Protein AF-0000000077515823 (afdb_homodimer)

Structure (mmCIF, N/CA/C/O backbone):
data_AF-0000000077515823-model_v1
#
loop_
_entity.id
_entity.type
_entity.pdbx_description
1 polymer 'Glycerol kinase'
#
loop_
_atom_site.group_PDB
_atom_site.id
_atom_site.type_symbol
_atom_site.label_atom_id
_atom_site.label_alt_id
_atom_site.label_comp_id
_atom_site.label_asym_id
_atom_site.label_entity_id
_atom_site.label_seq_id
_atom_site.pdbx_PDB_ins_code
_atom_site.Cartn_x
_atom_site.Cartn_y
_atom_site.Cartn_z
_atom_site.occupancy
_atom_site.B_iso_or_equiv
_atom_site.auth_seq_id
_atom_site.auth_comp_id
_atom_site.auth_asym_id
_atom_site.auth_atom_id
_atom_site.pdbx_PDB_model_num
ATOM 1 N N . MET A 1 1 ? 14.148 52.5 37.344 1 28.58 1 MET A N 1
ATOM 2 C CA . MET A 1 1 ? 13.133 51.812 38.125 1 28.58 1 MET A CA 1
ATOM 3 C C . MET A 1 1 ? 13 50.344 37.688 1 28.58 1 MET A C 1
ATOM 5 O O . MET A 1 1 ? 12.734 50.094 36.5 1 28.58 1 MET A O 1
ATOM 9 N N . ASP A 1 2 ? 13.828 49.5 38.094 1 40.75 2 ASP A N 1
ATOM 10 C CA . ASP A 1 2 ? 14.062 48.094 37.812 1 40.75 2 ASP A CA 1
ATOM 11 C C . ASP A 1 2 ? 12.75 47.312 37.75 1 40.75 2 ASP A C 1
ATOM 13 O O . ASP A 1 2 ? 12.219 46.906 38.781 1 40.75 2 ASP A O 1
ATOM 17 N N . SER A 1 3 ? 11.688 47.781 37.094 1 48.72 3 SER A N 1
ATOM 18 C CA . SER A 1 3 ? 10.305 47.312 37 1 48.72 3 SER A CA 1
ATOM 19 C C . SER A 1 3 ? 10.242 45.781 36.969 1 48.72 3 SER A C 1
ATOM 21 O O . SER A 1 3 ? 10.984 45.156 36.219 1 48.72 3 SER A O 1
ATOM 23 N N . LYS A 1 4 ? 9.945 45.156 38.062 1 66.69 4 LYS A N 1
ATOM 24 C CA . LYS A 1 4 ? 9.93 43.719 38.375 1 66.69 4 LYS A CA 1
ATOM 25 C C . LYS A 1 4 ? 9.18 42.938 37.281 1 66.69 4 LYS A C 1
ATOM 27 O O . LYS A 1 4 ? 7.973 43.125 37.125 1 66.69 4 LYS A O 1
ATOM 32 N N . LYS A 1 5 ? 9.938 42.438 36.281 1 82.62 5 LYS A N 1
ATOM 33 C CA . LYS A 1 5 ? 9.391 41.594 35.219 1 82.62 5 LYS A CA 1
ATOM 34 C C . LYS A 1 5 ? 8.562 40.438 35.812 1 82.62 5 LYS A C 1
ATOM 36 O O . LYS A 1 5 ? 8.945 39.844 36.844 1 82.62 5 LYS A O 1
ATOM 41 N N . GLY A 1 6 ? 7.332 40.406 35.344 1 94.38 6 GLY A N 1
ATOM 42 C CA . GLY A 1 6 ? 6.445 39.344 35.781 1 94.38 6 GLY A CA 1
ATOM 43 C C . GLY A 1 6 ? 6.621 38.062 34.969 1 94.38 6 GLY A C 1
ATOM 44 O O . GLY A 1 6 ? 7.715 37.781 34.5 1 94.38 6 GLY A O 1
ATOM 45 N N . TYR A 1 7 ? 5.637 37.25 35 1 97.06 7 TYR A N 1
ATOM 46 C CA . TYR A 1 7 ? 5.621 35.969 34.312 1 97.06 7 TYR A CA 1
ATOM 47 C C . TYR A 1 7 ? 4.715 36 33.094 1 97.06 7 TYR A C 1
ATOM 49 O O . TYR A 1 7 ? 3.809 36.844 33.031 1 97.06 7 TYR A O 1
ATOM 57 N N . ILE A 1 8 ? 5.039 35.188 32.125 1 97.56 8 ILE A N 1
ATOM 58 C CA . ILE A 1 8 ? 4.211 35.062 30.938 1 97.56 8 ILE A CA 1
ATOM 59 C C . ILE A 1 8 ? 3.822 33.594 30.734 1 97.56 8 ILE A C 1
ATOM 61 O O . ILE A 1 8 ? 4.684 32.719 30.703 1 97.56 8 ILE A O 1
ATOM 65 N N . ILE A 1 9 ? 2.586 33.312 30.609 1 98.12 9 ILE A N 1
ATOM 66 C CA . ILE A 1 9 ? 2.086 32 30.266 1 98.12 9 ILE A CA 1
ATOM 67 C C . ILE A 1 9 ? 1.78 31.938 28.766 1 98.12 9 ILE A C 1
ATOM 69 O O . ILE A 1 9 ? 0.859 32.625 28.281 1 98.12 9 ILE A O 1
ATOM 73 N N . GLY A 1 10 ? 2.621 31.25 28 1 97.81 10 GLY A N 1
ATOM 74 C CA . GLY A 1 10 ? 2.316 30.953 26.609 1 97.81 10 GLY A CA 1
ATOM 75 C C . GLY A 1 10 ? 1.524 29.688 26.438 1 97.81 10 GLY A C 1
ATOM 76 O O . GLY A 1 10 ? 1.952 28.609 26.875 1 97.81 10 GLY A O 1
ATOM 77 N N . VAL A 1 11 ? 0.326 29.766 25.781 1 97.38 11 VAL A N 1
ATOM 78 C CA . VAL A 1 11 ? -0.521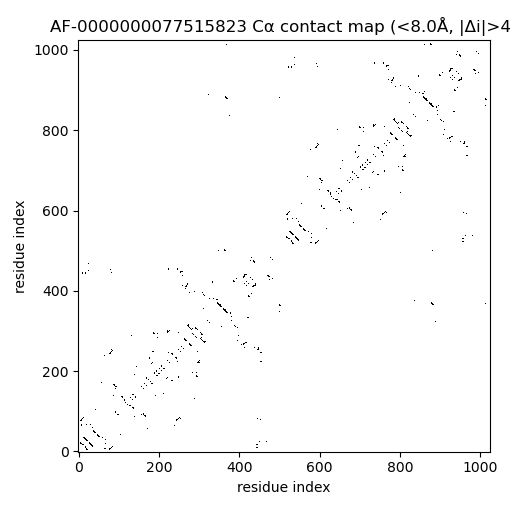 28.594 25.578 1 97.38 11 VAL A CA 1
ATOM 79 C C . VAL A 1 11 ? -0.64 28.281 24.078 1 97.38 11 VAL A C 1
ATOM 81 O O . VAL A 1 11 ? -0.972 29.172 23.297 1 97.38 11 VAL A O 1
ATOM 84 N N . ASP A 1 12 ? -0.319 27.109 23.734 1 95.06 12 ASP A N 1
ATOM 85 C CA . ASP A 1 12 ? -0.528 26.609 22.375 1 95.06 12 ASP A CA 1
ATOM 86 C C . ASP A 1 12 ? -1.771 25.719 22.312 1 95.06 12 ASP A C 1
ATOM 88 O O . ASP A 1 12 ? -1.769 24.594 22.828 1 95.06 12 ASP A O 1
ATOM 92 N N . VAL A 1 13 ? -2.791 26.203 21.656 1 91.88 13 VAL A N 1
ATOM 93 C CA . VAL A 1 13 ? -4.043 25.469 21.516 1 91.88 13 VAL A CA 1
ATOM 94 C C . VAL A 1 13 ? -4.066 24.734 20.188 1 91.88 13 VAL A C 1
ATOM 96 O O . VAL A 1 13 ? -4.605 25.234 19.203 1 91.88 13 VAL A O 1
ATOM 99 N N . GLY A 1 14 ? -3.596 23.516 20.219 1 80.38 14 GLY A N 1
ATOM 100 C CA . GLY A 1 14 ? -3.514 22.719 19.016 1 80.38 14 GLY A CA 1
ATOM 101 C C . GLY A 1 14 ? -4.738 21.844 18.797 1 80.38 14 GLY A C 1
ATOM 102 O O . GLY A 1 14 ? -5.723 21.953 19.531 1 80.38 14 GLY A O 1
ATOM 103 N N . THR A 1 15 ? -4.637 21 17.75 1 72.38 15 THR A N 1
ATOM 104 C CA . THR A 1 15 ? -5.75 20.141 17.375 1 72.38 15 THR A CA 1
ATOM 105 C C . THR A 1 15 ? -5.789 18.891 18.25 1 72.38 15 THR A C 1
ATOM 107 O O . THR A 1 15 ? -6.867 18.359 18.547 1 72.38 15 THR A O 1
ATOM 110 N N . THR A 1 16 ? -4.605 18.438 18.641 1 70.88 16 THR A N 1
ATOM 111 C CA . THR A 1 16 ? -4.57 17.188 19.391 1 70.88 16 THR A CA 1
ATOM 112 C C . THR A 1 16 ? -4.004 17.422 20.797 1 70.88 16 THR A C 1
ATOM 114 O O . THR A 1 16 ? -4.207 16.609 21.703 1 70.88 16 THR A O 1
ATOM 117 N N . ILE A 1 17 ? -3.258 18.5 20.938 1 81.12 17 ILE A N 1
ATOM 118 C CA . ILE A 1 17 ? -2.619 18.781 22.219 1 81.12 17 ILE A CA 1
ATOM 119 C C . ILE A 1 17 ? -2.768 20.266 22.547 1 81.12 17 ILE A C 1
ATOM 121 O O . ILE A 1 17 ? -2.699 21.109 21.656 1 81.12 17 ILE A O 1
ATOM 125 N N . ILE A 1 18 ? -3.033 20.562 23.781 1 89.81 18 ILE A N 1
ATOM 126 C CA . ILE A 1 18 ? -2.945 21.922 24.312 1 89.81 18 ILE A CA 1
ATOM 127 C C . ILE A 1 18 ? -1.796 22 25.312 1 89.81 18 ILE A C 1
ATOM 129 O O . ILE A 1 18 ? -1.64 21.125 26.172 1 89.81 18 ILE A O 1
ATOM 133 N N . ARG A 1 19 ? -0.945 23 25.156 1 94.62 19 ARG A N 1
ATOM 134 C CA . ARG A 1 19 ? 0.26 23.094 25.969 1 94.62 19 ARG A CA 1
ATOM 135 C C . ARG A 1 19 ? 0.435 24.516 26.516 1 94.62 19 ARG A C 1
ATOM 137 O O . ARG A 1 19 ? 0.292 25.484 25.781 1 94.62 19 ARG A O 1
ATOM 144 N N . ALA A 1 20 ? 0.707 24.594 27.828 1 96.94 20 ALA A N 1
ATOM 145 C CA . ALA A 1 20 ? 1.014 25.875 28.469 1 96.94 20 ALA A CA 1
ATOM 146 C C . ALA A 1 20 ? 2.443 25.891 29 1 96.94 20 ALA A C 1
ATOM 148 O O . ALA A 1 20 ? 2.871 24.953 29.672 1 96.94 20 ALA A O 1
ATOM 149 N N . ALA A 1 21 ? 3.162 26.906 28.609 1 96.81 21 ALA A N 1
ATOM 150 C CA . ALA A 1 21 ? 4.527 27.109 29.094 1 96.81 21 ALA A CA 1
ATOM 151 C C . ALA A 1 21 ? 4.648 28.406 29.875 1 96.81 21 ALA A C 1
ATOM 153 O O . ALA A 1 21 ? 4.215 29.469 29.422 1 96.81 21 ALA A O 1
ATOM 154 N N . LEU A 1 22 ? 5.234 28.266 31.047 1 97.62 22 LEU A N 1
ATOM 155 C CA . LEU A 1 22 ? 5.449 29.422 31.906 1 97.62 22 LEU A CA 1
ATOM 156 C C . LEU A 1 22 ? 6.875 29.953 31.766 1 97.62 22 LEU A C 1
ATOM 158 O O . LEU A 1 22 ? 7.836 29.203 31.938 1 97.62 22 LEU A O 1
ATOM 162 N N . PHE A 1 23 ? 6.941 31.219 31.406 1 95.38 23 PHE A N 1
ATOM 163 C CA . PHE A 1 23 ? 8.242 31.875 31.297 1 95.38 23 PHE A CA 1
ATOM 164 C C . PHE A 1 23 ? 8.398 32.969 32.344 1 95.38 23 PHE A C 1
ATOM 166 O O . PHE A 1 23 ? 7.43 33.656 32.656 1 95.38 23 PHE A O 1
ATOM 173 N N . ASP A 1 24 ? 9.656 33.156 32.781 1 94.25 24 ASP A N 1
ATOM 174 C CA . ASP A 1 24 ? 9.906 34.25 33.75 1 94.25 24 ASP A CA 1
ATOM 175 C C . ASP A 1 24 ? 10.266 35.531 33 1 94.25 24 ASP A C 1
ATOM 177 O O . ASP A 1 24 ? 10.211 35.594 31.781 1 94.25 24 ASP A O 1
ATOM 181 N N . GLY A 1 25 ? 10.531 36.531 33.781 1 91.38 25 GLY A N 1
ATOM 182 C CA . GLY A 1 25 ? 10.797 37.844 33.219 1 91.38 25 GLY A CA 1
ATOM 183 C C . GLY A 1 25 ? 12.039 37.906 32.375 1 91.38 25 GLY A C 1
ATOM 184 O O . GLY A 1 25 ? 12.227 38.844 31.594 1 91.38 25 GLY A O 1
ATOM 185 N N . ASN A 1 26 ? 12.867 36.844 32.438 1 89.31 26 ASN A N 1
ATOM 186 C CA . ASN A 1 26 ? 14.078 36.781 31.641 1 89.31 26 ASN A CA 1
ATOM 187 C C . ASN A 1 26 ? 13.875 35.938 30.391 1 89.31 26 ASN A C 1
ATOM 189 O O . ASN A 1 26 ? 14.781 35.812 29.562 1 89.31 26 ASN A O 1
ATOM 193 N N . GLY A 1 27 ? 12.75 35.438 30.266 1 89.88 27 GLY A N 1
ATOM 194 C CA . GLY A 1 27 ? 12.469 34.625 29.094 1 89.88 27 GLY A CA 1
ATOM 195 C C . GLY A 1 27 ? 12.844 33.156 29.281 1 89.88 27 GLY A C 1
ATOM 196 O O . GLY A 1 27 ? 12.883 32.406 28.312 1 89.88 27 GLY A O 1
ATOM 197 N N . ASP A 1 28 ? 13.117 32.719 30.5 1 91.12 28 ASP A N 1
ATOM 198 C CA . ASP A 1 28 ? 13.477 31.328 30.781 1 91.12 28 ASP A CA 1
ATOM 199 C C . ASP A 1 28 ? 12.234 30.5 31.078 1 91.12 28 ASP A C 1
ATOM 201 O O . ASP A 1 28 ? 11.312 30.969 31.75 1 91.12 28 ASP A O 1
ATOM 205 N N . LEU A 1 29 ? 12.281 29.312 30.562 1 92.44 29 LEU A N 1
ATOM 206 C CA . LEU A 1 29 ? 11.18 28.391 30.812 1 92.44 29 LEU A CA 1
ATOM 207 C C . LEU A 1 29 ? 11.18 27.906 32.25 1 92.44 29 LEU A C 1
ATOM 209 O O . LEU A 1 29 ? 12.211 27.453 32.781 1 92.44 29 LEU A O 1
ATOM 213 N N . VAL A 1 30 ? 10.086 28.016 32.906 1 95.12 30 VAL A N 1
ATOM 214 C CA . VAL A 1 30 ? 9.945 27.594 34.312 1 95.12 30 VAL A CA 1
ATOM 215 C C . VAL A 1 30 ? 9.344 26.188 34.344 1 95.12 30 VAL A C 1
ATOM 217 O O . VAL A 1 30 ? 9.891 25.297 35 1 95.12 30 VAL A O 1
ATOM 220 N N . VAL A 1 31 ? 8.188 26.062 33.656 1 95.38 31 VAL A N 1
ATOM 221 C CA . VAL A 1 31 ? 7.492 24.781 33.656 1 95.38 31 VAL A CA 1
ATOM 222 C C . VAL A 1 31 ? 6.602 24.688 32.438 1 95.38 31 VAL A C 1
ATOM 224 O O . VAL A 1 31 ? 6.309 25.703 31.781 1 95.38 31 VAL A O 1
ATOM 227 N N . CYS A 1 32 ? 6.289 23.531 32.062 1 94.88 32 CYS A N 1
ATOM 228 C CA . CYS A 1 32 ? 5.367 23.25 30.984 1 94.88 32 CYS A CA 1
ATOM 229 C C . CYS A 1 32 ? 4.328 22.219 31.391 1 94.88 32 CYS A C 1
ATOM 231 O O . CYS A 1 32 ? 4.648 21.25 32.062 1 94.88 32 CYS A O 1
ATOM 233 N N . HIS A 1 33 ? 3.072 22.469 31.016 1 94.69 33 HIS A N 1
ATOM 234 C CA . HIS A 1 33 ? 1.962 21.547 31.234 1 94.69 33 HIS A CA 1
ATOM 235 C C . HIS A 1 33 ? 1.22 21.266 29.922 1 94.69 33 HIS A C 1
ATOM 237 O O . HIS A 1 33 ? 1.042 22.156 29.094 1 94.69 33 HIS A O 1
ATOM 243 N N . ASP A 1 34 ? 0.888 20.062 29.688 1 92.5 34 ASP A N 1
ATOM 244 C CA . ASP A 1 34 ? 0.137 19.734 28.484 1 92.5 34 ASP A CA 1
ATOM 245 C C . ASP A 1 34 ? -1.074 18.859 28.812 1 92.5 34 ASP A C 1
ATOM 247 O O . ASP A 1 34 ? -1.158 18.281 29.891 1 92.5 34 ASP A O 1
ATOM 251 N N . ASP A 1 35 ? -2.027 18.875 27.984 1 90.62 35 ASP A N 1
ATOM 252 C CA . ASP A 1 35 ? -3.221 18.031 28.031 1 90.62 35 ASP A CA 1
ATOM 253 C C . ASP A 1 35 ? -3.637 17.609 26.625 1 90.62 35 ASP A C 1
ATOM 255 O O . ASP A 1 35 ? -3.232 18.234 25.625 1 90.62 35 ASP A O 1
ATOM 259 N N . THR A 1 36 ? -4.406 16.531 26.516 1 84.81 36 THR A N 1
ATOM 260 C CA . THR A 1 36 ? -4.812 15.992 25.219 1 84.81 36 THR A CA 1
ATOM 261 C C . THR A 1 36 ? -6.203 16.484 24.844 1 84.81 36 THR A C 1
ATOM 263 O O . THR A 1 36 ? -7.09 16.578 25.688 1 84.81 36 THR A O 1
ATOM 266 N N . VAL A 1 37 ? -6.285 16.906 23.547 1 77 37 VAL A N 1
ATOM 267 C CA . VAL A 1 37 ? -7.57 17.266 22.953 1 77 37 VAL A CA 1
ATOM 268 C C . VAL A 1 37 ? -8.086 16.125 22.094 1 77 37 VAL A C 1
ATOM 270 O O . VAL A 1 37 ? -7.324 15.539 21.312 1 77 37 VAL A O 1
ATOM 273 N N . GLU A 1 38 ? -9.281 15.648 22.25 1 69.31 38 GLU A N 1
ATOM 274 C CA . GLU A 1 38 ? -9.844 14.531 21.484 1 69.31 38 GLU A CA 1
ATOM 275 C C . GLU A 1 38 ? -10.789 15.031 20.391 1 69.31 38 GLU A C 1
ATOM 277 O O . GLU A 1 38 ? -11.945 15.352 20.672 1 69.31 38 GLU A O 1
ATOM 282 N N . PRO A 1 39 ? -10.188 15.125 19.156 1 64.5 39 PRO A N 1
ATOM 283 C CA . PRO A 1 39 ? -11.102 15.508 18.078 1 64.5 39 PRO A CA 1
ATOM 284 C C . PRO A 1 39 ? -12.086 14.398 17.719 1 64.5 39 PRO A C 1
ATOM 286 O O . PRO A 1 39 ? -11.766 13.211 17.859 1 64.5 39 PRO A O 1
ATOM 289 N N . VAL A 1 40 ? -13.289 14.742 17.516 1 62.31 40 VAL A N 1
ATOM 290 C CA . VAL A 1 40 ? -14.297 13.805 17.031 1 62.31 40 VAL A CA 1
ATOM 291 C C . VAL A 1 40 ? -14.258 13.742 15.5 1 62.31 40 VAL A C 1
ATOM 293 O O . VAL A 1 40 ? -14.43 14.758 14.828 1 62.31 40 VAL A O 1
ATOM 296 N N . VAL A 1 41 ? -13.75 12.562 15.023 1 52.62 41 VAL A N 1
ATOM 297 C CA . VAL A 1 41 ? -13.672 12.391 13.578 1 52.62 41 VAL A CA 1
ATOM 298 C C . VAL A 1 41 ? -14.922 11.68 13.078 1 52.62 41 VAL A C 1
ATOM 300 O O . VAL A 1 41 ? -15.359 10.688 13.664 1 52.62 41 VAL A O 1
ATOM 303 N N . LYS A 1 42 ? -15.625 12.242 12.133 1 55.25 42 LYS A N 1
ATOM 304 C CA . LYS A 1 42 ? -16.828 11.656 11.539 1 55.25 42 LYS A CA 1
ATOM 305 C C . LYS A 1 42 ? -16.688 11.562 10.016 1 55.25 42 LYS A C 1
ATOM 307 O O . LYS A 1 42 ? -15.938 12.32 9.406 1 55.25 42 LYS A O 1
ATOM 312 N N . SER A 1 43 ? -17.062 10.398 9.531 1 46.62 43 SER A N 1
ATOM 313 C CA . SER A 1 43 ? -17.172 10.312 8.078 1 46.62 43 SER A CA 1
ATOM 314 C C . SER A 1 43 ? -18.391 11.07 7.574 1 46.62 43 SER A C 1
ATOM 316 O O . SER A 1 43 ? -19.469 10.984 8.172 1 46.62 43 SER A O 1
ATOM 318 N N . GLY A 1 44 ? -18.094 11.969 6.688 1 48.75 44 GLY A N 1
ATOM 319 C CA . GLY A 1 44 ? -19.188 12.695 6.09 1 48.75 44 GLY A CA 1
ATOM 320 C C . GLY A 1 44 ? -20.031 11.852 5.145 1 48.75 44 GLY A C 1
ATOM 321 O O . GLY A 1 44 ? -19.719 10.68 4.914 1 48.75 44 GLY A O 1
ATOM 322 N N . GLU A 1 45 ? -21.188 12.344 4.742 1 45.97 45 GLU A N 1
ATOM 323 C CA . GLU A 1 45 ? -22.141 11.648 3.883 1 45.97 45 GLU A CA 1
ATOM 324 C C . GLU A 1 45 ? -21.484 11.156 2.602 1 45.97 45 GLU A C 1
ATOM 326 O O . GLU A 1 45 ? -21.906 10.156 2.016 1 45.97 45 GLU A O 1
ATOM 331 N N . ARG A 1 46 ? -20.641 11.859 2.322 1 43.94 46 ARG A N 1
ATOM 332 C CA . ARG A 1 46 ? -20.031 11.5 1.048 1 43.94 46 ARG A CA 1
ATOM 333 C C . ARG A 1 46 ? -18.656 10.867 1.26 1 43.94 46 ARG A C 1
ATOM 335 O O . ARG A 1 46 ? -17.812 10.898 0.365 1 43.94 46 ARG A O 1
ATOM 342 N N . GLY A 1 47 ? -18.422 10.547 2.402 1 42.25 47 GLY A N 1
ATOM 343 C CA . GLY A 1 47 ? -17.156 9.859 2.66 1 42.25 47 GLY A CA 1
ATOM 344 C C . GLY A 1 47 ? -16.047 10.789 3.105 1 42.25 47 GLY A C 1
ATOM 345 O O . GLY A 1 47 ? -14.922 10.352 3.35 1 42.25 47 GLY A O 1
ATOM 346 N N . GLU A 1 48 ? -16.5 12.055 3.25 1 47.47 48 GLU A N 1
ATOM 347 C CA . GLU A 1 48 ? -15.453 12.977 3.691 1 47.47 48 GLU A CA 1
ATOM 348 C C . GLU A 1 48 ? -15.203 12.844 5.191 1 47.47 48 GLU A C 1
ATOM 350 O O . GLU A 1 48 ? -16.047 12.336 5.926 1 47.47 48 GLU A O 1
ATOM 355 N N . VAL A 1 49 ? -13.938 13.109 5.512 1 48.34 49 VAL A N 1
ATOM 356 C CA . VAL A 1 49 ? -13.57 13.039 6.922 1 48.34 49 VAL A CA 1
ATOM 357 C C . VAL A 1 49 ? -13.805 14.398 7.582 1 48.34 49 VAL A C 1
ATOM 359 O O . VAL A 1 49 ? -13.312 15.422 7.102 1 48.34 49 VAL A O 1
ATOM 362 N N . LEU A 1 50 ? -14.789 14.391 8.57 1 54.03 50 LEU A N 1
ATOM 363 C CA . LEU A 1 50 ? -15.078 15.594 9.352 1 54.03 50 LEU A CA 1
ATOM 364 C C . LEU A 1 50 ? -14.414 15.523 10.719 1 54.03 50 LEU A C 1
ATOM 366 O O . LEU A 1 50 ? -14.445 14.477 11.375 1 54.03 50 LEU A O 1
ATOM 370 N N . VAL A 1 51 ? -13.703 16.656 11.023 1 59.81 51 VAL A N 1
ATOM 371 C CA . VAL A 1 51 ? -13.062 16.734 12.336 1 59.81 51 VAL A CA 1
ATOM 372 C C . VAL A 1 51 ? -13.703 17.844 13.164 1 59.81 51 VAL A C 1
ATOM 374 O O . VAL A 1 51 ? -13.805 18.984 12.703 1 59.81 51 VAL A O 1
ATOM 377 N N . GLU A 1 52 ? -14.289 17.469 14.359 1 68.25 52 GLU A N 1
ATOM 378 C CA . GLU A 1 52 ? -14.93 18.453 15.234 1 68.25 52 GLU A CA 1
ATOM 379 C C . GLU A 1 52 ? -14.344 18.406 16.641 1 68.25 52 GLU A C 1
ATOM 381 O O . GLU A 1 52 ? -13.945 17.328 17.125 1 68.25 52 GLU A O 1
ATOM 386 N N . ILE A 1 53 ? -14.141 19.578 17.141 1 69.81 53 ILE A N 1
ATOM 387 C CA . ILE A 1 53 ? -13.742 19.734 18.547 1 69.81 53 ILE A CA 1
ATOM 388 C C . ILE A 1 53 ? -14.867 20.375 19.344 1 69.81 53 ILE A C 1
ATOM 390 O O . ILE A 1 53 ? -15.469 21.359 18.891 1 69.81 53 ILE A O 1
ATOM 394 N N . ILE A 1 54 ? -15.188 19.828 20.5 1 73.75 54 ILE A N 1
ATOM 395 C CA . ILE A 1 54 ? -16.203 20.391 21.391 1 73.75 54 ILE A CA 1
ATOM 396 C C . ILE A 1 54 ? -15.648 21.641 22.094 1 73.75 54 ILE A C 1
ATOM 398 O O . ILE A 1 54 ? -14.719 21.531 22.891 1 73.75 54 ILE A O 1
ATOM 402 N N . PRO A 1 55 ? -16.25 22.766 21.859 1 78.38 55 PRO A N 1
ATOM 403 C CA . PRO A 1 55 ? -15.68 24.031 22.344 1 78.38 55 PRO A CA 1
ATOM 404 C C . PRO A 1 55 ? -15.57 24.078 23.859 1 78.38 55 PRO A C 1
ATOM 406 O O . PRO A 1 55 ? -14.547 24.516 24.406 1 78.38 55 PRO A O 1
ATOM 409 N N . ASP A 1 56 ? -16.578 23.578 24.547 1 80.12 56 ASP A N 1
ATOM 410 C CA . ASP A 1 56 ? -16.562 23.641 26.016 1 80.12 56 ASP A CA 1
ATOM 411 C C . ASP A 1 56 ? -15.469 22.75 26.594 1 80.12 56 ASP A C 1
ATOM 413 O O . ASP A 1 56 ? -14.828 23.125 27.578 1 80.12 56 ASP A O 1
ATOM 417 N N . ASP A 1 57 ? -15.344 21.656 26 1 82.81 57 ASP A N 1
ATOM 418 C CA . ASP A 1 57 ? -14.281 20.766 26.438 1 82.81 57 ASP A CA 1
ATOM 419 C C . ASP A 1 57 ? -12.906 21.391 26.219 1 82.81 57 ASP A C 1
ATOM 421 O O . ASP A 1 57 ? -12.023 21.281 27.078 1 82.81 57 ASP A O 1
ATOM 425 N N . LEU A 1 58 ? -12.766 21.969 25.094 1 85.62 58 LEU A N 1
ATOM 426 C CA . LEU A 1 58 ? -11.5 22.625 24.781 1 85.62 58 LEU A CA 1
ATOM 427 C C . LEU A 1 58 ? -11.227 23.766 25.766 1 85.62 58 LEU A C 1
ATOM 429 O O . LEU A 1 58 ? -10.094 23.922 26.234 1 85.62 58 LEU A O 1
ATOM 433 N N . PHE A 1 59 ? -12.227 24.547 26.094 1 88.94 59 PHE A N 1
ATOM 434 C CA . PHE A 1 59 ? -12.055 25.672 27 1 88.94 59 PHE A CA 1
ATOM 435 C C . PHE A 1 59 ? -11.695 25.203 28.406 1 88.94 59 PHE A C 1
ATOM 437 O O . PHE A 1 59 ? -10.852 25.812 29.062 1 88.94 59 PHE A O 1
ATOM 444 N N . ASN A 1 60 ? -12.375 24.156 28.812 1 91 60 ASN A N 1
ATOM 445 C CA . ASN A 1 60 ? -12.047 23.594 30.125 1 91 60 ASN A CA 1
ATOM 446 C C . ASN A 1 60 ? -10.594 23.156 30.203 1 91 60 ASN A C 1
ATOM 448 O O . ASN A 1 60 ? -9.922 23.375 31.219 1 91 60 ASN A O 1
ATOM 452 N N . LYS A 1 61 ? -10.117 22.531 29.203 1 92 61 LYS A N 1
ATOM 453 C CA . LYS A 1 61 ? -8.727 22.109 29.141 1 92 61 LYS A CA 1
ATOM 454 C C . LYS A 1 61 ? -7.781 23.297 29.109 1 92 61 LYS A C 1
ATOM 456 O O . LYS A 1 61 ? -6.707 23.266 29.719 1 92 61 LYS A O 1
ATOM 461 N N . PHE A 1 62 ? -8.203 24.297 28.375 1 93.31 62 PHE A N 1
ATOM 462 C CA . PHE A 1 62 ? -7.445 25.531 28.328 1 93.31 62 PHE A CA 1
ATOM 463 C C . PHE A 1 62 ? -7.277 26.125 29.719 1 93.31 62 PHE A C 1
ATOM 465 O O . PHE A 1 62 ? -6.164 26.453 30.141 1 93.31 62 PHE A O 1
ATOM 472 N N . ILE A 1 63 ? -8.352 26.203 30.422 1 95.88 63 ILE A N 1
ATOM 473 C CA . ILE A 1 63 ? -8.336 26.766 31.781 1 95.88 63 ILE A CA 1
ATOM 474 C C . ILE A 1 63 ? -7.48 25.891 32.688 1 95.88 63 ILE A C 1
ATOM 476 O O . ILE A 1 63 ? -6.727 26.391 33.531 1 95.88 63 ILE A O 1
ATOM 480 N N . CYS A 1 64 ? -7.582 24.656 32.469 1 96.12 64 CYS A N 1
ATOM 481 C CA . CYS A 1 64 ? -6.848 23.719 33.312 1 96.12 64 CYS A CA 1
ATOM 482 C C . CYS A 1 64 ? -5.344 23.922 33.188 1 96.12 64 CYS A C 1
ATOM 484 O O . CYS A 1 64 ? -4.629 24.031 34.188 1 96.12 64 CYS A O 1
ATOM 486 N N . VAL A 1 65 ? -4.844 24.016 31.984 1 96.5 65 VAL A N 1
ATOM 487 C CA . VAL A 1 65 ? -3.404 24.141 31.766 1 96.5 65 VAL A CA 1
ATOM 488 C C . VAL A 1 65 ? -2.93 25.5 32.25 1 96.5 65 VAL A C 1
ATOM 490 O O . VAL A 1 65 ? -1.796 25.656 32.719 1 96.5 65 VAL A O 1
ATOM 493 N N . VAL A 1 66 ? -3.75 26.516 32.156 1 96.81 66 VAL A N 1
ATOM 494 C CA . VAL A 1 66 ? -3.404 27.844 32.625 1 96.81 66 VAL A CA 1
ATOM 495 C C . VAL A 1 66 ? -3.316 27.828 34.156 1 96.81 66 VAL A C 1
ATOM 497 O O . VAL A 1 66 ? -2.357 28.359 34.75 1 96.81 66 VAL A O 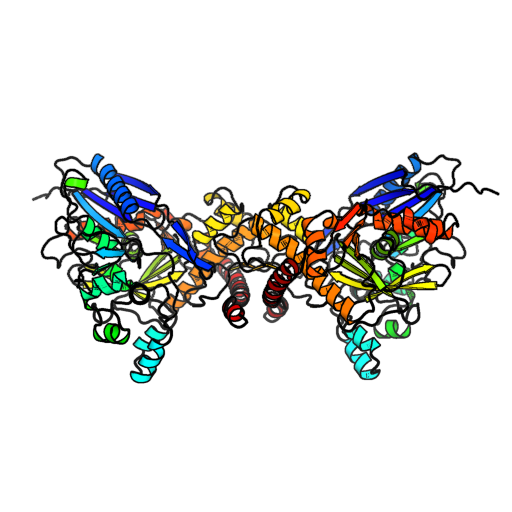1
ATOM 500 N N . LYS A 1 67 ? -4.281 27.188 34.781 1 96.44 67 LYS A N 1
ATOM 501 C CA . LYS A 1 67 ? -4.301 27.094 36.25 1 96.44 67 LYS A CA 1
ATOM 502 C C . LYS A 1 67 ? -3.074 26.359 36.75 1 96.44 67 LYS A C 1
ATOM 504 O O . LYS A 1 67 ? -2.467 26.766 37.75 1 96.44 67 LYS A O 1
ATOM 509 N N . ASN A 1 68 ? -2.787 25.297 36.125 1 97 68 ASN A N 1
ATOM 510 C CA . ASN A 1 68 ? -1.617 24.531 36.5 1 97 68 ASN A CA 1
ATOM 511 C C . ASN A 1 68 ? -0.34 25.359 36.438 1 97 68 ASN A C 1
ATOM 513 O O . ASN A 1 68 ? 0.55 25.219 37.281 1 97 68 ASN A O 1
ATOM 517 N N . SER A 1 69 ? -0.248 26.188 35.469 1 96.69 69 SER A N 1
ATOM 518 C CA . SER A 1 69 ? 0.91 27.062 35.312 1 96.69 69 SER A CA 1
ATOM 519 C C . SER A 1 69 ? 0.949 28.125 36.406 1 96.69 69 SER A C 1
ATOM 521 O O . SER A 1 69 ? 2.02 28.453 36.938 1 96.69 69 SER A O 1
ATOM 523 N N . LEU A 1 70 ? -0.182 28.625 36.812 1 95.94 70 LEU A N 1
ATOM 524 C CA . LEU A 1 70 ? -0.297 29.703 37.781 1 95.94 70 LEU A CA 1
ATOM 525 C C . LEU A 1 70 ? 0.14 29.219 39.156 1 95.94 70 LEU A C 1
ATOM 527 O O . LEU A 1 70 ? 0.525 30.031 40.031 1 95.94 70 LEU A O 1
ATOM 531 N N . GLU A 1 71 ? 0.055 27.891 39.375 1 95.5 71 GLU A N 1
ATOM 532 C CA . GLU A 1 71 ? 0.463 27.328 40.656 1 95.5 71 GLU A CA 1
ATOM 533 C C . GLU A 1 71 ? 1.938 27.609 40.938 1 95.5 71 GLU A C 1
ATOM 535 O O . GLU A 1 71 ? 2.375 27.578 42.094 1 95.5 71 GLU A O 1
ATOM 540 N N . HIS A 1 72 ? 2.648 27.906 39.906 1 96.12 72 HIS A N 1
ATOM 541 C CA . HIS A 1 72 ? 4.086 28.109 40.031 1 96.12 72 HIS A CA 1
ATOM 542 C C . HIS A 1 72 ? 4.438 29.594 40.062 1 96.12 72 HIS A C 1
ATOM 544 O O . HIS A 1 72 ? 5.613 29.953 40.031 1 96.12 72 HIS A O 1
ATOM 550 N N . VAL A 1 73 ? 3.494 30.469 40.062 1 95.25 73 VAL A N 1
ATOM 551 C CA . VAL A 1 73 ? 3.688 31.922 40.062 1 95.25 73 VAL A CA 1
ATOM 552 C C . VAL A 1 73 ? 3.268 32.5 41.406 1 95.25 73 VAL A C 1
ATOM 554 O O . VAL A 1 73 ? 2.15 32.25 41.875 1 95.25 73 VAL A O 1
ATOM 557 N N . PRO A 1 74 ? 4.09 33.25 42.031 1 92.56 74 PRO A N 1
ATOM 558 C CA . PRO A 1 74 ? 3.67 33.938 43.281 1 92.56 74 PRO A CA 1
ATOM 559 C C . PRO A 1 74 ? 2.443 34.812 43.062 1 92.56 74 PRO A C 1
ATOM 561 O O . PRO A 1 74 ? 2.316 35.5 42.031 1 92.56 74 PRO A O 1
ATOM 564 N N . LEU A 1 75 ? 1.591 34.938 44.094 1 88.44 75 LEU A N 1
ATOM 565 C CA . LEU A 1 75 ? 0.33 35.656 44 1 88.44 75 LEU A CA 1
ATOM 566 C C . LEU A 1 75 ? 0.574 37.156 43.75 1 88.44 75 LEU A C 1
ATOM 568 O O . LEU A 1 75 ? -0.242 37.812 43.125 1 88.44 75 LEU A O 1
ATOM 572 N N . SER A 1 76 ? 1.677 37.625 44.188 1 90.94 76 SER A N 1
ATOM 573 C CA . SER A 1 76 ? 1.973 39.062 44.094 1 90.94 76 SER A CA 1
ATOM 574 C C . SER A 1 76 ? 2.584 39.406 42.75 1 90.94 76 SER A C 1
ATOM 576 O O . SER A 1 76 ? 2.635 40.594 42.344 1 90.94 76 SER A O 1
ATOM 578 N N . ALA A 1 77 ? 2.99 38.406 42.031 1 93.75 77 ALA A N 1
ATOM 579 C CA . ALA A 1 77 ? 3.686 38.656 40.781 1 93.75 77 ALA A CA 1
ATOM 580 C C . ALA A 1 77 ? 2.693 38.938 39.656 1 93.75 77 ALA A C 1
ATOM 582 O O . ALA A 1 77 ? 1.604 38.344 39.625 1 93.75 77 ALA A O 1
ATOM 583 N N . GLU A 1 78 ? 3.037 39.75 38.781 1 94.19 78 GLU A N 1
ATOM 584 C CA . GLU A 1 78 ? 2.234 40 37.594 1 94.19 78 GLU A CA 1
ATOM 585 C C . GLU A 1 78 ? 2.344 38.844 36.594 1 94.19 78 GLU A C 1
ATOM 587 O O . GLU A 1 78 ? 3.41 38.25 36.438 1 94.19 78 GLU A O 1
ATOM 592 N N . VAL A 1 79 ? 1.215 38.594 36 1 96.25 79 VAL A N 1
ATOM 593 C CA . VAL A 1 79 ? 1.177 37.5 35.031 1 96.25 79 VAL A CA 1
ATOM 594 C C . VAL A 1 79 ? 0.469 37.969 33.75 1 96.25 79 VAL A C 1
ATOM 596 O O . VAL A 1 79 ? -0.519 38.719 33.844 1 96.25 79 VAL A O 1
ATOM 599 N N . SER A 1 80 ? 1.035 37.625 32.656 1 96.56 80 SER A N 1
ATOM 600 C CA . SER A 1 80 ? 0.438 37.875 31.344 1 96.56 80 SER A CA 1
ATOM 601 C C . SER A 1 80 ? 0.166 36.562 30.609 1 96.56 80 SER A C 1
ATOM 603 O O . SER A 1 80 ? 0.837 35.562 30.844 1 96.56 80 SER A O 1
ATOM 605 N N . LEU A 1 81 ? -0.82 36.625 29.781 1 97.06 81 LEU A N 1
ATOM 606 C CA . LEU A 1 81 ? -1.202 35.469 28.969 1 97.06 81 LEU A CA 1
ATOM 607 C C . LEU A 1 81 ? -0.928 35.719 27.484 1 97.06 81 LEU A C 1
ATOM 609 O O . LEU A 1 81 ? -1.133 36.844 27 1 97.06 81 LEU A O 1
ATOM 613 N N . ALA A 1 82 ? -0.38 34.812 26.812 1 98.06 82 ALA A N 1
ATOM 614 C CA . ALA A 1 82 ? -0.186 34.781 25.359 1 98.06 82 ALA A CA 1
ATOM 615 C C . ALA A 1 82 ? -0.706 33.469 24.766 1 98.06 82 ALA A C 1
ATOM 617 O O . ALA A 1 82 ? -0.473 32.375 25.328 1 98.06 82 ALA A O 1
ATOM 618 N N . ILE A 1 83 ? -1.406 33.531 23.641 1 97.56 83 ILE A N 1
ATOM 619 C CA . ILE A 1 83 ? -2.117 32.344 23.156 1 97.56 83 ILE A CA 1
ATOM 620 C C . ILE A 1 83 ? -1.817 32.156 21.672 1 97.56 83 ILE A C 1
ATOM 622 O O . ILE A 1 83 ? -1.926 33.062 20.875 1 97.56 83 ILE A O 1
ATOM 626 N N . ALA A 1 84 ? -1.354 31.031 21.344 1 96.75 84 ALA A N 1
ATOM 627 C CA . ALA A 1 84 ? -1.278 30.562 19.969 1 96.75 84 ALA A CA 1
ATOM 628 C C . ALA A 1 84 ? -2.404 29.578 19.656 1 96.75 84 ALA A C 1
ATOM 630 O O . ALA A 1 84 ? -2.693 28.688 20.453 1 96.75 84 ALA A O 1
ATOM 631 N N . THR A 1 85 ? -3.076 29.766 18.562 1 92.19 85 THR A N 1
ATOM 632 C CA . THR A 1 85 ? -4.199 28.906 18.234 1 92.19 85 THR A CA 1
ATOM 633 C C . THR A 1 85 ? -4.039 28.312 16.828 1 92.19 85 THR A C 1
ATOM 635 O O . THR A 1 85 ? -3.332 28.875 16 1 92.19 85 THR A O 1
ATOM 638 N N . GLN A 1 86 ? -4.734 27.188 16.688 1 85.38 86 GLN A N 1
ATOM 639 C CA . GLN A 1 86 ? -4.836 26.656 15.328 1 85.38 86 GLN A CA 1
ATOM 640 C C . GLN A 1 86 ? -5.566 27.625 14.406 1 85.38 86 GLN A C 1
ATOM 642 O O . GLN A 1 86 ? -6.332 28.484 14.875 1 85.38 86 GLN A O 1
ATOM 647 N N . ARG A 1 87 ? -5.328 27.406 13.102 1 81.44 87 ARG A N 1
ATOM 648 C CA . ARG A 1 87 ? -5.914 28.297 12.102 1 81.44 87 ARG A CA 1
ATOM 649 C C . ARG A 1 87 ? -7.102 27.625 11.414 1 81.44 87 ARG A C 1
ATOM 651 O O . ARG A 1 87 ? -7.27 26.406 11.484 1 81.44 87 ARG A O 1
ATOM 658 N N . ASN A 1 88 ? -7.984 28.484 10.898 1 77.69 88 ASN A N 1
ATOM 659 C CA . ASN A 1 88 ? -9.062 28.109 9.984 1 77.69 88 ASN A CA 1
ATOM 660 C C . ASN A 1 88 ? -10.102 27.234 10.672 1 77.69 88 ASN A C 1
ATOM 662 O O . ASN A 1 88 ? -10.742 26.391 10.031 1 77.69 88 ASN A O 1
ATOM 666 N N . SER A 1 89 ? -10.055 27.25 11.938 1 76.94 89 SER A N 1
ATOM 667 C CA . SER A 1 89 ? -11.195 26.703 12.672 1 76.94 89 SER A CA 1
ATOM 668 C C . SER A 1 89 ? -12.406 27.625 12.562 1 76.94 89 SER A C 1
ATOM 670 O O . SER A 1 89 ? -12.266 28.828 12.32 1 76.94 89 SER A O 1
ATOM 672 N N . ILE A 1 90 ? -13.57 27 12.695 1 78.81 90 ILE A N 1
ATOM 673 C CA . ILE A 1 90 ? -14.773 27.828 12.648 1 78.81 90 ILE A CA 1
ATOM 674 C C . ILE A 1 90 ? -15.625 27.562 13.891 1 78.81 90 ILE A C 1
ATOM 676 O O . ILE A 1 90 ? -15.953 26.422 14.195 1 78.81 90 ILE A O 1
ATOM 680 N N . VAL A 1 91 ? -15.875 28.625 14.531 1 80.31 91 VAL A N 1
ATOM 681 C CA . VAL A 1 91 ? -16.828 28.609 15.641 1 80.31 91 VAL A CA 1
ATOM 682 C C . VAL A 1 91 ? -17.922 29.641 15.406 1 80.31 91 VAL A C 1
ATOM 684 O O . VAL A 1 91 ? -17.641 30.781 15 1 80.31 91 VAL A O 1
ATOM 687 N N . VAL A 1 92 ? -19.109 29.156 15.539 1 83.44 92 VAL A N 1
ATOM 688 C CA . VAL A 1 92 ? -20.266 30.047 15.422 1 83.44 92 VAL A CA 1
ATOM 689 C C . VAL A 1 92 ? -21.016 30.109 16.75 1 83.44 92 VAL A C 1
ATOM 691 O O . VAL A 1 92 ? -21.172 29.094 17.422 1 83.44 92 VAL A O 1
ATOM 694 N N . TRP A 1 93 ? -21.375 31.344 17.125 1 83.44 93 TRP A N 1
ATOM 695 C CA . TRP A 1 93 ? -22.094 31.484 18.375 1 83.44 93 TRP A CA 1
ATOM 696 C C . TRP A 1 93 ? -23.125 32.594 18.297 1 83.44 93 TRP A C 1
ATOM 698 O O . TRP A 1 93 ? -23.062 33.438 17.391 1 83.44 93 TRP A O 1
ATOM 708 N N . GLU A 1 94 ? -24.078 32.531 19.203 1 84.88 94 GLU A N 1
ATOM 709 C CA . GLU A 1 94 ? -25.078 33.594 19.344 1 84.88 94 GLU A CA 1
ATOM 710 C C . GLU A 1 94 ? -24.562 34.75 20.172 1 84.88 94 GLU A C 1
ATOM 712 O O . GLU A 1 94 ? -24.062 34.562 21.281 1 84.88 94 GLU A O 1
ATOM 717 N N . LYS A 1 95 ? -24.703 35.938 19.641 1 85.12 95 LYS A N 1
ATOM 718 C CA . LYS A 1 95 ? -24.172 37.094 20.328 1 85.12 95 LYS A CA 1
ATOM 719 C C . LYS A 1 95 ? -24.875 37.344 21.656 1 85.12 95 LYS A C 1
ATOM 721 O O . LYS A 1 95 ? -24.25 37.75 22.641 1 85.12 95 LYS A O 1
ATOM 726 N N . ALA A 1 96 ? -26.125 37 21.719 1 79.38 96 ALA A N 1
ATOM 727 C CA . ALA A 1 96 ? -26.953 37.344 22.875 1 79.38 96 ALA A CA 1
ATOM 728 C C . ALA A 1 96 ? -26.562 36.469 24.078 1 79.38 96 ALA A C 1
ATOM 730 O O . ALA A 1 96 ? -26.578 36.938 25.219 1 79.38 96 ALA A O 1
ATOM 731 N N . ASN A 1 97 ? -26.203 35.25 23.891 1 75.69 97 ASN A N 1
ATOM 732 C CA . ASN A 1 97 ? -25.969 34.344 25.031 1 75.69 97 ASN A CA 1
ATOM 733 C C . ASN A 1 97 ? -24.641 33.594 24.891 1 75.69 97 ASN A C 1
ATOM 735 O O . ASN A 1 97 ? -24.281 32.812 25.766 1 75.69 97 ASN A O 1
ATOM 739 N N . ASN A 1 98 ? -23.969 33.844 23.875 1 72.5 98 ASN A N 1
ATOM 740 C CA . ASN A 1 98 ? -22.641 33.281 23.609 1 72.5 98 ASN A CA 1
ATOM 741 C C . ASN A 1 98 ? -22.703 31.75 23.484 1 72.5 98 ASN A C 1
ATOM 743 O O . ASN A 1 98 ? -21.703 31.062 23.672 1 72.5 98 ASN A O 1
ATOM 747 N N . HIS A 1 99 ? -23.906 31.266 23.219 1 70.62 99 HIS A N 1
ATOM 748 C CA . HIS A 1 99 ? -24.047 29.812 23.047 1 70.62 99 HIS A CA 1
ATOM 749 C C . HIS A 1 99 ? -23.516 29.359 21.688 1 70.62 99 HIS A C 1
ATOM 751 O O . HIS A 1 99 ? -23.906 29.906 20.656 1 70.62 99 HIS A O 1
ATOM 757 N N . CYS A 1 100 ? -22.5 28.469 21.891 1 72.56 100 CYS A N 1
ATOM 758 C CA . CYS A 1 100 ? -21.938 27.922 20.656 1 72.56 100 CYS A CA 1
ATOM 759 C C . CYS A 1 100 ? -22.922 26.938 20.016 1 72.56 100 CYS A C 1
ATOM 761 O O . CYS A 1 100 ? -23.578 26.172 20.719 1 72.56 100 CYS A O 1
ATOM 763 N N . ARG A 1 101 ? -23.219 27.188 18.875 1 60.16 101 ARG A N 1
ATOM 764 C CA . ARG A 1 101 ? -24.094 26.266 18.156 1 60.16 101 ARG A CA 1
ATOM 765 C C . ARG A 1 101 ? -23.297 25.109 17.562 1 60.16 101 ARG A C 1
ATOM 767 O O . ARG A 1 101 ? -22.156 25.281 17.156 1 60.16 101 ARG A O 1
ATOM 774 N N . GLN A 1 102 ? -23.688 23.797 18.078 1 53.12 102 GLN A N 1
ATOM 775 C CA . GLN A 1 102 ? -23.047 22.594 17.578 1 53.12 102 GLN A CA 1
ATOM 776 C C . GLN A 1 102 ? -23.234 22.469 16.062 1 53.12 102 GLN A C 1
ATOM 778 O O . GLN A 1 102 ? -24.328 22.688 15.547 1 53.12 102 GLN A O 1
ATOM 783 N N . PHE A 1 103 ? -22.406 22.891 15.32 1 48.12 103 PHE A N 1
ATOM 784 C CA . PHE A 1 103 ? -22.531 22.719 13.875 1 48.12 103 PHE A CA 1
ATOM 785 C C . PHE A 1 103 ? -22.547 21.25 13.5 1 48.12 103 PHE A C 1
ATOM 787 O O . PHE A 1 103 ? -21.766 20.453 14.023 1 48.12 103 PHE A O 1
ATOM 794 N N . ASN A 1 104 ? -23.672 20.766 13.109 1 37 104 ASN A N 1
ATOM 795 C CA . ASN A 1 104 ? -23.859 19.484 12.43 1 37 104 ASN A CA 1
ATOM 796 C C . ASN A 1 104 ? -22.703 19.188 11.477 1 37 104 ASN A C 1
ATOM 798 O O . ASN A 1 104 ? -21.969 20.094 11.086 1 37 104 ASN A O 1
ATOM 802 N N . SER A 1 105 ? -22.578 17.922 10.992 1 33.81 105 SER A N 1
ATOM 803 C CA . SER A 1 105 ? -21.766 16.969 10.266 1 33.81 105 SER A CA 1
ATOM 804 C C . SER A 1 105 ? -21.312 17.516 8.914 1 33.81 105 SER A C 1
ATOM 806 O O . SER A 1 105 ? -20.484 16.906 8.234 1 33.81 105 SER A O 1
ATOM 808 N N . SER A 1 106 ? -22.266 18.156 8.109 1 31.55 106 SER A N 1
ATOM 809 C CA . SER A 1 106 ? -22.141 17.938 6.668 1 31.55 106 SER A CA 1
ATOM 810 C C . SER A 1 106 ? -21.109 18.891 6.059 1 31.55 106 SER A C 1
ATOM 812 O O . SER A 1 106 ? -21.375 20.078 5.875 1 31.55 106 SER A O 1
ATOM 814 N N . PHE A 1 107 ? -20.109 19.078 6.625 1 32.19 107 PHE A N 1
ATOM 815 C CA . PHE A 1 107 ? -19.266 19.938 5.801 1 32.19 107 PHE A CA 1
ATOM 816 C C . PHE A 1 107 ? -19.172 19.391 4.379 1 32.19 107 PHE A C 1
ATOM 818 O O . PHE A 1 107 ? -18.641 18.297 4.168 1 32.19 107 PHE A O 1
ATOM 825 N N . THR A 1 108 ? -20.281 19.578 3.604 1 29.67 108 THR A N 1
ATOM 826 C CA . THR A 1 108 ? -20.172 19.312 2.172 1 29.67 108 THR A CA 1
ATOM 827 C C . THR A 1 108 ? -19.109 20.219 1.537 1 29.67 108 THR A C 1
ATOM 829 O O . THR A 1 108 ? -19.125 21.438 1.729 1 29.67 108 THR A O 1
ATOM 832 N N . PHE A 1 109 ? -18.109 19.828 1.302 1 30.34 109 PHE A N 1
ATOM 833 C CA . PHE A 1 109 ? -17 20.422 0.554 1 30.34 109 PHE A CA 1
ATOM 834 C C . PHE A 1 109 ? -17.484 21.016 -0.765 1 30.34 109 PHE A C 1
ATOM 836 O O . PHE A 1 109 ? -17.797 20.266 -1.705 1 30.34 109 PHE A O 1
ATOM 843 N N . LYS A 1 110 ? -18.469 21.969 -0.834 1 28.58 110 LYS A N 1
ATOM 844 C CA . LYS A 1 110 ? -18.734 22.578 -2.137 1 28.58 110 LYS A CA 1
ATOM 845 C C . LYS A 1 110 ? -17.5 23.297 -2.662 1 28.58 110 LYS A C 1
ATOM 847 O O . LYS A 1 110 ? -16.906 24.125 -1.957 1 28.58 110 LYS A O 1
ATOM 852 N N . VAL A 1 111 ? -16.781 22.812 -3.475 1 29.67 111 VAL A N 1
ATOM 853 C CA . VAL A 1 111 ? -15.68 23.375 -4.254 1 29.67 111 VAL A CA 1
ATOM 854 C C . VAL A 1 111 ? -16.172 24.594 -5.023 1 29.67 111 VAL A C 1
ATOM 856 O O . VAL A 1 111 ? -17.078 24.5 -5.855 1 29.67 111 VAL A O 1
ATOM 859 N N . ILE A 1 112 ? -16.312 25.781 -4.574 1 27.66 112 ILE A N 1
ATOM 860 C CA . ILE A 1 112 ? -16.594 26.969 -5.367 1 27.66 112 ILE A CA 1
ATOM 861 C C . ILE A 1 112 ? -15.406 27.297 -6.266 1 27.66 112 ILE A C 1
ATOM 863 O O . ILE A 1 112 ? -14.453 27.953 -5.832 1 27.66 112 ILE A O 1
ATOM 867 N N . ASN A 1 113 ? -14.922 26.578 -7.031 1 30.33 113 ASN A N 1
ATOM 868 C CA . ASN A 1 113 ? -13.922 26.766 -8.078 1 30.33 113 ASN A CA 1
ATOM 869 C C . ASN A 1 113 ? -14.258 27.953 -8.969 1 30.33 113 ASN A C 1
ATOM 871 O O . ASN A 1 113 ? -13.375 28.516 -9.609 1 30.33 113 ASN A O 1
ATOM 875 N N . ALA A 1 114 ? -15.461 28.391 -9.211 1 30.56 114 ALA A N 1
ATOM 876 C CA . ALA A 1 114 ? -15.867 29.156 -10.383 1 30.56 114 ALA A CA 1
ATOM 877 C C . ALA A 1 114 ? -15.438 30.609 -10.258 1 30.56 114 ALA A C 1
ATOM 879 O O . ALA A 1 114 ? -15.156 31.266 -11.266 1 30.56 114 ALA A O 1
ATOM 880 N N . CYS A 1 115 ? -15.305 31.156 -9.148 1 31.78 115 CYS A N 1
ATOM 881 C CA . CYS A 1 115 ? -15.281 32.625 -9.125 1 31.78 115 CYS A CA 1
ATOM 882 C C . CYS A 1 115 ? -13.898 33.156 -9.508 1 31.78 115 CYS A C 1
ATOM 884 O O . CYS A 1 115 ? -13.789 34.188 -10.148 1 31.78 115 CYS A O 1
ATOM 886 N N . GLY A 1 116 ? -12.875 32.594 -9.164 1 35.34 116 GLY A N 1
ATOM 887 C CA . GLY A 1 116 ? -11.594 33.125 -9.57 1 35.34 116 GLY A CA 1
ATOM 888 C C . GLY A 1 116 ? -11.453 33.281 -11.078 1 35.34 116 GLY A C 1
ATOM 889 O O . GLY A 1 116 ? -10.891 34.25 -11.562 1 35.34 116 GLY A O 1
ATOM 890 N N . PHE A 1 117 ? -11.953 32.312 -11.773 1 35.5 117 PHE A N 1
ATOM 891 C CA . PHE A 1 117 ? -11.977 32.438 -13.227 1 35.5 117 PHE A CA 1
ATOM 892 C C . PHE A 1 117 ? -12.727 33.688 -13.656 1 35.5 117 PHE A C 1
ATOM 894 O O . PHE A 1 117 ? -12.258 34.438 -14.523 1 35.5 117 PHE A O 1
ATOM 901 N N . VAL A 1 118 ? -13.805 33.844 -13.164 1 34.69 118 VAL A N 1
ATOM 902 C CA . VAL A 1 118 ? -14.633 34.969 -13.609 1 34.69 118 VAL A CA 1
ATOM 903 C C . VAL A 1 118 ? -13.938 36.281 -13.266 1 34.69 118 VAL A C 1
ATOM 905 O O . VAL A 1 118 ? -13.875 37.188 -14.109 1 34.69 118 VAL A O 1
ATOM 908 N N . LEU A 1 119 ? -13.359 36.312 -12.164 1 35.81 119 LEU A N 1
ATOM 909 C CA . LEU A 1 119 ? -12.789 37.594 -11.805 1 35.81 119 LEU A CA 1
ATOM 910 C C . LEU A 1 119 ? -11.492 37.844 -12.57 1 35.81 119 LEU A C 1
ATOM 912 O O . LEU A 1 119 ? -11.227 38.969 -13 1 35.81 119 LEU A O 1
ATOM 916 N N . HIS A 1 120 ? -10.664 36.812 -12.766 1 39.5 120 HIS A N 1
ATOM 917 C CA . HIS A 1 120 ? -9.508 37 -13.633 1 39.5 120 HIS A CA 1
ATOM 918 C C . HIS A 1 120 ? -9.93 37.344 -15.055 1 39.5 120 HIS A C 1
ATOM 920 O O . HIS A 1 120 ? -9.289 38.156 -15.711 1 39.5 120 HIS A O 1
ATOM 926 N N . ALA A 1 121 ? -10.883 36.688 -15.492 1 41.47 121 ALA A N 1
ATOM 927 C CA . ALA A 1 121 ? -11.391 36.969 -16.828 1 41.47 121 ALA A CA 1
ATOM 928 C C . ALA A 1 121 ? -11.875 38.406 -16.922 1 41.47 121 ALA A C 1
ATOM 930 O O . ALA A 1 121 ? -11.719 39.062 -17.953 1 41.47 121 ALA A O 1
ATOM 931 N N . ILE A 1 122 ? -12.352 38.969 -15.891 1 35.69 122 ILE A N 1
ATOM 932 C CA . ILE A 1 122 ? -12.875 40.312 -15.922 1 35.69 122 ILE A CA 1
ATOM 933 C C . ILE A 1 122 ? -11.773 41.312 -15.57 1 35.69 122 ILE A C 1
ATOM 935 O O . ILE A 1 122 ? -11.625 42.344 -16.219 1 35.69 122 ILE A O 1
ATOM 939 N N . THR A 1 123 ? -10.906 41 -14.609 1 38.31 123 THR A N 1
ATOM 940 C CA . THR A 1 123 ? -10.031 42.062 -14.133 1 38.31 123 THR A CA 1
ATOM 941 C C . THR A 1 123 ? -8.617 41.875 -14.672 1 38.31 123 THR A C 1
ATOM 943 O O . THR A 1 123 ? -7.809 42.812 -14.625 1 38.31 123 THR A O 1
ATOM 946 N N . ARG A 1 124 ? -8.234 40.875 -15.156 1 44.31 124 ARG A N 1
ATOM 947 C CA . ARG A 1 124 ? -6.957 40.5 -15.75 1 44.31 124 ARG A CA 1
ATOM 948 C C . ARG A 1 124 ? -5.812 40.688 -14.766 1 44.31 124 ARG A C 1
ATOM 950 O O . ARG A 1 124 ? -4.668 40.906 -15.172 1 44.31 124 ARG A O 1
ATOM 957 N N . LYS A 1 125 ? -6 41 -13.57 1 45.19 125 LYS A N 1
ATOM 958 C CA . LYS A 1 125 ? -4.945 41.25 -12.586 1 45.19 125 LYS A CA 1
ATOM 959 C C . LYS A 1 125 ? -4.391 39.938 -12.031 1 45.19 125 LYS A C 1
ATOM 961 O O . LYS A 1 125 ? -5.148 39.031 -11.727 1 45.19 125 LYS A O 1
ATOM 966 N N . ALA A 1 126 ? -3.043 39.812 -11.992 1 46.78 126 ALA A N 1
ATOM 967 C CA . ALA A 1 126 ? -2.264 38.625 -11.594 1 46.78 126 ALA A CA 1
ATOM 968 C C . ALA A 1 126 ? -2.686 38.125 -10.211 1 46.78 126 ALA A C 1
ATOM 970 O O . ALA A 1 126 ? -2.66 36.938 -9.938 1 46.78 126 ALA A O 1
ATOM 971 N N . ARG A 1 127 ? -3.031 39.062 -9.438 1 46.5 127 ARG A N 1
ATOM 972 C CA . ARG A 1 127 ? -3.443 38.688 -8.086 1 46.5 127 ARG A CA 1
ATOM 973 C C . ARG A 1 127 ? -4.625 37.719 -8.102 1 46.5 127 ARG A C 1
ATOM 975 O O . ARG A 1 127 ? -4.754 36.875 -7.215 1 46.5 127 ARG A O 1
ATOM 982 N N . PHE A 1 128 ? -5.406 37.906 -9.062 1 46 128 PHE A N 1
ATOM 983 C CA . PHE A 1 128 ? -6.598 37.062 -9.156 1 46 128 PHE A CA 1
ATOM 984 C C . PHE A 1 128 ? -6.254 35.719 -9.758 1 46 128 PHE A C 1
ATOM 986 O O . PHE A 1 128 ? -6.961 34.719 -9.523 1 46 128 PHE A O 1
ATOM 993 N N . LEU A 1 129 ? -5.27 35.781 -10.461 1 43.38 129 LEU A N 1
ATOM 994 C CA . LEU A 1 129 ? -4.762 34.5 -10.922 1 43.38 129 LEU A CA 1
ATOM 995 C C . LEU A 1 129 ? -4.262 33.656 -9.742 1 43.38 129 LEU A C 1
ATOM 997 O O . LEU A 1 129 ? -4.465 32.438 -9.711 1 43.38 129 LEU A O 1
ATOM 1001 N N . ALA A 1 130 ? -3.6 34.469 -9.008 1 44.38 130 ALA A N 1
ATOM 1002 C CA . ALA A 1 130 ? -3.172 33.781 -7.785 1 44.38 130 ALA A CA 1
ATOM 1003 C C . ALA A 1 130 ? -4.367 33.25 -7.008 1 44.38 130 ALA A C 1
ATOM 1005 O O . ALA A 1 130 ? -4.305 32.156 -6.441 1 44.38 130 ALA A O 1
ATOM 1006 N N . ALA A 1 131 ? -5.289 34.125 -7.039 1 42.72 131 ALA A N 1
ATOM 1007 C CA . ALA A 1 131 ? -6.523 33.719 -6.371 1 42.72 131 ALA A CA 1
ATOM 1008 C C . ALA A 1 131 ? -7.117 32.469 -7.027 1 42.72 131 ALA A C 1
ATOM 1010 O O . ALA A 1 131 ? -7.738 31.656 -6.359 1 42.72 131 ALA A O 1
ATOM 1011 N N . ARG A 1 132 ? -6.926 32.438 -8.352 1 41.09 132 ARG A N 1
ATOM 1012 C CA . ARG A 1 132 ? -7.359 31.25 -9.062 1 41.09 132 ARG A CA 1
ATOM 1013 C C . ARG A 1 132 ? -6.719 30 -8.477 1 41.09 132 ARG A C 1
ATOM 1015 O O . ARG A 1 132 ? -7.355 28.938 -8.406 1 41.09 132 ARG A O 1
ATOM 1022 N N . ARG A 1 133 ? -5.625 30.281 -8.406 1 41.66 133 ARG A N 1
ATOM 1023 C CA . ARG A 1 133 ? -4.824 29.141 -7.977 1 41.66 133 ARG A CA 1
ATOM 1024 C C . ARG A 1 133 ? -5.031 28.844 -6.492 1 41.66 133 ARG A C 1
ATOM 1026 O O . ARG A 1 133 ? -4.676 27.781 -6.008 1 41.66 133 ARG A O 1
ATOM 1033 N N . LEU A 1 134 ? -5.289 30.109 -5.91 1 39.72 134 LEU A N 1
ATOM 1034 C CA . LEU A 1 134 ? -5.742 29.828 -4.551 1 39.72 134 LEU A CA 1
ATOM 1035 C C . LEU A 1 134 ? -7.066 29.078 -4.562 1 39.72 134 LEU A C 1
ATOM 1037 O O . LEU A 1 134 ? -8.141 29.688 -4.586 1 39.72 134 LEU A O 1
ATOM 1041 N N . ARG A 1 135 ? -7.188 28.172 -5.426 1 40.75 135 ARG A N 1
ATOM 1042 C CA . ARG A 1 135 ? -8.312 27.266 -5.258 1 40.75 135 ARG A CA 1
ATOM 1043 C C . ARG A 1 135 ? -8.82 27.281 -3.818 1 40.75 135 ARG A C 1
ATOM 1045 O O . ARG A 1 135 ? -8.055 27.047 -2.881 1 40.75 135 ARG A O 1
ATOM 1052 N N . MET A 1 136 ? -9.742 28.266 -3.674 1 37.78 136 MET A N 1
ATOM 1053 C CA . MET A 1 136 ? -10.391 28.25 -2.365 1 37.78 136 MET A CA 1
ATOM 1054 C C . MET A 1 136 ? -10.359 26.844 -1.767 1 37.78 136 MET A C 1
ATOM 1056 O O . MET A 1 136 ? -10.945 25.906 -2.322 1 37.78 136 MET A O 1
ATOM 1060 N N . LEU A 1 137 ? -9.273 26.578 -1.31 1 43.84 137 LEU A N 1
ATOM 1061 C CA . LEU A 1 137 ? -9.18 25.281 -0.626 1 43.84 137 LEU A CA 1
ATOM 1062 C C . LEU A 1 137 ? -10.445 25.016 0.185 1 43.84 137 LEU A C 1
ATOM 1064 O O . LEU A 1 137 ? -10.945 25.906 0.882 1 43.84 137 LEU A O 1
ATOM 1068 N N . PRO A 1 138 ? -11.242 24.172 -0.335 1 42.06 138 PRO A N 1
ATOM 1069 C CA . PRO A 1 138 ? -12.359 23.766 0.516 1 42.06 138 PRO A CA 1
ATOM 1070 C C . PRO A 1 138 ? -12.086 23.984 2.002 1 42.06 138 PRO A C 1
ATOM 1072 O O . PRO A 1 138 ? -13.016 24.078 2.801 1 42.06 138 PRO A O 1
ATOM 1075 N N . SER A 1 139 ? -10.867 24.406 2.145 1 52.47 139 SER A N 1
ATOM 1076 C CA . SER A 1 139 ? -10.477 24.453 3.551 1 52.47 139 SER A CA 1
ATOM 1077 C C . SER A 1 139 ? -10.539 25.875 4.086 1 52.47 139 SER A C 1
ATOM 1079 O O . SER A 1 139 ? -10.391 26.109 5.293 1 52.47 139 SER A O 1
ATOM 1081 N N . MET A 1 140 ? -10.906 26.781 3.148 1 62.62 140 MET A N 1
ATOM 1082 C CA . MET A 1 140 ? -10.898 28.141 3.676 1 62.62 140 MET A CA 1
ATOM 1083 C C . MET A 1 140 ? -12.172 28.422 4.469 1 62.62 140 MET A C 1
ATOM 1085 O O . MET A 1 140 ? -13.25 27.953 4.102 1 62.62 140 MET A O 1
ATOM 1089 N N . LEU A 1 141 ? -12.008 29.203 5.441 1 69.38 141 LEU A N 1
ATOM 1090 C CA . LEU A 1 141 ? -13.07 29.531 6.387 1 69.38 141 LEU A CA 1
ATOM 1091 C C . LEU A 1 141 ? -14.219 30.234 5.684 1 69.38 141 LEU A C 1
ATOM 1093 O O . LEU A 1 141 ? -15.391 29.984 5.984 1 69.38 141 LEU A O 1
ATOM 1097 N N . SER A 1 142 ? -13.961 31.078 4.652 1 71.06 142 SER A N 1
ATOM 1098 C CA . SER A 1 142 ? -14.992 31.875 3.992 1 71.06 142 SER A CA 1
ATOM 1099 C C . SER A 1 142 ? -16.016 30.984 3.287 1 71.06 142 SER A C 1
ATOM 1101 O O . SER A 1 142 ? -17.219 31.125 3.504 1 71.06 142 SER A O 1
ATOM 1103 N N . HIS A 1 143 ? -15.477 30.078 2.607 1 68.38 143 HIS A N 1
ATOM 1104 C CA . HIS A 1 143 ? -16.375 29.219 1.849 1 68.38 143 HIS A CA 1
ATOM 1105 C C . HIS A 1 143 ? -17.156 28.281 2.771 1 68.38 143 HIS A C 1
ATOM 1107 O O . HIS A 1 143 ? -18.344 28.047 2.547 1 68.38 143 HIS A O 1
ATOM 1113 N N . ARG A 1 144 ? -16.469 27.891 3.738 1 73.56 144 ARG A N 1
ATOM 1114 C CA . ARG A 1 144 ? -17.141 27.016 4.695 1 73.56 144 ARG A CA 1
ATOM 1115 C C . ARG A 1 144 ? -18.25 27.75 5.434 1 73.56 144 ARG A C 1
ATOM 1117 O O . ARG A 1 144 ? -19.312 27.188 5.703 1 73.56 144 ARG A O 1
ATOM 1124 N N . MET A 1 145 ? -18.016 28.953 5.652 1 77.81 145 MET A N 1
ATOM 1125 C CA . MET A 1 145 ? -19.016 29.766 6.359 1 77.81 145 MET A CA 1
ATOM 1126 C C . MET A 1 145 ? -20.25 29.984 5.488 1 77.81 145 MET A C 1
ATOM 1128 O O . MET A 1 145 ? -21.375 29.891 5.973 1 77.81 145 MET A O 1
ATOM 1132 N N . ILE A 1 146 ? -19.984 30.312 4.293 1 77.19 146 ILE A N 1
ATOM 1133 C CA . ILE A 1 146 ? -21.094 30.531 3.365 1 77.19 146 ILE A CA 1
ATOM 1134 C C . ILE A 1 146 ? -21.938 29.25 3.252 1 77.19 146 ILE A C 1
ATOM 1136 O O . ILE A 1 146 ? -23.156 29.312 3.342 1 77.19 146 ILE A O 1
ATOM 1140 N N . ASP A 1 147 ? -21.25 28.203 3.125 1 72 147 ASP A N 1
ATOM 1141 C CA . ASP A 1 147 ? -21.922 26.922 2.99 1 72 147 ASP A CA 1
ATOM 1142 C C . ASP A 1 147 ? -22.719 26.578 4.246 1 72 147 ASP A C 1
ATOM 1144 O O . ASP A 1 147 ? -23.859 26.094 4.16 1 72 147 ASP A O 1
ATOM 1148 N N . MET A 1 148 ? -22.156 26.828 5.34 1 76.25 148 MET A N 1
ATOM 1149 C CA . MET A 1 148 ? -22.797 26.547 6.617 1 76.25 148 MET A CA 1
ATOM 1150 C C . MET A 1 148 ? -24.062 27.391 6.785 1 76.25 148 MET A C 1
ATOM 1152 O O . MET A 1 148 ? -25.094 26.875 7.219 1 76.25 148 MET A O 1
ATOM 1156 N N . ILE A 1 149 ? -24 28.562 6.457 1 81.69 149 ILE A N 1
ATOM 1157 C CA . ILE A 1 149 ? -25.125 29.469 6.617 1 81.69 149 ILE A CA 1
ATOM 1158 C C . ILE A 1 149 ? -26.234 29.109 5.617 1 81.69 149 ILE A C 1
ATOM 1160 O O . ILE A 1 149 ? -27.406 29.062 5.973 1 81.69 149 ILE A O 1
ATOM 1164 N N . ASP A 1 150 ? -25.766 28.828 4.438 1 79.06 150 ASP A N 1
ATOM 1165 C CA . ASP A 1 150 ? -26.703 28.531 3.373 1 79.06 150 ASP A CA 1
ATOM 1166 C C . ASP A 1 150 ? -27.5 27.266 3.676 1 79.06 150 ASP A C 1
ATOM 1168 O O . ASP A 1 150 ? -28.656 27.125 3.273 1 79.06 150 ASP A O 1
ATOM 1172 N N . ASN A 1 151 ? -26.953 26.422 4.41 1 75.75 151 ASN A N 1
ATOM 1173 C CA . ASN A 1 151 ? -27.562 25.109 4.609 1 75.75 151 ASN A CA 1
ATOM 1174 C C . ASN A 1 151 ? -28.188 25 5.996 1 75.75 151 ASN A C 1
ATOM 1176 O O . ASN A 1 151 ? -28.594 23.906 6.406 1 75.75 151 ASN A O 1
ATOM 1180 N N . SER A 1 152 ? -28.297 26.094 6.715 1 81.81 152 SER A N 1
ATOM 1181 C CA . SER A 1 152 ? -28.875 26.062 8.055 1 81.81 152 SER A CA 1
ATOM 1182 C C . SER A 1 152 ? -29.906 27.188 8.227 1 81.81 152 SER A C 1
ATOM 1184 O O . SER A 1 152 ? -29.547 28.359 8.289 1 81.81 152 SER A O 1
ATOM 1186 N N . GLU A 1 153 ? -31.109 26.719 8.406 1 86 153 GLU A N 1
ATOM 1187 C CA . GLU A 1 153 ? -32.188 27.688 8.641 1 86 153 GLU A CA 1
ATOM 1188 C C . GLU A 1 153 ? -31.938 28.469 9.93 1 86 153 GLU A C 1
ATOM 1190 O O . GLU A 1 153 ? -32.25 29.672 10.008 1 86 153 GLU A O 1
ATOM 1195 N N . GLU A 1 154 ? -31.453 27.828 10.812 1 84.25 154 GLU A N 1
ATOM 1196 C CA . GLU A 1 154 ? -31.172 28.453 12.109 1 84.25 154 GLU A CA 1
ATOM 1197 C C . GLU A 1 154 ? -30.125 29.562 11.969 1 84.25 154 GLU A C 1
ATOM 1199 O O . GLU A 1 154 ? -30.297 30.656 12.508 1 84.25 154 GLU A O 1
ATOM 1204 N N . LEU A 1 155 ? -29.109 29.312 11.234 1 86.25 155 LEU A N 1
ATOM 1205 C CA . LEU A 1 155 ? -28.047 30.281 11.07 1 86.25 155 LEU A CA 1
ATOM 1206 C C . LEU A 1 155 ? -28.516 31.469 10.219 1 86.25 155 LEU A C 1
ATOM 1208 O O . LEU A 1 155 ? -28.125 32.594 10.461 1 86.25 155 LEU A O 1
ATOM 1212 N N . GLN A 1 156 ? -29.344 31.141 9.344 1 88.25 156 GLN A N 1
ATOM 1213 C CA . GLN A 1 156 ? -29.906 32.219 8.523 1 88.25 156 GLN A CA 1
ATOM 1214 C C . GLN A 1 156 ? -30.766 33.156 9.375 1 88.25 156 GLN A C 1
ATOM 1216 O O . GLN A 1 156 ? -30.688 34.375 9.211 1 88.25 156 GLN A O 1
ATOM 1221 N N . SER A 1 157 ? -31.5 32.531 10.164 1 90.5 157 SER A N 1
ATOM 1222 C CA . SER A 1 157 ? -32.344 33.312 11.047 1 90.5 157 SER A CA 1
ATOM 1223 C C . SER A 1 157 ? -31.516 34.219 11.977 1 90.5 157 SER A C 1
ATOM 1225 O O . SER A 1 157 ? -31.828 35.375 12.164 1 90.5 157 SER A O 1
ATOM 1227 N N . LEU A 1 158 ? -30.531 33.688 12.539 1 88.44 158 LEU A N 1
ATOM 1228 C CA . LEU A 1 158 ? -29.656 34.438 13.43 1 88.44 158 LEU A CA 1
ATOM 1229 C C . LEU A 1 158 ? -28.953 35.531 12.688 1 88.44 158 LEU A C 1
ATOM 1231 O O . LEU A 1 158 ? -28.719 36.625 13.242 1 88.44 158 LEU A O 1
ATOM 1235 N N . LEU A 1 159 ? -28.609 35.312 11.492 1 90.12 159 LEU A N 1
ATOM 1236 C CA . LEU A 1 159 ? -27.953 36.312 10.656 1 90.12 159 LEU A CA 1
ATOM 1237 C C . LEU A 1 159 ? -28.906 37.5 10.391 1 90.12 159 LEU A C 1
ATOM 1239 O O . LEU A 1 159 ? -28.484 38.656 10.453 1 90.12 159 LEU A O 1
ATOM 1243 N N . GLN A 1 160 ? -30.062 37.188 10.141 1 91.69 160 GLN A N 1
ATOM 1244 C CA . GLN A 1 160 ? -31.062 38.188 9.859 1 91.69 160 GLN A CA 1
ATOM 1245 C C . GLN A 1 160 ? -31.312 39.094 11.086 1 91.69 160 GLN A C 1
ATOM 1247 O O . GLN A 1 160 ? -31.516 40.281 10.961 1 91.69 160 GLN A O 1
ATOM 1252 N N . LYS A 1 161 ? -31.281 38.438 12.188 1 92.5 161 LYS A N 1
ATOM 1253 C CA . LYS A 1 161 ? -31.5 39.156 13.438 1 92.5 161 LYS A CA 1
ATOM 1254 C C . LYS A 1 161 ? -30.219 39.844 13.914 1 92.5 161 LYS A C 1
ATOM 1256 O O . LYS A 1 161 ? -30.203 40.469 14.977 1 92.5 161 LYS A O 1
ATOM 1261 N N . GLU A 1 162 ? -29.125 39.562 13.203 1 91.25 162 GLU A N 1
ATOM 1262 C CA . GLU A 1 162 ? -27.828 40.125 13.555 1 91.25 162 GLU A CA 1
ATOM 1263 C C . GLU A 1 162 ? -27.359 39.594 14.914 1 91.25 162 GLU A C 1
ATOM 1265 O O . GLU A 1 162 ? -26.797 40.375 15.703 1 91.25 162 GLU A O 1
ATOM 1270 N N . ASP A 1 163 ? -27.688 38.406 15.18 1 90.62 163 ASP A N 1
ATOM 1271 C CA . ASP A 1 163 ? -27.328 37.781 16.453 1 90.62 163 ASP A CA 1
ATOM 1272 C C . ASP A 1 163 ? -26.344 36.625 16.219 1 90.62 163 ASP A C 1
ATOM 1274 O O . ASP A 1 163 ? -26.109 35.812 17.125 1 90.62 163 ASP A O 1
ATOM 1278 N N . LEU A 1 164 ? -25.812 36.594 15.047 1 90 164 LEU A N 1
ATOM 1279 C CA . LEU A 1 164 ? -24.844 35.562 14.711 1 90 164 LEU A CA 1
ATOM 1280 C C . LEU A 1 164 ? -23.422 36.125 14.758 1 90 164 LEU A C 1
ATOM 1282 O O . LEU A 1 164 ? -23.156 37.188 14.203 1 90 164 LEU A O 1
ATOM 1286 N N . ALA A 1 165 ? -22.578 35.438 15.5 1 88.44 165 ALA A N 1
ATOM 1287 C CA . ALA A 1 165 ? -21.141 35.75 15.5 1 88.44 165 ALA A CA 1
ATOM 1288 C C . ALA A 1 165 ? -20.344 34.531 15.031 1 88.44 165 ALA A C 1
ATOM 1290 O O . ALA A 1 165 ? -20.812 33.406 15.109 1 88.44 165 ALA A O 1
ATOM 1291 N N . PHE A 1 166 ? -19.266 34.875 14.492 1 86.44 166 PHE A N 1
ATOM 1292 C CA . PHE A 1 166 ? -18.406 33.781 14.055 1 86.44 166 PHE A CA 1
ATOM 1293 C C . PHE A 1 166 ? -16.938 34.156 14.242 1 86.44 166 PHE A C 1
ATOM 1295 O O . PHE A 1 166 ? -16.594 35.312 14.445 1 86.44 166 PHE A O 1
ATOM 1302 N N . GLY A 1 167 ? -16.047 33.219 14.219 1 85 167 GLY A N 1
ATOM 1303 C CA . GLY A 1 167 ? -14.609 33.406 14.266 1 85 167 GLY A CA 1
ATOM 1304 C C . GLY A 1 167 ? -13.844 32.094 14.422 1 85 167 GLY A C 1
ATOM 1305 O O . GLY A 1 167 ? -14.445 31.031 14.547 1 85 167 GLY A O 1
ATOM 1306 N N . GLY A 1 168 ? -12.562 32.25 14.258 1 83.88 168 GLY A N 1
ATOM 1307 C CA . GLY A 1 168 ? -11.719 31.125 14.617 1 83.88 168 GLY A CA 1
ATOM 1308 C C . GLY A 1 168 ? -11.633 30.906 16.109 1 83.88 168 GLY A C 1
ATOM 1309 O O . GLY A 1 168 ? -12.32 31.562 16.891 1 83.88 168 GLY A O 1
ATOM 1310 N N . LEU A 1 169 ? -10.859 30 16.469 1 86.75 169 LEU A N 1
ATOM 1311 C CA . LEU A 1 169 ? -10.672 29.688 17.875 1 86.75 169 LEU A CA 1
ATOM 1312 C C . LEU A 1 169 ? -10.156 30.906 18.641 1 86.75 169 LEU A C 1
ATOM 1314 O O . LEU A 1 169 ? -10.5 31.094 19.812 1 86.75 169 LEU A O 1
ATOM 1318 N N . GLU A 1 170 ? -9.305 31.625 18 1 89.69 170 GLU A N 1
ATOM 1319 C CA . GLU A 1 170 ? -8.734 32.812 18.656 1 89.69 170 GLU A CA 1
ATOM 1320 C C . GLU A 1 170 ? -9.828 33.812 19.047 1 89.69 170 GLU A C 1
ATOM 1322 O O . GLU A 1 170 ? -9.828 34.344 20.156 1 89.69 170 GLU A O 1
ATOM 1327 N N . SER A 1 171 ? -10.703 34.031 18.141 1 90 171 SER A N 1
ATOM 1328 C CA . SER A 1 171 ? -11.805 34.969 18.375 1 90 171 SER A CA 1
ATOM 1329 C C . SER A 1 171 ? -12.75 34.438 19.453 1 90 171 SER A C 1
ATOM 1331 O O . SER A 1 171 ? -13.203 35.188 20.312 1 90 171 SER A O 1
ATOM 1333 N N . TRP A 1 172 ? -13.016 33.219 19.328 1 88.44 172 TRP A N 1
ATOM 1334 C CA . TRP A 1 172 ? -13.93 32.594 20.266 1 88.44 172 TRP A CA 1
ATOM 1335 C C . TRP A 1 172 ? -13.344 32.594 21.688 1 88.44 172 TRP A C 1
ATOM 1337 O O . TRP A 1 172 ? -14.055 32.844 22.656 1 88.44 172 TRP A O 1
ATOM 1347 N N . LEU A 1 173 ? -12.117 32.312 21.797 1 90.75 173 LEU A N 1
ATOM 1348 C CA . LEU A 1 173 ? -11.469 32.281 23.109 1 90.75 173 LEU A CA 1
ATOM 1349 C C . LEU A 1 173 ? -11.5 33.656 23.75 1 90.75 173 LEU A C 1
ATOM 1351 O O . LEU A 1 173 ? -11.719 33.781 24.953 1 90.75 173 LEU A O 1
ATOM 1355 N N . ILE A 1 174 ? -11.219 34.656 22.953 1 91.5 174 ILE A N 1
ATOM 1356 C CA . ILE A 1 174 ? -11.258 36.031 23.469 1 91.5 174 ILE A CA 1
ATOM 1357 C C . ILE A 1 174 ? -12.656 36.344 24 1 91.5 174 ILE A C 1
ATOM 1359 O O . ILE A 1 174 ? -12.805 36.906 25.078 1 91.5 174 ILE A O 1
ATOM 1363 N N . MET A 1 175 ? -13.625 36 23.234 1 89.12 175 MET A N 1
ATOM 1364 C CA . MET A 1 175 ? -15.008 36.219 23.625 1 89.12 175 MET A CA 1
ATOM 1365 C C . MET A 1 175 ? -15.352 35.469 24.906 1 89.12 175 MET A C 1
ATOM 1367 O O . MET A 1 175 ? -15.945 36.031 25.828 1 89.12 175 MET A O 1
ATOM 1371 N N . ARG A 1 176 ? -14.953 34.25 24.969 1 88.06 176 ARG A N 1
ATOM 1372 C CA . ARG A 1 176 ? -15.281 33.375 26.094 1 88.06 176 ARG A CA 1
ATOM 1373 C C . ARG A 1 176 ? -14.57 33.812 27.359 1 88.06 176 ARG A C 1
ATOM 1375 O O . ARG A 1 176 ? -15.109 33.688 28.469 1 88.06 176 ARG A O 1
ATOM 1382 N N . MET A 1 177 ? -13.391 34.312 27.234 1 90.69 177 MET A N 1
ATOM 1383 C CA . MET A 1 177 ? -12.562 34.656 28.375 1 90.69 177 MET A CA 1
ATOM 1384 C C . MET A 1 177 ? -12.938 36.031 28.906 1 90.69 177 MET A C 1
ATOM 1386 O O . MET A 1 177 ? -12.75 36.344 30.094 1 90.69 177 MET A O 1
ATOM 1390 N N . SER A 1 178 ? -13.414 36.812 28.031 1 83.06 178 SER A N 1
ATOM 1391 C CA . SER A 1 178 ? -13.617 38.219 28.391 1 83.06 178 SER A CA 1
ATOM 1392 C C . SER A 1 178 ? -14.938 38.406 29.125 1 83.06 178 SER A C 1
ATOM 1394 O O . SER A 1 178 ? -15.883 37.656 28.938 1 83.06 178 SER A O 1
ATOM 1396 N N . HIS A 1 179 ? -14.93 39.375 29.984 1 75.12 179 HIS A N 1
ATOM 1397 C CA . HIS A 1 179 ? -16.141 39.75 30.688 1 75.12 179 HIS A CA 1
ATOM 1398 C C . HIS A 1 179 ? -17.156 40.375 29.75 1 75.12 179 HIS A C 1
ATOM 1400 O O . HIS A 1 179 ? -18.359 40.281 29.969 1 75.12 179 HIS A O 1
ATOM 1406 N N . LYS A 1 180 ? -16.672 41.031 28.781 1 69.38 180 LYS A N 1
ATOM 1407 C CA . LYS A 1 180 ? -17.531 41.844 27.938 1 69.38 180 LYS A CA 1
ATOM 1408 C C . LYS A 1 180 ? -17.875 41.125 26.641 1 69.38 180 LYS A C 1
ATOM 1410 O O . LYS A 1 180 ? -18.328 41.75 25.688 1 69.38 180 LYS A O 1
ATOM 1415 N N . ASN A 1 181 ? -17.656 39.969 26.547 1 77.12 181 ASN A N 1
ATOM 1416 C CA . ASN A 1 181 ? -17.953 39.219 25.344 1 77.12 181 ASN A CA 1
ATOM 1417 C C . ASN A 1 181 ? -17.359 39.875 24.109 1 77.12 181 ASN A C 1
ATOM 1419 O O . ASN A 1 181 ? -18.062 40.094 23.125 1 77.12 181 ASN A O 1
ATOM 1423 N N . GLU A 1 182 ? -16.188 40.219 24.141 1 85.69 182 GLU A N 1
ATOM 1424 C CA . GLU A 1 182 ? -15.516 40.906 23.047 1 85.69 182 GLU A CA 1
ATOM 1425 C C . GLU A 1 182 ? -15.391 40 21.828 1 85.69 182 GLU A C 1
ATOM 1427 O O . GLU A 1 182 ? -14.961 38.844 21.938 1 85.69 182 GLU A O 1
ATOM 1432 N N . HIS A 1 183 ? -15.812 40.5 20.719 1 90.25 183 HIS A N 1
ATOM 1433 C CA . HIS A 1 183 ? -15.711 39.812 19.438 1 90.25 183 HIS A CA 1
ATOM 1434 C C . HIS A 1 183 ? -14.711 40.531 18.516 1 90.25 183 HIS A C 1
ATOM 1436 O O . HIS A 1 183 ? -15 41.594 17.984 1 90.25 183 HIS A O 1
ATOM 1442 N N . VAL A 1 184 ? -13.516 39.938 18.391 1 93.38 184 VAL A N 1
ATOM 1443 C CA . VAL A 1 184 ? -12.453 40.531 17.578 1 93.38 184 VAL A CA 1
ATOM 1444 C C . VAL A 1 184 ? -11.711 39.406 16.828 1 93.38 184 VAL A C 1
ATOM 1446 O O . VAL A 1 184 ? -11.797 38.25 17.219 1 93.38 184 VAL A O 1
ATOM 1449 N N . PHE A 1 185 ? -11.086 39.844 15.773 1 94.44 185 PHE A N 1
ATOM 1450 C CA . PHE A 1 185 ? -10.172 38.938 15.055 1 94.44 185 PHE A CA 1
ATOM 1451 C C . PHE A 1 185 ? -8.719 39.375 15.281 1 94.44 185 PHE A C 1
ATOM 1453 O O . PHE A 1 185 ? -8.43 40.562 15.398 1 94.44 185 PHE A O 1
ATOM 1460 N N . GLU A 1 186 ? -7.906 38.438 15.414 1 94.69 186 GLU A N 1
ATOM 1461 C CA . GLU A 1 186 ? -6.473 38.719 15.414 1 94.69 186 GLU A CA 1
ATOM 1462 C C . GLU A 1 186 ? -5.883 38.562 14.016 1 94.69 186 GLU A C 1
ATOM 1464 O O . GLU A 1 186 ? -6.25 37.656 13.273 1 94.69 186 GLU A O 1
ATOM 1469 N N . THR A 1 187 ? -4.977 39.344 13.664 1 95.88 187 THR A N 1
ATOM 1470 C CA . THR A 1 187 ? -4.52 39.562 12.297 1 95.88 187 THR A CA 1
ATOM 1471 C C . THR A 1 187 ? -3.891 38.281 11.734 1 95.88 187 THR A C 1
ATOM 1473 O O . THR A 1 187 ? -4.172 37.906 10.594 1 95.88 187 THR A O 1
ATOM 1476 N N . SER A 1 188 ? -2.986 37.688 12.406 1 96 188 SER A N 1
ATOM 1477 C CA . SER A 1 188 ? -2.311 36.5 11.906 1 96 188 SER A CA 1
ATOM 1478 C C . SER A 1 188 ? -3.301 35.375 11.664 1 96 188 SER A C 1
ATOM 1480 O O . SER A 1 188 ? -3.184 34.625 10.68 1 96 188 SER A O 1
ATOM 1482 N N . SER A 1 189 ? -4.234 35.188 12.453 1 92.31 189 SER A N 1
ATOM 1483 C CA . SER A 1 189 ? -5.23 34.125 12.352 1 92.31 189 SER A CA 1
ATOM 1484 C C . SER A 1 189 ? -6.199 34.406 11.203 1 92.31 189 SER A C 1
ATOM 1486 O O . SER A 1 189 ? -6.48 33.5 10.406 1 92.31 189 SER A O 1
ATOM 1488 N N . ILE A 1 190 ? -6.668 35.562 11.125 1 91.75 190 ILE A N 1
ATOM 1489 C CA . ILE A 1 190 ? -7.688 35.875 10.133 1 91.75 190 ILE A CA 1
ATOM 1490 C C . ILE A 1 190 ? -7.055 35.938 8.742 1 91.75 190 ILE A C 1
ATOM 1492 O O . ILE A 1 190 ? -7.75 35.812 7.73 1 91.75 190 ILE A O 1
ATOM 1496 N N . SER A 1 191 ? -5.773 36.156 8.703 1 91.56 191 SER A N 1
ATOM 1497 C CA . SER A 1 191 ? -5.086 36.281 7.418 1 91.56 191 SER A CA 1
ATOM 1498 C C . SER A 1 191 ? -5.188 35 6.609 1 91.56 191 SER A C 1
ATOM 1500 O O . SER A 1 191 ? -5.055 35.031 5.383 1 91.56 191 SER A O 1
ATOM 1502 N N . SER A 1 192 ? -5.422 33.906 7.262 1 85.31 192 SER A N 1
ATOM 1503 C CA . SER A 1 192 ? -5.512 32.625 6.574 1 85.31 192 SER A CA 1
ATOM 1504 C C . SER A 1 192 ? -6.961 32.25 6.281 1 85.31 192 SER A C 1
ATOM 1506 O O . SER A 1 192 ? -7.234 31.188 5.707 1 85.31 192 SER A O 1
ATOM 1508 N N . SER A 1 193 ? -7.871 33.031 6.562 1 80.44 193 SER A N 1
ATOM 1509 C CA . SER A 1 193 ? -9.289 32.688 6.566 1 80.44 193 SER A CA 1
ATOM 1510 C C . SER A 1 193 ? -9.898 32.844 5.18 1 80.44 193 SER A C 1
ATOM 1512 O O . SER A 1 193 ? -10.992 32.344 4.914 1 80.44 193 SER A O 1
ATOM 1514 N N . GLY A 1 194 ? -9.258 33.469 4.309 1 79.75 194 GLY A N 1
ATOM 1515 C CA . GLY A 1 194 ? -9.82 33.781 3.008 1 79.75 194 GLY A CA 1
ATOM 1516 C C . GLY A 1 194 ? -10.609 35.094 2.996 1 79.75 194 GLY A C 1
ATOM 1517 O O . GLY A 1 194 ? -11.016 35.562 1.934 1 79.75 194 GLY A O 1
ATOM 1518 N N . THR A 1 195 ? -10.789 35.719 4.137 1 84.25 195 THR A N 1
ATOM 1519 C CA . THR A 1 195 ? -11.562 36.938 4.223 1 84.25 195 THR A CA 1
ATOM 1520 C C . THR A 1 195 ? -10.641 38.156 4.285 1 84.25 195 THR A C 1
ATOM 1522 O O . THR A 1 195 ? -11.086 39.281 4.086 1 84.25 195 THR A O 1
ATOM 1525 N N . PHE A 1 196 ? -9.438 37.906 4.574 1 88.19 196 PHE A N 1
ATOM 1526 C CA . PHE A 1 196 ? -8.43 38.938 4.758 1 88.19 196 PHE A CA 1
ATOM 1527 C C . PHE A 1 196 ? -7.637 39.156 3.477 1 88.19 196 PHE A C 1
ATOM 1529 O O . PHE A 1 196 ? -7.293 38.188 2.787 1 88.19 196 PHE A O 1
ATOM 1536 N N . ASP A 1 197 ? -7.449 40.375 3.127 1 87 197 ASP A N 1
ATOM 1537 C CA . ASP A 1 197 ? -6.609 40.75 1.992 1 87 197 ASP A CA 1
ATOM 1538 C C . ASP A 1 197 ? -5.246 41.25 2.459 1 87 197 ASP A C 1
ATOM 1540 O O . ASP A 1 197 ? -5.137 42.375 2.967 1 87 197 ASP A O 1
ATOM 1544 N N . PRO A 1 198 ? -4.25 40.5 2.223 1 86.25 198 PRO A N 1
ATOM 1545 C CA . PRO A 1 198 ? -2.926 40.844 2.734 1 86.25 198 PRO A CA 1
ATOM 1546 C C . PRO A 1 198 ? -2.363 42.094 2.064 1 86.25 198 PRO A C 1
ATOM 1548 O O . PRO A 1 198 ? -1.481 42.781 2.621 1 86.25 198 PRO A O 1
ATOM 1551 N N . TRP A 1 199 ? -2.801 42.5 0.937 1 84.94 199 TRP A N 1
ATOM 1552 C CA . TRP A 1 199 ? -2.289 43.656 0.216 1 84.94 199 TRP A CA 1
ATOM 1553 C C . TRP A 1 199 ? -2.873 44.969 0.777 1 84.94 199 TRP A C 1
ATOM 1555 O O . TRP A 1 199 ? -2.229 46 0.734 1 84.94 199 TRP A O 1
ATOM 1565 N N . ILE A 1 200 ? -4.031 44.875 1.353 1 86.31 200 ILE A N 1
ATOM 1566 C CA . ILE A 1 200 ? -4.629 46.062 1.936 1 86.31 200 ILE A CA 1
ATOM 1567 C C . ILE A 1 200 ? -4.555 45.969 3.459 1 86.31 200 ILE A C 1
ATOM 1569 O O . ILE A 1 200 ? -4.754 46.969 4.148 1 86.31 200 ILE A O 1
ATOM 1573 N N . GLY A 1 201 ? -4.281 44.781 3.965 1 89.06 201 GLY A N 1
ATOM 1574 C CA . GLY A 1 201 ? -4.133 44.594 5.398 1 89.06 201 GLY A CA 1
ATOM 1575 C C . GLY A 1 201 ? -5.453 44.625 6.145 1 89.06 201 GLY A C 1
ATOM 1576 O O . GLY A 1 201 ? -5.5 44.969 7.332 1 89.06 201 GLY A O 1
ATOM 1577 N N . ASP A 1 202 ? -6.5 44.344 5.395 1 91.69 202 ASP A N 1
ATOM 1578 C CA . ASP A 1 202 ? -7.852 44.375 5.938 1 91.69 202 ASP A CA 1
ATOM 1579 C C . ASP A 1 202 ? -8.797 43.5 5.121 1 91.69 202 ASP A C 1
ATOM 1581 O O . ASP A 1 202 ? -8.367 42.812 4.203 1 91.69 202 ASP A O 1
ATOM 1585 N N . PHE A 1 203 ? -10.07 43.594 5.582 1 92.19 203 PHE A N 1
ATOM 1586 C CA . PHE A 1 203 ? -11.086 42.906 4.805 1 92.19 203 PHE A CA 1
ATOM 1587 C C . PHE A 1 203 ? -11.32 43.594 3.469 1 92.19 203 PHE A C 1
ATOM 1589 O O . PHE A 1 203 ? -11.352 44.812 3.398 1 92.19 203 PHE A O 1
ATOM 1596 N N . ASN A 1 204 ? -11.398 42.75 2.449 1 84.56 204 ASN A N 1
ATOM 1597 C CA . ASN A 1 204 ? -11.812 43.281 1.154 1 84.56 204 ASN A CA 1
ATOM 1598 C C . ASN A 1 204 ? -13.32 43.188 0.958 1 84.56 204 ASN A C 1
ATOM 1600 O O . ASN A 1 204 ? -13.805 42.188 0.39 1 84.56 204 ASN A O 1
ATOM 1604 N N . HIS A 1 205 ? -13.969 44.219 1.281 1 86.94 205 HIS A N 1
ATOM 1605 C CA . HIS A 1 205 ? -15.43 44.188 1.298 1 86.94 205 HIS A CA 1
ATOM 1606 C C . HIS A 1 205 ? -15.992 43.969 -0.104 1 86.94 205 HIS A C 1
ATOM 1608 O O . HIS A 1 205 ? -17.047 43.344 -0.269 1 86.94 205 HIS A O 1
ATOM 1614 N N . PHE A 1 206 ? -15.289 44.469 -0.977 1 81.25 206 PHE A N 1
ATOM 1615 C CA . PHE A 1 206 ? -15.734 44.344 -2.359 1 81.25 206 PHE A CA 1
ATOM 1616 C C . PHE A 1 206 ? -15.711 42.875 -2.787 1 81.25 206 PHE A C 1
ATOM 1618 O O . PHE A 1 206 ? -16.719 42.344 -3.283 1 81.25 206 PHE A O 1
ATOM 1625 N N . LEU A 1 207 ? -14.594 42.25 -2.555 1 78.94 207 LEU A N 1
ATOM 1626 C CA . LEU A 1 207 ? -14.445 40.844 -2.936 1 78.94 207 LEU A CA 1
ATOM 1627 C C . LEU A 1 207 ? -15.391 39.969 -2.125 1 78.94 207 LEU A C 1
ATOM 1629 O O . LEU A 1 207 ? -15.93 39 -2.646 1 78.94 207 LEU A O 1
ATOM 1633 N N . LEU A 1 208 ? -15.508 40.219 -0.896 1 84.5 208 LEU A N 1
ATOM 1634 C CA . LEU A 1 208 ? -16.391 39.438 -0.027 1 84.5 208 LEU A CA 1
ATOM 1635 C C . LEU A 1 208 ? -17.844 39.562 -0.476 1 84.5 208 LEU A C 1
ATOM 1637 O O . LEU A 1 208 ? -18.609 38.625 -0.396 1 84.5 208 LEU A O 1
ATOM 1641 N N . GLY A 1 209 ? -18.156 40.719 -0.971 1 80.31 209 GLY A N 1
ATOM 1642 C CA . GLY A 1 209 ? -19.484 40.938 -1.529 1 80.31 209 GLY A CA 1
ATOM 1643 C C . GLY A 1 209 ? -19.75 40.094 -2.77 1 80.31 209 GLY A C 1
ATOM 1644 O O . GLY A 1 209 ? -20.844 39.562 -2.943 1 80.31 209 GLY A O 1
ATOM 1645 N N . ILE A 1 210 ? -18.781 39.969 -3.482 1 74.94 210 ILE A N 1
ATOM 1646 C CA . ILE A 1 210 ? -18.891 39.25 -4.734 1 74.94 210 ILE A CA 1
ATOM 1647 C C . ILE A 1 210 ? -19.156 37.781 -4.438 1 74.94 210 ILE A C 1
ATOM 1649 O O . ILE A 1 210 ? -19.922 37.125 -5.141 1 74.94 210 ILE A O 1
ATOM 1653 N N . ILE A 1 211 ? -18.531 37.281 -3.379 1 76.94 211 ILE A N 1
ATOM 1654 C CA . ILE A 1 211 ? -18.672 35.844 -3.115 1 76.94 211 ILE A CA 1
ATOM 1655 C C . ILE A 1 211 ? -19.875 35.594 -2.211 1 76.94 211 ILE A C 1
ATOM 1657 O O . ILE A 1 211 ? -20.141 34.469 -1.825 1 76.94 211 ILE A O 1
ATOM 1661 N N . GLY A 1 212 ? -20.531 36.625 -1.861 1 79.5 212 GLY A N 1
ATOM 1662 C CA . GLY A 1 212 ? -21.75 36.5 -1.079 1 79.5 212 GLY A CA 1
ATOM 1663 C C . GLY A 1 212 ? -21.5 36.312 0.402 1 79.5 212 GLY A C 1
ATOM 1664 O O . GLY A 1 212 ? -22.328 35.75 1.113 1 79.5 212 GLY A O 1
ATOM 1665 N N . PHE A 1 213 ? -20.328 36.656 0.803 1 85.75 213 PHE A N 1
ATOM 1666 C CA . PHE A 1 213 ? -20.031 36.562 2.225 1 85.75 213 PHE A CA 1
ATOM 1667 C C . PHE A 1 213 ? -20.781 37.625 3.016 1 85.75 213 PHE A C 1
ATOM 1669 O O . PHE A 1 213 ? -20.781 38.781 2.635 1 85.75 213 PHE A O 1
ATOM 1676 N N . PRO A 1 214 ? -21.453 37.25 4.066 1 89.12 214 PRO A N 1
ATOM 1677 C CA . PRO A 1 214 ? -22.141 38.25 4.883 1 89.12 214 PRO A CA 1
ATOM 1678 C C . PRO A 1 214 ? -21.172 39.125 5.672 1 89.12 214 PRO A C 1
ATOM 1680 O O . PRO A 1 214 ? -20.781 38.781 6.785 1 89.12 214 PRO A O 1
ATOM 1683 N N . THR A 1 215 ? -20.922 40.312 5.258 1 90.12 215 THR A N 1
ATOM 1684 C CA . THR A 1 215 ? -19.891 41.188 5.801 1 90.12 215 THR A CA 1
ATOM 1685 C C . THR A 1 215 ? -20.297 41.719 7.172 1 90.12 215 THR A C 1
ATOM 1687 O O . THR A 1 215 ? -19.453 42.188 7.93 1 90.12 215 THR A O 1
ATOM 1690 N N . LYS A 1 216 ? -21.562 41.594 7.492 1 88.19 216 LYS A N 1
ATOM 1691 C CA . LYS A 1 216 ? -22.047 42 8.805 1 88.1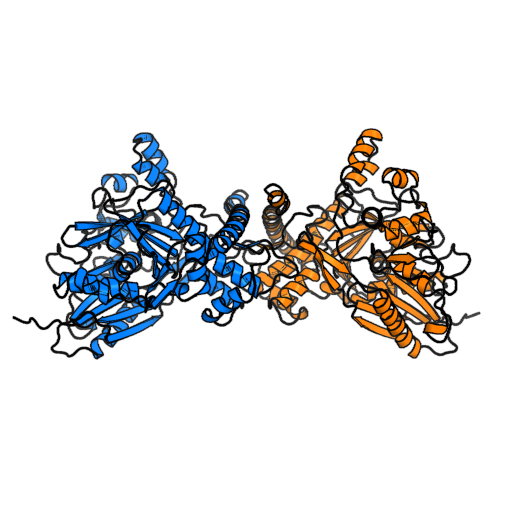9 216 LYS A CA 1
ATOM 1692 C C . LYS A 1 216 ? -21.453 41.125 9.914 1 88.19 216 LYS A C 1
ATOM 1694 O O . LYS A 1 216 ? -21.469 41.5 11.086 1 88.19 216 LYS A O 1
ATOM 1699 N N . LEU A 1 217 ? -20.938 40.062 9.531 1 89.94 217 LEU A N 1
ATOM 1700 C CA . LEU A 1 217 ? -20.375 39.125 10.5 1 89.94 217 LEU A CA 1
ATOM 1701 C C . LEU A 1 217 ? -18.953 39.531 10.867 1 89.94 217 LEU A C 1
ATOM 1703 O O . LEU A 1 217 ? -18.391 39 11.844 1 89.94 217 LEU A O 1
ATOM 1707 N N . LEU A 1 218 ? -18.391 40.406 10.141 1 93.38 218 LEU A N 1
ATOM 1708 C CA . LEU A 1 218 ? -16.984 40.75 10.336 1 93.38 218 LEU A CA 1
ATOM 1709 C C . LEU A 1 218 ? -16.797 41.594 11.602 1 93.38 218 LEU A C 1
ATOM 1711 O O . LEU A 1 218 ? -17.562 42.5 11.867 1 93.38 218 LEU A O 1
ATOM 1715 N N . ALA A 1 219 ? -15.875 41.219 12.406 1 93.38 219 ALA A N 1
ATOM 1716 C CA . ALA A 1 219 ? -15.484 41.938 13.609 1 93.38 219 ALA A CA 1
ATOM 1717 C C . ALA A 1 219 ? -14.195 42.719 13.383 1 93.38 219 ALA A C 1
ATOM 1719 O O . ALA A 1 219 ? -13.516 42.531 12.375 1 93.38 219 ALA A O 1
ATOM 1720 N N . PRO A 1 220 ? -13.891 43.656 14.281 1 94.25 220 PRO A N 1
ATOM 1721 C CA . PRO A 1 220 ? -12.648 44.406 14.117 1 94.25 220 PRO A CA 1
ATOM 1722 C C . PRO A 1 220 ? -11.406 43.5 14.172 1 94.25 220 PRO A C 1
ATOM 1724 O O . PRO A 1 220 ? -11.359 42.562 14.953 1 94.25 220 PRO A O 1
ATOM 1727 N N . ILE A 1 221 ? -10.461 43.875 13.328 1 95.5 221 ILE A N 1
ATOM 1728 C CA . ILE A 1 221 ? -9.18 43.188 13.328 1 95.5 221 ILE A CA 1
ATOM 1729 C C . ILE A 1 221 ? -8.211 43.906 14.281 1 95.5 221 ILE A C 1
ATOM 1731 O O . ILE A 1 221 ? -8.125 45.125 14.289 1 95.5 221 ILE A O 1
ATOM 1735 N N . ARG A 1 222 ? -7.551 43.125 15.078 1 96.06 222 ARG A N 1
ATOM 1736 C CA . ARG A 1 222 ? -6.613 43.656 16.062 1 96.06 222 ARG A CA 1
ATOM 1737 C C . ARG A 1 222 ? -5.191 43.188 15.773 1 96.06 222 ARG A C 1
ATOM 1739 O O . ARG A 1 222 ? -4.992 42.156 15.125 1 96.06 222 ARG A O 1
ATOM 1746 N N . ASP A 1 223 ? -4.238 44.031 16.266 1 96.94 223 ASP A N 1
ATOM 1747 C CA . ASP A 1 223 ? -2.832 43.625 16.219 1 96.94 223 ASP A CA 1
ATOM 1748 C C . ASP A 1 223 ? -2.58 42.375 17.062 1 96.94 223 ASP A C 1
ATOM 1750 O O . ASP A 1 223 ? -3.326 42.094 18 1 96.94 223 ASP A O 1
ATOM 1754 N N . THR A 1 224 ? -1.542 41.719 16.672 1 97.25 224 THR A N 1
ATOM 1755 C CA . THR A 1 224 ? -1.151 40.469 17.375 1 97.25 224 THR A CA 1
ATOM 1756 C C . THR A 1 224 ? -0.915 40.75 18.844 1 97.25 224 THR A C 1
ATOM 1758 O O . THR A 1 224 ? -1.199 39.906 19.688 1 97.25 224 THR A O 1
ATOM 1761 N N . ASN A 1 225 ? -0.431 41.906 19.172 1 95.56 225 ASN A N 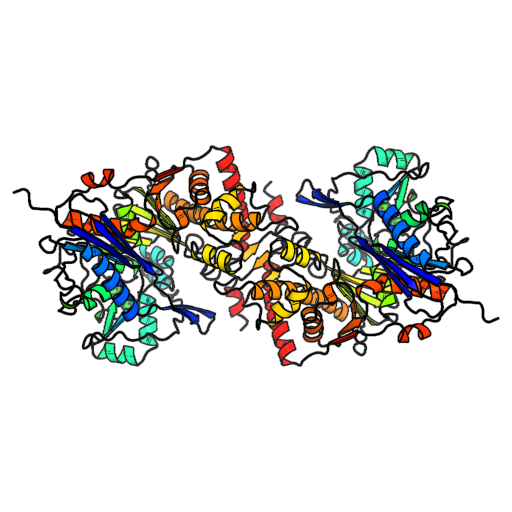1
ATOM 1762 C CA . ASN A 1 225 ? -0.154 42.281 20.547 1 95.56 225 ASN A CA 1
ATOM 1763 C C . ASN A 1 225 ? -1.212 43.219 21.094 1 95.56 225 ASN A C 1
ATOM 1765 O O . ASN A 1 225 ? -1.008 43.844 22.141 1 95.56 225 ASN A O 1
ATOM 1769 N N . PHE A 1 226 ? -2.27 43.469 20.391 1 94 226 PHE A N 1
ATOM 1770 C CA . PHE A 1 226 ? -3.406 44.281 20.781 1 94 226 PHE A CA 1
ATOM 1771 C C . PHE A 1 226 ? -2.967 45.719 21.062 1 94 226 PHE A C 1
ATOM 1773 O O . PHE A 1 226 ? -3.498 46.375 21.953 1 94 226 PHE A O 1
ATOM 1780 N N . SER A 1 227 ? -2.031 46.156 20.406 1 89.12 227 SER A N 1
ATOM 1781 C CA . SER A 1 227 ? -1.544 47.5 20.594 1 89.12 227 SER A CA 1
ATOM 1782 C C . SER A 1 227 ? -2.594 48.531 20.156 1 89.12 227 SER A C 1
ATOM 1784 O O . SER A 1 227 ? -2.613 49.656 20.672 1 89.12 227 SER A O 1
ATOM 1786 N N . ASP A 1 228 ? -3.359 48.125 19.297 1 87.06 228 ASP A N 1
ATOM 1787 C CA . ASP A 1 228 ? -4.355 49.031 18.734 1 87.06 228 ASP A CA 1
ATOM 1788 C C . ASP A 1 228 ? -5.68 48.906 19.484 1 87.06 228 ASP A C 1
ATOM 1790 O O . ASP A 1 228 ? -6.668 49.562 19.125 1 87.06 228 ASP A O 1
ATOM 1794 N N . SER A 1 229 ? -5.707 48.062 20.406 1 88.06 229 SER A N 1
ATOM 1795 C CA . SER A 1 229 ? -6.941 47.875 21.172 1 88.06 229 SER A CA 1
ATOM 1796 C C . SER A 1 229 ? -7.066 48.906 22.281 1 88.06 229 SER A C 1
ATOM 1798 O O . SER A 1 229 ? -6.082 49.25 22.938 1 88.06 229 SER A O 1
ATOM 1800 N N . PRO A 1 230 ? -8.297 49.375 22.453 1 81.25 230 PRO A N 1
ATOM 1801 C CA . PRO A 1 230 ? -8.492 50.312 23.562 1 81.25 230 PRO A CA 1
ATOM 1802 C C . PRO A 1 230 ? -8.172 49.688 24.922 1 81.25 230 PRO A C 1
ATOM 1804 O O . PRO A 1 230 ? -7.625 50.375 25.797 1 81.25 230 PRO A O 1
ATOM 1807 N N . ALA A 1 231 ? -8.516 48.438 25.094 1 82.44 231 ALA A N 1
ATOM 1808 C CA . ALA A 1 231 ? -8.172 47.656 26.281 1 82.44 231 ALA A CA 1
ATOM 1809 C C . ALA A 1 231 ? -7.758 46.25 25.922 1 82.44 231 ALA A C 1
ATOM 1811 O O . ALA A 1 231 ? -8.328 45.656 25 1 82.44 231 ALA A O 1
ATOM 1812 N N . LYS A 1 232 ? -6.719 45.906 26.672 1 88.06 232 LYS A N 1
ATOM 1813 C CA . LYS A 1 232 ? -6.297 44.531 26.422 1 88.06 232 LYS A CA 1
ATOM 1814 C C . LYS A 1 232 ? -7.367 43.531 26.875 1 88.06 232 LYS A C 1
ATOM 1816 O O . LYS A 1 232 ? -8 43.719 27.922 1 88.06 232 LYS A O 1
ATOM 1821 N N . PRO A 1 233 ? -7.527 42.531 26.016 1 92.19 233 PRO A N 1
ATOM 1822 C CA . PRO A 1 233 ? -8.391 41.469 26.516 1 92.19 233 PRO A CA 1
ATOM 1823 C C . PRO A 1 233 ? -7.82 40.781 27.766 1 92.19 233 PRO A C 1
ATOM 1825 O O . PRO A 1 233 ? -6.602 40.781 27.969 1 92.19 233 PRO A O 1
ATOM 1828 N N . LYS A 1 234 ? -8.75 40.219 28.594 1 94.12 234 LYS A N 1
ATOM 1829 C CA . LYS A 1 234 ? -8.32 39.625 29.859 1 94.12 234 LYS A CA 1
ATOM 1830 C C . LYS A 1 234 ? -9.062 38.312 30.109 1 94.12 234 LYS A C 1
ATOM 1832 O O . LYS A 1 234 ? -10.227 38.156 29.719 1 94.12 234 LYS A O 1
ATOM 1837 N N . LEU A 1 235 ? -8.312 37.469 30.672 1 94.75 235 LEU A N 1
ATOM 1838 C CA . LEU A 1 235 ? -8.977 36.312 31.281 1 94.75 235 LEU A CA 1
ATOM 1839 C C . LEU A 1 235 ? -9.664 36.688 32.594 1 94.75 235 LEU A C 1
ATOM 1841 O O . LEU A 1 235 ? -9.008 37.188 33.5 1 94.75 235 LEU A O 1
ATOM 1845 N N . ASP A 1 236 ? -10.891 36.438 32.625 1 94 236 ASP A N 1
ATOM 1846 C CA . ASP A 1 236 ? -11.703 36.844 33.781 1 94 236 ASP A CA 1
ATOM 1847 C C . ASP A 1 236 ? -11.258 36.125 35.031 1 94 236 ASP A C 1
ATOM 1849 O O . ASP A 1 236 ? -10.93 34.938 35 1 94 236 ASP A O 1
ATOM 1853 N N . ALA A 1 237 ? -11.398 36.781 36.156 1 93.75 237 ALA A N 1
ATOM 1854 C CA . ALA A 1 237 ? -10.945 36.25 37.438 1 93.75 237 ALA A CA 1
ATOM 1855 C C . ALA A 1 237 ? -11.766 35.031 37.844 1 93.75 237 ALA A C 1
ATOM 1857 O O . ALA A 1 237 ? -11.305 34.188 38.625 1 93.75 237 ALA A O 1
ATOM 1858 N N . LYS A 1 238 ? -12.883 34.875 37.344 1 93.06 238 LYS A N 1
ATOM 1859 C CA . LYS A 1 238 ? -13.766 33.781 37.719 1 93.06 238 LYS A CA 1
ATOM 1860 C C . LYS A 1 238 ? -13.172 32.438 37.281 1 93.06 238 LYS A C 1
ATOM 1862 O O . LYS A 1 238 ? -13.508 31.391 37.875 1 93.06 238 LYS A O 1
ATOM 1867 N N . PHE A 1 239 ? -12.32 32.469 36.344 1 93.5 239 PHE A N 1
ATOM 1868 C CA . PHE A 1 239 ? -11.82 31.203 35.812 1 93.5 239 PHE A CA 1
ATOM 1869 C C . PHE A 1 239 ? -10.586 30.734 36.594 1 93.5 239 PHE A C 1
ATOM 1871 O O . PHE A 1 239 ? -10.391 29.547 36.812 1 93.5 239 PHE A O 1
ATOM 1878 N N . CYS A 1 240 ? -9.711 31.703 37 1 92.88 240 CYS A N 1
ATOM 1879 C CA . CYS A 1 240 ? -8.445 31.297 37.594 1 92.88 240 CYS A CA 1
ATOM 1880 C C . CYS A 1 240 ? -8.188 32.062 38.875 1 92.88 240 CYS A C 1
ATOM 1882 O O . CYS A 1 240 ? -7.09 31.984 39.438 1 92.88 240 CYS A O 1
ATOM 1884 N N . GLY A 1 241 ? -9.039 32.844 39.438 1 91.44 241 GLY A N 1
ATOM 1885 C CA . GLY A 1 241 ? -8.914 33.531 40.688 1 91.44 241 GLY A CA 1
ATOM 1886 C C . GLY A 1 241 ? -8.305 34.906 40.594 1 91.44 241 GLY A C 1
ATOM 1887 O O . GLY A 1 241 ? -8.203 35.656 41.562 1 91.44 241 GLY A O 1
ATOM 1888 N N . ARG A 1 242 ? -7.836 35.281 39.469 1 91.81 242 ARG A N 1
ATOM 1889 C CA . ARG A 1 242 ? -7.312 36.594 39.188 1 91.81 242 ARG A CA 1
ATOM 1890 C C . ARG A 1 242 ? -7.477 36.969 37.688 1 91.81 242 ARG A C 1
ATOM 1892 O O . ARG A 1 242 ? -7.559 36.062 36.844 1 91.81 242 ARG A O 1
ATOM 1899 N N . GLU A 1 243 ? -7.566 38.219 37.5 1 93.31 243 GLU A N 1
ATOM 1900 C CA . GLU A 1 243 ? -7.617 38.688 36.125 1 93.31 243 GLU A CA 1
ATOM 1901 C C . GLU A 1 243 ? -6.234 38.656 35.469 1 93.31 243 GLU A C 1
ATOM 1903 O O . GLU A 1 243 ? -5.246 39.062 36.094 1 93.31 243 GLU A O 1
ATOM 1908 N N . ILE A 1 244 ? -6.145 38.125 34.344 1 95.44 244 ILE A N 1
ATOM 1909 C CA . ILE A 1 244 ? -4.875 38.031 33.625 1 95.44 244 ILE A CA 1
ATOM 1910 C C . ILE A 1 244 ? -5.008 38.688 32.25 1 95.44 244 ILE A C 1
ATOM 1912 O O . ILE A 1 244 ? -5.781 38.219 31.406 1 95.44 244 ILE A O 1
ATOM 1916 N N . PRO A 1 245 ? -4.316 39.719 31.953 1 95.19 245 PRO A N 1
ATOM 1917 C CA . PRO A 1 245 ? -4.375 40.344 30.625 1 95.19 245 PRO A CA 1
ATOM 1918 C C . PRO A 1 245 ? -3.742 39.469 29.547 1 95.19 245 PRO A C 1
ATOM 1920 O O . PRO A 1 245 ? -2.77 38.75 29.797 1 95.19 245 PRO A O 1
ATOM 1923 N N . ILE A 1 246 ? -4.246 39.562 28.359 1 95.5 246 ILE A N 1
ATOM 1924 C CA . ILE A 1 246 ? -3.697 38.906 27.188 1 95.5 246 ILE A CA 1
ATOM 1925 C C . ILE A 1 246 ? -2.857 39.875 26.375 1 95.5 246 ILE A C 1
ATOM 1927 O O . ILE A 1 246 ? -3.383 40.875 25.828 1 95.5 246 ILE A O 1
ATOM 1931 N N . HIS A 1 247 ? -1.616 39.594 26.219 1 96.44 247 HIS A N 1
ATOM 1932 C CA . HIS A 1 247 ? -0.73 40.531 25.578 1 96.44 247 HIS A CA 1
ATOM 1933 C C . HIS A 1 247 ? -0.333 40.094 24.188 1 96.44 247 HIS A C 1
ATOM 1935 O O . HIS A 1 247 ? 0.308 40.812 23.438 1 96.44 247 HIS A O 1
ATOM 1941 N N . ALA A 1 248 ? -0.745 38.844 23.891 1 97.19 248 ALA A N 1
ATOM 1942 C CA . ALA A 1 248 ? -0.51 38.375 22.516 1 97.19 248 ALA A CA 1
ATOM 1943 C C . ALA A 1 248 ? -1.493 37.281 22.141 1 97.19 248 ALA A C 1
ATOM 1945 O O . ALA A 1 248 ? -1.83 36.438 22.969 1 97.19 248 ALA A O 1
ATOM 1946 N N . MET A 1 249 ? -1.952 37.281 21 1 96.75 249 MET A N 1
ATOM 1947 C CA . MET A 1 249 ? -2.695 36.25 20.312 1 96.75 249 MET A CA 1
ATOM 1948 C C . MET A 1 249 ? -2.186 36.062 18.891 1 96.75 249 MET A C 1
ATOM 1950 O O . MET A 1 249 ? -1.971 37.031 18.172 1 96.75 249 MET A O 1
ATOM 1954 N N . ILE A 1 250 ? -1.883 34.844 18.531 1 97.56 250 ILE A N 1
ATOM 1955 C CA . ILE A 1 250 ? -1.229 34.594 17.25 1 97.56 250 ILE A CA 1
ATOM 1956 C C . ILE A 1 250 ? -1.564 33.188 16.75 1 97.56 250 ILE A C 1
ATOM 1958 O O . ILE A 1 250 ? -1.836 32.312 17.547 1 97.56 250 ILE A O 1
ATOM 1962 N N . ALA A 1 251 ? -1.583 33.062 15.469 1 95.12 251 ALA A N 1
ATOM 1963 C CA . ALA A 1 251 ? -1.784 31.734 14.875 1 95.12 251 ALA A CA 1
ATOM 1964 C C . ALA A 1 251 ? -0.619 30.812 15.203 1 95.12 251 ALA A C 1
ATOM 1966 O O . ALA A 1 251 ? 0.53 31.25 15.281 1 95.12 251 ALA A O 1
ATOM 1967 N N . ASP A 1 252 ? -0.901 29.547 15.273 1 91.5 252 ASP A N 1
ATOM 1968 C CA . ASP A 1 252 ? 0.048 28.578 15.82 1 91.5 252 ASP A CA 1
ATOM 1969 C C . ASP A 1 252 ? 1.3 28.484 14.953 1 91.5 252 ASP A C 1
ATOM 1971 O O . ASP A 1 252 ? 2.42 28.562 15.453 1 91.5 252 ASP A O 1
ATOM 1975 N N . GLN A 1 253 ? 1.161 28.359 13.672 1 92.75 253 GLN A N 1
ATOM 1976 C CA . GLN A 1 253 ? 2.33 28.234 12.812 1 92.75 253 GLN A CA 1
ATOM 1977 C C . GLN A 1 253 ? 3.137 29.531 12.773 1 92.75 253 GLN A C 1
ATOM 1979 O O . GLN A 1 253 ? 4.363 29.5 12.672 1 92.75 253 GLN A O 1
ATOM 1984 N N . GLN A 1 254 ? 2.451 30.625 12.766 1 96.69 254 GLN A N 1
ATOM 1985 C CA . GLN A 1 254 ? 3.107 31.922 12.852 1 96.69 254 GLN A CA 1
ATOM 1986 C C . GLN A 1 254 ? 3.83 32.094 14.188 1 96.69 254 GLN A C 1
ATOM 1988 O O . GLN A 1 254 ? 4.949 32.594 14.234 1 96.69 254 GLN A O 1
ATOM 1993 N N . ALA A 1 255 ? 3.176 31.609 15.227 1 96.69 255 ALA A N 1
ATOM 1994 C CA . ALA A 1 255 ? 3.814 31.609 16.531 1 96.69 255 ALA A CA 1
ATOM 1995 C C . ALA A 1 255 ? 5.074 30.75 16.531 1 96.69 255 ALA A C 1
ATOM 1997 O O . ALA A 1 255 ? 6.102 31.125 17.094 1 96.69 255 ALA A O 1
ATOM 1998 N N . ALA A 1 256 ? 4.973 29.609 15.914 1 95 256 ALA A N 1
ATOM 1999 C CA . ALA A 1 256 ? 6.117 28.703 15.82 1 95 256 ALA A CA 1
ATOM 2000 C C . ALA A 1 256 ? 7.254 29.344 15.023 1 95 256 ALA A C 1
ATOM 2002 O O . ALA A 1 256 ? 8.43 29.141 15.344 1 95 256 ALA A O 1
ATOM 2003 N N . THR A 1 257 ? 6.898 30.031 14.008 1 96.25 257 THR A N 1
ATOM 2004 C CA . THR A 1 257 ? 7.902 30.734 13.219 1 96.25 257 THR A CA 1
ATOM 2005 C C . THR A 1 257 ? 8.641 31.75 14.07 1 96.25 257 THR A C 1
ATOM 2007 O O . THR A 1 257 ? 9.875 31.812 14.062 1 96.25 257 THR A O 1
ATOM 2010 N N . PHE A 1 258 ? 7.902 32.5 14.805 1 96 258 PHE A N 1
ATOM 2011 C CA . PHE A 1 258 ? 8.5 33.5 15.695 1 96 258 PHE A CA 1
ATOM 2012 C C . PHE A 1 258 ? 9.336 32.812 16.781 1 96 258 PHE A C 1
ATOM 2014 O O . PHE A 1 258 ? 10.461 33.25 17.062 1 96 258 PHE A O 1
ATOM 2021 N N . GLY A 1 259 ? 8.797 31.766 17.344 1 94.62 259 GLY A N 1
ATOM 2022 C CA . GLY A 1 259 ? 9.453 31.047 18.422 1 94.62 259 GLY A CA 1
ATOM 2023 C C . GLY A 1 259 ? 10.688 30.297 17.969 1 94.62 259 GLY A C 1
ATOM 2024 O O . GLY A 1 259 ? 11.477 29.828 18.797 1 94.62 259 GLY A O 1
ATOM 2025 N N . SER A 1 260 ? 10.867 30.156 16.703 1 94 260 SER A N 1
ATOM 2026 C CA . SER A 1 260 ? 12.023 29.469 16.156 1 94 260 SER A CA 1
ATOM 2027 C C . SER A 1 260 ? 13.148 30.438 15.82 1 94 260 SER A C 1
ATOM 2029 O O . SER A 1 260 ? 14.219 30.031 15.367 1 94 260 SER A O 1
ATOM 2031 N N . GLY A 1 261 ? 12.891 31.672 15.992 1 92.44 261 GLY A N 1
ATOM 2032 C CA . GLY A 1 261 ? 13.898 32.688 15.711 1 92.44 261 GLY A CA 1
ATOM 2033 C C . GLY A 1 261 ? 13.938 33.094 14.258 1 92.44 261 GLY A C 1
ATOM 2034 O O . GLY A 1 261 ? 14.953 33.625 13.773 1 92.44 261 GLY A O 1
ATOM 2035 N N . VAL A 1 262 ? 12.977 32.812 13.555 1 94.38 262 VAL A N 1
ATOM 2036 C CA . VAL A 1 262 ? 12.852 33.188 12.148 1 94.38 262 VAL A CA 1
ATOM 2037 C C . VAL A 1 262 ? 12.102 34.5 12.008 1 94.38 262 VAL A C 1
ATOM 2039 O O . VAL A 1 262 ? 10.867 34.531 11.969 1 94.38 262 VAL A O 1
ATOM 2042 N N . TRP A 1 263 ? 12.883 35.656 11.875 1 94.19 263 TRP A N 1
ATOM 2043 C CA . TRP A 1 263 ? 12.273 36.969 12.016 1 94.19 263 TRP A CA 1
ATOM 2044 C C . TRP A 1 263 ? 12.539 37.812 10.781 1 94.19 263 TRP A C 1
ATOM 2046 O O . TRP A 1 263 ? 11.805 38.781 10.508 1 94.19 263 TRP A O 1
ATOM 2056 N N . LYS A 1 264 ? 13.547 37.438 10.023 1 93.5 264 LYS A N 1
ATOM 2057 C CA . LYS A 1 264 ? 14 38.312 8.945 1 93.5 264 LYS A CA 1
ATOM 2058 C C . LYS A 1 264 ? 13.562 37.781 7.586 1 93.5 264 LYS A C 1
ATOM 2060 O O . LYS A 1 264 ? 13.508 36.562 7.379 1 93.5 264 LYS A O 1
ATOM 2065 N N . PRO A 1 265 ? 13.32 38.781 6.707 1 95.5 265 PRO A N 1
ATOM 2066 C CA . PRO A 1 265 ? 13 38.312 5.355 1 95.5 265 PRO A CA 1
ATOM 2067 C C . PRO A 1 265 ? 14.047 37.344 4.797 1 95.5 265 PRO A C 1
ATOM 2069 O O . PRO A 1 265 ? 15.25 37.594 4.926 1 95.5 265 PRO A O 1
ATOM 2072 N N . GLY A 1 266 ? 13.547 36.281 4.25 1 95.69 266 GLY A N 1
ATOM 2073 C CA . GLY A 1 266 ? 14.453 35.281 3.688 1 95.69 266 GLY A CA 1
ATOM 2074 C C . GLY A 1 266 ? 14.68 34.094 4.605 1 95.69 266 GLY A C 1
ATOM 2075 O O . GLY A 1 266 ? 15.117 33.031 4.16 1 95.69 266 GLY A O 1
ATOM 2076 N N . ASP A 1 267 ? 14.406 34.25 5.91 1 95 267 ASP A N 1
ATOM 2077 C CA . ASP A 1 267 ? 14.484 33.125 6.852 1 95 267 ASP A CA 1
ATOM 2078 C C . ASP A 1 267 ? 13.406 32.094 6.566 1 95 267 ASP A C 1
ATOM 2080 O O . ASP A 1 267 ? 12.32 32.438 6.098 1 95 267 ASP A O 1
ATOM 2084 N N . VAL A 1 268 ? 13.758 30.812 6.863 1 97 268 VAL A N 1
ATOM 2085 C CA . VAL A 1 268 ? 12.82 29.734 6.566 1 97 268 VAL A CA 1
ATOM 2086 C C . VAL A 1 268 ? 12.617 28.891 7.816 1 97 268 VAL A C 1
ATOM 2088 O O . VAL A 1 268 ? 13.57 28.562 8.523 1 97 268 VAL A O 1
ATOM 2091 N N . LYS A 1 269 ? 11.375 28.594 8.086 1 96.75 269 LYS A N 1
ATOM 2092 C CA . LYS A 1 269 ? 11 27.625 9.117 1 96.75 269 LYS A CA 1
ATOM 2093 C C . LYS A 1 269 ? 10.211 26.469 8.516 1 96.75 269 LYS A C 1
ATOM 2095 O O . LYS A 1 269 ? 9.344 26.688 7.66 1 96.75 269 LYS A O 1
ATOM 2100 N N . VAL A 1 270 ? 10.539 25.234 8.922 1 97.44 270 VAL A N 1
ATOM 2101 C CA . VAL A 1 270 ? 9.758 24.047 8.602 1 97.44 270 VAL A CA 1
ATOM 2102 C C . VAL A 1 270 ? 9.156 23.453 9.875 1 97.44 270 VAL A C 1
ATOM 2104 O O . VAL A 1 270 ? 9.875 23.172 10.836 1 97.44 270 VAL A O 1
ATOM 2107 N N . SER A 1 271 ? 7.922 23.375 9.891 1 95.25 271 SER A N 1
ATOM 2108 C CA . SER A 1 271 ? 7.23 22.75 11.008 1 95.25 271 SER A CA 1
ATOM 2109 C C . SER A 1 271 ? 6.645 21.406 10.602 1 95.25 271 SER A C 1
ATOM 2111 O O . SER A 1 271 ? 5.891 21.312 9.633 1 95.25 271 SER A O 1
ATOM 2113 N N . LEU A 1 272 ? 7.043 20.391 11.336 1 94.44 272 LEU A N 1
ATOM 2114 C CA . LEU A 1 272 ? 6.508 19.047 11.109 1 94.44 272 LEU A CA 1
ATOM 2115 C C . LEU A 1 272 ? 5.66 18.594 12.297 1 94.44 272 LEU A C 1
ATOM 2117 O O . LEU A 1 272 ? 6.164 17.953 13.219 1 94.44 272 LEU A O 1
ATOM 2121 N N . GLY A 1 273 ? 4.406 18.859 12.258 1 88.38 273 GLY A N 1
ATOM 2122 C CA . GLY A 1 273 ? 3.426 18.422 13.234 1 88.38 273 GLY A CA 1
ATOM 2123 C C . GLY A 1 273 ? 2.342 17.547 12.648 1 88.38 273 GLY A C 1
ATOM 2124 O O . GLY A 1 273 ? 2.637 16.531 11.992 1 88.38 273 GLY A O 1
ATOM 2125 N N . THR A 1 274 ? 1.114 18.078 12.836 1 77.25 274 THR A N 1
ATOM 2126 C CA . THR A 1 274 ? 0.036 17.391 12.141 1 77.25 274 THR A CA 1
ATOM 2127 C C . THR A 1 274 ? 0.237 17.453 10.633 1 77.25 274 THR A C 1
ATOM 2129 O O . THR A 1 274 ? 0.11 16.438 9.938 1 77.25 274 THR A O 1
ATOM 2132 N N . GLY A 1 275 ? 0.546 18.625 10.219 1 86.44 275 GLY A N 1
ATOM 2133 C CA . GLY A 1 275 ? 0.928 18.812 8.828 1 86.44 275 GLY A CA 1
ATOM 2134 C C . GLY A 1 275 ? 2.34 19.344 8.664 1 86.44 275 GLY A C 1
ATOM 2135 O O . GLY A 1 275 ? 3.076 19.484 9.648 1 86.44 275 GLY A O 1
ATOM 2136 N N . THR A 1 276 ? 2.715 19.453 7.457 1 93.62 276 THR A N 1
ATOM 2137 C CA . THR A 1 276 ? 3.975 20.094 7.082 1 93.62 276 THR A CA 1
ATOM 2138 C C . THR A 1 276 ? 3.748 21.531 6.652 1 93.62 276 THR A C 1
ATOM 2140 O O . THR A 1 276 ? 2.875 21.812 5.828 1 93.62 276 THR A O 1
ATOM 2143 N N . PHE A 1 277 ? 4.523 22.453 7.285 1 94.06 277 PHE A N 1
ATOM 2144 C CA . PHE A 1 277 ? 4.434 23.859 6.93 1 94.06 277 PHE A CA 1
ATOM 2145 C C . PHE A 1 277 ? 5.816 24.438 6.648 1 94.06 277 PHE A C 1
ATOM 2147 O O . PHE A 1 277 ? 6.707 24.375 7.5 1 94.06 277 PHE A O 1
ATOM 2154 N N . VAL A 1 278 ? 5.949 24.922 5.496 1 96.88 278 VAL A N 1
ATOM 2155 C CA . VAL A 1 278 ? 7.145 25.672 5.125 1 96.88 278 VAL A CA 1
ATOM 2156 C C . VAL A 1 278 ? 6.828 27.156 5.066 1 96.88 278 VAL A C 1
ATOM 2158 O O . VAL A 1 278 ? 6.047 27.594 4.219 1 96.88 278 VAL A O 1
ATOM 2161 N N . ASP A 1 279 ? 7.445 27.875 5.961 1 96.88 279 ASP A N 1
ATOM 2162 C CA . ASP A 1 279 ? 7.184 29.312 6.074 1 96.88 279 ASP A CA 1
ATOM 2163 C C . ASP A 1 279 ? 8.438 30.125 5.75 1 96.88 279 ASP A C 1
ATOM 2165 O O . ASP A 1 279 ? 9.516 29.844 6.277 1 96.88 279 ASP A O 1
ATOM 2169 N N . VAL A 1 280 ? 8.258 31.109 4.902 1 97.19 280 VAL A N 1
ATOM 2170 C CA . VAL A 1 280 ? 9.32 32.062 4.562 1 97.19 280 VAL A CA 1
ATOM 2171 C C . VAL A 1 280 ? 8.898 33.469 4.961 1 97.19 280 VAL A C 1
ATOM 2173 O O . VAL A 1 280 ? 7.828 33.938 4.555 1 97.19 280 VAL A O 1
ATOM 2176 N N . VAL A 1 281 ? 9.773 34.094 5.746 1 97.19 281 VAL A N 1
ATOM 2177 C CA . VAL A 1 281 ? 9.469 35.469 6.109 1 97.19 281 VAL A CA 1
ATOM 2178 C C . VAL A 1 281 ? 9.703 36.375 4.91 1 97.19 281 VAL A C 1
ATOM 2180 O O . VAL A 1 281 ? 10.742 36.281 4.246 1 97.19 281 VAL A O 1
ATOM 2183 N N . THR A 1 282 ? 8.734 37.219 4.648 1 95.88 282 THR A N 1
ATOM 2184 C CA . THR A 1 282 ? 8.82 38.156 3.535 1 95.88 282 THR A CA 1
ATOM 2185 C C . THR A 1 282 ? 8.547 39.594 4.008 1 95.88 282 THR A C 1
ATOM 2187 O O . THR A 1 282 ? 7.91 39.781 5.043 1 95.88 282 THR A O 1
ATOM 2190 N N . GLU A 1 283 ? 9.039 40.5 3.311 1 91.19 283 GLU A N 1
ATOM 2191 C CA . GLU A 1 283 ? 8.812 41.906 3.645 1 91.19 283 GLU A CA 1
ATOM 2192 C C . GLU A 1 283 ? 7.398 42.344 3.277 1 91.19 283 GLU A C 1
ATOM 2194 O O . GLU A 1 283 ? 6.785 43.156 3.982 1 91.19 283 GLU A O 1
ATOM 2199 N N . GLU A 1 284 ? 6.938 41.875 2.172 1 91.94 284 GLU A N 1
ATOM 2200 C CA . GLU A 1 284 ? 5.594 42.156 1.67 1 91.94 284 GLU A CA 1
ATOM 2201 C C . GLU A 1 284 ? 4.844 40.844 1.366 1 91.94 284 GLU A C 1
ATOM 2203 O O . GLU A 1 284 ? 5.438 39.781 1.359 1 91.94 284 GLU A O 1
ATOM 2208 N N . ALA A 1 285 ? 3.574 41.062 1.224 1 91.31 285 ALA A N 1
ATOM 2209 C CA . ALA A 1 285 ? 2.773 39.906 0.844 1 91.31 285 ALA A CA 1
ATOM 2210 C C . ALA A 1 285 ? 3.254 39.312 -0.479 1 91.31 285 ALA A C 1
ATOM 2212 O O . ALA A 1 285 ? 3.586 40.062 -1.41 1 91.31 285 ALA A O 1
ATOM 2213 N N . HIS A 1 286 ? 3.369 38.031 -0.51 1 89.38 286 HIS A N 1
ATOM 2214 C CA . HIS A 1 286 ? 3.873 37.344 -1.692 1 89.38 286 HIS A CA 1
ATOM 2215 C C . HIS A 1 286 ? 2.736 36.719 -2.494 1 89.38 286 HIS A C 1
ATOM 2217 O O . HIS A 1 286 ? 1.909 36 -1.939 1 89.38 286 HIS A O 1
ATOM 2223 N N . ALA A 1 287 ? 2.701 37 -3.764 1 81.88 287 ALA A N 1
ATOM 2224 C CA . ALA A 1 287 ? 1.743 36.344 -4.668 1 81.88 287 ALA A CA 1
ATOM 2225 C C . ALA A 1 287 ? 2.346 35.125 -5.336 1 81.88 287 ALA A C 1
ATOM 2227 O O . ALA A 1 287 ? 3.281 35.219 -6.129 1 81.88 287 ALA A O 1
ATOM 2228 N N . SER A 1 288 ? 1.843 33.969 -4.992 1 83.81 288 SER A N 1
ATOM 2229 C CA . SER A 1 288 ? 2.383 32.75 -5.527 1 83.81 288 SER A CA 1
ATOM 2230 C C . SER A 1 288 ? 1.559 32.25 -6.707 1 83.81 288 SER A C 1
ATOM 2232 O O . SER A 1 288 ? 0.33 32.344 -6.699 1 83.81 288 SER A O 1
ATOM 2234 N N . VAL A 1 289 ? 2.166 31.594 -7.695 1 75.44 289 VAL A N 1
ATOM 2235 C CA . VAL A 1 289 ? 1.495 30.984 -8.844 1 75.44 289 VAL A CA 1
ATOM 2236 C C . VAL A 1 289 ? 1.289 29.5 -8.609 1 75.44 289 VAL A C 1
ATOM 2238 O O . VAL A 1 289 ? 0.466 28.859 -9.273 1 75.44 289 VAL A O 1
ATOM 2241 N N . THR A 1 290 ? 1.952 29 -7.652 1 79.25 290 THR A N 1
ATOM 2242 C CA . THR A 1 290 ? 1.942 27.547 -7.484 1 79.25 290 THR A CA 1
ATOM 2243 C C . THR A 1 290 ? 1.135 27.156 -6.254 1 79.25 290 THR A C 1
ATOM 2245 O O . THR A 1 290 ? 0.744 26 -6.109 1 79.25 290 THR A O 1
ATOM 2248 N N . GLY A 1 291 ? 1.002 28.125 -5.305 1 80.06 291 GLY A N 1
ATOM 2249 C CA . GLY A 1 291 ? 0.097 27.734 -4.234 1 80.06 291 GLY A CA 1
ATOM 2250 C C . GLY A 1 291 ? 0.597 28.125 -2.857 1 80.06 291 GLY A C 1
ATOM 2251 O O . GLY A 1 291 ? 0.073 27.656 -1.846 1 80.06 291 GLY A O 1
ATOM 2252 N N . PHE A 1 292 ? 1.653 28.969 -2.748 1 88.06 292 PHE A N 1
ATOM 2253 C CA . PHE A 1 292 ? 2.02 29.531 -1.451 1 88.06 292 PHE A CA 1
ATOM 2254 C C . PHE A 1 292 ? 1.012 30.578 -1.01 1 88.06 292 PHE A C 1
ATOM 2256 O O . PHE A 1 292 ? 0.557 31.391 -1.82 1 88.06 292 PHE A O 1
ATOM 2263 N N . TYR A 1 293 ? 0.73 30.578 0.246 1 85.5 293 TYR A N 1
ATOM 2264 C CA . TYR A 1 293 ? -0.238 31.516 0.8 1 85.5 293 TYR A CA 1
ATOM 2265 C C . TYR A 1 293 ? 0.463 32.719 1.405 1 85.5 293 TYR A C 1
ATOM 2267 O O . TYR A 1 293 ? 1.429 32.594 2.158 1 85.5 293 TYR A O 1
ATOM 2275 N N . PRO A 1 294 ? -0.037 33.875 0.995 1 91.44 294 PRO A N 1
ATOM 2276 C CA . PRO A 1 294 ? 0.435 35.062 1.7 1 91.44 294 PRO A CA 1
ATOM 2277 C C . PRO A 1 294 ? -0.229 35.25 3.062 1 91.44 294 PRO A C 1
ATOM 2279 O O . PRO A 1 294 ? -1.457 35.312 3.15 1 91.44 294 PRO A O 1
ATOM 2282 N N . LEU A 1 295 ? 0.537 35.281 4.07 1 93.25 295 LEU A N 1
ATOM 2283 C CA . LEU A 1 295 ? 0.024 35.406 5.43 1 93.25 295 LEU A CA 1
ATOM 2284 C C . LEU A 1 295 ? 0.651 36.594 6.141 1 93.25 295 LEU A C 1
ATOM 2286 O O . LEU A 1 295 ? 1.722 37.062 5.746 1 93.25 295 LEU A O 1
ATOM 2290 N N . VAL A 1 296 ? -0.129 37.094 7.027 1 96.19 296 VAL A N 1
ATOM 2291 C CA . VAL A 1 296 ? 0.503 37.969 8.016 1 96.19 296 VAL A CA 1
ATOM 2292 C C . VAL A 1 296 ? 1.115 37.125 9.133 1 96.19 296 VAL A C 1
ATOM 2294 O O . VAL A 1 296 ? 0.411 36.344 9.797 1 96.19 296 VAL A O 1
ATOM 2297 N N . GLY A 1 297 ? 2.416 37.219 9.219 1 96.75 297 GLY A N 1
ATOM 2298 C CA . GLY A 1 297 ? 3.049 36.531 10.328 1 96.75 297 GLY A CA 1
ATOM 2299 C C . GLY A 1 297 ? 2.617 37.062 11.68 1 96.75 297 GLY A C 1
ATOM 2300 O O . GLY A 1 297 ? 2.051 36.312 12.492 1 96.75 297 GLY A O 1
ATOM 2301 N N . TRP A 1 298 ? 2.898 38.281 11.906 1 97.06 298 TRP A N 1
ATOM 2302 C CA . TRP A 1 298 ? 2.465 39.062 13.078 1 97.06 298 TRP A CA 1
ATOM 2303 C C . TRP A 1 298 ? 2.381 40.531 12.75 1 97.06 298 TRP A C 1
ATOM 2305 O O . TRP A 1 298 ? 3.021 41.031 11.812 1 97.06 298 TRP A O 1
ATOM 2315 N N . ARG A 1 299 ? 1.484 41.156 13.398 1 96.19 299 ARG A N 1
ATOM 2316 C CA . ARG A 1 299 ? 1.354 42.594 13.344 1 96.19 299 ARG A CA 1
ATOM 2317 C C . ARG A 1 299 ? 1.59 43.219 14.711 1 96.19 299 ARG A C 1
ATOM 2319 O O . ARG A 1 299 ? 0.831 42.969 15.656 1 96.19 299 ARG A O 1
ATOM 2326 N N . LEU A 1 300 ? 2.672 43.969 14.82 1 94.31 300 LEU A N 1
ATOM 2327 C CA . LEU A 1 300 ? 3.049 44.625 16.062 1 94.31 300 LEU A CA 1
ATOM 2328 C C . LEU A 1 300 ? 3.055 46.125 15.906 1 94.31 300 LEU A C 1
ATOM 2330 O O . LEU A 1 300 ? 3.797 46.656 15.086 1 94.31 300 LEU A O 1
ATOM 2334 N N . ASN A 1 301 ? 2.176 46.75 16.656 1 93.31 301 ASN A N 1
ATOM 2335 C CA . ASN A 1 301 ? 2.09 48.219 16.641 1 93.31 301 ASN A CA 1
ATOM 2336 C C . ASN A 1 301 ? 1.829 48.75 15.234 1 93.31 301 ASN A C 1
ATOM 2338 O O . ASN A 1 301 ? 2.521 49.656 14.773 1 93.31 301 ASN A O 1
ATOM 2342 N N . GLY A 1 302 ? 1.011 48.062 14.602 1 92.69 302 GLY A N 1
ATOM 2343 C CA . GLY A 1 302 ? 0.56 48.5 13.297 1 92.69 302 GLY A CA 1
ATOM 2344 C C . GLY A 1 302 ? 1.467 48.031 12.164 1 92.69 302 GLY A C 1
ATOM 2345 O O . GLY A 1 302 ? 1.16 48.25 10.992 1 92.69 302 GLY A O 1
ATOM 2346 N N . LYS A 1 303 ? 2.549 47.469 12.492 1 93.12 303 LYS A N 1
ATOM 2347 C CA . LYS A 1 303 ? 3.486 47 11.469 1 93.12 303 LYS A CA 1
ATOM 2348 C C . LYS A 1 303 ? 3.371 45.5 11.25 1 93.12 303 LYS A C 1
ATOM 2350 O O . LYS A 1 303 ? 3.578 44.719 12.172 1 93.12 303 LYS A O 1
ATOM 2355 N N . SER A 1 304 ? 3.16 45.188 9.992 1 95.38 304 SER A N 1
ATOM 2356 C CA . SER A 1 304 ? 2.967 43.781 9.664 1 95.38 304 SER A CA 1
ATOM 2357 C C . SER A 1 304 ? 4.254 43.125 9.141 1 95.38 304 SER A C 1
ATOM 2359 O O . SER A 1 304 ? 4.992 43.781 8.375 1 95.38 304 SER A O 1
ATOM 2361 N N . THR A 1 305 ? 4.578 42 9.617 1 95.81 305 THR A N 1
ATOM 2362 C CA . THR A 1 305 ? 5.512 41.094 8.992 1 95.81 305 THR A CA 1
ATOM 2363 C C . THR A 1 305 ? 4.766 39.969 8.258 1 95.81 305 THR A C 1
ATOM 2365 O O . THR A 1 305 ? 3.771 39.438 8.766 1 95.81 305 THR A O 1
ATOM 2368 N N . PHE A 1 306 ? 5.273 39.688 7.062 1 96.56 306 PHE A N 1
ATOM 2369 C CA . PHE A 1 306 ? 4.523 38.719 6.246 1 96.56 306 PHE A CA 1
ATOM 2370 C C . PHE A 1 306 ? 5.258 37.406 6.164 1 96.56 306 PHE A C 1
ATOM 2372 O O . PHE A 1 306 ? 6.461 37.312 6.418 1 96.56 306 PHE A O 1
ATOM 2379 N N . LEU A 1 307 ? 4.469 36.375 5.875 1 96.44 307 LEU A N 1
ATOM 2380 C CA . LEU A 1 307 ? 4.969 35.031 5.602 1 96.44 307 LEU A CA 1
ATOM 2381 C C . LEU A 1 307 ? 4.391 34.5 4.301 1 96.44 307 LEU A C 1
ATOM 2383 O O . LEU A 1 307 ? 3.225 34.75 3.982 1 96.44 307 LEU A O 1
ATOM 2387 N N . ALA A 1 308 ? 5.215 33.844 3.574 1 95.56 308 ALA A N 1
ATOM 2388 C CA . ALA A 1 308 ? 4.738 32.938 2.539 1 95.56 308 ALA A CA 1
ATOM 2389 C C . ALA A 1 308 ? 4.762 31.5 3.029 1 95.56 308 ALA A C 1
ATOM 2391 O O . ALA A 1 308 ? 5.793 31.016 3.498 1 95.56 308 ALA A O 1
ATOM 2392 N N . GLU A 1 309 ? 3.609 30.828 2.916 1 94.88 309 GLU A N 1
ATOM 2393 C CA . GLU A 1 309 ? 3.527 29.5 3.498 1 94.88 309 GLU A CA 1
ATOM 2394 C C . GLU A 1 309 ? 3.09 28.469 2.457 1 94.88 309 GLU A C 1
ATOM 2396 O O . GLU A 1 309 ? 2.131 28.688 1.718 1 94.88 309 GLU A O 1
ATOM 2401 N N . GLY A 1 310 ? 3.846 27.422 2.311 1 94 310 GLY A N 1
ATOM 2402 C CA . GLY A 1 310 ? 3.408 26.188 1.685 1 94 310 GLY A CA 1
ATOM 2403 C C . GLY A 1 310 ? 3.164 25.062 2.682 1 94 310 GLY A C 1
ATOM 2404 O O . GLY A 1 310 ? 3.908 24.922 3.652 1 94 310 GLY A O 1
ATOM 2405 N N . ASN A 1 311 ? 2.082 24.297 2.438 1 90.69 311 ASN A N 1
ATOM 2406 C CA . ASN A 1 311 ? 1.784 23.297 3.451 1 90.69 311 ASN A CA 1
ATOM 2407 C C . ASN A 1 311 ? 1.355 21.969 2.822 1 90.69 311 ASN A C 1
ATOM 2409 O O . ASN A 1 311 ? 1.083 21.922 1.623 1 90.69 311 ASN A O 1
ATOM 2413 N N . ALA A 1 312 ? 1.478 20.938 3.578 1 90.06 312 ALA A N 1
ATOM 2414 C CA . ALA A 1 312 ? 0.944 19.594 3.346 1 90.06 312 ALA A CA 1
ATOM 2415 C C . ALA A 1 312 ? 0.251 19.047 4.594 1 90.06 312 ALA A C 1
ATOM 2417 O O . ALA A 1 312 ? 0.758 19.203 5.707 1 90.06 312 ALA A O 1
ATOM 2418 N N . TYR A 1 313 ? -0.84 18.406 4.406 1 80.81 313 TYR A N 1
ATOM 2419 C CA . TYR A 1 313 ? -1.696 18.109 5.551 1 80.81 313 TYR A CA 1
ATOM 2420 C C . TYR A 1 313 ? -1.31 16.781 6.195 1 80.81 313 TYR A C 1
ATOM 2422 O O . TYR A 1 313 ? -1.611 16.531 7.363 1 80.81 313 TYR A O 1
ATOM 2430 N N . ASP A 1 314 ? -0.691 15.906 5.445 1 84.62 314 ASP A N 1
ATOM 2431 C CA . ASP A 1 314 ? -0.542 14.539 5.93 1 84.62 314 ASP A CA 1
ATOM 2432 C C . ASP A 1 314 ? 0.87 14.297 6.457 1 84.62 314 ASP A C 1
ATOM 2434 O O . ASP A 1 314 ? 1.783 14 5.684 1 84.62 314 ASP A O 1
ATOM 2438 N N . THR A 1 315 ? 1.221 14.609 7.719 1 91.62 315 THR A N 1
ATOM 2439 C CA . THR A 1 315 ? 2.533 14.32 8.281 1 91.62 315 THR A CA 1
ATOM 2440 C C . THR A 1 315 ? 2.408 13.398 9.492 1 91.62 315 THR A C 1
ATOM 2442 O O . THR A 1 315 ? 2.551 12.18 9.367 1 91.62 315 THR A O 1
ATOM 2445 N N . SER A 1 316 ? 1.901 13.961 10.586 1 86.5 316 SER A N 1
ATOM 2446 C CA . SER A 1 316 ? 1.736 13.07 11.727 1 86.5 316 SER A CA 1
ATOM 2447 C C . SER A 1 316 ? 0.595 12.086 11.5 1 86.5 316 SER A C 1
ATOM 2449 O O . SER A 1 316 ? 0.604 10.984 12.047 1 86.5 316 SER A O 1
ATOM 2451 N N . THR A 1 317 ? -0.355 12.508 10.695 1 83.25 317 THR A N 1
ATOM 2452 C CA . THR A 1 317 ? -1.495 11.648 10.398 1 83.25 317 THR A CA 1
ATOM 2453 C C . THR A 1 317 ? -1.033 10.336 9.773 1 83.25 317 THR A C 1
ATOM 2455 O O . THR A 1 317 ? -1.552 9.266 10.109 1 83.25 317 THR A O 1
ATOM 2458 N N . ILE A 1 318 ? -0.113 10.391 8.945 1 89.94 318 ILE A N 1
ATOM 2459 C CA . ILE A 1 318 ? 0.397 9.203 8.266 1 89.94 318 ILE A CA 1
ATOM 2460 C C . ILE A 1 318 ? 1.108 8.297 9.273 1 89.94 318 ILE A C 1
ATOM 2462 O O . ILE A 1 318 ? 1.007 7.074 9.195 1 89.94 318 ILE A O 1
ATOM 2466 N N . LEU A 1 319 ? 1.867 8.93 10.211 1 93.69 319 LEU A N 1
ATOM 2467 C CA . LEU A 1 319 ? 2.586 8.156 11.219 1 93.69 319 LEU A CA 1
ATOM 2468 C C . LEU A 1 319 ? 1.617 7.527 12.219 1 93.69 319 LEU A C 1
ATOM 2470 O O . LEU A 1 319 ? 1.796 6.379 12.625 1 93.69 319 LEU A O 1
ATOM 2474 N N . ASN A 1 320 ? 0.642 8.336 12.57 1 87.88 320 ASN A N 1
ATOM 2475 C CA . ASN A 1 320 ? -0.386 7.805 13.453 1 87.88 320 ASN A CA 1
ATOM 2476 C C . ASN A 1 320 ? -1.113 6.621 12.82 1 87.88 320 ASN A C 1
ATOM 2478 O O . ASN A 1 320 ? -1.373 5.621 13.492 1 87.88 320 ASN A O 1
ATOM 2482 N N . TRP A 1 321 ? -1.454 6.727 11.609 1 89.56 321 TRP A N 1
ATOM 2483 C CA . TRP A 1 321 ? -2.105 5.637 10.883 1 89.56 321 TRP A CA 1
ATOM 2484 C C . TRP A 1 321 ? -1.212 4.402 10.844 1 89.56 321 TRP A C 1
ATOM 2486 O O . TRP A 1 321 ? -1.658 3.295 11.148 1 89.56 321 TRP A O 1
ATOM 2496 N N . ALA A 1 322 ? 0.029 4.598 10.438 1 95.5 322 ALA A N 1
ATOM 2497 C CA . ALA A 1 322 ? 0.97 3.484 10.344 1 95.5 322 ALA A CA 1
ATOM 2498 C C . ALA A 1 322 ? 1.104 2.754 11.672 1 95.5 322 ALA A C 1
ATOM 2500 O O . ALA A 1 322 ? 1.211 1.526 11.711 1 95.5 322 ALA A O 1
ATOM 2501 N N . GLN A 1 323 ? 1.1 3.547 12.734 1 94.19 323 GLN A N 1
ATOM 2502 C CA . GLN A 1 323 ? 1.141 2.945 14.062 1 94.19 323 GLN A CA 1
ATOM 2503 C C . GLN A 1 323 ? -0.13 2.146 14.344 1 94.19 323 GLN A C 1
ATOM 2505 O O . GLN A 1 323 ? -0.068 1.044 14.891 1 94.19 323 GLN A O 1
ATOM 2510 N N . SER A 1 324 ? -1.235 2.705 13.961 1 89.75 324 SER A N 1
ATOM 2511 C CA . SER A 1 324 ? -2.529 2.088 14.234 1 89.75 324 SER A CA 1
ATOM 2512 C C . SER A 1 324 ? -2.666 0.749 13.516 1 89.75 324 SER A C 1
ATOM 2514 O O . SER A 1 324 ? -3.371 -0.146 13.992 1 89.75 324 SER A O 1
ATOM 2516 N N . VAL A 1 325 ? -2.033 0.582 12.398 1 92.69 325 VAL A N 1
ATOM 2517 C CA . VAL A 1 325 ? -2.168 -0.658 11.641 1 92.69 325 VAL A CA 1
ATOM 2518 C C . VAL A 1 325 ? -1.037 -1.615 12.016 1 92.69 325 VAL A C 1
ATOM 2520 O O . VAL A 1 325 ? -0.922 -2.701 11.445 1 92.69 325 VAL A O 1
ATOM 2523 N N . GLY A 1 326 ? -0.121 -1.192 12.852 1 92.88 326 GLY A N 1
ATOM 2524 C CA . GLY A 1 326 ? 0.827 -2.113 13.461 1 92.88 326 GLY A CA 1
ATOM 2525 C C . GLY A 1 326 ? 2.193 -2.084 12.797 1 92.88 326 GLY A C 1
ATOM 2526 O O . GLY A 1 326 ? 2.979 -3.023 12.945 1 92.88 326 GLY A O 1
ATOM 2527 N N . PHE A 1 327 ? 2.549 -1.079 12.047 1 94.94 327 PHE A N 1
ATOM 2528 C CA . PHE A 1 327 ? 3.857 -1.007 11.406 1 94.94 327 PHE A CA 1
ATOM 2529 C C . PHE A 1 327 ? 4.961 -0.844 12.445 1 94.94 327 PHE A C 1
ATOM 2531 O O . PHE A 1 327 ? 6.082 -1.318 12.25 1 94.94 327 PHE A O 1
ATOM 2538 N N . PHE A 1 328 ? 4.672 -0.174 13.531 1 95.69 328 PHE A N 1
ATOM 2539 C CA . PHE A 1 328 ? 5.594 0.007 14.648 1 95.69 328 PHE A CA 1
ATOM 2540 C C . PHE A 1 328 ? 4.828 0.246 15.945 1 95.69 328 PHE A C 1
ATOM 2542 O O . PHE A 1 328 ? 3.646 0.589 15.922 1 95.69 328 PHE A O 1
ATOM 2549 N N . ASP A 1 329 ? 5.504 0.094 17.047 1 94.81 329 ASP A N 1
ATOM 2550 C CA . ASP A 1 329 ? 4.879 0.257 18.359 1 94.81 329 ASP A CA 1
ATOM 2551 C C . ASP A 1 329 ? 5.039 1.688 18.875 1 94.81 329 ASP A C 1
ATOM 2553 O O . ASP A 1 329 ? 4.113 2.246 19.469 1 94.81 329 ASP A O 1
ATOM 2557 N N . ASN A 1 330 ? 6.223 2.227 18.625 1 95.75 330 ASN A N 1
ATOM 2558 C CA . ASN A 1 330 ? 6.562 3.574 19.078 1 95.75 330 ASN A CA 1
ATOM 2559 C C . ASN A 1 330 ? 7.168 4.402 17.938 1 95.75 330 ASN A C 1
ATOM 2561 O O . ASN A 1 330 ? 8.133 3.98 17.312 1 95.75 330 ASN A O 1
ATOM 2565 N N . VAL A 1 331 ? 6.574 5.57 17.734 1 94.88 331 VAL A N 1
ATOM 2566 C CA . VAL A 1 331 ? 6.984 6.43 16.625 1 94.88 331 VAL A CA 1
ATOM 2567 C C . VAL A 1 331 ? 8.469 6.773 16.766 1 94.88 331 VAL A C 1
ATOM 2569 O O . VAL A 1 331 ? 9.156 6.988 15.758 1 94.88 331 VAL A O 1
ATOM 2572 N N . LYS A 1 332 ? 9.039 6.715 17.953 1 94.69 332 LYS A N 1
ATOM 2573 C CA . LYS A 1 332 ? 10.43 7.07 18.219 1 94.69 332 LYS A CA 1
ATOM 2574 C C . LYS A 1 332 ? 11.383 6.047 17.609 1 94.69 332 LYS A C 1
ATOM 2576 O O . LYS A 1 332 ? 12.555 6.352 17.359 1 94.69 332 LYS A O 1
ATOM 2581 N N . GLU A 1 333 ? 10.883 4.871 17.359 1 97.44 333 GLU A N 1
ATOM 2582 C CA . GLU A 1 333 ? 11.742 3.818 16.828 1 97.44 333 GLU A CA 1
ATOM 2583 C C . GLU A 1 333 ? 11.852 3.906 15.305 1 97.44 333 GLU A C 1
ATOM 2585 O O . GLU A 1 333 ? 12.703 3.256 14.695 1 97.44 333 GLU A O 1
ATOM 2590 N N . THR A 1 334 ? 11.016 4.699 14.688 1 97.94 334 THR A N 1
ATOM 2591 C CA . THR A 1 334 ? 10.922 4.711 13.234 1 97.94 334 THR A CA 1
ATOM 2592 C C . THR A 1 334 ? 12.219 5.219 12.609 1 97.94 334 THR A C 1
ATOM 2594 O O . THR A 1 334 ? 12.602 4.777 11.531 1 97.94 334 THR A O 1
ATOM 2597 N N . SER A 1 335 ? 12.891 6.16 13.281 1 98.19 335 SER A N 1
ATOM 2598 C CA . SER A 1 335 ? 14.172 6.656 12.781 1 98.19 335 SER A CA 1
ATOM 2599 C C . SER A 1 335 ? 15.188 5.531 12.641 1 98.19 335 SER A C 1
ATOM 2601 O O . SER A 1 335 ? 15.805 5.371 11.586 1 98.19 335 SER A O 1
ATOM 2603 N N . SER A 1 336 ? 15.344 4.77 13.688 1 98.06 336 SER A N 1
ATOM 2604 C CA . SER A 1 336 ? 16.297 3.668 13.68 1 98.06 336 SER A CA 1
ATOM 2605 C C . SER A 1 336 ? 15.891 2.586 12.68 1 98.06 336 SER A C 1
ATOM 2607 O O . SER A 1 336 ? 16.75 1.99 12.023 1 98.06 336 SER A O 1
ATOM 2609 N N . ILE A 1 337 ? 14.648 2.279 12.555 1 98 337 ILE A N 1
ATOM 2610 C CA . ILE A 1 337 ? 14.141 1.274 11.625 1 98 337 ILE A CA 1
ATOM 2611 C C . ILE A 1 337 ? 14.461 1.685 10.188 1 98 337 ILE A C 1
ATOM 2613 O O . ILE A 1 337 ? 14.969 0.878 9.406 1 98 337 ILE A O 1
ATOM 2617 N N . ALA A 1 338 ? 14.195 2.949 9.844 1 97.94 338 ALA A N 1
ATOM 2618 C CA . ALA A 1 338 ? 14.461 3.451 8.492 1 97.94 338 ALA A CA 1
ATOM 2619 C C . ALA A 1 338 ? 15.945 3.365 8.164 1 97.94 338 ALA A C 1
ATOM 2621 O O . ALA A 1 338 ? 16.312 3.09 7.016 1 97.94 338 ALA A O 1
ATOM 2622 N N . GLN A 1 339 ? 16.75 3.594 9.148 1 97.38 339 GLN A N 1
ATOM 2623 C CA . GLN A 1 339 ? 18.203 3.592 8.945 1 97.38 339 GLN A CA 1
ATOM 2624 C C . GLN A 1 339 ? 18.734 2.168 8.844 1 97.38 339 GLN A C 1
ATOM 2626 O O . GLN A 1 339 ? 19.859 1.958 8.391 1 97.38 339 GLN A O 1
ATOM 2631 N N . SER A 1 340 ? 17.984 1.174 9.266 1 97.25 340 SER A N 1
ATOM 2632 C CA . SER A 1 340 ? 18.422 -0.217 9.281 1 97.25 340 SER A CA 1
ATOM 2633 C C . SER A 1 340 ? 18.469 -0.793 7.871 1 97.25 340 SER A C 1
ATOM 2635 O O . SER A 1 340 ? 19.078 -1.846 7.645 1 97.25 340 SER A O 1
ATOM 2637 N N . VAL A 1 341 ? 17.859 -0.157 6.875 1 96.75 341 VAL A N 1
ATOM 2638 C CA . VAL A 1 341 ? 17.906 -0.577 5.477 1 96.75 341 VAL A CA 1
ATOM 2639 C C . VAL A 1 341 ? 18.547 0.515 4.625 1 96.75 341 VAL A C 1
ATOM 2641 O O . VAL A 1 341 ? 18.469 1.699 4.957 1 96.75 341 VAL A O 1
ATOM 2644 N N . ALA A 1 342 ? 19.125 0.218 3.506 1 93.81 342 ALA A N 1
ATOM 2645 C CA . ALA A 1 342 ? 19.859 1.159 2.67 1 93.81 342 ALA A CA 1
ATOM 2646 C C . ALA A 1 342 ? 18.922 2.064 1.89 1 93.81 342 ALA A C 1
ATOM 2648 O O . ALA A 1 342 ? 19.25 3.213 1.59 1 93.81 342 ALA A O 1
ATOM 2649 N N . ASN A 1 343 ? 17.828 1.552 1.517 1 95.38 343 ASN A N 1
ATOM 2650 C CA . ASN A 1 343 ? 16.797 2.254 0.759 1 95.38 343 ASN A CA 1
ATOM 2651 C C . ASN A 1 343 ? 15.422 1.62 0.96 1 95.38 343 ASN A C 1
ATOM 2653 O O . ASN A 1 343 ? 15.266 0.708 1.774 1 95.38 343 ASN A O 1
ATOM 2657 N N . SER A 1 344 ? 14.477 2.107 0.281 1 96.19 344 SER A N 1
ATOM 2658 C CA . SER A 1 344 ? 13.117 1.594 0.426 1 96.19 344 SER A CA 1
ATOM 2659 C C . SER A 1 344 ? 12.859 0.451 -0.549 1 96.19 344 SER A C 1
ATOM 2661 O O . SER A 1 344 ? 11.711 0.031 -0.724 1 96.19 344 SER A O 1
ATOM 2663 N N . ASN A 1 345 ? 13.805 -0.07 -1.251 1 92 345 ASN A N 1
ATOM 2664 C CA . ASN A 1 345 ? 13.711 -1.208 -2.16 1 92 345 ASN A CA 1
ATOM 2665 C C . ASN A 1 345 ? 12.648 -0.991 -3.227 1 92 345 ASN A C 1
ATOM 2667 O O . ASN A 1 345 ? 11.891 -1.908 -3.549 1 92 345 ASN A O 1
ATOM 2671 N N . GLY A 1 346 ? 12.523 0.199 -3.695 1 92.56 346 GLY A N 1
ATOM 2672 C CA . GLY A 1 346 ? 11.602 0.511 -4.777 1 92.56 346 GLY A CA 1
ATOM 2673 C C . GLY A 1 346 ? 10.18 0.765 -4.305 1 92.56 346 GLY A C 1
ATOM 2674 O O . GLY A 1 346 ? 9.297 1.043 -5.113 1 92.56 346 GLY A O 1
ATOM 2675 N N . THR A 1 347 ? 9.992 0.727 -3.014 1 96.62 347 THR A N 1
ATOM 2676 C CA . THR A 1 347 ? 8.68 0.973 -2.436 1 96.62 347 THR A CA 1
ATOM 2677 C C . THR A 1 347 ? 8.461 2.465 -2.195 1 96.62 347 THR A C 1
ATOM 2679 O O . THR A 1 347 ? 9.328 3.141 -1.637 1 96.62 347 THR A O 1
ATOM 2682 N N . PHE A 1 348 ? 7.332 3.002 -2.65 1 98.25 348 PHE A N 1
ATOM 2683 C CA . PHE A 1 348 ? 6.988 4.406 -2.461 1 98.25 348 PHE A CA 1
ATOM 2684 C C . PHE A 1 348 ? 5.672 4.543 -1.704 1 98.25 348 PHE A C 1
ATOM 2686 O O . PHE A 1 348 ? 4.734 3.771 -1.931 1 98.25 348 PHE A O 1
ATOM 2693 N N . PHE A 1 349 ? 5.668 5.43 -0.787 1 98.5 349 PHE A N 1
ATOM 2694 C CA . PHE A 1 349 ? 4.422 5.797 -0.121 1 98.5 349 PHE A CA 1
ATOM 2695 C C . PHE A 1 349 ? 3.926 7.152 -0.613 1 98.5 349 PHE A C 1
ATOM 2697 O O . PHE A 1 349 ? 4.711 8.094 -0.747 1 98.5 349 PHE A O 1
ATOM 2704 N N . ILE A 1 350 ? 2.688 7.25 -0.979 1 98.06 350 ILE A N 1
ATOM 2705 C CA . ILE A 1 350 ? 2.059 8.5 -1.4 1 98.06 350 ILE A CA 1
ATOM 2706 C C . ILE A 1 350 ? 1.188 9.039 -0.271 1 98.06 350 ILE A C 1
ATOM 2708 O O . ILE A 1 350 ? 0.144 8.469 0.049 1 98.06 350 ILE A O 1
ATOM 2712 N N . PRO A 1 351 ? 1.628 10.125 0.353 1 96.06 351 PRO A N 1
ATOM 2713 C CA . PRO A 1 351 ? 0.918 10.68 1.509 1 96.06 351 PRO A CA 1
ATOM 2714 C C . PRO A 1 351 ? -0.264 11.562 1.108 1 96.06 351 PRO A C 1
ATOM 2716 O O . PRO A 1 351 ? -0.174 12.789 1.177 1 96.06 351 PRO A O 1
ATOM 2719 N N . ALA A 1 352 ? -1.425 10.992 0.812 1 93.56 352 ALA A N 1
ATOM 2720 C CA . ALA A 1 352 ? -2.535 11.766 0.258 1 93.56 352 ALA A CA 1
ATOM 2721 C C . ALA A 1 352 ? -3.852 11.391 0.934 1 93.56 352 ALA A C 1
ATOM 2723 O O . ALA A 1 352 ? -4.863 11.18 0.262 1 93.56 352 ALA A O 1
ATOM 2724 N N . PHE A 1 353 ? -3.799 11.234 2.275 1 85.06 353 PHE A N 1
ATOM 2725 C CA . PHE A 1 353 ? -5.055 11.008 2.982 1 85.06 353 PHE A CA 1
ATOM 2726 C C . PHE A 1 353 ? -6.051 12.125 2.691 1 85.06 353 PHE A C 1
ATOM 2728 O O . PHE A 1 353 ? -7.25 11.875 2.557 1 85.06 353 PHE A O 1
ATOM 2735 N N . CYS A 1 354 ? -5.508 13.312 2.6 1 77.94 354 CYS A N 1
ATOM 2736 C CA . CYS A 1 354 ? -6.336 14.492 2.352 1 77.94 354 CYS A CA 1
ATOM 2737 C C . CYS A 1 354 ? -5.945 15.164 1.04 1 77.94 354 CYS A C 1
ATOM 2739 O O . CYS A 1 354 ? -5.941 16.391 0.945 1 77.94 354 CYS A O 1
ATOM 2741 N N . GLY A 1 355 ? -5.598 14.336 0.109 1 86.44 355 GLY A N 1
ATOM 2742 C CA . GLY A 1 355 ? -5.117 14.883 -1.146 1 86.44 355 GLY A CA 1
ATOM 2743 C C . GLY A 1 355 ? -3.688 15.383 -1.07 1 86.44 355 GLY A C 1
ATOM 2744 O O . GLY A 1 355 ? -2.996 15.156 -0.076 1 86.44 355 GLY A O 1
ATOM 2745 N N . LEU A 1 356 ? -3.283 15.953 -2.156 1 91.56 356 LEU A N 1
ATOM 2746 C CA . LEU A 1 356 ? -1.937 16.5 -2.238 1 91.56 356 LEU A CA 1
ATOM 2747 C C . LEU A 1 356 ? -1.984 18.016 -2.447 1 91.56 356 LEU A C 1
ATOM 2749 O O . LEU A 1 356 ? -2.547 18.5 -3.436 1 91.56 356 LEU A O 1
ATOM 2753 N N . GLN A 1 357 ? -1.408 18.719 -1.535 1 89.38 357 GLN A N 1
ATOM 2754 C CA . GLN A 1 357 ? -1.401 20.172 -1.587 1 89.38 357 GLN A CA 1
ATOM 2755 C C . GLN A 1 357 ? -0.283 20.688 -2.49 1 89.38 357 GLN A C 1
ATOM 2757 O O . GLN A 1 357 ? 0.044 20.062 -3.5 1 89.38 357 GLN A O 1
ATOM 2762 N N . VAL A 1 358 ? 0.174 21.938 -2.211 1 89.31 358 VAL A N 1
ATOM 2763 C CA . VAL A 1 358 ? 1.194 22.562 -3.041 1 89.31 358 VAL A CA 1
ATOM 2764 C C . VAL A 1 358 ? 2.426 21.672 -3.121 1 89.31 358 VAL A C 1
ATOM 2766 O O . VAL A 1 358 ? 2.812 21.047 -2.131 1 89.31 358 VAL A O 1
ATOM 2769 N N . PRO A 1 359 ? 2.918 21.547 -4.285 1 93 359 PRO A N 1
ATOM 2770 C CA . PRO A 1 359 ? 2.65 22.203 -5.566 1 93 359 PRO A CA 1
ATOM 2771 C C . PRO A 1 359 ? 1.736 21.391 -6.473 1 93 359 PRO A C 1
ATOM 2773 O O . PRO A 1 359 ? 1.419 21.812 -7.586 1 93 359 PRO A O 1
ATOM 2776 N N . ILE A 1 360 ? 1.335 20.219 -6.008 1 90.94 360 ILE A N 1
ATOM 2777 C CA . ILE A 1 360 ? 0.554 19.312 -6.844 1 90.94 360 ILE A CA 1
ATOM 2778 C C . ILE A 1 360 ? -0.896 19.797 -6.906 1 90.94 360 ILE A C 1
ATOM 2780 O O . ILE A 1 360 ? -1.512 19.797 -7.977 1 90.94 360 ILE A O 1
ATOM 2784 N N . ASN A 1 361 ? -1.384 20.25 -5.805 1 88.12 361 ASN A N 1
ATOM 2785 C CA . ASN A 1 361 ? -2.729 20.797 -5.68 1 88.12 361 ASN A CA 1
ATOM 2786 C C . ASN A 1 361 ? -3.777 19.859 -6.254 1 88.12 361 ASN A C 1
ATOM 2788 O O . ASN A 1 361 ? -4.574 20.25 -7.109 1 88.12 361 ASN A O 1
ATOM 2792 N N . ASP A 1 362 ? -3.854 18.656 -5.781 1 89.94 362 ASP A N 1
ATOM 2793 C CA . ASP A 1 362 ? -4.816 17.641 -6.188 1 89.94 362 ASP A CA 1
ATOM 2794 C C . ASP A 1 362 ? -5.574 17.094 -4.98 1 89.94 362 ASP A C 1
ATOM 2796 O O . ASP A 1 362 ? -5.094 16.188 -4.301 1 89.94 362 ASP A O 1
ATOM 2800 N N . GLU A 1 363 ? -6.734 17.5 -4.859 1 82.12 363 GLU A N 1
ATOM 2801 C CA . GLU A 1 363 ? -7.555 17.078 -3.729 1 82.12 363 GLU A CA 1
ATOM 2802 C C . GLU A 1 363 ? -8.117 15.672 -3.939 1 82.12 363 GLU A C 1
ATOM 2804 O O . GLU A 1 363 ? -8.602 15.047 -2.998 1 82.12 363 GLU A O 1
ATOM 2809 N N . ASN A 1 364 ? -7.988 15.195 -5.152 1 86.94 364 ASN A N 1
ATOM 2810 C CA . ASN A 1 364 ? -8.562 13.898 -5.496 1 86.94 364 ASN A CA 1
ATOM 2811 C C . ASN A 1 364 ? -7.488 12.812 -5.551 1 86.94 364 ASN A C 1
ATOM 2813 O O . ASN A 1 364 ? -7.738 11.711 -6.039 1 86.94 364 ASN A O 1
ATOM 2817 N N . ALA A 1 365 ? -6.312 13.156 -5.129 1 92.25 365 ALA A N 1
ATOM 2818 C CA . ALA A 1 365 ? -5.258 12.141 -5.078 1 92.25 365 ALA A CA 1
ATOM 2819 C C . ALA A 1 365 ? -5.547 11.102 -4.004 1 92.25 365 ALA A C 1
ATOM 2821 O O . ALA A 1 365 ? -6.219 11.391 -3.01 1 92.25 365 ALA A O 1
ATOM 2822 N N . CYS A 1 366 ? -5.129 9.906 -4.203 1 91.94 366 CYS A N 1
ATOM 2823 C CA . CYS A 1 366 ? -5.348 8.852 -3.221 1 91.94 366 CYS A CA 1
ATOM 2824 C C . CYS A 1 366 ? -4.047 8.484 -2.521 1 91.94 366 CYS A C 1
ATOM 2826 O O . CYS A 1 366 ? -2.961 8.719 -3.055 1 91.94 366 CYS A O 1
ATOM 2828 N N . CYS A 1 367 ? -4.18 7.988 -1.318 1 94.5 367 CYS A N 1
ATOM 2829 C CA . CYS A 1 367 ? -3.055 7.535 -0.509 1 94.5 367 CYS A CA 1
ATOM 2830 C C . CYS A 1 367 ? -2.771 6.055 -0.75 1 94.5 367 CYS A C 1
ATOM 2832 O O . CYS A 1 367 ? -3.691 5.281 -1.017 1 94.5 367 CYS A O 1
ATOM 2834 N N . GLY A 1 368 ? -1.462 5.699 -0.733 1 96.75 368 GLY A N 1
ATOM 2835 C CA . GLY A 1 368 ? -1.17 4.289 -0.919 1 96.75 368 GLY A CA 1
ATOM 2836 C C . GLY A 1 368 ? 0.317 3.988 -0.963 1 96.75 368 GLY A C 1
ATOM 2837 O O . GLY A 1 368 ? 1.143 4.891 -0.812 1 96.75 368 GLY A O 1
ATOM 2838 N N . PHE A 1 369 ? 0.681 2.652 -1.015 1 97.94 369 PHE A N 1
ATOM 2839 C CA . PHE A 1 369 ? 2.012 2.123 -1.289 1 97.94 369 PHE A CA 1
ATOM 2840 C C . PHE A 1 369 ? 2.104 1.602 -2.719 1 97.94 369 PHE A C 1
ATOM 2842 O O . PHE A 1 369 ? 1.229 0.861 -3.172 1 97.94 369 PHE A O 1
ATOM 2849 N N . ILE A 1 370 ? 3.111 1.926 -3.41 1 96.75 370 ILE A N 1
ATOM 2850 C CA . ILE A 1 370 ? 3.334 1.449 -4.773 1 96.75 370 ILE A CA 1
ATOM 2851 C C . ILE A 1 370 ? 4.754 0.906 -4.902 1 96.75 370 ILE A C 1
ATOM 2853 O O . ILE A 1 370 ? 5.695 1.469 -4.336 1 96.75 370 ILE A O 1
ATOM 2857 N N . GLY A 1 371 ? 4.832 -0.233 -5.539 1 94.56 371 GLY A N 1
ATOM 2858 C CA . GLY A 1 371 ? 6.156 -0.708 -5.91 1 94.56 371 GLY A CA 1
ATOM 2859 C C . GLY A 1 371 ? 6.668 -1.812 -5.004 1 94.56 371 GLY A C 1
ATOM 2860 O O . GLY A 1 371 ? 7.879 -1.997 -4.867 1 94.56 371 GLY A O 1
ATOM 2861 N N . PHE A 1 372 ? 5.793 -2.555 -4.359 1 92.31 372 PHE A N 1
ATOM 2862 C CA . PHE A 1 372 ? 6.219 -3.67 -3.52 1 92.31 372 PHE A CA 1
ATOM 2863 C C . PHE A 1 372 ? 6.945 -4.723 -4.348 1 92.31 372 PHE A C 1
ATOM 2865 O O . PHE A 1 372 ? 6.594 -4.961 -5.504 1 92.31 372 PHE A O 1
ATOM 2872 N N . LYS A 1 373 ? 7.887 -5.301 -3.76 1 84.94 373 LYS A N 1
ATOM 2873 C CA . LYS A 1 373 ? 8.562 -6.508 -4.227 1 84.94 373 LYS A CA 1
ATOM 2874 C C . LYS A 1 373 ? 8.398 -7.652 -3.232 1 84.94 373 LYS A C 1
ATOM 2876 O O . LYS A 1 373 ? 8 -7.434 -2.084 1 84.94 373 LYS A O 1
ATOM 2881 N N . PRO A 1 374 ? 8.586 -8.859 -3.648 1 82.06 374 PRO A N 1
ATOM 2882 C CA . PRO A 1 374 ? 8.422 -9.992 -2.727 1 82.06 374 PRO A CA 1
ATOM 2883 C C . PRO A 1 374 ? 9.328 -9.883 -1.504 1 82.06 374 PRO A C 1
ATOM 2885 O O . PRO A 1 374 ? 9 -10.414 -0.438 1 82.06 374 PRO A O 1
ATOM 2888 N N . ASP A 1 375 ? 10.469 -9.148 -1.65 1 84.69 375 ASP A N 1
ATOM 2889 C CA . ASP A 1 375 ? 11.414 -9.031 -0.544 1 84.69 375 ASP A CA 1
ATOM 2890 C C . ASP A 1 375 ? 11.258 -7.695 0.177 1 84.69 375 ASP A C 1
ATOM 2892 O O . ASP A 1 375 ? 12.102 -7.32 0.994 1 84.69 375 ASP A O 1
ATOM 2896 N N . THR A 1 376 ? 10.227 -6.949 -0.182 1 92 376 THR A N 1
ATOM 2897 C CA . THR A 1 376 ? 9.93 -5.742 0.58 1 92 376 THR A CA 1
ATOM 2898 C C . THR A 1 376 ? 9.633 -6.082 2.037 1 92 376 THR A C 1
ATOM 2900 O O . THR A 1 376 ? 8.797 -6.949 2.318 1 92 376 THR A O 1
ATOM 2903 N N . THR A 1 377 ? 10.289 -5.461 2.957 1 94.25 377 THR A N 1
ATOM 2904 C CA . THR A 1 377 ? 10.109 -5.711 4.383 1 94.25 377 THR A CA 1
ATOM 2905 C C . THR A 1 377 ? 9.359 -4.559 5.043 1 94.25 377 THR A C 1
ATOM 2907 O O . THR A 1 377 ? 9.125 -3.523 4.418 1 94.25 377 THR A O 1
ATOM 2910 N N . ARG A 1 378 ? 9.016 -4.809 6.285 1 96.31 378 ARG A N 1
ATOM 2911 C CA . ARG A 1 378 ? 8.375 -3.762 7.082 1 96.31 378 ARG A CA 1
ATOM 2912 C C . ARG A 1 378 ? 9.281 -2.541 7.203 1 96.31 378 ARG A C 1
ATOM 2914 O O . ARG A 1 378 ? 8.805 -1.404 7.176 1 96.31 378 ARG A O 1
ATOM 2921 N N . SER A 1 379 ? 10.578 -2.748 7.355 1 97.69 379 SER A N 1
ATOM 2922 C CA . SER A 1 379 ? 11.547 -1.66 7.453 1 97.69 379 SER A CA 1
ATOM 2923 C C . SER A 1 379 ? 11.562 -0.816 6.184 1 97.69 379 SER A C 1
ATOM 2925 O O . SER A 1 379 ? 11.664 0.41 6.246 1 97.69 379 SER A O 1
ATOM 2927 N N . HIS A 1 380 ? 11.445 -1.481 5.004 1 97.38 380 HIS A N 1
ATOM 2928 C CA . HIS A 1 380 ? 11.367 -0.763 3.736 1 97.38 380 HIS A CA 1
ATOM 2929 C C . HIS A 1 380 ? 10.125 0.128 3.686 1 97.38 380 HIS A C 1
ATOM 2931 O O . HIS A 1 380 ? 10.195 1.261 3.203 1 97.38 380 HIS A O 1
ATOM 2937 N N . MET A 1 381 ? 9.055 -0.417 4.199 1 98 381 MET A N 1
ATOM 2938 C CA . MET A 1 381 ? 7.785 0.309 4.188 1 98 381 MET A CA 1
ATOM 2939 C C . MET A 1 381 ? 7.852 1.532 5.094 1 98 381 MET A C 1
ATOM 2941 O O . MET A 1 381 ? 7.406 2.617 4.715 1 98 381 MET A O 1
ATOM 2945 N N . ILE A 1 382 ? 8.414 1.375 6.277 1 98.25 382 ILE A N 1
ATOM 2946 C CA . ILE A 1 382 ? 8.547 2.475 7.223 1 98.25 382 ILE A CA 1
ATOM 2947 C C . ILE A 1 382 ? 9.469 3.545 6.645 1 98.25 382 ILE A C 1
ATOM 2949 O O . ILE A 1 382 ? 9.18 4.742 6.738 1 98.25 382 ILE A O 1
ATOM 2953 N N . ARG A 1 383 ? 10.547 3.172 6.035 1 98.38 383 ARG A N 1
ATOM 2954 C CA . ARG A 1 383 ? 11.445 4.133 5.406 1 98.38 383 ARG A CA 1
ATOM 2955 C C . ARG A 1 383 ? 10.734 4.914 4.309 1 98.38 383 ARG A C 1
ATOM 2957 O O . ARG A 1 383 ? 10.906 6.129 4.195 1 98.38 383 ARG A O 1
ATOM 2964 N N . ALA A 1 384 ? 9.977 4.137 3.494 1 98.56 384 ALA A N 1
ATOM 2965 C CA . ALA A 1 384 ? 9.234 4.793 2.422 1 98.56 384 ALA A CA 1
ATOM 2966 C C . ALA A 1 384 ? 8.281 5.844 2.98 1 98.56 384 ALA A C 1
ATOM 2968 O O . ALA A 1 384 ? 8.109 6.914 2.387 1 98.56 384 ALA A O 1
ATOM 2969 N N . LEU A 1 385 ? 7.629 5.559 4.105 1 98.12 385 LEU A N 1
ATOM 2970 C CA . LEU A 1 385 ? 6.734 6.496 4.777 1 98.12 385 LEU A CA 1
ATOM 2971 C C . LEU A 1 385 ? 7.477 7.766 5.18 1 98.12 385 LEU A C 1
ATOM 2973 O O . LEU A 1 385 ? 7.02 8.875 4.898 1 98.12 385 LEU A O 1
ATOM 2977 N N . LEU A 1 386 ? 8.586 7.605 5.82 1 98.5 386 LEU A N 1
ATOM 2978 C CA . LEU A 1 386 ? 9.367 8.75 6.297 1 98.5 386 LEU A CA 1
ATOM 2979 C C . LEU A 1 386 ? 9.922 9.547 5.125 1 98.5 386 LEU A C 1
ATOM 2981 O O . LEU A 1 386 ? 9.914 10.781 5.156 1 98.5 386 LEU A O 1
ATOM 2985 N N . GLU A 1 387 ? 10.367 8.852 4.086 1 98.56 387 GLU A N 1
ATOM 2986 C CA . GLU A 1 387 ? 10.883 9.523 2.898 1 98.56 387 GLU A CA 1
ATOM 2987 C C . GLU A 1 387 ? 9.805 10.367 2.229 1 98.56 387 GLU A C 1
ATOM 2989 O O . GLU A 1 387 ? 10.094 11.43 1.677 1 98.56 387 GLU A O 1
ATOM 2994 N N . SER A 1 388 ? 8.578 9.844 2.27 1 98.31 388 SER A N 1
ATOM 2995 C CA . SER A 1 388 ? 7.496 10.586 1.638 1 98.31 388 SER A CA 1
ATOM 2996 C C . SER A 1 388 ? 7.301 11.953 2.297 1 98.31 388 SER A C 1
ATOM 2998 O O . SER A 1 388 ? 6.957 12.93 1.627 1 98.31 388 SER A O 1
ATOM 3000 N N . ILE A 1 389 ? 7.492 12.047 3.594 1 97.81 389 ILE A N 1
ATOM 3001 C CA . ILE A 1 389 ? 7.414 13.312 4.316 1 97.81 389 ILE A CA 1
ATOM 3002 C C . ILE A 1 389 ? 8.531 14.242 3.857 1 97.81 389 ILE A C 1
ATOM 3004 O O . ILE A 1 389 ? 8.297 15.422 3.586 1 97.81 389 ILE A O 1
ATOM 3008 N N . VAL A 1 390 ? 9.734 13.719 3.732 1 98.5 390 VAL A N 1
ATOM 3009 C CA . VAL A 1 390 ? 10.906 14.469 3.275 1 98.5 390 VAL A CA 1
ATOM 3010 C C . VAL A 1 390 ? 10.656 15.008 1.869 1 98.5 390 VAL A C 1
ATOM 3012 O O . VAL A 1 390 ? 10.945 16.172 1.584 1 98.5 390 VAL A O 1
ATOM 3015 N N . PHE A 1 391 ? 10.109 14.172 1.009 1 98.56 391 PHE A N 1
ATOM 3016 C CA . PHE A 1 391 ? 9.898 14.531 -0.387 1 98.56 391 PHE A CA 1
ATOM 3017 C C . PHE A 1 391 ? 8.828 15.617 -0.506 1 98.56 391 PHE A C 1
ATOM 3019 O O . PHE A 1 391 ? 8.914 16.484 -1.375 1 98.56 391 PHE A O 1
ATOM 3026 N N . ARG A 1 392 ? 7.82 15.555 0.339 1 97.56 392 ARG A N 1
ATOM 3027 C CA . ARG A 1 392 ? 6.828 16.625 0.363 1 97.56 392 ARG A CA 1
ATOM 3028 C C . ARG A 1 392 ? 7.461 17.953 0.773 1 97.56 392 ARG A C 1
ATOM 3030 O O . ARG A 1 392 ? 7.16 18.984 0.188 1 97.56 392 ARG A O 1
ATOM 3037 N N . VAL A 1 393 ? 8.297 17.906 1.799 1 98.06 393 VAL A N 1
ATOM 3038 C CA . VAL A 1 393 ? 9.016 19.109 2.217 1 98.06 393 VAL A CA 1
ATOM 3039 C C . VAL A 1 393 ? 9.836 19.656 1.052 1 98.06 393 VAL A C 1
ATOM 3041 O O . VAL A 1 393 ? 9.836 20.859 0.785 1 98.06 393 VAL A O 1
ATOM 3044 N N . PHE A 1 394 ? 10.5 18.797 0.389 1 98.19 394 PHE A N 1
ATOM 3045 C CA . PHE A 1 394 ? 11.344 19.188 -0.736 1 98.19 394 PHE A CA 1
ATOM 3046 C C . PHE A 1 394 ? 10.516 19.828 -1.84 1 98.19 394 PHE A C 1
ATOM 3048 O O . PHE A 1 394 ? 10.914 20.844 -2.408 1 98.19 394 PHE A O 1
ATOM 3055 N N . GLN A 1 395 ? 9.406 19.234 -2.16 1 97 395 GLN A N 1
ATOM 3056 C CA . GLN A 1 395 ? 8.516 19.797 -3.172 1 97 395 GLN A CA 1
ATOM 3057 C C . GLN A 1 395 ? 8.125 21.219 -2.824 1 97 395 GLN A C 1
ATOM 3059 O O . GLN A 1 395 ? 8.172 22.109 -3.678 1 97 395 GLN A O 1
ATOM 3064 N N . ILE A 1 396 ? 7.746 21.438 -1.633 1 96.44 396 ILE A N 1
ATOM 3065 C CA . ILE A 1 396 ? 7.273 22.734 -1.183 1 96.44 396 ILE A CA 1
ATOM 3066 C C . ILE A 1 396 ? 8.438 23.734 -1.151 1 96.44 396 ILE A C 1
ATOM 3068 O O . ILE A 1 396 ? 8.305 24.875 -1.604 1 96.44 396 ILE A O 1
ATOM 3072 N N . PHE A 1 397 ? 9.523 23.281 -0.638 1 96.62 397 PHE A N 1
ATOM 3073 C CA . PHE A 1 397 ? 10.695 24.156 -0.543 1 96.62 397 PHE A CA 1
ATOM 3074 C C . PHE A 1 397 ? 11.156 24.594 -1.927 1 96.62 397 PHE A C 1
ATOM 3076 O O . PHE A 1 397 ? 11.602 25.734 -2.105 1 96.62 397 PHE A O 1
ATOM 3083 N N . ASN A 1 398 ? 11.102 23.719 -2.867 1 95 398 ASN A N 1
ATOM 3084 C CA . ASN A 1 398 ? 11.484 24.062 -4.23 1 95 398 ASN A CA 1
ATOM 3085 C C . ASN A 1 398 ? 10.625 25.203 -4.785 1 95 398 ASN A C 1
ATOM 3087 O O . ASN A 1 398 ? 11.125 26.047 -5.523 1 95 398 ASN A O 1
ATOM 3091 N N . VAL A 1 399 ? 9.391 25.172 -4.457 1 93.69 399 VAL A N 1
ATOM 3092 C CA . VAL A 1 399 ? 8.516 26.266 -4.855 1 93.69 399 VAL A CA 1
ATOM 3093 C C . VAL A 1 399 ? 8.984 27.562 -4.215 1 93.69 399 VAL A C 1
ATOM 3095 O O . VAL A 1 399 ? 9.07 28.594 -4.879 1 93.69 399 VAL A O 1
ATOM 3098 N N . ALA A 1 400 ? 9.281 27.516 -2.947 1 94.62 400 ALA A N 1
ATOM 3099 C CA . ALA A 1 400 ? 9.766 28.688 -2.225 1 94.62 400 ALA A CA 1
ATOM 3100 C C . ALA A 1 400 ? 11.047 29.234 -2.859 1 94.62 400 ALA A C 1
ATOM 3102 O O . ALA A 1 400 ? 11.172 30.438 -3.082 1 94.62 400 ALA A O 1
ATOM 3103 N N . GLN A 1 401 ? 11.898 28.344 -3.145 1 93.62 401 GLN A N 1
ATOM 3104 C CA . GLN A 1 401 ? 13.18 28.734 -3.725 1 93.62 401 GLN A CA 1
ATOM 3105 C C . GLN A 1 401 ? 12.992 29.391 -5.09 1 93.62 401 GLN A C 1
ATOM 3107 O O . GLN A 1 401 ? 13.734 30.297 -5.457 1 93.62 401 GLN A O 1
ATOM 3112 N N . ASN A 1 402 ? 12.086 28.984 -5.809 1 93.25 402 ASN A N 1
ATOM 3113 C CA . ASN A 1 402 ? 11.844 29.5 -7.156 1 93.25 402 ASN A CA 1
ATOM 3114 C C . ASN A 1 402 ? 11.117 30.828 -7.133 1 93.25 402 ASN A C 1
ATOM 3116 O O . ASN A 1 402 ? 11.305 31.656 -8.023 1 93.25 402 ASN A O 1
ATOM 3120 N N . GLU A 1 403 ? 10.297 31.047 -6.121 1 92.81 403 GLU A N 1
ATOM 3121 C CA . GLU A 1 403 ? 9.406 32.219 -6.141 1 92.81 403 GLU A CA 1
ATOM 3122 C C . GLU A 1 403 ? 9.906 33.281 -5.191 1 92.81 403 GLU A C 1
ATOM 3124 O O . GLU A 1 403 ? 9.539 34.469 -5.34 1 92.81 403 GLU A O 1
ATOM 3129 N N . LEU A 1 404 ? 10.727 32.875 -4.191 1 93.94 404 LEU A N 1
ATOM 3130 C CA . LEU A 1 404 ? 11.094 33.812 -3.129 1 93.94 404 LEU A CA 1
ATOM 3131 C C . LEU A 1 404 ? 12.609 33.938 -3.01 1 93.94 404 LEU A C 1
ATOM 3133 O O . LEU A 1 404 ? 13.344 33.062 -3.496 1 93.94 404 LEU A O 1
ATOM 3137 N N . THR A 1 405 ? 13 35.031 -2.455 1 92.31 405 THR A N 1
ATOM 3138 C CA . THR A 1 405 ? 14.398 35.188 -2.074 1 92.31 405 THR A CA 1
ATOM 3139 C C . THR A 1 405 ? 14.648 34.562 -0.705 1 92.31 405 THR A C 1
ATOM 3141 O O . THR A 1 405 ? 14.125 35.031 0.305 1 92.31 405 THR A O 1
ATOM 3144 N N . ILE A 1 406 ? 15.352 33.5 -0.709 1 94 406 ILE A N 1
ATOM 3145 C CA . ILE A 1 406 ? 15.672 32.781 0.52 1 94 406 ILE A CA 1
ATOM 3146 C C . ILE A 1 406 ? 17.125 33.062 0.909 1 94 406 ILE A C 1
ATOM 3148 O O . ILE A 1 406 ? 18 33.125 0.044 1 94 406 ILE A O 1
ATOM 3152 N N . ASP A 1 407 ? 17.375 33.281 2.176 1 90.94 407 ASP A N 1
ATOM 3153 C CA . ASP A 1 407 ? 18.734 33.406 2.68 1 90.94 407 ASP A CA 1
ATOM 3154 C C . ASP A 1 407 ? 19.422 32.062 2.812 1 90.94 407 ASP A C 1
ATOM 3156 O O . ASP A 1 407 ? 19.188 31.328 3.775 1 90.94 407 ASP A O 1
ATOM 3160 N N . ASN A 1 408 ? 20.344 31.781 1.947 1 88.19 408 ASN A N 1
ATOM 3161 C CA . ASN A 1 408 ? 20.984 30.469 1.893 1 88.19 408 ASN A CA 1
ATOM 3162 C C . ASN A 1 408 ? 22.094 30.359 2.928 1 88.19 408 ASN A C 1
ATOM 3164 O O . ASN A 1 408 ? 22.625 29.266 3.152 1 88.19 408 ASN A O 1
ATOM 3168 N N . ASP A 1 409 ? 22.344 31.438 3.611 1 88 409 ASP A N 1
ATOM 3169 C CA . ASP A 1 409 ? 23.422 31.438 4.59 1 88 409 ASP A CA 1
ATOM 3170 C C . ASP A 1 409 ? 22.906 31.062 5.977 1 88 409 ASP A C 1
ATOM 3172 O O . ASP A 1 409 ? 23.688 30.719 6.863 1 88 409 ASP A O 1
ATOM 3176 N N . THR A 1 410 ? 21.672 31.109 6.121 1 90.06 410 THR A N 1
ATOM 3177 C CA . THR A 1 410 ? 21.094 30.766 7.41 1 90.06 410 THR A CA 1
ATOM 3178 C C . THR A 1 410 ? 20.5 29.359 7.371 1 90.06 410 THR A C 1
ATOM 3180 O O . THR A 1 410 ? 19.938 28.938 6.352 1 90.06 410 THR A O 1
ATOM 3183 N N . ALA A 1 411 ? 20.625 28.672 8.508 1 94 411 ALA A N 1
ATOM 3184 C CA . ALA A 1 411 ? 20.062 27.312 8.609 1 94 411 ALA A CA 1
ATOM 3185 C C . ALA A 1 411 ? 18.531 27.359 8.594 1 94 411 ALA A C 1
ATOM 3187 O O . ALA A 1 411 ? 17.922 28.297 9.109 1 94 411 ALA A O 1
ATOM 3188 N N . ILE A 1 412 ? 17.984 26.391 7.996 1 96.88 412 ILE A N 1
ATOM 3189 C CA . ILE A 1 412 ? 16.547 26.188 8.078 1 96.88 412 ILE A CA 1
ATOM 3190 C C . ILE A 1 412 ? 16.172 25.734 9.484 1 96.88 412 ILE A C 1
ATOM 3192 O O . ILE A 1 412 ? 16.719 24.766 10 1 96.88 412 ILE A O 1
ATOM 3196 N N . ARG A 1 413 ? 15.352 26.516 10.117 1 96.62 413 ARG A N 1
ATOM 3197 C CA . ARG A 1 413 ? 14.875 26.125 11.445 1 96.62 413 ARG A CA 1
ATOM 3198 C C . ARG A 1 413 ? 13.742 25.109 11.336 1 96.62 413 ARG A C 1
ATOM 3200 O O . ARG A 1 413 ? 12.805 25.297 10.555 1 96.62 413 ARG A O 1
ATOM 3207 N N . ILE A 1 414 ? 13.828 24.016 12.094 1 97.19 414 ILE A N 1
ATOM 3208 C CA . ILE A 1 414 ? 12.805 22.984 12.008 1 97.19 414 ILE A CA 1
ATOM 3209 C C . ILE A 1 414 ? 12.242 22.703 13.406 1 97.19 414 ILE A C 1
ATOM 3211 O O . ILE A 1 414 ? 12.984 22.703 14.391 1 97.19 414 ILE A O 1
ATOM 3215 N N . CYS A 1 415 ? 10.93 22.531 13.484 1 94.56 415 CYS A N 1
ATOM 3216 C CA . CYS A 1 415 ? 10.258 22.266 14.758 1 94.56 415 CYS A CA 1
ATOM 3217 C C . CYS A 1 415 ? 9.047 21.359 14.547 1 94.56 415 CYS A C 1
ATOM 3219 O O . CYS A 1 415 ? 8.805 20.875 13.445 1 94.56 415 CYS A O 1
ATOM 3221 N N . GLY A 1 416 ? 8.32 21.031 15.656 1 91.5 416 GLY A N 1
ATOM 3222 C CA . GLY A 1 416 ? 7.191 20.125 15.617 1 91.5 416 GLY A CA 1
ATOM 3223 C C . GLY A 1 416 ? 7.527 18.734 16.141 1 91.5 416 GLY A C 1
ATOM 3224 O O . GLY A 1 416 ? 8.695 18.359 16.188 1 91.5 416 GLY A O 1
ATOM 3225 N N . GLY A 1 417 ? 6.559 18.047 16.406 1 89.31 417 GLY A N 1
ATOM 3226 C CA . GLY A 1 417 ? 6.742 16.719 17 1 89.31 417 GLY A CA 1
ATOM 3227 C C . GLY A 1 417 ? 7.453 15.75 16.078 1 89.31 417 GLY A C 1
ATOM 3228 O O . GLY A 1 417 ? 8.32 14.992 16.516 1 89.31 417 GLY A O 1
ATOM 3229 N N . VAL A 1 418 ? 7.172 15.742 14.82 1 93.94 418 VAL A N 1
ATOM 3230 C CA . VAL A 1 418 ? 7.719 14.797 13.852 1 93.94 418 VAL A CA 1
ATOM 3231 C C . VAL A 1 418 ? 9.18 15.133 13.562 1 93.94 418 VAL A C 1
ATOM 3233 O O . VAL A 1 418 ? 9.953 14.281 13.125 1 93.94 418 VAL A O 1
ATOM 3236 N N . SER A 1 419 ? 9.57 16.375 13.852 1 95.75 419 SER A N 1
ATOM 3237 C CA . SER A 1 419 ? 10.945 16.797 13.633 1 95.75 419 SER A CA 1
ATOM 3238 C C . SER A 1 419 ? 11.898 16.109 14.602 1 95.75 419 SER A C 1
ATOM 3240 O O . SER A 1 419 ? 13.117 16.156 14.422 1 95.75 419 SER A O 1
ATOM 3242 N N . GLN A 1 420 ? 11.352 15.469 15.602 1 95.12 420 GLN A N 1
ATOM 3243 C CA . GLN A 1 420 ? 12.188 14.719 16.531 1 95.12 420 GLN A CA 1
ATOM 3244 C C . GLN A 1 420 ? 12.844 13.523 15.852 1 95.12 420 GLN A C 1
ATOM 3246 O O . GLN A 1 420 ? 13.766 12.922 16.406 1 95.12 420 GLN A O 1
ATOM 3251 N N . ASN A 1 421 ? 12.375 13.141 14.734 1 97.25 421 ASN A N 1
ATOM 3252 C CA . ASN A 1 421 ? 12.914 12.031 13.961 1 97.25 421 ASN A CA 1
ATOM 3253 C C . ASN A 1 421 ? 14.203 12.422 13.242 1 97.25 421 ASN A C 1
ATOM 3255 O O . ASN A 1 421 ? 14.172 13.172 12.266 1 97.25 421 ASN A O 1
ATOM 3259 N N . ASP A 1 422 ? 15.289 11.883 13.648 1 98 422 ASP A N 1
ATOM 3260 C CA . ASP A 1 422 ? 16.594 12.25 13.109 1 98 422 ASP A CA 1
ATOM 3261 C C . ASP A 1 422 ? 16.719 11.883 11.641 1 98 422 ASP A C 1
ATOM 3263 O O . ASP A 1 422 ? 17.375 12.578 10.867 1 98 422 ASP A O 1
ATOM 3267 N N . PHE A 1 423 ? 16.188 10.773 11.297 1 98.38 423 PHE A N 1
ATOM 3268 C CA . PHE A 1 423 ? 16.25 10.352 9.906 1 98.38 423 PHE A CA 1
ATOM 3269 C C . PHE A 1 423 ? 15.633 11.398 8.992 1 98.38 423 PHE A C 1
ATOM 3271 O O . PHE A 1 423 ? 16.219 11.766 7.973 1 98.38 423 PHE A O 1
ATOM 3278 N N . ILE A 1 424 ? 14.438 11.875 9.336 1 98.44 424 ILE A N 1
ATOM 3279 C CA . ILE A 1 424 ? 13.711 12.859 8.531 1 98.44 424 ILE A CA 1
ATOM 3280 C C . ILE A 1 424 ? 14.531 14.148 8.43 1 98.44 424 ILE A C 1
ATOM 3282 O O . ILE A 1 424 ? 14.734 14.672 7.336 1 98.44 424 ILE A O 1
ATOM 3286 N N . CYS A 1 425 ? 15.016 14.664 9.547 1 98.5 425 CYS A N 1
ATOM 3287 C CA . CYS A 1 425 ? 15.758 15.922 9.57 1 98.5 425 CYS A CA 1
ATOM 3288 C C . CYS A 1 425 ? 17.016 15.82 8.719 1 98.5 425 CYS A C 1
ATOM 3290 O O . CYS A 1 425 ? 17.328 16.719 7.941 1 98.5 425 CYS A O 1
ATOM 3292 N N . GLN A 1 426 ? 17.734 14.727 8.898 1 98.56 426 GLN A N 1
ATOM 3293 C CA . GLN A 1 426 ? 18.953 14.523 8.125 1 98.56 426 GLN A CA 1
ATOM 3294 C C . GLN A 1 426 ? 18.641 14.445 6.629 1 98.56 426 GLN A C 1
ATOM 3296 O O . GLN A 1 426 ? 19.344 15.047 5.812 1 98.56 426 GLN A O 1
ATOM 3301 N N . ALA A 1 427 ? 17.656 13.656 6.301 1 98.62 427 ALA A N 1
ATOM 3302 C CA . ALA A 1 427 ? 17.281 13.5 4.895 1 98.62 427 ALA A CA 1
ATOM 3303 C C . ALA A 1 427 ? 16.891 14.836 4.277 1 98.62 427 ALA A C 1
ATOM 3305 O O . ALA A 1 427 ? 17.172 15.094 3.107 1 98.62 427 ALA A O 1
ATOM 3306 N N . ILE A 1 428 ? 16.141 15.688 5.051 1 98.56 428 ILE A N 1
ATOM 3307 C CA . ILE A 1 428 ? 15.781 17.016 4.574 1 98.56 428 ILE A CA 1
ATOM 3308 C C . ILE A 1 428 ? 17.047 17.828 4.309 1 98.56 428 ILE A C 1
ATOM 3310 O O . ILE A 1 428 ? 17.172 18.469 3.264 1 98.56 428 ILE A O 1
ATOM 3314 N N . ALA A 1 429 ? 17.984 17.828 5.215 1 98.5 429 ALA A N 1
ATOM 3315 C CA . ALA A 1 429 ? 19.234 18.531 5.031 1 98.5 429 ALA A CA 1
ATOM 3316 C C . ALA A 1 429 ? 19.969 18.062 3.777 1 98.5 429 ALA A C 1
ATOM 3318 O O . ALA A 1 429 ? 20.5 18.859 3.012 1 98.5 429 ALA A O 1
ATOM 3319 N N . ASP A 1 430 ? 19.969 16.766 3.613 1 98.44 430 ASP A N 1
ATOM 3320 C CA . ASP A 1 430 ? 20.688 16.156 2.5 1 98.44 430 ASP A CA 1
ATOM 3321 C C . ASP A 1 430 ? 20.062 16.547 1.162 1 98.44 430 ASP A C 1
ATOM 3323 O O . ASP A 1 430 ? 20.781 16.922 0.224 1 98.44 430 ASP A O 1
ATOM 3327 N N . ILE A 1 431 ? 18.781 16.422 1.072 1 98.12 431 ILE A N 1
ATOM 3328 C CA . ILE A 1 431 ? 18.156 16.641 -0.225 1 98.12 431 ILE A CA 1
ATOM 3329 C C . ILE A 1 431 ? 18.141 18.125 -0.561 1 98.12 431 ILE A C 1
ATOM 3331 O O . ILE A 1 431 ? 18.25 18.516 -1.729 1 98.12 431 ILE A O 1
ATOM 3335 N N . LEU A 1 432 ? 18 19 0.442 1 97.12 432 LEU A N 1
ATOM 3336 C CA . LEU A 1 432 ? 17.984 20.453 0.226 1 97.12 432 LEU A CA 1
ATOM 3337 C C . LEU A 1 432 ? 19.406 21 0.108 1 97.12 432 LEU A C 1
ATOM 3339 O O . LEU A 1 432 ? 19.594 22.125 -0.348 1 97.12 432 LEU A O 1
ATOM 3343 N N . GLU A 1 433 ? 20.375 20.266 0.525 1 96.25 433 GLU A N 1
ATOM 3344 C CA . GLU A 1 433 ? 21.766 20.703 0.614 1 96.25 433 GLU A CA 1
ATOM 3345 C C . GLU A 1 433 ? 21.875 21.984 1.451 1 96.25 433 GLU A C 1
ATOM 3347 O O . GLU A 1 433 ? 22.547 22.938 1.046 1 96.25 433 GLU A O 1
ATOM 3352 N N . ARG A 1 434 ? 21.203 22.016 2.6 1 96.38 434 ARG A N 1
ATOM 3353 C CA . ARG A 1 434 ? 21.188 23.109 3.566 1 96.38 434 ARG A CA 1
ATOM 3354 C C . ARG A 1 434 ? 21.266 22.578 4.996 1 96.38 434 ARG A C 1
ATOM 3356 O O . ARG A 1 434 ? 20.781 21.469 5.277 1 96.38 434 ARG A O 1
ATOM 3363 N N . ASP A 1 435 ? 21.828 23.391 5.836 1 97.5 435 ASP A N 1
ATOM 3364 C CA . ASP A 1 435 ? 21.781 23.047 7.254 1 97.5 435 ASP A CA 1
ATOM 3365 C C . ASP A 1 435 ? 20.359 23.141 7.797 1 97.5 435 ASP A C 1
ATOM 3367 O O . ASP A 1 435 ? 19.625 24.047 7.445 1 97.5 435 ASP A O 1
ATOM 3371 N N . VAL A 1 436 ? 20 22.125 8.57 1 97.94 436 VAL A N 1
ATOM 3372 C CA . VAL A 1 436 ? 18.703 22.094 9.266 1 97.94 436 VAL A CA 1
ATOM 3373 C C . VAL A 1 436 ? 18.938 22.094 10.773 1 97.94 436 VAL A C 1
ATOM 3375 O O . VAL A 1 436 ? 19.594 21.203 11.305 1 97.94 436 VAL A O 1
ATOM 3378 N N . ALA A 1 437 ? 18.438 23.125 11.422 1 97.06 437 ALA A N 1
ATOM 3379 C CA . ALA A 1 437 ? 18.625 23.297 12.859 1 97.06 437 ALA A CA 1
ATOM 3380 C C . ALA A 1 437 ? 17.344 23.016 13.625 1 97.06 437 ALA A C 1
ATOM 3382 O O . ALA A 1 437 ? 16.359 23.75 13.484 1 97.06 437 ALA A O 1
ATOM 3383 N N . ARG A 1 438 ? 17.359 21.938 14.367 1 96.44 438 ARG A N 1
ATOM 3384 C CA . ARG A 1 438 ? 16.203 21.578 15.164 1 96.44 438 ARG A CA 1
ATOM 3385 C C . ARG A 1 438 ? 16.188 22.312 16.5 1 96.44 438 ARG A C 1
ATOM 3387 O O . ARG A 1 438 ? 17.188 22.328 17.219 1 96.44 438 ARG A O 1
ATOM 3394 N N . SER A 1 439 ? 15.094 22.844 16.75 1 90.5 439 SER A N 1
ATOM 3395 C CA . SER A 1 439 ? 14.922 23.547 18.016 1 90.5 439 SER A CA 1
ATOM 3396 C C . SER A 1 439 ? 15 22.594 19.203 1 90.5 439 SER A C 1
ATOM 3398 O O . SER A 1 439 ? 14.656 21.422 19.078 1 90.5 439 SER A O 1
ATOM 3400 N N . ASP A 1 440 ? 15.523 22.906 20.375 1 86.19 440 ASP A N 1
ATOM 3401 C CA . ASP A 1 440 ? 15.656 22.094 21.578 1 86.19 440 ASP A CA 1
ATOM 3402 C C . ASP A 1 440 ? 14.297 21.594 22.062 1 86.19 440 ASP A C 1
ATOM 3404 O O . ASP A 1 440 ? 14.156 20.438 22.453 1 86.19 440 ASP A O 1
ATOM 3408 N N . GLU A 1 441 ? 13.32 22.312 22.219 1 85 441 GLU A N 1
ATOM 3409 C CA . GLU A 1 441 ? 11.953 21.922 22.562 1 85 441 GLU A CA 1
ATOM 3410 C C . GLU A 1 441 ? 10.992 22.234 21.406 1 85 441 GLU A C 1
ATOM 3412 O O . GLU A 1 441 ? 10.133 23.109 21.531 1 85 441 GLU A O 1
ATOM 3417 N N . PRO A 1 442 ? 11.133 21.312 20.516 1 80.56 442 PRO A N 1
ATOM 3418 C CA . PRO A 1 442 ? 10.422 21.641 19.281 1 80.56 442 PRO A CA 1
ATOM 3419 C C . PRO A 1 442 ? 8.906 21.609 19.438 1 80.56 442 PRO A C 1
ATOM 3421 O O . PRO A 1 442 ? 8.18 22.234 18.672 1 80.56 442 PRO A O 1
ATOM 3424 N N . ARG A 1 443 ? 8.406 21.031 20.547 1 80.75 443 ARG A N 1
ATOM 3425 C CA . ARG A 1 443 ? 6.973 20.953 20.812 1 80.75 443 ARG A CA 1
ATOM 3426 C C . ARG A 1 443 ? 6.461 22.234 21.469 1 80.75 443 ARG A C 1
ATOM 3428 O O . ARG A 1 443 ? 5.254 22.469 21.5 1 80.75 443 ARG A O 1
ATOM 3435 N N . LEU A 1 444 ? 7.348 23.047 21.859 1 88 444 LEU A N 1
ATOM 3436 C CA . LEU A 1 444 ? 6.98 24.234 22.625 1 88 444 LEU A CA 1
ATOM 3437 C C . LEU A 1 444 ? 7.16 25.5 21.797 1 88 444 LEU A C 1
ATOM 3439 O O . LEU A 1 444 ? 6.922 26.609 22.297 1 88 444 LEU A O 1
ATOM 3443 N N . THR A 1 445 ? 7.457 25.312 20.594 1 91.94 445 THR A N 1
ATOM 3444 C CA . THR A 1 445 ? 7.883 26.453 19.781 1 91.94 445 THR A CA 1
ATOM 3445 C C . THR A 1 445 ? 6.742 27.453 19.609 1 91.94 445 THR A C 1
ATOM 3447 O O . THR A 1 445 ? 6.957 28.656 19.656 1 91.94 445 THR A O 1
ATOM 3450 N N . ALA A 1 446 ? 5.574 26.953 19.438 1 92.75 446 ALA A N 1
ATOM 3451 C CA . ALA A 1 446 ? 4.434 27.844 19.25 1 92.75 446 ALA A CA 1
ATOM 3452 C C . ALA A 1 446 ? 4.125 28.609 20.531 1 92.75 446 ALA A C 1
ATOM 3454 O O . ALA A 1 446 ? 3.941 29.828 20.5 1 92.75 446 ALA A O 1
ATOM 3455 N N . ALA A 1 447 ? 4.094 27.938 21.672 1 94.81 447 ALA A N 1
ATOM 3456 C CA . ALA A 1 447 ? 3.867 28.594 22.953 1 94.81 447 ALA A CA 1
ATOM 3457 C C . ALA A 1 447 ? 4.961 29.625 23.25 1 94.81 447 ALA A C 1
ATOM 3459 O O . ALA A 1 447 ? 4.676 30.719 23.75 1 94.81 447 ALA A O 1
ATOM 3460 N N . LYS A 1 448 ? 6.109 29.219 22.922 1 94.56 448 LYS A N 1
ATOM 3461 C CA . LYS A 1 448 ? 7.254 30.109 23.109 1 94.56 448 LYS A CA 1
ATOM 3462 C C . LYS A 1 448 ? 7.133 31.359 22.25 1 94.56 448 LYS A C 1
ATOM 3464 O O . LYS A 1 448 ? 7.379 32.469 22.734 1 94.56 448 LYS A O 1
ATOM 3469 N N . GLY A 1 449 ? 6.797 31.156 21 1 95.69 449 GLY A N 1
ATOM 3470 C CA . GLY A 1 449 ? 6.617 32.281 20.094 1 95.69 449 GLY A CA 1
ATOM 3471 C C . GLY A 1 449 ? 5.598 33.281 20.609 1 95.69 449 GLY A C 1
ATOM 3472 O O . GLY A 1 449 ? 5.848 34.5 20.594 1 95.69 449 GLY A O 1
ATOM 3473 N N . ALA A 1 450 ? 4.473 32.812 21.031 1 97.06 450 ALA A N 1
ATOM 3474 C CA . ALA A 1 450 ? 3.436 33.688 21.578 1 97.06 450 ALA A CA 1
ATOM 3475 C C . ALA A 1 450 ? 3.939 34.438 22.812 1 97.06 450 ALA A C 1
ATOM 3477 O O . ALA A 1 450 ? 3.746 35.625 22.938 1 97.06 450 ALA A O 1
ATOM 3478 N N . ALA A 1 451 ? 4.582 33.719 23.703 1 96.81 451 ALA A N 1
ATOM 3479 C CA . ALA A 1 451 ? 5.094 34.312 24.938 1 96.81 451 ALA A CA 1
ATOM 3480 C C . ALA A 1 451 ? 6.125 35.406 24.641 1 96.81 451 ALA A C 1
ATOM 3482 O O . ALA A 1 451 ? 6.141 36.438 25.297 1 96.81 451 ALA A O 1
ATOM 3483 N N . PHE A 1 452 ? 6.938 35.156 23.734 1 95.88 452 PHE A N 1
ATOM 3484 C CA . PHE A 1 452 ? 7.988 36.094 23.406 1 95.88 452 PHE A CA 1
ATOM 3485 C C . PHE A 1 452 ? 7.398 37.375 22.812 1 95.88 452 PHE A C 1
ATOM 3487 O O . PHE A 1 452 ? 7.863 38.5 23.109 1 95.88 452 PHE A O 1
ATOM 3494 N N . ILE A 1 453 ? 6.426 37.219 21.984 1 96.31 453 ILE A N 1
ATOM 3495 C CA . ILE A 1 453 ? 5.754 38.406 21.438 1 96.31 453 ILE A CA 1
ATOM 3496 C C . ILE A 1 453 ? 5.137 39.219 22.594 1 96.31 453 ILE A C 1
ATOM 3498 O O . ILE A 1 453 ? 5.23 40.438 22.609 1 96.31 453 ILE A O 1
ATOM 3502 N N . ALA A 1 454 ? 4.488 38.531 23.547 1 96.56 454 ALA A N 1
ATOM 3503 C CA . ALA A 1 454 ? 3.904 39.188 24.703 1 96.56 454 ALA A CA 1
ATOM 3504 C C . ALA A 1 454 ? 4.969 39.938 25.5 1 96.56 454 ALA A C 1
ATOM 3506 O O . ALA A 1 454 ? 4.75 41.062 25.938 1 96.56 454 ALA A O 1
ATOM 3507 N N . GLY A 1 455 ? 6.09 39.312 25.703 1 95.38 455 GLY A N 1
ATOM 3508 C CA . GLY A 1 455 ? 7.18 39.938 26.438 1 95.38 455 GLY A CA 1
ATOM 3509 C C . GLY A 1 455 ? 7.703 41.188 25.75 1 95.38 455 GLY A C 1
ATOM 3510 O O . GLY A 1 455 ? 8.031 42.156 26.422 1 95.38 455 GLY A O 1
ATOM 3511 N N . ILE A 1 456 ? 7.785 41.094 24.469 1 93.62 456 ILE A N 1
ATOM 3512 C CA . ILE A 1 456 ? 8.203 42.281 23.703 1 93.62 456 ILE A CA 1
ATOM 3513 C C . ILE A 1 456 ? 7.164 43.375 23.875 1 93.62 456 ILE A C 1
ATOM 3515 O O . ILE A 1 456 ? 7.523 44.562 24.062 1 93.62 456 ILE A O 1
ATOM 3519 N N . SER A 1 457 ? 5.953 43.031 23.781 1 92.44 457 SER A N 1
ATOM 3520 C CA . SER A 1 457 ? 4.863 43.969 23.922 1 92.44 457 SER A CA 1
ATOM 3521 C C . SER A 1 457 ? 4.887 44.625 25.297 1 92.44 457 SER A C 1
ATOM 3523 O O . SER A 1 457 ? 4.488 45.781 25.438 1 92.44 457 SER A O 1
ATOM 3525 N N . LEU A 1 458 ? 5.309 43.906 26.297 1 93.56 458 LEU A N 1
ATOM 3526 C CA . LEU A 1 458 ? 5.367 44.375 27.688 1 93.56 458 LEU A CA 1
ATOM 3527 C C . LEU A 1 458 ? 6.648 45.156 27.938 1 93.56 458 LEU A C 1
ATOM 3529 O O . LEU A 1 458 ? 6.785 45.844 28.969 1 93.56 458 LEU A O 1
ATOM 3533 N N . GLY A 1 459 ? 7.539 45.062 27 1 92.19 459 GLY A N 1
ATOM 3534 C CA . GLY A 1 459 ? 8.82 45.75 27.141 1 92.19 459 GLY A CA 1
ATOM 3535 C C . GLY A 1 459 ? 9.82 44.969 27.969 1 92.19 459 GLY A C 1
ATOM 3536 O O . GLY A 1 459 ? 10.789 45.531 28.469 1 92.19 459 GLY A O 1
ATOM 3537 N N . TYR A 1 460 ? 9.531 43.719 28.188 1 92.44 460 TYR A N 1
ATOM 3538 C CA . TYR A 1 460 ? 10.461 42.906 28.953 1 92.44 460 TYR A CA 1
ATOM 3539 C C . TYR A 1 460 ? 11.766 42.688 28.203 1 92.44 460 TYR A C 1
ATOM 3541 O O . TYR A 1 460 ? 12.844 42.656 28.797 1 92.44 460 TYR A O 1
ATOM 3549 N N . TRP A 1 461 ? 11.633 42.469 26.891 1 87.69 461 TRP A N 1
ATOM 3550 C CA . TRP A 1 461 ? 12.766 42.156 26.016 1 87.69 461 TRP A CA 1
ATOM 3551 C C . TRP A 1 461 ? 12.609 42.812 24.656 1 87.69 461 TRP A C 1
ATOM 3553 O O . TRP A 1 461 ? 11.508 43.188 24.266 1 87.69 461 TRP A O 1
ATOM 3563 N N . LYS A 1 462 ? 13.766 42.875 24.094 1 88.38 462 LYS A N 1
ATOM 3564 C CA . LYS A 1 462 ? 13.812 43.188 22.672 1 88.38 462 LYS A CA 1
ATOM 3565 C C . LYS A 1 462 ? 14.102 41.938 21.844 1 88.38 462 LYS A C 1
ATOM 3567 O O . LYS A 1 462 ? 14.469 40.906 22.391 1 88.38 462 LYS A O 1
ATOM 3572 N N . LEU A 1 463 ? 13.812 42.125 20.609 1 87.62 463 LEU A N 1
ATOM 3573 C CA . LEU A 1 463 ? 14.016 41 19.703 1 87.62 463 LEU A CA 1
ATOM 3574 C C . LEU A 1 463 ? 15.43 40.469 19.828 1 87.62 463 LEU A C 1
ATOM 3576 O O . LEU A 1 463 ? 15.641 39.25 19.844 1 87.62 463 LEU A O 1
ATOM 3580 N N . GLU A 1 464 ? 16.406 41.25 19.906 1 85.19 464 GLU A N 1
ATOM 3581 C CA . GLU A 1 464 ? 17.828 40.875 19.984 1 85.19 464 GLU A CA 1
ATOM 3582 C C . GLU A 1 464 ? 18.141 40.094 21.25 1 85.19 464 GLU A C 1
ATOM 3584 O O . GLU A 1 464 ? 19.078 39.312 21.281 1 85.19 464 GLU A O 1
ATOM 3589 N N . ASP A 1 465 ? 17.328 40.281 22.25 1 87.5 465 ASP A N 1
ATOM 3590 C CA . ASP A 1 465 ? 17.547 39.625 23.531 1 87.5 465 ASP A CA 1
ATOM 3591 C C . ASP A 1 465 ? 17.125 38.156 23.469 1 87.5 465 ASP A C 1
ATOM 3593 O O . ASP A 1 465 ? 17.484 37.344 24.344 1 87.5 465 ASP A O 1
ATOM 3597 N N . LEU A 1 466 ? 16.375 37.875 22.453 1 88 466 LEU A N 1
ATOM 3598 C CA . LEU A 1 466 ? 15.719 36.594 22.438 1 88 466 LEU A CA 1
ATOM 3599 C C . LEU A 1 466 ? 16.562 35.531 21.719 1 88 466 LEU A C 1
ATOM 3601 O O . LEU A 1 466 ? 16.375 34.344 21.906 1 88 466 LEU A O 1
ATOM 3605 N N . SER A 1 467 ? 17.469 35.906 20.922 1 83.56 467 SER A N 1
ATOM 3606 C CA . SER A 1 467 ? 18.281 35 20.125 1 83.56 467 SER A CA 1
ATOM 3607 C C . SER A 1 467 ? 18.938 33.938 21 1 83.56 467 SER A C 1
ATOM 3609 O O . SER A 1 467 ? 18.891 32.75 20.688 1 83.56 467 SER A O 1
ATOM 3611 N N . PRO A 1 468 ? 19.531 34.375 22.141 1 77.06 468 PRO A N 1
ATOM 3612 C CA . PRO A 1 468 ? 20.156 33.375 23.016 1 77.06 468 PRO A CA 1
ATOM 3613 C C . PRO A 1 468 ? 19.141 32.438 23.656 1 77.06 468 PRO A C 1
ATOM 3615 O O . PRO A 1 468 ? 19.516 31.391 24.172 1 77.06 468 PRO A O 1
ATOM 3618 N N . LYS A 1 469 ? 17.906 32.781 23.609 1 79.19 469 LYS A N 1
ATOM 3619 C CA . LYS A 1 469 ? 16.859 32 24.266 1 79.19 469 LYS A CA 1
ATOM 3620 C C . LYS A 1 469 ? 16.25 30.969 23.328 1 79.19 469 LYS A C 1
ATOM 3622 O O . LYS A 1 469 ? 15.328 30.25 23.688 1 79.19 469 LYS A O 1
ATOM 3627 N N . LEU A 1 470 ? 16.781 30.969 22.188 1 85.31 470 LEU A N 1
ATOM 3628 C CA . LEU A 1 470 ? 16.312 30.016 21.188 1 85.31 470 LEU A CA 1
ATOM 3629 C C . LEU A 1 470 ? 17.406 29.016 20.844 1 85.31 470 LEU A C 1
ATOM 3631 O O . LEU A 1 470 ? 17.891 28.984 19.703 1 85.31 470 LEU A O 1
ATOM 3635 N N . PRO A 1 471 ? 17.641 28.172 21.812 1 83.81 471 PRO A N 1
ATOM 3636 C CA . PRO A 1 471 ? 18.734 27.234 21.594 1 83.81 471 PRO A CA 1
ATOM 3637 C C . PRO A 1 471 ? 18.406 26.188 20.531 1 83.81 471 PRO A C 1
ATOM 3639 O O . PRO A 1 471 ? 17.25 25.766 20.406 1 83.81 471 PRO A O 1
ATOM 3642 N N . ILE A 1 472 ? 19.422 25.828 19.828 1 90.75 472 ILE A N 1
ATOM 3643 C CA . ILE A 1 472 ? 19.391 24.766 18.828 1 90.75 472 ILE A CA 1
ATOM 3644 C C . ILE A 1 472 ? 19.828 23.453 19.469 1 90.75 472 ILE A C 1
ATOM 3646 O O . ILE A 1 472 ? 20.875 23.391 20.109 1 90.75 472 ILE A O 1
ATOM 3650 N N . GLU A 1 473 ? 18.969 22.453 19.391 1 93.88 473 GLU A N 1
ATOM 3651 C CA . GLU A 1 473 ? 19.312 21.141 19.938 1 93.88 473 GLU A CA 1
ATOM 3652 C C . GLU A 1 473 ? 20.359 20.438 19.062 1 93.88 473 GLU A C 1
ATOM 3654 O O . GLU A 1 473 ? 21.344 19.906 19.578 1 93.88 473 GLU A O 1
ATOM 3659 N N . LYS A 1 474 ? 20.094 20.375 17.812 1 96.19 474 LYS A N 1
ATOM 3660 C CA . LYS A 1 474 ? 20.953 19.641 16.875 1 96.19 474 LYS A CA 1
ATOM 3661 C C . LYS A 1 474 ? 20.922 20.281 15.492 1 96.19 474 LYS A C 1
ATOM 3663 O O . LYS A 1 474 ? 19.875 20.75 15.031 1 96.19 474 LYS A O 1
ATOM 3668 N N . ILE A 1 475 ? 22.094 20.375 14.883 1 97.38 475 ILE A N 1
ATOM 3669 C CA . ILE A 1 475 ? 22.203 20.828 13.5 1 97.38 475 ILE A CA 1
ATOM 3670 C C . ILE A 1 475 ? 22.5 19.641 12.594 1 97.38 475 ILE A C 1
ATOM 3672 O O . ILE A 1 475 ? 23.453 18.891 12.836 1 97.38 475 ILE A O 1
ATOM 3676 N N . PHE A 1 476 ? 21.672 19.391 11.656 1 98.31 476 PHE A N 1
ATOM 3677 C CA . PHE A 1 476 ? 21.875 18.375 10.633 1 98.31 476 PHE A CA 1
ATOM 3678 C C . PHE A 1 476 ? 22.516 18.969 9.391 1 98.31 476 PHE A C 1
ATOM 3680 O O . PHE A 1 476 ? 21.922 19.859 8.75 1 98.31 476 PHE A O 1
ATOM 3687 N N . GLU A 1 477 ? 23.656 18.531 9.078 1 98.12 477 GLU A N 1
ATOM 3688 C CA . GLU A 1 477 ? 24.391 19.047 7.926 1 98.12 477 GLU A CA 1
ATOM 3689 C C . GLU A 1 477 ? 24.312 18.094 6.746 1 98.12 477 GLU A C 1
ATOM 3691 O O . GLU A 1 477 ? 24.312 16.875 6.93 1 98.12 477 GLU A O 1
ATOM 3696 N N . PRO A 1 478 ? 24.25 18.688 5.527 1 97.69 478 PRO A N 1
ATOM 3697 C CA . PRO A 1 478 ? 24.297 17.812 4.355 1 97.69 478 PRO A CA 1
ATOM 3698 C C . PRO A 1 478 ? 25.5 16.859 4.367 1 97.69 478 PRO A C 1
ATOM 3700 O O . PRO A 1 478 ? 26.594 17.266 4.758 1 97.69 478 PRO A O 1
ATOM 3703 N N . GLN A 1 479 ? 25.344 15.672 3.91 1 97.12 479 GLN A N 1
ATOM 3704 C CA . GLN A 1 479 ? 26.375 14.641 4.027 1 97.12 479 GLN A CA 1
ATOM 3705 C C . GLN A 1 479 ? 27.141 14.477 2.713 1 97.12 479 GLN A C 1
ATOM 3707 O O . GLN A 1 479 ? 27.812 13.461 2.498 1 97.12 479 GLN A O 1
ATOM 3712 N N . GLY A 1 480 ? 26.969 15.289 1.721 1 94.5 480 GLY A N 1
ATOM 3713 C CA . GLY A 1 480 ? 27.797 15.281 0.524 1 94.5 480 GLY A CA 1
ATOM 3714 C C . GLY A 1 480 ? 27 15.109 -0.752 1 94.5 480 GLY A C 1
ATOM 3715 O O . GLY A 1 480 ? 25.797 14.797 -0.707 1 94.5 480 GLY A O 1
ATOM 3716 N N . ARG A 1 481 ? 27.703 15.203 -1.854 1 94.81 481 ARG A N 1
ATOM 3717 C CA . ARG A 1 481 ? 27.094 15.25 -3.178 1 94.81 481 ARG A CA 1
ATOM 3718 C C . ARG A 1 481 ? 26.516 13.891 -3.557 1 94.81 481 ARG A C 1
ATOM 3720 O O . ARG A 1 481 ? 25.453 13.812 -4.172 1 94.81 481 ARG A O 1
ATOM 3727 N N . GLU A 1 482 ? 27.156 12.867 -3.172 1 95.12 482 GLU A N 1
ATOM 3728 C CA . GLU A 1 482 ? 26.688 11.523 -3.516 1 95.12 482 GLU A CA 1
ATOM 3729 C C . GLU A 1 482 ? 25.359 11.211 -2.836 1 95.12 482 GLU A C 1
ATOM 3731 O O . GLU A 1 482 ? 24.453 10.664 -3.461 1 95.12 482 GLU A O 1
ATOM 3736 N N . VAL A 1 483 ? 25.266 11.578 -1.602 1 96.25 483 VAL A N 1
ATOM 3737 C CA . VAL A 1 483 ? 24.047 11.344 -0.846 1 96.25 483 VAL A CA 1
ATOM 3738 C C . VAL A 1 483 ? 22.906 12.18 -1.438 1 96.25 483 VAL A C 1
ATOM 3740 O O . VAL A 1 483 ? 21.797 11.68 -1.627 1 96.25 483 VAL A O 1
ATOM 3743 N N . HIS A 1 484 ? 23.266 13.414 -1.765 1 97.19 484 HIS A N 1
ATOM 3744 C CA . HIS A 1 484 ? 22.281 14.305 -2.375 1 97.19 484 HIS A CA 1
ATOM 3745 C C . HIS A 1 484 ? 21.766 13.734 -3.686 1 97.19 484 HIS A C 1
ATOM 3747 O O . HIS A 1 484 ? 20.547 13.703 -3.91 1 97.19 484 HIS A O 1
ATOM 3753 N N . GLU A 1 485 ? 22.609 13.258 -4.512 1 96.44 485 GLU A N 1
ATOM 3754 C CA . GLU A 1 485 ? 22.234 12.734 -5.816 1 96.44 485 GLU A CA 1
ATOM 3755 C C . GLU A 1 485 ? 21.391 11.469 -5.672 1 96.44 485 GLU A C 1
ATOM 3757 O O . GLU A 1 485 ? 20.438 11.266 -6.426 1 96.44 485 GLU A O 1
ATOM 3762 N N . ASN A 1 486 ? 21.719 10.641 -4.742 1 95.56 486 ASN A N 1
ATOM 3763 C CA . ASN A 1 486 ? 20.969 9.406 -4.508 1 95.56 486 ASN A CA 1
ATOM 3764 C C . ASN A 1 486 ? 19.547 9.695 -4.035 1 95.56 486 ASN A C 1
ATOM 3766 O O . ASN A 1 486 ? 18.594 9.062 -4.5 1 95.56 486 ASN A O 1
ATOM 3770 N N . ILE A 1 487 ? 19.438 10.617 -3.109 1 97.25 487 ILE A N 1
ATOM 3771 C CA . ILE A 1 487 ? 18.125 10.945 -2.594 1 97.25 487 ILE A CA 1
ATOM 3772 C C . ILE A 1 487 ? 17.297 11.617 -3.686 1 97.25 487 ILE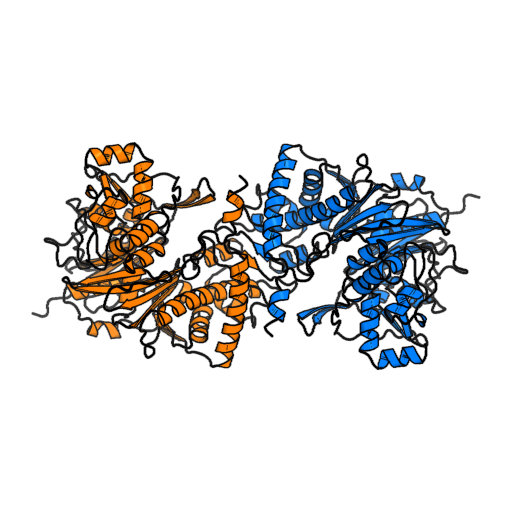 A C 1
ATOM 3774 O O . ILE A 1 487 ? 16.078 11.398 -3.779 1 97.25 487 ILE A O 1
ATOM 3778 N N . LYS A 1 488 ? 17.906 12.414 -4.523 1 97.06 488 LYS A N 1
ATOM 3779 C CA . LYS A 1 488 ? 17.203 13.07 -5.629 1 97.06 488 LYS A CA 1
ATOM 3780 C C . LYS A 1 488 ? 16.703 12.055 -6.648 1 97.06 488 LYS A C 1
ATOM 3782 O O . LYS A 1 488 ? 15.633 12.227 -7.23 1 97.06 488 LYS A O 1
ATOM 3787 N N . LYS A 1 489 ? 17.531 11.055 -6.891 1 96 489 LYS A N 1
ATOM 3788 C CA . LYS A 1 489 ? 17.094 9.977 -7.777 1 96 489 LYS A CA 1
ATOM 3789 C C . LYS A 1 489 ? 15.867 9.266 -7.227 1 96 489 LYS A C 1
ATOM 3791 O O . LYS A 1 489 ? 14.922 8.977 -7.973 1 96 489 LYS A O 1
ATOM 3796 N N . THR A 1 490 ? 15.914 8.922 -6 1 96.75 490 THR A N 1
ATOM 3797 C CA . THR A 1 490 ? 14.766 8.305 -5.348 1 96.75 490 THR A CA 1
ATOM 3798 C C . THR A 1 490 ? 13.547 9.219 -5.406 1 96.75 490 THR A C 1
ATOM 3800 O O . THR A 1 490 ? 12.43 8.758 -5.625 1 96.75 490 THR A O 1
ATOM 3803 N N . TYR A 1 491 ? 13.797 10.539 -5.238 1 98 491 TYR A N 1
ATOM 3804 C CA . TYR A 1 491 ? 12.727 11.523 -5.324 1 98 491 TYR A CA 1
ATOM 3805 C C . TYR A 1 491 ? 12.094 11.531 -6.711 1 98 491 TYR A C 1
ATOM 3807 O O . TYR A 1 491 ? 10.867 11.57 -6.84 1 98 491 TYR A O 1
ATOM 3815 N N . SER A 1 492 ? 12.883 11.531 -7.727 1 96.88 492 SER A N 1
ATOM 3816 C CA . SER A 1 492 ? 12.383 11.531 -9.094 1 96.88 492 SER A CA 1
ATOM 3817 C C . SER A 1 492 ? 11.492 10.32 -9.359 1 96.88 492 SER A C 1
ATOM 3819 O O . SER A 1 492 ? 10.453 10.438 -10.008 1 96.88 492 SER A O 1
ATOM 3821 N N . ALA A 1 493 ? 11.883 9.148 -8.875 1 95.5 493 ALA A N 1
ATOM 3822 C CA . ALA A 1 493 ? 11.078 7.941 -9 1 95.5 493 ALA A CA 1
ATOM 3823 C C . ALA A 1 493 ? 9.781 8.062 -8.203 1 95.5 493 ALA A C 1
ATOM 3825 O O . ALA A 1 493 ? 8.719 7.625 -8.656 1 95.5 493 ALA A O 1
ATOM 3826 N N . TRP A 1 494 ? 9.898 8.68 -7.051 1 97.69 494 TRP A N 1
ATOM 3827 C CA . TRP A 1 494 ? 8.734 8.898 -6.199 1 97.69 494 TRP A CA 1
ATOM 3828 C C . TRP A 1 494 ? 7.723 9.812 -6.887 1 97.69 494 TRP A C 1
ATOM 3830 O O . TRP A 1 494 ? 6.516 9.57 -6.82 1 97.69 494 TRP A O 1
ATOM 3840 N N . GLU A 1 495 ? 8.156 10.828 -7.566 1 97.06 495 GLU A N 1
ATOM 3841 C CA . GLU A 1 495 ? 7.258 11.742 -8.266 1 97.06 495 GLU A CA 1
ATOM 3842 C C . GLU A 1 495 ? 6.453 11.016 -9.336 1 97.06 495 GLU A C 1
ATOM 3844 O O . GLU A 1 495 ? 5.277 11.32 -9.555 1 97.06 495 GLU A O 1
ATOM 3849 N N . LYS A 1 496 ? 7.094 10.094 -9.977 1 94.88 496 LYS A N 1
ATOM 3850 C CA . LYS A 1 496 ? 6.391 9.289 -10.969 1 94.88 496 LYS A CA 1
ATOM 3851 C C . LYS A 1 496 ? 5.301 8.438 -10.32 1 94.88 496 LYS A C 1
ATOM 3853 O O . LYS A 1 496 ? 4.223 8.266 -10.891 1 94.88 496 LYS A O 1
ATOM 3858 N N . ALA A 1 497 ? 5.664 7.848 -9.211 1 96.62 497 ALA A N 1
ATOM 3859 C CA . ALA A 1 497 ? 4.676 7.066 -8.477 1 96.62 497 ALA A CA 1
ATOM 3860 C C . ALA A 1 497 ? 3.506 7.938 -8.031 1 96.62 497 ALA A C 1
ATOM 3862 O O . ALA A 1 497 ? 2.354 7.504 -8.047 1 96.62 497 ALA A O 1
ATOM 3863 N N . VAL A 1 498 ? 3.797 9.195 -7.582 1 97.69 498 VAL A N 1
ATOM 3864 C CA . VAL A 1 498 ? 2.77 10.141 -7.148 1 97.69 498 VAL A CA 1
ATOM 3865 C C . VAL A 1 498 ? 1.775 10.375 -8.281 1 97.69 498 VAL A C 1
ATOM 3867 O O . VAL A 1 498 ? 0.567 10.453 -8.047 1 97.69 498 VAL A O 1
ATOM 3870 N N . LYS A 1 499 ? 2.225 10.477 -9.477 1 96.19 499 LYS A N 1
ATOM 3871 C CA . LYS A 1 499 ? 1.377 10.734 -10.641 1 96.19 499 LYS A CA 1
ATOM 3872 C C . LYS A 1 499 ? 0.332 9.641 -10.812 1 96.19 499 LYS A C 1
ATOM 3874 O O . LYS A 1 499 ? -0.779 9.898 -11.273 1 96.19 499 LYS A O 1
ATOM 3879 N N . ARG A 1 500 ? 0.664 8.445 -10.383 1 95.81 500 ARG A N 1
ATOM 3880 C CA . ARG A 1 500 ? -0.254 7.312 -10.5 1 95.81 500 ARG A CA 1
ATOM 3881 C C . ARG A 1 500 ? -1.429 7.461 -9.539 1 95.81 500 ARG A C 1
ATOM 3883 O O . ARG A 1 500 ? -2.484 6.859 -9.742 1 95.81 500 ARG A O 1
ATOM 3890 N N . CYS A 1 501 ? -1.251 8.211 -8.492 1 95.88 501 CYS A N 1
ATOM 3891 C CA . CYS A 1 501 ? -2.273 8.336 -7.461 1 95.88 501 CYS A CA 1
ATOM 3892 C C . CYS A 1 501 ? -3.072 9.625 -7.637 1 95.88 501 CYS A C 1
ATOM 3894 O O . CYS A 1 501 ? -4.059 9.852 -6.934 1 95.88 501 CYS A O 1
ATOM 3896 N N . GLU A 1 502 ? -2.646 10.492 -8.57 1 95.81 502 GLU A N 1
ATOM 3897 C CA . GLU A 1 502 ? -3.342 11.758 -8.797 1 95.81 502 GLU A CA 1
ATOM 3898 C C . GLU A 1 502 ? -4.695 11.531 -9.461 1 95.81 502 GLU A C 1
ATOM 3900 O O . GLU A 1 502 ? -4.875 10.555 -10.195 1 95.81 502 GLU A O 1
ATOM 3905 N N . ARG A 1 503 ? -5.668 12.352 -9.188 1 92.44 503 ARG A N 1
ATOM 3906 C CA . ARG A 1 503 ? -6.992 12.375 -9.797 1 92.44 503 ARG A CA 1
ATOM 3907 C C . ARG A 1 503 ? -7.672 11.016 -9.688 1 92.44 503 ARG A C 1
ATOM 3909 O O . ARG A 1 503 ? -8.305 10.555 -10.641 1 92.44 503 ARG A O 1
ATOM 3916 N N . PHE A 1 504 ? -7.461 10.32 -8.648 1 90.62 504 PHE A N 1
ATOM 3917 C CA . PHE A 1 504 ? -7.973 8.969 -8.438 1 90.62 504 PHE A CA 1
ATOM 3918 C C . PHE A 1 504 ? -9.477 8.992 -8.172 1 90.62 504 PHE A C 1
ATOM 3920 O O . PHE A 1 504 ? -10.219 8.211 -8.75 1 90.62 504 PHE A O 1
ATOM 3927 N N . TYR A 1 505 ? -9.922 9.852 -7.359 1 81.62 505 TYR A N 1
ATOM 3928 C CA . TYR A 1 505 ? -11.32 9.875 -6.945 1 81.62 505 TYR A CA 1
ATOM 3929 C C . TYR A 1 505 ? -12.164 10.703 -7.906 1 81.62 505 TYR A C 1
ATOM 3931 O O . TYR A 1 505 ? -13.391 10.75 -7.785 1 81.62 505 TYR A O 1
ATOM 3939 N N . GLU A 1 506 ? -11.523 11.578 -8.789 1 70.19 506 GLU A N 1
ATOM 3940 C CA . GLU A 1 506 ? -12.305 12.32 -9.766 1 70.19 506 GLU A CA 1
ATOM 3941 C C . GLU A 1 506 ? -13.125 11.383 -10.648 1 70.19 506 GLU A C 1
ATOM 3943 O O . GLU A 1 506 ? -14.266 11.68 -11 1 70.19 506 GLU A O 1
ATOM 3948 N N . GLN A 1 507 ? -12.492 10.359 -11.172 1 53.44 507 GLN A N 1
ATOM 3949 C CA . GLN A 1 507 ? -13.094 9.469 -12.156 1 53.44 507 GLN A CA 1
ATOM 3950 C C . GLN A 1 507 ? -14.195 8.617 -11.531 1 53.44 507 GLN A C 1
ATOM 3952 O O . GLN A 1 507 ? -15.102 8.148 -12.227 1 53.44 507 GLN A O 1
ATOM 3957 N N . HIS A 1 508 ? -14.195 8.352 -10.352 1 48.28 508 HIS A N 1
ATOM 3958 C CA . HIS A 1 508 ? -15.219 7.504 -9.75 1 48.28 508 HIS A CA 1
ATOM 3959 C C . HIS A 1 508 ? -16.547 8.242 -9.633 1 48.28 508 HIS A C 1
ATOM 3961 O O . HIS A 1 508 ? -17.594 7.617 -9.453 1 48.28 508 HIS A O 1
ATOM 3967 N N . LEU A 1 509 ? -16.562 9.57 -9.578 1 39.47 509 LEU A N 1
ATOM 3968 C CA . LEU A 1 509 ? -17.797 10.328 -9.5 1 39.47 509 LEU A CA 1
ATOM 3969 C C . LEU A 1 509 ? -18.516 10.32 -10.844 1 39.47 509 LEU A C 1
ATOM 3971 O O . LEU A 1 509 ? -19.688 10.711 -10.93 1 39.47 509 LEU A O 1
ATOM 3975 N N . SER A 1 510 ? -17.844 10.156 -11.906 1 33.19 510 SER A N 1
ATOM 3976 C CA . SER A 1 510 ? -18.672 10.289 -13.102 1 33.19 510 SER A CA 1
ATOM 3977 C C . SER A 1 510 ? -19.656 9.125 -13.219 1 33.19 510 SER A C 1
ATOM 3979 O O . SER A 1 510 ? -20.641 9.203 -13.969 1 33.19 510 SER A O 1
ATOM 3981 N N . ASN A 1 511 ? -19.312 7.914 -12.938 1 31.34 511 ASN A N 1
ATOM 3982 C CA . ASN A 1 511 ? -20.25 6.848 -13.242 1 31.34 511 ASN A CA 1
ATOM 3983 C C . ASN A 1 511 ? -21.297 6.68 -12.133 1 31.34 511 ASN A C 1
ATOM 3985 O O . ASN A 1 511 ? -21.891 5.617 -12 1 31.34 511 ASN A O 1
ATOM 3989 N N . GLN A 1 512 ? -21.25 7.402 -11.078 1 25.91 512 GLN A N 1
ATOM 3990 C CA . GLN A 1 512 ? -22.547 7.379 -10.398 1 25.91 512 GLN A CA 1
ATOM 3991 C C . GLN A 1 512 ? -23.516 8.367 -11.031 1 25.91 512 GLN A C 1
ATOM 3993 O O . GLN A 1 512 ? -23.141 9.492 -11.359 1 25.91 512 GLN A O 1
ATOM 3998 N N . MET B 1 1 ? -9.383 -64.25 -12.125 1 28.72 1 MET B N 1
ATOM 3999 C CA . MET B 1 1 ? -8.18 -64.188 -11.297 1 28.72 1 MET B CA 1
ATOM 4000 C C . MET B 1 1 ? -8.086 -62.906 -10.547 1 28.72 1 MET B C 1
ATOM 4002 O O . MET B 1 1 ? -8.102 -61.812 -11.156 1 28.72 1 MET B O 1
ATOM 4006 N N . ASP B 1 2 ? -8.742 -62.75 -9.484 1 41.03 2 ASP B N 1
ATOM 4007 C CA . ASP B 1 2 ? -8.914 -61.625 -8.586 1 41.03 2 ASP B CA 1
ATOM 4008 C C . ASP B 1 2 ? -7.59 -60.906 -8.359 1 41.03 2 ASP B C 1
ATOM 4010 O O . ASP B 1 2 ? -6.793 -61.312 -7.516 1 41.03 2 ASP B O 1
ATOM 4014 N N . SER B 1 3 ? -6.746 -60.594 -9.344 1 49.19 3 SER B N 1
ATOM 4015 C CA . SER B 1 3 ? -5.391 -60.062 -9.406 1 49.19 3 SER B CA 1
ATOM 4016 C C . SER B 1 3 ? -5.172 -59 -8.328 1 49.19 3 SER B C 1
ATOM 4018 O O . SER B 1 3 ? -6.02 -58.125 -8.133 1 49.19 3 SER B O 1
ATOM 4020 N N . LYS B 1 4 ? -4.527 -59.344 -7.242 1 66.75 4 LYS B N 1
ATOM 4021 C CA . LYS B 1 4 ? -4.27 -58.625 -6.004 1 66.75 4 LYS B CA 1
ATOM 4022 C C . LYS B 1 4 ? -3.748 -57.219 -6.293 1 66.75 4 LYS B C 1
ATOM 4024 O O . LYS B 1 4 ? -2.641 -57.062 -6.809 1 66.75 4 LYS B O 1
ATOM 4029 N N . LYS B 1 5 ? -4.676 -56.25 -6.344 1 82.94 5 LYS B N 1
ATOM 4030 C CA . LYS B 1 5 ? -4.32 -54.844 -6.504 1 82.94 5 LYS B CA 1
ATOM 4031 C C . LYS B 1 5 ? -3.242 -54.438 -5.504 1 82.94 5 LYS B C 1
ATOM 4033 O O . LYS B 1 5 ? -3.27 -54.844 -4.348 1 82.94 5 LYS B O 1
ATOM 4038 N N . GLY B 1 6 ? -2.188 -53.906 -6.086 1 94.5 6 GLY B N 1
ATOM 4039 C CA . GLY B 1 6 ? -1.104 -53.406 -5.254 1 94.5 6 GLY B CA 1
ATOM 4040 C C . GLY B 1 6 ? -1.328 -51.969 -4.766 1 94.5 6 GLY B C 1
ATOM 4041 O O . GLY B 1 6 ? -2.471 -51.562 -4.582 1 94.5 6 GLY B O 1
ATOM 4042 N N . TYR B 1 7 ? -0.28 -51.344 -4.387 1 97.12 7 TYR B N 1
ATOM 4043 C CA . TYR B 1 7 ? -0.292 -49.969 -3.861 1 97.12 7 TYR B CA 1
ATOM 4044 C C . TYR B 1 7 ? 0.26 -49 -4.883 1 97.12 7 TYR B C 1
ATOM 4046 O O . TYR B 1 7 ? 1.017 -49.375 -5.781 1 97.12 7 TYR B O 1
ATOM 4054 N N . ILE B 1 8 ? -0.201 -47.75 -4.797 1 97.56 8 ILE B N 1
ATOM 4055 C CA . ILE B 1 8 ? 0.301 -46.719 -5.664 1 97.56 8 ILE B CA 1
ATOM 4056 C C . ILE B 1 8 ? 0.785 -45.531 -4.812 1 97.56 8 ILE B C 1
ATOM 4058 O O . ILE B 1 8 ? 0.05 -45.031 -3.961 1 97.56 8 ILE B O 1
ATOM 4062 N N . ILE B 1 9 ? 1.968 -45.125 -5 1 98.12 9 ILE B N 1
ATOM 4063 C CA . ILE B 1 9 ? 2.506 -43.906 -4.371 1 98.12 9 ILE B CA 1
ATOM 4064 C C . ILE B 1 9 ? 2.424 -42.75 -5.348 1 98.12 9 ILE B C 1
ATOM 4066 O O . ILE B 1 9 ? 3.107 -42.719 -6.375 1 98.12 9 ILE B O 1
ATOM 4070 N N . GLY B 1 10 ? 1.506 -41.812 -5.098 1 97.81 10 GLY B N 1
ATOM 4071 C CA . GLY B 1 10 ? 1.475 -40.562 -5.832 1 97.81 10 GLY B CA 1
ATOM 4072 C C . GLY B 1 10 ? 2.334 -39.5 -5.203 1 97.81 10 GLY B C 1
ATOM 4073 O O . GLY B 1 10 ? 2.158 -39.156 -4.031 1 97.81 10 GLY B O 1
ATOM 4074 N N . VAL B 1 11 ? 3.307 -38.906 -5.965 1 97.44 11 VAL B N 1
ATOM 4075 C CA . VAL B 1 11 ? 4.199 -37.875 -5.441 1 97.44 11 VAL B CA 1
ATOM 4076 C C . VAL B 1 11 ? 3.963 -36.562 -6.176 1 97.44 11 VAL B C 1
ATOM 4078 O O . VAL B 1 11 ? 3.973 -36.531 -7.41 1 97.44 11 VAL B O 1
ATOM 4081 N N . ASP B 1 12 ? 3.699 -35.562 -5.461 1 95.06 12 ASP B N 1
ATOM 4082 C CA . ASP B 1 12 ? 3.609 -34.219 -5.977 1 95.06 12 ASP B CA 1
ATOM 4083 C C . ASP B 1 12 ? 4.887 -33.406 -5.68 1 95.06 12 ASP B C 1
ATOM 4085 O O . ASP B 1 12 ? 5.145 -33.062 -4.531 1 95.06 12 ASP B O 1
ATOM 4089 N N . VAL B 1 13 ? 5.652 -33.125 -6.715 1 91.88 13 VAL B N 1
ATOM 4090 C CA . VAL B 1 13 ? 6.902 -32.406 -6.57 1 91.88 13 VAL B CA 1
ATOM 4091 C C . VAL B 1 13 ? 6.668 -30.906 -6.859 1 91.88 13 VAL B C 1
ATOM 4093 O O . VAL B 1 13 ? 6.871 -30.453 -7.984 1 91.88 13 VAL B O 1
ATOM 4096 N N . GLY B 1 14 ? 6.352 -30.203 -5.816 1 80.31 14 GLY B N 1
ATOM 4097 C CA . GLY B 1 14 ? 6.055 -28.781 -5.949 1 80.31 14 GLY B CA 1
ATOM 4098 C C . GLY B 1 14 ? 7.27 -27.906 -5.754 1 80.31 14 GLY B C 1
ATOM 4099 O O . GLY B 1 14 ? 8.391 -28.391 -5.617 1 80.31 14 GLY B O 1
ATOM 4100 N N . THR B 1 15 ? 6.996 -26.578 -5.758 1 72.75 15 THR B N 1
ATOM 4101 C CA . THR B 1 15 ? 8.07 -25.594 -5.637 1 72.75 15 THR B CA 1
ATOM 4102 C C . THR B 1 15 ? 8.469 -25.406 -4.176 1 72.75 15 THR B C 1
ATOM 4104 O O . THR B 1 15 ? 9.641 -25.156 -3.879 1 72.75 15 THR B O 1
ATOM 4107 N N . THR B 1 16 ? 7.484 -25.531 -3.299 1 71.12 16 THR B N 1
ATOM 4108 C CA . THR B 1 16 ? 7.789 -25.266 -1.896 1 71.12 16 THR B CA 1
ATOM 4109 C C . THR B 1 16 ? 7.578 -26.531 -1.058 1 71.12 16 THR B C 1
ATOM 4111 O O . THR B 1 16 ? 8.102 -26.625 0.052 1 71.12 16 THR B O 1
ATOM 4114 N N . ILE B 1 17 ? 6.785 -27.438 -1.565 1 81.31 17 ILE B N 1
ATOM 4115 C CA . ILE B 1 17 ? 6.473 -28.641 -0.819 1 81.31 17 ILE B CA 1
ATOM 4116 C C . ILE B 1 17 ? 6.531 -29.859 -1.749 1 81.31 17 ILE B C 1
ATOM 4118 O O . ILE B 1 17 ? 6.137 -29.766 -2.916 1 81.31 17 ILE B O 1
ATOM 4122 N N . ILE B 1 18 ? 7.082 -30.938 -1.27 1 89.81 18 ILE B N 1
ATOM 4123 C CA . ILE B 1 18 ? 6.98 -32.25 -1.914 1 89.81 18 ILE B CA 1
ATOM 4124 C C . ILE B 1 18 ? 6.125 -33.188 -1.059 1 89.81 18 ILE B C 1
ATOM 4126 O O . ILE B 1 18 ? 6.293 -33.219 0.162 1 89.81 18 ILE B O 1
ATOM 4130 N N . ARG B 1 19 ? 5.109 -33.812 -1.661 1 93.06 19 ARG B N 1
ATOM 4131 C CA . ARG B 1 19 ? 4.156 -34.625 -0.917 1 93.06 19 ARG B CA 1
ATOM 4132 C C . ARG B 1 19 ? 3.965 -36 -1.577 1 93.06 19 ARG B C 1
ATOM 4134 O O . ARG B 1 19 ? 3.783 -36.062 -2.793 1 93.06 19 ARG B O 1
ATOM 4141 N N . ALA B 1 20 ? 4.055 -37.031 -0.774 1 97 20 ALA B N 1
ATOM 4142 C CA . ALA B 1 20 ? 3.775 -38.375 -1.238 1 97 20 ALA B CA 1
ATOM 4143 C C . ALA B 1 20 ? 2.537 -38.969 -0.554 1 97 20 ALA B C 1
ATOM 4145 O O . ALA B 1 20 ? 2.412 -38.906 0.671 1 97 20 ALA B O 1
ATOM 4146 N N . ALA B 1 21 ? 1.646 -39.438 -1.38 1 96.88 21 ALA B N 1
ATOM 4147 C CA . ALA B 1 21 ? 0.44 -40.094 -0.871 1 96.88 21 ALA B CA 1
ATOM 4148 C C . ALA B 1 21 ? 0.377 -41.562 -1.307 1 96.88 21 ALA B C 1
ATOM 4150 O O . ALA B 1 21 ? 0.553 -41.875 -2.486 1 96.88 21 ALA B O 1
ATOM 4151 N N . LEU B 1 22 ? 0.119 -42.406 -0.322 1 97.69 22 LEU B N 1
ATOM 4152 C CA . LEU B 1 22 ? -0.002 -43.812 -0.589 1 97.69 22 LEU B CA 1
ATOM 4153 C C . LEU B 1 22 ? -1.467 -44.219 -0.699 1 97.69 22 LEU B C 1
ATOM 4155 O O . LEU B 1 22 ? -2.258 -43.969 0.212 1 97.69 22 LEU B O 1
ATOM 4159 N N . PHE B 1 23 ? -1.76 -44.844 -1.852 1 95.38 23 PHE B N 1
ATOM 4160 C CA . PHE B 1 23 ? -3.111 -45.344 -2.082 1 95.38 23 PHE B CA 1
ATOM 4161 C C . PHE B 1 23 ? -3.115 -46.844 -2.199 1 95.38 23 PHE B C 1
ATOM 4163 O O . PHE B 1 23 ? -2.186 -47.438 -2.754 1 95.38 23 PHE B O 1
ATOM 4170 N N . ASP B 1 24 ? -4.234 -47.469 -1.717 1 94.25 24 ASP B N 1
ATOM 4171 C CA . ASP B 1 24 ? -4.355 -48.906 -1.863 1 94.25 24 ASP B CA 1
ATOM 4172 C C . ASP B 1 24 ? -5.043 -49.281 -3.178 1 94.25 24 ASP B C 1
ATOM 4174 O O . ASP B 1 24 ? -5.309 -48.406 -4.008 1 94.25 24 ASP B O 1
ATOM 4178 N N . GLY B 1 25 ? -5.215 -50.531 -3.371 1 91.38 25 GLY B N 1
ATOM 4179 C CA . GLY B 1 25 ? -5.762 -51.031 -4.621 1 91.38 25 GLY B CA 1
ATOM 4180 C C . GLY B 1 25 ? -7.184 -50.562 -4.883 1 91.38 25 GLY B C 1
ATOM 4181 O O . GLY B 1 25 ? -7.668 -50.625 -6.012 1 91.38 25 GLY B O 1
ATOM 4182 N N . ASN B 1 26 ? -7.832 -50.031 -3.844 1 89.25 26 ASN B N 1
ATOM 4183 C CA . ASN B 1 26 ? -9.195 -49.531 -3.992 1 89.25 26 ASN B CA 1
ATOM 4184 C C . ASN B 1 26 ? -9.219 -48.031 -4.207 1 89.25 26 ASN B C 1
ATOM 4186 O O . ASN B 1 26 ? -10.289 -47.438 -4.387 1 89.25 26 ASN B O 1
ATOM 4190 N N . GLY B 1 27 ? -8.109 -47.469 -4.195 1 89.88 27 GLY B N 1
ATOM 4191 C CA . GLY B 1 27 ? -8.039 -46.031 -4.395 1 89.88 27 GLY B CA 1
ATOM 4192 C C . GLY B 1 27 ? -8.188 -45.25 -3.109 1 89.88 27 GLY B C 1
ATOM 4193 O O . GLY B 1 27 ? -8.391 -44.031 -3.143 1 89.88 27 GLY B O 1
ATOM 4194 N N . ASP B 1 28 ? -8.102 -45.875 -1.94 1 91.12 28 ASP B N 1
ATOM 4195 C CA . ASP B 1 28 ? -8.211 -45.188 -0.65 1 91.12 28 ASP B CA 1
ATOM 4196 C C . ASP B 1 28 ? -6.844 -44.719 -0.158 1 91.12 28 ASP B C 1
ATOM 4198 O O . ASP B 1 28 ? -5.844 -45.438 -0.323 1 91.12 28 ASP B O 1
ATOM 4202 N N . LEU B 1 29 ? -6.879 -43.562 0.401 1 92.44 29 LEU B N 1
ATOM 4203 C CA . LEU B 1 29 ? -5.656 -43 0.957 1 92.44 29 LEU B CA 1
ATOM 4204 C C . LEU B 1 29 ? -5.227 -43.75 2.211 1 92.44 29 LEU B C 1
ATOM 4206 O O . LEU B 1 29 ? -6.031 -43.969 3.125 1 92.44 29 LEU B O 1
ATOM 4210 N N . VAL B 1 30 ? -4.031 -44.188 2.271 1 95.12 30 VAL B N 1
ATOM 4211 C CA . VAL B 1 30 ? -3.488 -44.906 3.414 1 95.12 30 VAL B CA 1
ATOM 4212 C C . VAL B 1 30 ? -2.732 -43.938 4.328 1 95.12 30 VAL B C 1
ATOM 4214 O O . VAL B 1 30 ? -2.994 -43.875 5.531 1 95.12 30 VAL B O 1
ATOM 4217 N N . VAL B 1 31 ? -1.78 -43.219 3.691 1 95.38 31 VAL B N 1
ATOM 4218 C CA . VAL B 1 31 ? -0.968 -42.281 4.457 1 95.38 31 VAL B CA 1
ATOM 4219 C C . VAL B 1 31 ? -0.421 -41.188 3.529 1 95.38 31 VAL B C 1
ATOM 4221 O O . VAL B 1 31 ? -0.424 -41.344 2.307 1 95.38 31 VAL B O 1
ATOM 4224 N N . CYS B 1 32 ? -0.083 -40.125 4.074 1 94.88 32 CYS B N 1
ATOM 4225 C CA . CYS B 1 32 ? 0.548 -39.031 3.355 1 94.88 32 CYS B CA 1
ATOM 4226 C C . CYS B 1 32 ? 1.767 -38.5 4.109 1 94.88 32 CYS B C 1
ATOM 4228 O O . CYS B 1 32 ? 1.742 -38.406 5.336 1 94.88 32 CYS B O 1
ATOM 4230 N N . HIS B 1 33 ? 2.867 -38.25 3.381 1 94.75 33 HIS B N 1
ATOM 4231 C CA . HIS B 1 33 ? 4.094 -37.688 3.914 1 94.75 33 HIS B CA 1
ATOM 4232 C C . HIS B 1 33 ? 4.508 -36.438 3.123 1 94.75 33 HIS B C 1
ATOM 4234 O O . HIS B 1 33 ? 4.363 -36.406 1.899 1 94.75 33 HIS B O 1
ATOM 4240 N N . ASP B 1 34 ? 4.887 -35.438 3.779 1 92.62 34 ASP B N 1
ATOM 4241 C CA . ASP B 1 34 ? 5.336 -34.25 3.072 1 92.62 34 ASP B CA 1
ATOM 4242 C C . ASP B 1 34 ? 6.68 -33.75 3.613 1 92.62 34 ASP B C 1
ATOM 4244 O O . ASP B 1 34 ? 7.105 -34.156 4.691 1 92.62 34 ASP B O 1
ATOM 4248 N N . ASP B 1 35 ? 7.391 -33.031 2.855 1 90.75 35 ASP B N 1
ATOM 4249 C CA . ASP B 1 35 ? 8.641 -32.344 3.193 1 90.75 35 ASP B CA 1
ATOM 4250 C C . ASP B 1 35 ? 8.727 -30.984 2.523 1 90.75 35 ASP B C 1
ATOM 4252 O O . ASP B 1 35 ? 8.023 -30.719 1.542 1 90.75 35 ASP B O 1
ATOM 4256 N N . THR B 1 36 ? 9.523 -30.094 3.066 1 84.88 36 THR B N 1
ATOM 4257 C CA . THR B 1 36 ? 9.648 -28.734 2.549 1 84.88 36 THR B CA 1
ATOM 4258 C C . THR B 1 36 ? 10.828 -28.625 1.586 1 84.88 36 THR B C 1
ATOM 4260 O O . THR B 1 36 ? 11.883 -29.203 1.827 1 84.88 36 THR B O 1
ATOM 4263 N N . VAL B 1 37 ? 10.523 -27.938 0.46 1 77.12 37 VAL B N 1
ATOM 4264 C CA . VAL B 1 37 ? 11.562 -27.594 -0.502 1 77.12 37 VAL B CA 1
ATOM 4265 C C . VAL B 1 37 ? 11.961 -26.125 -0.329 1 77.12 37 VAL B C 1
ATOM 4267 O O . VAL B 1 37 ? 11.102 -25.25 -0.197 1 77.12 37 VAL B O 1
ATOM 4270 N N . GLU B 1 38 ? 13.195 -25.766 -0.184 1 69.5 38 GLU B N 1
ATOM 4271 C CA . GLU B 1 38 ? 13.664 -24.406 0.03 1 69.5 38 GLU B CA 1
ATOM 4272 C C . GLU B 1 38 ? 14.227 -23.812 -1.255 1 69.5 38 GLU B C 1
ATOM 4274 O O . GLU B 1 38 ? 15.375 -24.078 -1.616 1 69.5 38 GLU B O 1
ATOM 4279 N N . PRO B 1 39 ? 13.32 -23.047 -1.949 1 64.75 39 PRO B N 1
ATOM 4280 C CA . PRO B 1 39 ? 13.867 -22.391 -3.139 1 64.75 39 PRO B CA 1
ATOM 4281 C C . PRO B 1 39 ? 14.836 -21.266 -2.793 1 64.75 39 PRO B C 1
ATOM 4283 O O . PRO B 1 39 ? 14.695 -20.625 -1.749 1 64.75 39 PRO B O 1
ATOM 4286 N N . VAL B 1 40 ? 15.875 -21.172 -3.498 1 62.44 40 VAL B N 1
ATOM 4287 C CA . VAL B 1 40 ? 16.812 -20.062 -3.365 1 62.44 40 VAL B CA 1
ATOM 4288 C C . VAL B 1 40 ? 16.375 -18.906 -4.262 1 62.44 40 VAL B C 1
ATOM 4290 O O . VAL B 1 40 ? 16.266 -19.062 -5.477 1 62.44 40 VAL B O 1
ATOM 4293 N N . VAL B 1 41 ? 15.852 -17.844 -3.551 1 52.59 41 VAL B N 1
ATOM 4294 C CA . VAL B 1 41 ? 15.406 -16.672 -4.305 1 52.59 41 VAL B CA 1
ATOM 4295 C C . VAL B 1 41 ? 16.531 -15.656 -4.402 1 52.59 41 VAL B C 1
ATOM 4297 O O . VAL B 1 41 ? 17.203 -15.367 -3.41 1 52.59 41 VAL B O 1
ATOM 4300 N N . LYS B 1 42 ? 16.875 -15.234 -5.582 1 55.31 42 LYS B N 1
ATOM 4301 C CA . LYS B 1 42 ? 17.906 -14.234 -5.812 1 55.31 42 LYS B CA 1
ATOM 4302 C C . LYS B 1 42 ? 17.391 -13.078 -6.664 1 55.31 42 LYS B C 1
ATOM 4304 O O . LYS B 1 42 ? 16.438 -13.25 -7.43 1 55.31 42 LYS B O 1
ATOM 4309 N N . SER B 1 43 ? 17.688 -11.891 -6.188 1 46.75 43 SER B N 1
ATOM 4310 C CA . SER B 1 43 ? 17.406 -10.758 -7.062 1 46.75 43 SER B CA 1
ATOM 4311 C C . SER B 1 43 ? 18.375 -10.703 -8.234 1 46.75 43 SER B C 1
ATOM 4313 O O . SER B 1 43 ? 19.578 -10.906 -8.055 1 46.75 43 SER B O 1
ATOM 4315 N N . GLY B 1 44 ? 17.781 -10.68 -9.367 1 49.22 44 GLY B N 1
ATOM 4316 C CA . GLY B 1 44 ? 18.625 -10.555 -10.547 1 49.22 44 GLY B CA 1
ATOM 4317 C C . GLY B 1 44 ? 19.219 -9.172 -10.711 1 49.22 44 GLY B C 1
ATOM 4318 O O . GLY B 1 44 ? 18.938 -8.273 -9.914 1 49.22 44 GLY B O 1
ATOM 4319 N N . GLU B 1 45 ? 20.172 -9.008 -11.609 1 46 45 GLU B N 1
ATOM 4320 C CA . GLU B 1 45 ? 20.906 -7.77 -11.859 1 46 45 GLU B CA 1
ATOM 4321 C C . GLU B 1 45 ? 19.953 -6.609 -12.125 1 46 45 GLU B C 1
ATOM 4323 O O . GLU B 1 45 ? 20.281 -5.453 -11.844 1 46 45 GLU B O 1
ATOM 4328 N N . ARG B 1 46 ? 19.031 -7.004 -12.633 1 44.25 46 ARG B N 1
ATOM 4329 C CA . ARG B 1 46 ? 18.125 -5.926 -13.016 1 44.25 46 ARG B CA 1
ATOM 4330 C C . ARG B 1 46 ? 16.922 -5.879 -12.086 1 44.25 46 ARG B C 1
ATOM 4332 O O . ARG B 1 46 ? 15.859 -5.367 -12.469 1 44.25 46 ARG B O 1
ATOM 4339 N N . GLY B 1 47 ? 17.031 -6.535 -11.078 1 42.78 47 GLY B N 1
ATOM 4340 C CA . GLY B 1 47 ? 15.961 -6.465 -10.109 1 42.78 47 GLY B CA 1
ATOM 4341 C C . GLY B 1 47 ? 14.945 -7.586 -10.258 1 42.78 47 GLY B C 1
ATOM 4342 O O . GLY B 1 47 ? 13.953 -7.637 -9.531 1 42.78 47 GLY B O 1
ATOM 4343 N N . GLU B 1 48 ? 15.328 -8.484 -11.219 1 48.19 48 GLU B N 1
ATOM 4344 C CA . GLU B 1 48 ? 14.383 -9.578 -11.391 1 48.19 48 GLU B CA 1
ATOM 4345 C C . GLU B 1 48 ? 14.539 -10.625 -10.281 1 48.19 48 GLU B C 1
ATOM 4347 O O . GLU B 1 48 ? 15.594 -10.695 -9.641 1 48.19 48 GLU B O 1
ATOM 4352 N N . VAL B 1 49 ? 13.383 -11.227 -9.984 1 49.06 49 VAL B N 1
ATOM 4353 C CA . VAL B 1 49 ? 13.398 -12.258 -8.953 1 49.06 49 VAL B CA 1
ATOM 4354 C C . VAL B 1 49 ? 13.688 -13.617 -9.594 1 49.06 49 VAL B C 1
ATOM 4356 O O . VAL B 1 49 ? 13 -14.023 -10.539 1 49.06 49 VAL B O 1
ATOM 4359 N N . LEU B 1 50 ? 14.914 -14.18 -9.211 1 55.03 50 LEU B N 1
ATOM 4360 C CA . LEU B 1 50 ? 15.289 -15.508 -9.68 1 55.03 50 LEU B CA 1
ATOM 4361 C C . LEU B 1 50 ? 15.047 -16.562 -8.602 1 55.03 50 LEU B C 1
ATOM 4363 O O . LEU B 1 50 ? 15.352 -16.328 -7.43 1 55.03 50 LEU B O 1
ATOM 4367 N N . VAL B 1 51 ? 14.344 -17.641 -9.062 1 60.03 51 VAL B N 1
ATOM 4368 C CA . VAL B 1 51 ? 14.078 -18.734 -8.133 1 60.03 51 VAL B CA 1
ATOM 4369 C C . VAL B 1 51 ? 14.797 -20 -8.602 1 60.03 51 VAL B C 1
ATOM 4371 O O . VAL B 1 51 ? 14.656 -20.406 -9.758 1 60.03 51 VAL B O 1
ATOM 4374 N N . GLU B 1 52 ? 15.719 -20.547 -7.727 1 68.44 52 GLU B N 1
ATOM 4375 C CA . GLU B 1 52 ? 16.453 -21.766 -8.078 1 68.44 52 GLU B CA 1
ATOM 4376 C C . GLU B 1 52 ? 16.281 -22.844 -7.016 1 68.44 52 GLU B C 1
ATOM 4378 O O . GLU B 1 52 ? 16.125 -22.547 -5.832 1 68.44 52 GLU B O 1
ATOM 4383 N N . ILE B 1 53 ? 16.109 -24.047 -7.523 1 69.75 53 ILE B N 1
ATOM 4384 C CA . ILE B 1 53 ? 16.078 -25.219 -6.66 1 69.75 53 ILE B CA 1
ATOM 4385 C C . ILE B 1 53 ? 17.297 -26.094 -6.934 1 69.75 53 ILE B C 1
ATOM 4387 O O . ILE B 1 53 ? 17.656 -26.328 -8.094 1 69.75 53 ILE B O 1
ATOM 4391 N N . ILE B 1 54 ? 17.969 -26.562 -5.875 1 73.62 54 ILE B N 1
ATOM 4392 C CA . ILE B 1 54 ? 19.109 -27.453 -6.008 1 73.62 54 ILE B CA 1
ATOM 4393 C C . ILE B 1 54 ? 18.625 -28.875 -6.34 1 73.62 54 ILE B C 1
ATOM 4395 O O . ILE B 1 54 ? 17.938 -29.5 -5.527 1 73.62 54 ILE B O 1
ATOM 4399 N N . PRO B 1 55 ? 18.984 -29.391 -7.484 1 78.69 55 PRO B N 1
ATOM 4400 C CA . PRO B 1 55 ? 18.422 -30.641 -7.961 1 78.69 55 PRO B CA 1
ATOM 4401 C C . PRO B 1 55 ? 18.719 -31.812 -7.023 1 78.69 55 PRO B C 1
ATOM 4403 O O . PRO B 1 55 ? 17.828 -32.625 -6.746 1 78.69 55 PRO B O 1
ATOM 4406 N N . ASP B 1 56 ? 19.906 -31.875 -6.473 1 79.94 56 ASP B N 1
ATOM 4407 C CA . ASP B 1 56 ? 20.266 -33 -5.609 1 79.94 56 ASP B CA 1
ATOM 4408 C C . ASP B 1 56 ? 19.469 -32.969 -4.312 1 79.94 56 ASP B C 1
ATOM 4410 O O . ASP B 1 56 ? 19.062 -34.031 -3.805 1 79.94 56 ASP B O 1
ATOM 4414 N N . ASP B 1 57 ? 19.328 -31.812 -3.832 1 82.88 57 ASP B N 1
ATOM 4415 C CA . ASP B 1 57 ? 18.516 -31.672 -2.621 1 82.88 57 ASP B CA 1
ATOM 4416 C C . ASP B 1 57 ? 17.078 -32.094 -2.867 1 82.88 57 ASP B C 1
ATOM 4418 O O . ASP B 1 57 ? 16.469 -32.75 -2.029 1 82.88 57 ASP B O 1
ATOM 4422 N N . LEU B 1 58 ? 16.594 -31.672 -3.967 1 85.81 58 LEU B N 1
ATOM 4423 C CA . LEU B 1 58 ? 15.219 -32.031 -4.328 1 85.81 58 LEU B CA 1
ATOM 4424 C C . LEU B 1 58 ? 15.078 -33.531 -4.48 1 85.81 58 LEU B C 1
ATOM 4426 O O . LEU B 1 58 ? 14.102 -34.125 -4.008 1 85.81 58 LEU B O 1
ATOM 4430 N N . PHE B 1 59 ? 16.031 -34.188 -5.105 1 88.88 59 PHE B N 1
ATOM 4431 C CA . PHE B 1 59 ? 15.977 -35.625 -5.336 1 88.88 59 PHE B CA 1
ATOM 4432 C C . PHE B 1 59 ? 16.047 -36.375 -4.016 1 88.88 59 PHE B C 1
ATOM 4434 O O . PHE B 1 59 ? 15.336 -37.375 -3.832 1 88.88 59 PHE B O 1
ATOM 4441 N N . ASN B 1 60 ? 16.922 -35.906 -3.143 1 91 60 ASN B N 1
ATOM 4442 C CA . ASN B 1 60 ? 17 -36.562 -1.833 1 91 60 ASN B CA 1
ATOM 4443 C C . ASN B 1 60 ? 15.68 -36.469 -1.085 1 91 60 ASN B C 1
ATOM 4445 O O . ASN B 1 60 ? 15.273 -37.469 -0.445 1 91 60 ASN B O 1
ATOM 4449 N N . LYS B 1 61 ? 15.039 -35.375 -1.151 1 92.12 61 LYS B N 1
ATOM 4450 C CA . LYS B 1 61 ? 13.734 -35.219 -0.513 1 92.12 61 LYS B CA 1
ATOM 4451 C C . LYS B 1 61 ? 12.688 -36.094 -1.176 1 92.12 61 LYS B C 1
ATOM 4453 O O . LYS B 1 61 ? 11.812 -36.656 -0.499 1 92.12 61 LYS B O 1
ATOM 4458 N N . PHE B 1 62 ? 12.797 -36.188 -2.467 1 93.44 62 PHE B N 1
ATOM 4459 C CA . PHE B 1 62 ? 11.906 -37.062 -3.223 1 93.44 62 PHE B CA 1
ATOM 4460 C C . PHE B 1 62 ? 12.039 -38.5 -2.748 1 93.44 62 PHE B C 1
ATOM 4462 O O . PHE B 1 62 ? 11.039 -39.156 -2.447 1 93.44 62 PHE B O 1
ATOM 4469 N N . ILE B 1 63 ? 13.234 -38.938 -2.643 1 95.88 63 ILE B N 1
ATOM 4470 C CA . ILE B 1 63 ? 13.5 -40.312 -2.213 1 95.88 63 ILE B CA 1
ATOM 4471 C C . ILE B 1 63 ? 13.016 -40.5 -0.778 1 95.88 63 ILE B C 1
ATOM 4473 O O . ILE B 1 63 ? 12.453 -41.531 -0.441 1 95.88 63 ILE B O 1
ATOM 4477 N N . CYS B 1 64 ? 13.203 -39.531 -0.012 1 96.12 64 CYS B N 1
ATOM 4478 C CA . CYS B 1 64 ? 12.82 -39.594 1.393 1 96.12 64 CYS B CA 1
ATOM 4479 C C . CYS B 1 64 ? 11.312 -39.812 1.534 1 96.12 64 CYS B C 1
ATOM 4481 O O . CYS B 1 64 ? 10.875 -40.688 2.26 1 96.12 64 CYS B O 1
ATOM 4483 N N . VAL B 1 65 ? 10.516 -39.062 0.834 1 96.5 65 VAL B N 1
ATOM 4484 C CA . VAL B 1 65 ? 9.07 -39.156 0.979 1 96.5 65 VAL B CA 1
ATOM 4485 C C . VAL B 1 65 ? 8.578 -40.469 0.389 1 96.5 65 VAL B C 1
ATOM 4487 O O . VAL B 1 65 ? 7.598 -41.062 0.868 1 96.5 65 VAL B O 1
ATOM 4490 N N . VAL B 1 66 ? 9.227 -40.969 -0.627 1 96.88 66 VAL B N 1
ATOM 4491 C CA . VAL B 1 66 ? 8.867 -42.25 -1.221 1 96.88 66 VAL B CA 1
ATOM 4492 C C . VAL B 1 66 ? 9.172 -43.375 -0.238 1 96.88 66 VAL B C 1
ATOM 4494 O O . VAL B 1 66 ? 8.336 -44.25 -0.012 1 96.88 66 VAL B O 1
ATOM 4497 N N . LYS B 1 67 ? 10.32 -43.281 0.393 1 96.44 67 LYS B N 1
ATOM 4498 C CA . LYS B 1 67 ? 10.727 -44.312 1.359 1 96.44 67 LYS B CA 1
ATOM 4499 C C . LYS B 1 67 ? 9.766 -44.344 2.547 1 96.44 67 LYS B C 1
ATOM 4501 O O . LYS B 1 67 ? 9.391 -45.438 3.01 1 96.44 67 LYS B O 1
ATOM 4506 N N . ASN B 1 68 ? 9.453 -43.219 3.008 1 97 68 ASN B N 1
ATOM 4507 C CA . ASN B 1 68 ? 8.516 -43.125 4.125 1 97 68 ASN B CA 1
ATOM 4508 C C . ASN B 1 68 ? 7.18 -43.781 3.785 1 97 68 ASN B C 1
ATOM 4510 O O . ASN B 1 68 ? 6.555 -44.406 4.641 1 97 68 ASN B O 1
ATOM 4514 N N . SER B 1 69 ? 6.746 -43.625 2.582 1 96.69 69 SER B N 1
ATOM 4515 C CA . SER B 1 69 ? 5.5 -44.219 2.137 1 96.69 69 SER B CA 1
ATOM 4516 C C . SER B 1 69 ? 5.625 -45.75 2.051 1 96.69 69 SER B C 1
ATOM 4518 O O . SER B 1 69 ? 4.695 -46.469 2.404 1 96.69 69 SER B O 1
ATOM 4520 N N . LEU B 1 70 ? 6.758 -46.25 1.632 1 95.94 70 LEU B N 1
ATOM 4521 C CA . LEU B 1 70 ? 7 -47.656 1.423 1 95.94 70 LEU B CA 1
ATOM 4522 C C . LEU B 1 70 ? 6.988 -48.406 2.748 1 95.94 70 LEU B C 1
ATOM 4524 O O . LEU B 1 70 ? 6.75 -49.625 2.779 1 95.94 70 LEU B O 1
ATOM 4528 N N . GLU B 1 71 ? 7.273 -47.656 3.826 1 95.5 71 GLU B N 1
ATOM 4529 C CA . GLU B 1 71 ? 7.273 -48.281 5.145 1 95.5 71 GLU B CA 1
ATOM 4530 C C . GLU B 1 71 ? 5.898 -48.844 5.488 1 95.5 71 GLU B C 1
ATOM 4532 O O . GLU B 1 71 ? 5.781 -49.75 6.34 1 95.5 71 GLU B O 1
ATOM 4537 N N . HIS B 1 72 ? 4.914 -48.375 4.82 1 96.12 72 HIS B N 1
ATOM 4538 C CA . HIS B 1 72 ? 3.547 -48.781 5.125 1 96.12 72 HIS B CA 1
ATOM 4539 C C . HIS B 1 72 ? 3.047 -49.844 4.129 1 96.12 72 HIS B C 1
ATOM 4541 O O . HIS B 1 72 ? 1.867 -50.188 4.137 1 96.12 72 HIS B O 1
ATOM 4547 N N . VAL B 1 73 ? 3.848 -50.312 3.24 1 95.25 73 VAL B N 1
ATOM 4548 C CA . VAL B 1 73 ? 3.498 -51.312 2.221 1 95.25 73 VAL B CA 1
ATOM 4549 C C . VAL B 1 73 ? 4.184 -52.625 2.529 1 95.25 73 VAL B C 1
ATOM 4551 O O . VAL B 1 73 ? 5.402 -52.688 2.711 1 95.25 73 VAL B O 1
ATOM 4554 N N . PRO B 1 74 ? 3.469 -53.688 2.545 1 92.56 74 PRO B N 1
ATOM 4555 C CA . PRO B 1 74 ? 4.109 -55 2.713 1 92.56 74 PRO B CA 1
ATOM 4556 C C . PRO B 1 74 ? 5.137 -55.312 1.624 1 92.56 74 PRO B C 1
ATOM 4558 O O . PRO B 1 74 ? 4.918 -54.969 0.457 1 92.56 74 PRO B O 1
ATOM 4561 N N . LEU B 1 75 ? 6.203 -56.031 1.958 1 88.44 75 LEU B N 1
ATOM 4562 C CA . LEU B 1 75 ? 7.309 -56.281 1.051 1 88.44 75 LEU B CA 1
ATOM 4563 C C . LEU B 1 75 ? 6.848 -57.125 -0.136 1 88.44 75 LEU B C 1
ATOM 4565 O O . LEU B 1 75 ? 7.391 -57 -1.236 1 88.44 75 LEU B O 1
ATOM 4569 N N . SER B 1 76 ? 5.84 -57.906 0.046 1 90.94 76 SER B N 1
ATOM 4570 C CA . SER B 1 76 ? 5.371 -58.812 -0.993 1 90.94 76 SER B CA 1
ATOM 4571 C C . SER B 1 76 ? 4.395 -58.125 -1.938 1 90.94 76 SER B C 1
ATOM 4573 O O . SER B 1 76 ? 4.117 -58.625 -3.027 1 90.94 76 SER B O 1
ATOM 4575 N N . ALA B 1 77 ? 3.932 -56.969 -1.529 1 93.81 77 ALA B N 1
ATOM 4576 C CA . ALA B 1 77 ? 2.912 -56.281 -2.322 1 93.81 77 ALA B CA 1
ATOM 4577 C C . ALA B 1 77 ? 3.543 -55.531 -3.479 1 93.81 77 ALA B C 1
ATOM 4579 O O . ALA B 1 77 ? 4.648 -55 -3.35 1 93.81 77 ALA B O 1
ATOM 4580 N N . GLU B 1 78 ? 2.906 -55.469 -4.559 1 94.25 78 GLU B N 1
ATOM 4581 C CA . GLU B 1 78 ? 3.344 -54.656 -5.691 1 94.25 78 GLU B CA 1
ATOM 4582 C C . GLU B 1 78 ? 3.117 -53.188 -5.426 1 94.25 78 GLU B C 1
ATOM 4584 O O . GLU B 1 78 ? 2.127 -52.781 -4.797 1 94.25 78 GLU B O 1
ATOM 4589 N N . VAL B 1 79 ? 4.066 -52.438 -5.887 1 96.25 79 VAL B N 1
ATOM 4590 C CA . VAL B 1 79 ? 3.977 -51 -5.699 1 96.25 79 VAL B CA 1
ATOM 4591 C C . VAL B 1 79 ? 4.273 -50.281 -7.016 1 96.25 79 VAL B C 1
ATOM 4593 O O . VAL B 1 79 ? 5.152 -50.719 -7.773 1 96.25 79 VAL B O 1
ATOM 4596 N N . SER B 1 80 ? 3.488 -49.312 -7.297 1 96.56 80 SER B N 1
ATOM 4597 C CA . SER B 1 80 ? 3.697 -48.438 -8.453 1 96.56 80 SER B CA 1
ATOM 4598 C C . SER B 1 80 ? 3.914 -46.969 -8.023 1 96.56 80 SER B C 1
ATOM 4600 O O . SER B 1 80 ? 3.441 -46.562 -6.961 1 96.56 80 SER B O 1
ATOM 4602 N N . LEU B 1 81 ? 4.641 -46.312 -8.852 1 97 81 LEU B N 1
ATOM 4603 C CA . LEU B 1 81 ? 4.938 -44.906 -8.594 1 97 81 LEU B CA 1
ATOM 4604 C C . LEU B 1 81 ? 4.27 -44 -9.633 1 97 81 LEU B C 1
ATOM 4606 O O . LEU B 1 81 ? 4.215 -44.344 -10.812 1 97 81 LEU B O 1
ATOM 4610 N N . ALA B 1 82 ? 3.674 -42.938 -9.227 1 98 82 ALA B N 1
ATOM 4611 C CA . ALA B 1 82 ? 3.125 -41.875 -10.055 1 98 82 ALA B CA 1
ATOM 4612 C C . ALA B 1 82 ? 3.623 -40.5 -9.594 1 98 82 ALA B C 1
ATOM 4614 O O . ALA B 1 82 ? 3.662 -40.219 -8.391 1 98 82 ALA B O 1
ATOM 4615 N N . ILE B 1 83 ? 4 -39.625 -10.539 1 97.56 83 ILE B N 1
ATOM 4616 C CA . ILE B 1 83 ? 4.691 -38.406 -10.148 1 97.56 83 ILE B CA 1
ATOM 4617 C C . ILE B 1 83 ? 4.051 -37.219 -10.844 1 97.56 83 ILE B C 1
ATOM 4619 O O . ILE B 1 83 ? 3.848 -37.219 -12.055 1 97.56 83 ILE B O 1
ATOM 4623 N N . ALA B 1 84 ? 3.646 -36.281 -10.109 1 96.75 84 ALA B N 1
ATOM 4624 C CA . ALA B 1 84 ? 3.271 -34.969 -10.602 1 96.75 84 ALA B CA 1
ATOM 4625 C C . ALA B 1 84 ? 4.383 -33.969 -10.352 1 96.75 84 ALA B C 1
ATOM 4627 O O . ALA B 1 84 ? 4.973 -33.938 -9.266 1 96.75 84 ALA B O 1
ATOM 4628 N N . THR B 1 85 ? 4.727 -33.188 -11.344 1 92.25 85 THR B N 1
ATOM 4629 C CA . THR B 1 85 ? 5.82 -32.219 -11.188 1 92.25 85 THR B CA 1
ATOM 4630 C C . THR B 1 85 ? 5.375 -30.828 -11.586 1 92.25 85 THR B C 1
ATOM 4632 O O . THR B 1 85 ? 4.418 -30.656 -12.344 1 92.25 85 THR B O 1
ATOM 4635 N N . GLN B 1 86 ? 6.121 -29.891 -11.023 1 85.75 86 GLN B N 1
ATOM 4636 C CA . GLN B 1 86 ? 5.93 -28.531 -11.5 1 85.75 86 GLN B CA 1
ATOM 4637 C C . GLN B 1 86 ? 6.285 -28.406 -12.984 1 85.75 86 GLN B C 1
ATOM 4639 O O . GLN B 1 86 ? 7.059 -29.203 -13.508 1 85.75 86 GLN B O 1
ATOM 4644 N N . ARG B 1 87 ? 5.738 -27.328 -13.562 1 81.88 87 ARG B N 1
ATOM 4645 C CA . ARG B 1 87 ? 5.941 -27.109 -14.992 1 81.88 87 ARG B CA 1
ATOM 4646 C C . ARG B 1 87 ? 6.98 -26.016 -15.234 1 81.88 87 ARG B C 1
ATOM 4648 O O . ARG B 1 87 ? 7.297 -25.234 -14.328 1 81.88 87 ARG B O 1
ATOM 4655 N N . ASN B 1 88 ? 7.605 -26.094 -16.422 1 78.06 88 ASN B N 1
ATOM 4656 C CA . ASN B 1 88 ? 8.445 -25.047 -16.984 1 78.06 88 ASN B CA 1
ATOM 4657 C C . ASN B 1 88 ? 9.727 -24.844 -16.156 1 78.06 88 ASN B C 1
ATOM 4659 O O . ASN B 1 88 ? 10.266 -23.734 -16.094 1 78.06 88 ASN B O 1
ATOM 4663 N N . SER B 1 89 ? 9.992 -25.797 -15.391 1 77.06 89 SER B N 1
ATOM 4664 C CA . SER B 1 89 ? 11.336 -25.844 -14.82 1 77.06 89 SER B CA 1
ATOM 4665 C C . SER B 1 89 ? 12.367 -26.234 -15.867 1 77.06 89 SER B C 1
ATOM 4667 O O . SER B 1 89 ? 12.031 -26.875 -16.875 1 77.06 89 SER B O 1
ATOM 4669 N N . ILE B 1 90 ? 13.586 -25.781 -15.633 1 78.94 90 ILE B N 1
ATOM 4670 C CA . ILE B 1 90 ? 14.641 -26.141 -16.562 1 78.94 90 ILE B CA 1
ATOM 4671 C C . ILE B 1 90 ? 15.805 -26.781 -15.82 1 78.94 90 ILE B C 1
ATOM 4673 O O . ILE B 1 90 ? 16.328 -26.203 -14.867 1 78.94 90 ILE B O 1
ATOM 4677 N N . VAL B 1 91 ? 16.094 -27.938 -16.266 1 80.31 91 VAL B N 1
ATOM 4678 C CA . VAL B 1 91 ? 17.297 -28.625 -15.789 1 80.31 91 VAL B CA 1
ATOM 4679 C C . VAL B 1 91 ? 18.172 -29 -16.984 1 80.31 91 VAL B C 1
ATOM 4681 O O . VAL B 1 91 ? 17.672 -29.5 -18 1 80.31 91 VAL B O 1
ATOM 4684 N N . VAL B 1 92 ? 19.391 -28.625 -16.859 1 83.38 92 VAL B N 1
ATOM 4685 C CA . VAL B 1 92 ? 20.359 -29 -17.875 1 83.38 92 VAL B CA 1
ATOM 4686 C C . VAL B 1 92 ? 21.422 -29.922 -17.281 1 83.38 92 VAL B C 1
ATOM 4688 O O . VAL B 1 92 ? 21.875 -29.719 -16.156 1 83.38 92 VAL B O 1
ATOM 4691 N N . TRP B 1 93 ? 21.719 -30.969 -18.062 1 83.19 93 TRP B N 1
ATOM 4692 C CA . TRP B 1 93 ? 22.734 -31.906 -17.547 1 83.19 93 TRP B CA 1
ATOM 4693 C C . TRP B 1 93 ? 23.578 -32.469 -18.703 1 83.19 93 TRP B C 1
ATOM 4695 O O . TRP B 1 93 ? 23.188 -32.375 -19.859 1 83.19 93 TRP B O 1
ATOM 4705 N N . GLU B 1 94 ? 24.734 -33 -18.328 1 84.5 94 GLU B N 1
ATOM 4706 C CA . GLU B 1 94 ? 25.609 -33.656 -19.281 1 84.5 94 GLU B CA 1
ATOM 4707 C C . GLU B 1 94 ? 25.188 -35.125 -19.484 1 84.5 94 GLU B C 1
ATOM 4709 O O . GLU B 1 94 ? 25.016 -35.844 -18.516 1 84.5 94 GLU B O 1
ATOM 4714 N N . LYS B 1 95 ? 25.062 -35.469 -20.719 1 84.88 95 LYS B N 1
ATOM 4715 C CA . LYS B 1 95 ? 24.594 -36.812 -21.031 1 84.88 95 LYS B CA 1
ATOM 4716 C C . LYS B 1 95 ? 25.594 -37.875 -20.547 1 84.88 95 LYS B C 1
ATOM 4718 O O . LYS B 1 95 ? 25.188 -38.969 -20.094 1 84.88 95 LYS B O 1
ATOM 4723 N N . ALA B 1 96 ? 26.828 -37.562 -20.594 1 79.5 96 ALA B N 1
ATOM 4724 C CA . ALA B 1 96 ? 27.891 -38.531 -20.312 1 79.5 96 ALA B CA 1
ATOM 4725 C C . ALA B 1 96 ? 27.922 -38.906 -18.828 1 79.5 96 ALA B C 1
ATOM 4727 O O . ALA B 1 96 ? 28.172 -40.062 -18.484 1 79.5 96 ALA B O 1
ATOM 4728 N N . ASN B 1 97 ? 27.688 -37.969 -17.953 1 75.75 97 ASN B N 1
ATOM 4729 C CA . ASN B 1 97 ? 27.859 -38.25 -16.531 1 75.75 97 ASN B CA 1
ATOM 4730 C C . ASN B 1 97 ? 26.641 -37.812 -15.727 1 75.75 97 ASN B C 1
ATOM 4732 O O . ASN B 1 97 ? 26.609 -37.969 -14.5 1 75.75 97 ASN B O 1
ATOM 4736 N N . ASN B 1 98 ? 25.688 -37.312 -16.344 1 72.25 98 ASN B N 1
ATOM 4737 C CA . ASN B 1 98 ? 24.422 -36.906 -15.734 1 72.25 98 ASN B CA 1
ATOM 4738 C C . ASN B 1 98 ? 24.609 -35.781 -14.711 1 72.25 98 ASN B C 1
ATOM 4740 O O . ASN B 1 98 ? 23.781 -35.594 -13.828 1 72.25 98 ASN B O 1
ATOM 4744 N N . HIS B 1 99 ? 25.75 -35.125 -14.805 1 70.5 99 HIS B N 1
ATOM 4745 C CA . HIS B 1 99 ? 26.016 -34 -13.891 1 70.5 99 HIS B CA 1
ATOM 4746 C C . HIS B 1 99 ? 25.188 -32.781 -14.258 1 70.5 99 HIS B C 1
ATOM 4748 O O . HIS B 1 99 ? 25.234 -32.312 -15.398 1 70.5 99 HIS B O 1
ATOM 4754 N N . CYS B 1 100 ? 24.359 -32.469 -13.211 1 72.5 100 CYS B N 1
ATOM 4755 C CA . CYS B 1 100 ? 23.562 -31.281 -13.422 1 72.5 100 CYS B CA 1
ATOM 4756 C C . CYS B 1 100 ? 24.422 -30.031 -13.32 1 72.5 100 CYS B C 1
ATOM 4758 O O . CYS B 1 100 ? 25.312 -29.953 -12.469 1 72.5 100 CYS B O 1
ATOM 4760 N N . ARG B 1 101 ? 24.391 -29.281 -14.273 1 60.34 101 ARG B N 1
ATOM 4761 C CA . ARG B 1 101 ? 25.125 -28.031 -14.242 1 60.34 101 ARG B CA 1
ATOM 4762 C C . ARG B 1 101 ? 24.328 -26.938 -13.562 1 60.34 101 ARG B C 1
ATOM 4764 O O . ARG B 1 101 ? 23.094 -26.891 -13.695 1 60.34 101 ARG B O 1
ATOM 4771 N N . GLN B 1 102 ? 24.891 -26.438 -12.344 1 53.16 102 GLN B N 1
ATOM 4772 C CA . GLN B 1 102 ? 24.266 -25.344 -11.617 1 53.16 102 GLN B CA 1
ATOM 4773 C C . GLN B 1 102 ? 24.156 -24.094 -12.492 1 53.16 102 GLN B C 1
ATOM 4775 O O . GLN B 1 102 ? 25.125 -23.703 -13.148 1 53.16 102 GLN B O 1
ATOM 4780 N N . PHE B 1 103 ? 23.219 -23.922 -13.18 1 48.5 103 PHE B N 1
ATOM 4781 C CA . PHE B 1 103 ? 23.109 -22.688 -13.969 1 48.5 103 PHE B CA 1
ATOM 4782 C C . PHE B 1 103 ? 22.969 -21.484 -13.062 1 48.5 103 PHE B C 1
ATOM 4784 O O . PHE B 1 103 ? 22.125 -21.469 -12.148 1 48.5 103 PHE B O 1
ATOM 4791 N N . ASN B 1 104 ? 23.984 -20.766 -12.828 1 37.38 104 ASN B N 1
ATOM 4792 C CA . ASN B 1 104 ? 24.031 -19.469 -12.164 1 37.38 104 ASN B CA 1
ATOM 4793 C C . ASN B 1 104 ? 22.766 -18.641 -12.445 1 37.38 104 ASN B C 1
ATOM 4795 O O . ASN B 1 104 ? 21.984 -18.984 -13.32 1 37.38 104 ASN B O 1
ATOM 4799 N N . SER B 1 105 ? 22.875 -17.219 -12.086 1 33.75 105 SER B N 1
ATOM 4800 C CA . SER B 1 105 ? 22.203 -15.984 -11.711 1 33.75 105 SER B CA 1
ATOM 4801 C C . SER B 1 105 ? 21.281 -15.492 -12.828 1 33.75 105 SER B C 1
ATOM 4803 O O . SER B 1 105 ? 20.375 -14.688 -12.586 1 33.75 105 SER B O 1
ATOM 4805 N N . SER B 1 106 ? 21.859 -15.203 -14.117 1 31.3 106 SER B N 1
ATOM 4806 C CA . SER B 1 106 ? 21.422 -14.039 -14.875 1 31.3 106 SER B CA 1
ATOM 4807 C C . SER B 1 106 ? 20.203 -14.367 -15.734 1 31.3 106 SER B C 1
ATOM 4809 O O . SER B 1 106 ? 20.328 -15.055 -16.75 1 31.3 106 SER B O 1
ATOM 4811 N N . PHE B 1 107 ? 19.312 -14.961 -15.258 1 31.98 107 PHE B N 1
ATOM 4812 C CA . PHE B 1 107 ? 18.219 -15.047 -16.219 1 31.98 107 PHE B CA 1
ATOM 4813 C C . PHE B 1 107 ? 17.844 -13.664 -16.734 1 31.98 107 PHE B C 1
ATOM 4815 O O . PHE B 1 107 ? 17.422 -12.797 -15.977 1 31.98 107 PHE B O 1
ATOM 4822 N N . THR B 1 108 ? 18.688 -13.141 -17.672 1 29.52 108 THR B N 1
ATOM 4823 C CA . THR B 1 108 ? 18.25 -11.945 -18.391 1 29.52 108 THR B CA 1
ATOM 4824 C C . THR B 1 108 ? 17 -12.234 -19.203 1 29.52 108 THR B C 1
ATOM 4826 O O . THR B 1 108 ? 16.969 -13.18 -19.984 1 29.52 108 THR B O 1
ATOM 4829 N N . PHE B 1 109 ? 15.984 -11.922 -18.859 1 30.2 109 PHE B N 1
ATOM 4830 C CA . PHE B 1 109 ? 14.672 -11.938 -19.5 1 30.2 109 PHE B CA 1
ATOM 4831 C C . PHE B 1 109 ? 14.758 -11.328 -20.906 1 30.2 109 PHE B C 1
ATOM 4833 O O . PHE B 1 109 ? 14.984 -10.133 -21.062 1 30.2 109 PHE B O 1
ATOM 4840 N N . LYS B 1 110 ? 15.477 -11.891 -21.938 1 28.8 110 LYS B N 1
ATOM 4841 C CA . LYS B 1 110 ? 15.328 -11.328 -23.266 1 28.8 110 LYS B CA 1
ATOM 4842 C C . LYS B 1 110 ? 13.914 -11.547 -23.797 1 28.8 110 LYS B C 1
ATOM 4844 O O . LYS B 1 110 ? 13.398 -12.672 -23.766 1 28.8 110 LYS B O 1
ATOM 4849 N N . VAL B 1 111 ? 13.102 -10.68 -23.797 1 29.72 111 VAL B N 1
ATOM 4850 C CA . VAL B 1 111 ? 11.773 -10.586 -24.391 1 29.72 111 VAL B CA 1
ATOM 4851 C C . VAL B 1 111 ? 11.859 -10.859 -25.891 1 29.72 111 VAL B C 1
ATOM 4853 O O . VAL B 1 111 ? 12.531 -10.133 -26.625 1 29.72 111 VAL B O 1
ATOM 4856 N N . ILE B 1 112 ? 11.961 -11.977 -26.453 1 27.86 112 ILE B N 1
ATOM 4857 C CA . ILE B 1 112 ? 11.875 -12.227 -27.891 1 27.86 112 ILE B CA 1
ATOM 4858 C C . ILE B 1 112 ? 10.453 -11.938 -28.375 1 27.86 112 ILE B C 1
ATOM 4860 O O . ILE B 1 112 ? 9.57 -12.789 -28.281 1 27.86 112 ILE B O 1
ATOM 4864 N N . ASN B 1 113 ? 9.875 -10.938 -28.203 1 30.62 113 ASN B N 1
ATOM 4865 C CA . ASN B 1 113 ? 8.609 -10.422 -28.719 1 30.62 113 ASN B CA 1
ATOM 4866 C C . ASN B 1 113 ? 8.547 -10.5 -30.25 1 30.62 113 ASN B C 1
ATOM 4868 O O . ASN B 1 113 ? 7.461 -10.523 -30.828 1 30.62 113 ASN B O 1
ATOM 4872 N N . ALA B 1 114 ? 9.578 -10.484 -31.031 1 30.78 114 ALA B N 1
ATOM 4873 C CA . ALA B 1 114 ? 9.555 -10.102 -32.438 1 30.78 114 ALA B CA 1
ATOM 4874 C C . ALA B 1 114 ? 8.992 -11.219 -33.312 1 30.78 114 ALA B C 1
ATOM 4876 O O . ALA B 1 114 ? 8.352 -10.961 -34.312 1 30.78 114 ALA B O 1
ATOM 4877 N N . CYS B 1 115 ? 9.086 -12.422 -32.969 1 32.59 115 CYS B N 1
ATOM 4878 C CA . CYS B 1 115 ? 8.883 -13.43 -34 1 32.59 115 CYS B CA 1
ATOM 4879 C C . CYS B 1 115 ? 7.398 -13.648 -34.281 1 32.59 115 CYS B C 1
ATOM 4881 O O . CYS B 1 115 ? 6.992 -13.883 -35.406 1 32.59 115 CYS B O 1
ATOM 4883 N N . GLY B 1 116 ? 6.582 -13.609 -33.375 1 35.84 116 GLY B N 1
ATOM 4884 C CA . GLY B 1 116 ? 5.172 -13.805 -33.656 1 35.84 116 GLY B CA 1
ATOM 4885 C C . GLY B 1 116 ? 4.633 -12.805 -34.656 1 35.84 116 GLY B C 1
ATOM 4886 O O . GLY B 1 116 ? 3.826 -13.156 -35.531 1 35.84 116 GLY B O 1
ATOM 4887 N N . PHE B 1 117 ? 5.047 -11.594 -34.531 1 36.44 117 PHE B N 1
ATOM 4888 C CA . PHE B 1 117 ? 4.664 -10.602 -35.531 1 36.44 117 PHE B CA 1
ATOM 4889 C C . PHE B 1 117 ? 5.109 -11.031 -36.938 1 36.44 117 PHE B C 1
ATOM 4891 O O . PHE B 1 117 ? 4.34 -10.945 -37.875 1 36.44 117 PHE B O 1
ATOM 4898 N N . VAL B 1 118 ? 6.246 -11.391 -37.031 1 35.31 118 VAL B N 1
ATOM 4899 C CA . VAL B 1 118 ? 6.773 -11.711 -38.375 1 35.31 118 VAL B CA 1
ATOM 4900 C C . VAL B 1 118 ? 6.035 -12.922 -38.938 1 35.31 118 VAL B C 1
ATOM 4902 O O . VAL B 1 118 ? 5.629 -12.914 -40.094 1 35.31 118 VAL B O 1
ATOM 4905 N N . LEU B 1 119 ? 5.777 -13.812 -38.125 1 37.09 119 LEU B N 1
ATOM 4906 C CA . LEU B 1 119 ? 5.152 -15 -38.688 1 37.09 119 LEU B CA 1
ATOM 4907 C C . LEU B 1 119 ? 3.682 -14.75 -38.969 1 37.09 119 LEU B C 1
ATOM 4909 O O . LEU B 1 119 ? 3.17 -15.219 -40 1 37.09 119 LEU B O 1
ATOM 4913 N N . HIS B 1 120 ? 2.986 -14.016 -38.094 1 40.88 120 HIS B N 1
ATOM 4914 C CA . HIS B 1 120 ? 1.625 -13.625 -38.469 1 40.88 120 HIS B CA 1
ATOM 4915 C C . HIS B 1 120 ? 1.601 -12.766 -39.719 1 40.88 120 HIS B C 1
ATOM 4917 O O . HIS B 1 120 ? 0.705 -12.906 -40.562 1 40.88 120 HIS B O 1
ATOM 4923 N N . ALA B 1 121 ? 2.475 -11.891 -39.781 1 42.44 121 ALA B N 1
ATOM 4924 C CA . ALA B 1 121 ? 2.566 -11.047 -40.969 1 42.44 121 ALA B CA 1
ATOM 4925 C C . ALA B 1 121 ? 2.814 -11.898 -42.219 1 42.44 121 ALA B C 1
ATOM 4927 O O . ALA B 1 121 ? 2.297 -11.594 -43.281 1 42.44 121 ALA B O 1
ATOM 4928 N N . ILE B 1 122 ? 3.475 -12.961 -42.094 1 36.5 122 ILE B N 1
ATOM 4929 C CA . ILE B 1 122 ? 3.795 -13.789 -43.25 1 36.5 122 ILE B CA 1
ATOM 4930 C C . ILE B 1 122 ? 2.705 -14.836 -43.469 1 36.5 122 ILE B C 1
ATOM 4932 O O . ILE B 1 122 ? 2.262 -15.07 -44.594 1 36.5 122 ILE B O 1
ATOM 4936 N N . THR B 1 123 ? 2.182 -15.43 -42.406 1 39.62 123 THR B N 1
ATOM 4937 C CA . THR B 1 123 ? 1.336 -16.594 -42.656 1 39.62 123 THR B CA 1
ATOM 4938 C C . THR B 1 123 ? -0.137 -16.234 -42.438 1 39.62 123 THR B C 1
ATOM 4940 O O . THR B 1 123 ? -1.021 -16.984 -42.875 1 39.62 123 THR B O 1
ATOM 4943 N N . ARG B 1 124 ? -0.484 -15.25 -41.906 1 44.69 124 ARG B N 1
ATOM 4944 C CA . ARG B 1 124 ? -1.815 -14.711 -41.656 1 44.69 124 ARG B CA 1
ATOM 4945 C C . ARG B 1 124 ? -2.658 -15.695 -40.844 1 44.69 124 ARG B C 1
ATOM 4947 O O . ARG B 1 124 ? -3.887 -15.672 -40.938 1 44.69 124 ARG B O 1
ATOM 4954 N N . LYS B 1 125 ? -2.193 -16.75 -40.406 1 45.69 125 LYS B N 1
ATOM 4955 C CA . LYS B 1 125 ? -2.959 -17.75 -39.656 1 45.69 125 LYS B CA 1
ATOM 4956 C C . LYS B 1 125 ? -3.154 -17.312 -38.219 1 45.69 125 LYS B C 1
ATOM 4958 O O . LYS B 1 125 ? -2.211 -16.859 -37.562 1 45.69 125 LYS B O 1
ATOM 4963 N N . ALA B 1 126 ? -4.395 -17.375 -37.719 1 47.44 126 ALA B N 1
ATOM 4964 C CA . ALA B 1 126 ? -4.859 -16.953 -36.406 1 47.44 126 ALA B CA 1
ATOM 4965 C C . ALA B 1 126 ? -4.023 -17.594 -35.281 1 47.44 126 ALA B C 1
ATOM 4967 O O . ALA B 1 126 ? -3.811 -16.984 -34.219 1 47.44 126 ALA B O 1
ATOM 4968 N N . ARG B 1 127 ? -3.602 -18.719 -35.594 1 47.5 127 ARG B N 1
ATOM 4969 C CA . ARG B 1 127 ? -2.803 -19.438 -34.594 1 47.5 127 ARG B CA 1
ATOM 4970 C C . ARG B 1 127 ? -1.55 -18.641 -34.219 1 47.5 127 ARG B C 1
ATOM 4972 O O . ARG B 1 127 ? -1.084 -18.703 -33.094 1 47.5 127 ARG B O 1
ATOM 4979 N N . PHE B 1 128 ? -1.072 -17.984 -35.156 1 46.72 128 PHE B N 1
ATOM 4980 C CA . PHE B 1 128 ? 0.156 -17.219 -34.938 1 46.72 128 PHE B CA 1
ATOM 4981 C C . PHE B 1 128 ? -0.139 -15.914 -34.219 1 46.72 128 PHE B C 1
ATOM 4983 O O . PHE B 1 128 ? 0.729 -15.359 -33.531 1 46.72 128 PHE B O 1
ATOM 4990 N N . LEU B 1 129 ? -1.281 -15.523 -34.438 1 43.91 129 LEU B N 1
ATOM 4991 C CA . LEU B 1 129 ? -1.706 -14.375 -33.656 1 43.91 129 LEU B CA 1
ATOM 4992 C C . LEU B 1 129 ? -1.786 -14.742 -32.156 1 43.91 129 LEU B C 1
ATOM 4994 O O . LEU B 1 129 ? -1.423 -13.938 -31.297 1 43.91 129 LEU B O 1
ATOM 4998 N N . ALA B 1 130 ? -2.303 -15.883 -32.094 1 45.03 130 ALA B N 1
ATOM 4999 C CA . ALA B 1 130 ? -2.334 -16.375 -30.734 1 45.03 130 ALA B CA 1
ATOM 5000 C C . ALA B 1 130 ? -0.926 -16.469 -30.141 1 45.03 130 ALA B C 1
ATOM 5002 O O . ALA B 1 130 ? -0.711 -16.156 -28.969 1 45.03 130 ALA B O 1
ATOM 5003 N N . ALA B 1 131 ? -0.164 -16.938 -31.062 1 43.75 131 ALA B N 1
ATOM 5004 C CA . ALA B 1 131 ? 1.233 -17.031 -30.656 1 43.75 131 ALA B CA 1
ATOM 5005 C C . ALA B 1 131 ? 1.793 -15.656 -30.281 1 43.75 131 ALA B C 1
ATOM 5007 O O . ALA B 1 131 ? 2.641 -15.547 -29.391 1 43.75 131 ALA B O 1
ATOM 5008 N N . ARG B 1 132 ? 1.304 -14.648 -31.047 1 41.62 132 ARG B N 1
ATOM 5009 C CA . ARG B 1 132 ? 1.698 -13.281 -30.719 1 41.62 132 ARG B CA 1
ATOM 5010 C C . ARG B 1 132 ? 1.345 -12.945 -29.281 1 41.62 132 ARG B C 1
ATOM 5012 O O . ARG B 1 132 ? 2.09 -12.227 -28.594 1 41.62 132 ARG B O 1
ATOM 5019 N N . ARG B 1 133 ? 0.254 -13.312 -29.188 1 41.94 133 ARG B N 1
ATOM 5020 C CA . ARG B 1 133 ? -0.294 -12.93 -27.891 1 41.94 133 ARG B CA 1
ATOM 5021 C C . ARG B 1 133 ? 0.292 -13.797 -26.781 1 41.94 133 ARG B C 1
ATOM 5023 O O . ARG B 1 133 ? 0.208 -13.445 -25.609 1 41.94 133 ARG B O 1
ATOM 5030 N N . LEU B 1 134 ? 0.542 -15.039 -27.391 1 40.16 134 LEU B N 1
ATOM 5031 C CA . LEU B 1 134 ? 1.331 -15.797 -26.422 1 40.16 134 LEU B CA 1
ATOM 5032 C C . LEU B 1 134 ? 2.689 -15.141 -26.203 1 40.16 134 LEU B C 1
ATOM 5034 O O . LEU B 1 134 ? 3.643 -15.414 -26.938 1 40.16 134 LEU B O 1
ATOM 5038 N N . ARG B 1 135 ? 2.693 -13.883 -26.109 1 40.88 135 ARG B N 1
ATOM 5039 C CA . ARG B 1 135 ? 3.932 -13.297 -25.609 1 40.88 135 ARG B CA 1
ATOM 5040 C C . ARG B 1 135 ? 4.77 -14.336 -24.875 1 40.88 135 ARG B C 1
ATOM 5042 O O . ARG B 1 135 ? 4.305 -14.953 -23.906 1 40.88 135 ARG B O 1
ATOM 5049 N N . MET B 1 136 ? 5.547 -14.992 -25.766 1 38.44 136 MET B N 1
ATOM 5050 C CA . MET B 1 136 ? 6.477 -15.898 -25.094 1 38.44 136 MET B CA 1
ATOM 5051 C C . MET B 1 136 ? 6.773 -15.422 -23.672 1 38.44 136 MET B C 1
ATOM 5053 O O . MET B 1 136 ? 7.324 -14.336 -23.484 1 38.44 136 MET B O 1
ATOM 5057 N N . LEU B 1 137 ? 5.902 -15.711 -22.891 1 44.06 137 LEU B N 1
ATOM 5058 C CA . LEU B 1 137 ? 6.137 -15.375 -21.484 1 44.06 137 LEU B CA 1
ATOM 5059 C C . LEU B 1 137 ? 7.59 -15.625 -21.109 1 44.06 137 LEU B C 1
ATOM 5061 O O . LEU B 1 137 ? 8.156 -16.656 -21.453 1 44.06 137 LEU B O 1
ATOM 5065 N N . PRO B 1 138 ? 8.305 -14.57 -21 1 42.47 138 PRO B N 1
ATOM 5066 C CA . PRO B 1 138 ? 9.648 -14.773 -20.453 1 42.47 138 PRO B CA 1
ATOM 5067 C C . PRO B 1 138 ? 9.75 -16.047 -19.609 1 42.47 138 PRO B C 1
ATOM 5069 O O . PRO B 1 138 ? 10.844 -16.578 -19.422 1 42.47 138 PRO B O 1
ATOM 5072 N N . SER B 1 139 ? 8.578 -16.609 -19.516 1 52.72 139 SER B N 1
ATOM 5073 C CA . SER B 1 139 ? 8.57 -17.734 -18.594 1 52.72 139 SER B CA 1
ATOM 5074 C C . SER B 1 139 ? 8.609 -19.062 -19.328 1 52.72 139 SER B C 1
ATOM 5076 O O . SER B 1 139 ? 8.773 -20.125 -18.719 1 52.72 139 SER B O 1
ATOM 5078 N N . MET B 1 140 ? 8.617 -18.906 -20.688 1 62.81 140 MET B N 1
ATOM 5079 C CA . MET B 1 140 ? 8.602 -20.203 -21.359 1 62.81 140 MET B CA 1
ATOM 5080 C C . MET B 1 140 ? 9.992 -20.812 -21.406 1 62.81 140 MET B C 1
ATOM 5082 O O . MET B 1 140 ? 10.984 -20.109 -21.562 1 62.81 140 MET B O 1
ATOM 5086 N N . LEU B 1 141 ? 10 -22.062 -21.328 1 68.81 141 LEU B N 1
ATOM 5087 C CA . LEU B 1 141 ? 11.227 -22.859 -21.266 1 68.81 141 LEU B CA 1
ATOM 5088 C C . LEU B 1 141 ? 12.07 -22.656 -22.516 1 68.81 141 LEU B C 1
ATOM 5090 O O . LEU B 1 141 ? 13.297 -22.562 -22.438 1 68.81 141 LEU B O 1
ATOM 5094 N N . SER B 1 142 ? 11.453 -22.484 -23.719 1 70.12 142 SER B N 1
ATOM 5095 C CA . SER B 1 142 ? 12.18 -22.391 -24.984 1 70.12 142 SER B CA 1
ATOM 5096 C C . SER B 1 142 ? 13.07 -21.156 -25.031 1 70.12 142 SER B C 1
ATOM 5098 O O . SER B 1 142 ? 14.273 -21.266 -25.312 1 70.12 142 SER B O 1
ATOM 5100 N N . HIS B 1 143 ? 12.477 -20.125 -24.641 1 68.62 143 HIS B N 1
ATOM 5101 C CA . HIS B 1 143 ? 13.234 -18.875 -24.703 1 68.62 143 HIS B CA 1
ATOM 5102 C C . HIS B 1 143 ? 14.336 -18.844 -23.641 1 68.62 143 HIS B C 1
ATOM 5104 O O . HIS B 1 143 ? 15.445 -18.375 -23.906 1 68.62 143 HIS B O 1
ATOM 5110 N N . ARG B 1 144 ? 13.961 -19.375 -22.578 1 73.5 144 ARG B N 1
ATOM 5111 C CA . ARG B 1 144 ? 14.945 -19.422 -21.5 1 73.5 144 ARG B CA 1
ATOM 5112 C C . ARG B 1 144 ? 16.125 -20.328 -21.859 1 73.5 144 ARG B C 1
ATOM 5114 O O . ARG B 1 144 ? 17.266 -20.016 -21.547 1 73.5 144 ARG B O 1
ATOM 5121 N N . MET B 1 145 ? 15.828 -21.297 -22.547 1 77.62 145 MET B N 1
ATOM 5122 C CA . MET B 1 145 ? 16.875 -22.234 -22.969 1 77.62 145 MET B CA 1
ATOM 5123 C C . MET B 1 145 ? 17.797 -21.594 -24 1 77.62 145 MET B C 1
ATOM 5125 O O . MET B 1 145 ? 19.016 -21.75 -23.906 1 77.62 145 MET B O 1
ATOM 5129 N N . ILE B 1 146 ? 17.203 -20.953 -24.906 1 76.88 146 ILE B N 1
ATOM 5130 C CA . ILE B 1 146 ? 18 -20.281 -25.922 1 76.88 146 ILE B CA 1
ATOM 5131 C C . ILE B 1 146 ? 18.922 -19.25 -25.266 1 76.88 146 ILE B C 1
ATOM 5133 O O . ILE B 1 146 ? 20.109 -19.203 -25.562 1 76.88 146 ILE B O 1
ATOM 5137 N N . ASP B 1 147 ? 18.344 -18.547 -24.391 1 72.12 147 ASP B N 1
ATOM 5138 C CA . ASP B 1 147 ? 19.094 -17.516 -23.688 1 72.12 147 ASP B CA 1
ATOM 5139 C C . ASP B 1 147 ? 20.234 -18.125 -22.875 1 72.12 147 ASP B C 1
ATOM 5141 O O . ASP B 1 147 ? 21.344 -17.609 -22.859 1 72.12 147 ASP B O 1
ATOM 5145 N N . MET B 1 148 ? 19.938 -19.172 -22.234 1 76.12 148 MET B N 1
ATOM 5146 C CA . MET B 1 148 ? 20.922 -19.844 -21.406 1 76.12 148 MET B CA 1
ATOM 5147 C C . MET B 1 148 ? 22.078 -20.375 -22.234 1 76.12 148 MET B C 1
ATOM 5149 O O . MET B 1 148 ? 23.25 -20.219 -21.859 1 76.12 148 MET B O 1
ATOM 5153 N N . ILE B 1 149 ? 21.812 -20.922 -23.297 1 81.38 149 ILE B N 1
ATOM 5154 C CA . ILE B 1 149 ? 22.828 -21.5 -24.156 1 81.38 149 ILE B CA 1
ATOM 5155 C C . ILE B 1 149 ? 23.672 -20.391 -24.797 1 81.38 149 ILE B C 1
ATOM 5157 O O . ILE B 1 149 ? 24.891 -20.484 -24.844 1 81.38 149 ILE B O 1
ATOM 5161 N N . ASP B 1 150 ? 22.938 -19.406 -25.188 1 78.75 150 ASP B N 1
ATOM 5162 C CA . ASP B 1 150 ? 23.609 -18.297 -25.891 1 78.75 150 ASP B CA 1
ATOM 5163 C C . ASP B 1 150 ? 24.578 -17.594 -24.953 1 78.75 150 ASP B C 1
ATOM 5165 O O . ASP B 1 150 ? 25.609 -17.062 -25.406 1 78.75 150 ASP B O 1
ATOM 5169 N N . ASN B 1 151 ? 24.328 -17.641 -23.734 1 75.56 151 ASN B N 1
ATOM 5170 C CA . ASN B 1 151 ? 25.125 -16.844 -22.797 1 75.56 151 ASN B CA 1
ATOM 5171 C C . ASN B 1 151 ? 26.094 -17.719 -22 1 75.56 151 ASN B C 1
ATOM 5173 O O . ASN B 1 151 ? 26.719 -17.25 -21.047 1 75.56 151 ASN B O 1
ATOM 5177 N N . SER B 1 152 ? 26.266 -18.953 -22.391 1 81.5 152 SER B N 1
ATOM 5178 C CA . SER B 1 152 ? 27.188 -19.859 -21.703 1 81.5 152 SER B CA 1
ATOM 5179 C C . SER B 1 152 ? 28.078 -20.609 -22.672 1 81.5 152 SER B C 1
ATOM 5181 O O . SER B 1 152 ? 27.625 -21.484 -23.406 1 81.5 152 SER B O 1
ATOM 5183 N N . GLU B 1 153 ? 29.344 -20.266 -22.547 1 85.5 153 GLU B N 1
ATOM 5184 C CA . GLU B 1 153 ? 30.312 -20.969 -23.391 1 85.5 153 GLU B CA 1
ATOM 5185 C C . GLU B 1 153 ? 30.328 -22.453 -23.094 1 85.5 153 GLU B C 1
ATOM 5187 O O . GLU B 1 153 ? 30.5 -23.266 -24 1 85.5 153 GLU B O 1
ATOM 5192 N N . GLU B 1 154 ? 30.172 -22.75 -21.953 1 83.94 154 GLU B N 1
ATOM 5193 C CA . GLU B 1 154 ? 30.156 -24.141 -21.531 1 83.94 154 GLU B CA 1
ATOM 5194 C C . GLU B 1 154 ? 29 -24.906 -22.172 1 83.94 154 GLU B C 1
ATOM 5196 O O . GLU B 1 154 ? 29.188 -26.016 -22.688 1 83.94 154 GLU B O 1
ATOM 5201 N N . LEU B 1 155 ? 27.859 -24.328 -22.188 1 85.88 155 LEU B N 1
ATOM 5202 C CA . LEU B 1 155 ? 26.688 -24.984 -22.75 1 85.88 155 LEU B CA 1
ATOM 5203 C C . LEU B 1 155 ? 26.781 -25.078 -24.266 1 85.88 155 LEU B C 1
ATOM 5205 O O . LEU B 1 155 ? 26.344 -26.062 -24.859 1 85.88 155 LEU B O 1
ATOM 5209 N N . GLN B 1 156 ? 27.391 -24.125 -24.766 1 88 156 GLN B N 1
ATOM 5210 C CA . GLN B 1 156 ? 27.609 -24.172 -26.203 1 88 156 GLN B CA 1
ATOM 5211 C C . GLN B 1 156 ? 28.531 -25.312 -26.594 1 88 156 GLN B C 1
ATOM 5213 O O . GLN B 1 156 ? 28.297 -26.016 -27.578 1 88 156 GLN B O 1
ATOM 5218 N N . SER B 1 157 ? 29.516 -25.406 -25.844 1 89.94 157 SER B N 1
ATOM 5219 C CA . SER B 1 157 ? 30.484 -26.484 -26.094 1 89.94 157 SER B CA 1
ATOM 5220 C C . SER B 1 157 ? 29.828 -27.844 -25.953 1 89.94 157 SER B C 1
ATOM 5222 O O . SER B 1 157 ? 30.031 -28.734 -26.781 1 89.94 157 SER B O 1
ATOM 5224 N N . LEU B 1 158 ? 29.078 -28.016 -24.969 1 87.94 158 LEU B N 1
ATOM 5225 C CA . LEU B 1 158 ? 28.391 -29.281 -24.734 1 87.94 158 LEU B CA 1
ATOM 5226 C C . LEU B 1 158 ? 27.375 -29.562 -25.844 1 87.94 158 LEU B C 1
ATOM 5228 O O . LEU B 1 158 ? 27.188 -30.719 -26.234 1 87.94 158 LEU B O 1
ATOM 5232 N N . LEU B 1 159 ? 26.781 -28.578 -26.328 1 89.81 159 LEU B N 1
ATOM 5233 C CA . LEU B 1 159 ? 25.828 -28.703 -27.438 1 89.81 159 LEU B CA 1
ATOM 5234 C C . LEU B 1 159 ? 26.531 -29.172 -28.703 1 89.81 159 LEU B C 1
ATOM 5236 O O . LEU B 1 159 ? 26.016 -30.031 -29.422 1 89.81 159 LEU B O 1
ATOM 5240 N N . GLN B 1 160 ? 27.625 -28.641 -28.922 1 91.5 160 GLN B N 1
ATOM 5241 C CA . GLN B 1 160 ? 28.406 -28.984 -30.109 1 91.5 160 GLN B CA 1
ATOM 5242 C C . GLN B 1 160 ? 28.859 -30.453 -30.047 1 91.5 160 GLN B C 1
ATOM 5244 O O . GLN B 1 160 ? 28.875 -31.141 -31.078 1 91.5 160 GLN B O 1
ATOM 5249 N N . LYS B 1 161 ? 29.156 -30.844 -28.875 1 92.38 161 LYS B N 1
ATOM 5250 C CA . LYS B 1 161 ? 29.609 -32.219 -28.688 1 92.38 161 LYS B CA 1
ATOM 5251 C C . LYS B 1 161 ? 28.438 -33.188 -28.562 1 92.38 161 LYS B C 1
ATOM 5253 O O . LYS B 1 161 ? 28.625 -34.375 -28.375 1 92.38 161 LYS B O 1
ATOM 5258 N N . GLU B 1 162 ? 27.234 -32.625 -28.547 1 91.06 162 GLU B N 1
ATOM 5259 C CA . GLU B 1 162 ? 26 -33.375 -28.406 1 91.06 162 GLU B CA 1
ATOM 5260 C C . GLU B 1 162 ? 25.969 -34.125 -27.062 1 91.06 162 GLU B C 1
ATOM 5262 O O . GLU B 1 162 ? 25.547 -35.281 -26.984 1 91.06 162 GLU B O 1
ATOM 5267 N N . ASP B 1 163 ? 26.5 -33.469 -26.094 1 90.38 163 ASP B N 1
ATOM 5268 C CA . ASP B 1 163 ? 26.547 -34.031 -24.75 1 90.38 163 ASP B CA 1
ATOM 5269 C C . ASP B 1 163 ? 25.672 -33.219 -23.781 1 90.38 163 ASP B C 1
ATOM 5271 O O . ASP B 1 163 ? 25.781 -33.375 -22.562 1 90.38 163 ASP B O 1
ATOM 5275 N N . LEU B 1 164 ? 24.875 -32.406 -24.359 1 89.69 164 LEU B N 1
ATOM 5276 C CA . LEU B 1 164 ? 23.969 -31.594 -23.562 1 89.69 164 LEU B CA 1
ATOM 5277 C C . LEU B 1 164 ? 22.547 -32.156 -23.594 1 89.69 164 LEU B C 1
ATOM 5279 O O . LEU B 1 164 ? 22.031 -32.5 -24.656 1 89.69 164 LEU B O 1
ATOM 5283 N N . ALA B 1 165 ? 22 -32.375 -22.406 1 87.88 165 ALA B N 1
ATOM 5284 C CA . ALA B 1 165 ? 20.594 -32.75 -22.266 1 87.88 165 ALA B CA 1
ATOM 5285 C C . ALA B 1 165 ? 19.828 -31.688 -21.453 1 87.88 165 ALA B C 1
ATOM 5287 O O . ALA B 1 165 ? 20.438 -30.938 -20.688 1 87.88 165 ALA B O 1
ATOM 5288 N N . PHE B 1 166 ? 18.625 -31.641 -21.766 1 86.31 166 PHE B N 1
ATOM 5289 C CA . PHE B 1 166 ? 17.812 -30.703 -21.016 1 86.31 166 PHE B CA 1
ATOM 5290 C C . PHE B 1 166 ? 16.406 -31.25 -20.797 1 86.31 166 PHE B C 1
ATOM 5292 O O . PHE B 1 166 ? 16.016 -32.219 -21.453 1 86.31 166 PHE B O 1
ATOM 5299 N N . GLY B 1 167 ? 15.672 -30.719 -19.891 1 84.75 167 GLY B N 1
ATOM 5300 C CA . GLY B 1 167 ? 14.273 -31.047 -19.641 1 84.75 167 GLY B CA 1
ATOM 5301 C C . GLY B 1 167 ? 13.727 -30.406 -18.375 1 84.75 167 GLY B C 1
ATOM 5302 O O . GLY B 1 167 ? 14.461 -29.719 -17.656 1 84.75 167 GLY B O 1
ATOM 5303 N N . GLY B 1 168 ? 12.43 -30.531 -18.281 1 83.81 168 GLY B N 1
ATOM 5304 C CA . GLY B 1 168 ? 11.844 -30.156 -17 1 83.81 168 GLY B CA 1
ATOM 5305 C C . GLY B 1 168 ? 12.18 -31.125 -15.883 1 83.81 168 GLY B C 1
ATOM 5306 O O . GLY B 1 168 ? 12.953 -32.062 -16.062 1 83.81 168 GLY B O 1
ATOM 5307 N N . LEU B 1 169 ? 11.617 -30.875 -14.789 1 86.81 169 LEU B N 1
ATOM 5308 C CA . LEU B 1 169 ? 11.844 -31.734 -13.633 1 86.81 169 LEU B CA 1
ATOM 5309 C C . LEU B 1 169 ? 11.398 -33.156 -13.922 1 86.81 169 LEU B C 1
ATOM 5311 O O . LEU B 1 169 ? 12.008 -34.125 -13.438 1 86.81 169 LEU B O 1
ATOM 5315 N N . GLU B 1 170 ? 10.336 -33.281 -14.641 1 89.5 170 GLU B N 1
ATOM 5316 C CA . GLU B 1 170 ? 9.828 -34.625 -14.961 1 89.5 170 GLU B CA 1
ATOM 5317 C C . GLU B 1 170 ? 10.859 -35.438 -15.734 1 89.5 170 GLU B C 1
ATOM 5319 O O . GLU B 1 170 ? 11.086 -36.594 -15.438 1 89.5 170 GLU B O 1
ATOM 5324 N N . SER B 1 171 ? 11.445 -34.812 -16.703 1 89.81 171 SER B N 1
ATOM 5325 C CA . SER B 1 171 ? 12.461 -35.469 -17.516 1 89.81 171 SER B CA 1
ATOM 5326 C C . SER B 1 171 ? 13.703 -35.812 -16.703 1 89.81 171 SER B C 1
ATOM 5328 O O . SER B 1 171 ? 14.266 -36.875 -16.828 1 89.81 171 SER B O 1
ATOM 5330 N N . TRP B 1 172 ? 14.062 -34.844 -15.938 1 88.31 172 TRP B N 1
ATOM 5331 C CA . TRP B 1 172 ? 15.258 -35.031 -15.117 1 88.31 172 TRP B CA 1
ATOM 5332 C C . TRP B 1 172 ? 15.055 -36.156 -14.102 1 88.31 172 TRP B C 1
ATOM 5334 O O . TRP B 1 172 ? 15.961 -36.969 -13.859 1 88.31 172 TRP B O 1
ATOM 5344 N N . LEU B 1 173 ? 13.945 -36.188 -13.492 1 90.69 173 LEU B N 1
ATOM 5345 C CA . LEU B 1 173 ? 13.656 -37.219 -12.492 1 90.69 173 LEU B CA 1
ATOM 5346 C C . LEU B 1 173 ? 13.695 -38.594 -13.117 1 90.69 173 LEU B C 1
ATOM 5348 O O . LEU B 1 173 ? 14.203 -39.531 -12.508 1 90.69 173 LEU B O 1
ATOM 5352 N N . ILE B 1 174 ? 13.109 -38.719 -14.281 1 91.38 174 ILE B N 1
ATOM 5353 C CA . ILE B 1 174 ? 13.125 -40 -14.969 1 91.38 174 ILE B CA 1
ATOM 5354 C C . ILE B 1 174 ? 14.562 -40.406 -15.234 1 91.38 174 ILE B C 1
ATOM 5356 O O . ILE B 1 174 ? 14.922 -41.562 -15.008 1 91.38 174 ILE B O 1
ATOM 5360 N N . MET B 1 175 ? 15.344 -39.5 -15.703 1 88.88 175 MET B N 1
ATOM 5361 C CA . MET B 1 175 ? 16.75 -39.781 -15.984 1 88.88 175 MET B CA 1
ATOM 5362 C C . MET B 1 175 ? 17.484 -40.188 -14.711 1 88.88 175 MET B C 1
ATOM 5364 O O . MET B 1 175 ? 18.234 -41.156 -14.703 1 88.88 175 MET B O 1
ATOM 5368 N N . ARG B 1 176 ? 17.25 -39.469 -13.672 1 88 176 ARG B N 1
ATOM 5369 C CA . ARG B 1 176 ? 17.953 -39.688 -12.406 1 88 176 ARG B CA 1
ATOM 5370 C C . ARG B 1 176 ? 17.562 -41 -11.766 1 88 176 ARG B C 1
ATOM 5372 O O . ARG B 1 176 ? 18.375 -41.656 -11.109 1 88 176 ARG B O 1
ATOM 5379 N N . MET B 1 177 ? 16.328 -41.375 -11.906 1 90.69 177 MET B N 1
ATOM 5380 C CA . MET B 1 177 ? 15.789 -42.562 -11.25 1 90.69 177 MET B CA 1
ATOM 5381 C C . MET B 1 177 ? 16.125 -43.812 -12.031 1 90.69 177 MET B C 1
ATOM 5383 O O . MET B 1 177 ? 16.219 -44.906 -11.453 1 90.69 177 MET B O 1
ATOM 5387 N N . SER B 1 178 ? 16.281 -43.625 -13.258 1 82.94 178 SER B N 1
ATOM 5388 C CA . SER B 1 178 ? 16.406 -44.812 -14.125 1 82.94 178 SER B CA 1
ATOM 5389 C C . SER B 1 178 ? 17.844 -45.312 -14.141 1 82.94 178 SER B C 1
ATOM 5391 O O . SER B 1 178 ? 18.781 -44.562 -13.938 1 82.94 178 SER B O 1
ATOM 5393 N N . HIS B 1 179 ? 17.938 -46.594 -14.344 1 75.19 179 HIS B N 1
ATOM 5394 C CA . HIS B 1 179 ? 19.25 -47.219 -14.484 1 75.19 179 HIS B CA 1
ATOM 5395 C C . HIS B 1 179 ? 19.906 -46.844 -15.812 1 75.19 179 HIS B C 1
ATOM 5397 O O . HIS B 1 179 ? 21.125 -46.781 -15.906 1 75.19 179 HIS B O 1
ATOM 5403 N N . LYS B 1 180 ? 19.125 -46.594 -16.766 1 69.44 180 LYS B N 1
ATOM 5404 C CA . LYS B 1 180 ? 19.641 -46.438 -18.125 1 69.44 180 LYS B CA 1
ATOM 5405 C C . LYS B 1 180 ? 19.703 -44.938 -18.5 1 69.44 180 LYS B C 1
ATOM 5407 O O . LYS B 1 180 ? 19.828 -44.594 -19.672 1 69.44 180 LYS B O 1
ATOM 5412 N N . ASN B 1 181 ? 19.625 -44.125 -17.641 1 76.81 181 ASN B N 1
ATOM 5413 C CA . ASN B 1 181 ? 19.672 -42.688 -17.891 1 76.81 181 ASN B CA 1
ATOM 5414 C C . ASN B 1 181 ? 18.703 -42.281 -19 1 76.81 181 ASN B C 1
ATOM 5416 O O . ASN B 1 181 ? 19.094 -41.625 -19.953 1 76.81 181 ASN B O 1
ATOM 5420 N N . GLU B 1 182 ? 17.562 -42.688 -18.938 1 85.56 182 GLU B N 1
ATOM 5421 C CA . GLU B 1 182 ? 16.547 -42.438 -19.938 1 85.56 182 GLU B CA 1
ATOM 5422 C C . GLU B 1 182 ? 16.219 -40.938 -20.016 1 85.56 182 GLU B C 1
ATOM 5424 O O . GLU B 1 182 ? 15.961 -40.312 -18.984 1 85.56 182 GLU B O 1
ATOM 5429 N N . HIS B 1 183 ? 16.281 -40.406 -21.172 1 90.06 183 HIS B N 1
ATOM 5430 C CA . HIS B 1 183 ? 15.93 -39 -21.438 1 90.06 183 HIS B CA 1
ATOM 5431 C C . HIS B 1 183 ? 14.656 -38.906 -22.266 1 90.06 183 HIS B C 1
ATOM 5433 O O . HIS B 1 183 ? 14.672 -39.188 -23.469 1 90.06 183 HIS B O 1
ATOM 5439 N N . VAL B 1 184 ? 13.539 -38.594 -21.625 1 93.31 184 VAL B N 1
ATOM 5440 C CA . VAL B 1 184 ? 12.25 -38.5 -22.297 1 93.31 184 VAL B CA 1
ATOM 5441 C C . VAL B 1 184 ? 11.477 -37.281 -21.75 1 93.31 184 VAL B C 1
ATOM 5443 O O . VAL B 1 184 ? 11.781 -36.781 -20.672 1 93.31 184 VAL B O 1
ATOM 5446 N N . PHE B 1 185 ? 10.547 -36.875 -22.562 1 94.25 185 PHE B N 1
ATOM 5447 C CA . PHE B 1 185 ? 9.586 -35.844 -22.125 1 94.25 185 PHE B CA 1
ATOM 5448 C C . PHE B 1 185 ? 8.203 -36.469 -21.922 1 94.25 185 PHE B C 1
ATOM 5450 O O . PHE B 1 185 ? 7.82 -37.375 -22.656 1 94.25 185 PHE B O 1
ATOM 5457 N N . GLU B 1 186 ? 7.559 -36.031 -20.938 1 94.69 186 GLU B N 1
ATOM 5458 C CA . GLU B 1 186 ? 6.152 -36.406 -20.781 1 94.69 186 GLU B CA 1
ATOM 5459 C C . GLU B 1 186 ? 5.238 -35.344 -21.391 1 94.69 186 GLU B C 1
ATOM 5461 O O . GLU B 1 186 ? 5.508 -34.156 -21.281 1 94.69 186 GLU B O 1
ATOM 5466 N N . THR B 1 187 ? 4.195 -35.719 -21.969 1 95.75 187 THR B N 1
ATOM 5467 C CA . THR B 1 187 ? 3.383 -34.906 -22.875 1 95.75 187 THR B CA 1
ATOM 5468 C C . THR B 1 187 ? 2.779 -33.719 -22.125 1 95.75 187 THR B C 1
ATOM 5470 O O . THR B 1 187 ? 2.807 -32.594 -22.609 1 95.75 187 THR B O 1
ATOM 5473 N N . SER B 1 188 ? 2.152 -33.906 -21.016 1 95.94 188 SER B N 1
ATOM 5474 C CA . SER B 1 188 ? 1.511 -32.844 -20.266 1 95.94 188 SER B CA 1
ATOM 5475 C C . SER B 1 188 ? 2.529 -31.781 -19.828 1 95.94 188 SER B C 1
ATOM 5477 O O . SER B 1 188 ? 2.252 -30.578 -19.875 1 95.94 188 SER B O 1
ATOM 5479 N N . SER B 1 189 ? 3.646 -32.156 -19.453 1 92.25 189 SER B N 1
ATOM 5480 C CA . SER B 1 189 ? 4.699 -31.25 -18.984 1 92.25 189 SER B CA 1
ATOM 5481 C C . SER B 1 189 ? 5.301 -30.453 -20.141 1 92.25 189 SER B C 1
ATOM 5483 O O . SER B 1 189 ? 5.473 -29.234 -20.047 1 92.25 189 SER B O 1
ATOM 5485 N N . ILE B 1 190 ? 5.602 -31.125 -21.172 1 91.62 190 ILE B N 1
ATOM 5486 C CA . ILE B 1 190 ? 6.293 -30.469 -22.281 1 91.62 190 ILE B CA 1
ATOM 5487 C C . ILE B 1 190 ? 5.32 -29.562 -23.031 1 91.62 190 ILE B C 1
ATOM 5489 O O . ILE B 1 190 ? 5.742 -28.656 -23.75 1 91.62 190 ILE B O 1
ATOM 5493 N N . SER B 1 191 ? 4.059 -29.828 -22.906 1 91.31 191 SER B N 1
ATOM 5494 C CA . SER B 1 191 ? 3.057 -29.047 -23.625 1 91.31 191 SER B CA 1
ATOM 5495 C C . SER B 1 191 ? 3.092 -27.594 -23.203 1 91.31 191 SER B C 1
ATOM 5497 O O . SER B 1 191 ? 2.648 -26.703 -23.938 1 91.31 191 SER B O 1
ATOM 5499 N N . SER B 1 192 ? 3.607 -27.312 -22.031 1 85.19 192 SER B N 1
ATOM 5500 C CA . SER B 1 192 ? 3.664 -25.938 -21.531 1 85.19 192 SER B CA 1
ATOM 5501 C C . SER B 1 192 ? 5.023 -25.312 -21.812 1 85.19 192 SER B C 1
ATOM 5503 O O . SER B 1 192 ? 5.262 -24.156 -21.453 1 85.19 192 SER B O 1
ATOM 5505 N N . SER B 1 193 ? 5.887 -25.938 -22.453 1 80.31 193 SER B N 1
ATOM 5506 C CA . SER B 1 193 ? 7.289 -25.547 -22.562 1 80.31 193 SER B CA 1
ATOM 5507 C C . SER B 1 193 ? 7.5 -24.547 -23.703 1 80.31 193 SER B C 1
ATOM 5509 O O . SER B 1 193 ? 8.539 -23.891 -23.766 1 80.31 193 SER B O 1
ATOM 5511 N N . GLY B 1 194 ? 6.574 -24.391 -24.531 1 79.56 194 GLY B N 1
ATOM 5512 C CA . GLY B 1 194 ? 6.742 -23.578 -25.719 1 79.56 194 GLY B CA 1
ATOM 5513 C C . GLY B 1 194 ? 7.352 -24.328 -26.891 1 79.56 194 GLY B C 1
ATOM 5514 O O . GLY B 1 194 ? 7.422 -23.812 -28 1 79.56 194 GLY B O 1
ATOM 5515 N N . THR B 1 195 ? 7.75 -25.562 -26.688 1 84.06 195 THR B N 1
ATOM 5516 C CA . THR B 1 195 ? 8.375 -26.344 -27.734 1 84.06 195 THR B CA 1
ATOM 5517 C C . THR B 1 195 ? 7.367 -27.312 -28.359 1 84.06 195 THR B C 1
ATOM 5519 O O . THR B 1 195 ? 7.609 -27.859 -29.438 1 84.06 195 THR B O 1
ATOM 5522 N N . PHE B 1 196 ? 6.312 -27.5 -27.688 1 88 196 PHE B N 1
ATOM 5523 C CA . PHE B 1 196 ? 5.277 -28.438 -28.094 1 88 196 PHE B CA 1
ATOM 5524 C C . PHE B 1 196 ? 4.16 -27.734 -28.844 1 88 196 PHE B C 1
ATOM 5526 O O . PHE B 1 196 ? 3.758 -26.625 -28.484 1 88 196 PHE B O 1
ATOM 5533 N N . ASP B 1 197 ? 3.754 -28.312 -29.922 1 86.88 197 ASP B N 1
ATOM 5534 C CA . ASP B 1 197 ? 2.613 -27.812 -30.688 1 86.88 197 ASP B CA 1
ATOM 5535 C C . ASP B 1 197 ? 1.368 -28.656 -30.422 1 86.88 197 ASP B C 1
ATOM 5537 O O . ASP B 1 197 ? 1.263 -29.797 -30.906 1 86.88 197 ASP B O 1
ATOM 5541 N N . PRO B 1 198 ? 0.442 -28.094 -29.75 1 86 198 PRO B N 1
ATOM 5542 C CA . PRO B 1 198 ? -0.738 -28.875 -29.375 1 86 198 PRO B CA 1
ATOM 5543 C C . PRO B 1 198 ? -1.595 -29.281 -30.562 1 86 198 PRO B C 1
ATOM 5545 O O . PRO B 1 198 ? -2.375 -30.234 -30.484 1 86 198 PRO B O 1
ATOM 5548 N N . TRP B 1 199 ? -1.511 -28.656 -31.688 1 84.75 199 TRP B N 1
ATOM 5549 C CA . TRP B 1 199 ? -2.32 -28.969 -32.875 1 84.75 199 TRP B CA 1
ATOM 5550 C C . TRP B 1 199 ? -1.763 -30.156 -33.625 1 84.75 199 TRP B C 1
ATOM 5552 O O . TRP B 1 199 ? -2.512 -30.906 -34.25 1 84.75 199 TRP B O 1
ATOM 5562 N N . ILE B 1 200 ? -0.5 -30.375 -33.469 1 86.25 200 ILE B N 1
ATOM 5563 C CA . ILE B 1 200 ? 0.094 -31.531 -34.156 1 86.25 200 ILE B CA 1
ATOM 5564 C C . ILE B 1 200 ? 0.412 -32.625 -33.125 1 86.25 200 ILE B C 1
ATOM 5566 O O . ILE B 1 200 ? 0.657 -33.781 -33.5 1 86.25 200 ILE B O 1
ATOM 5570 N N . GLY B 1 201 ? 0.421 -32.25 -31.859 1 88.75 201 GLY B N 1
ATOM 5571 C CA . GLY B 1 201 ? 0.667 -33.188 -30.781 1 88.75 201 GLY B CA 1
ATOM 5572 C C . GLY B 1 201 ? 2.125 -33.594 -30.672 1 88.75 201 GLY B C 1
ATOM 5573 O O . GLY B 1 201 ? 2.436 -34.688 -30.203 1 88.75 201 GLY B O 1
ATOM 5574 N N . ASP B 1 202 ? 2.969 -32.719 -31.203 1 91.56 202 ASP B N 1
ATOM 5575 C CA . ASP B 1 202 ? 4.406 -33 -31.234 1 91.56 202 ASP B CA 1
ATOM 5576 C C . ASP B 1 202 ? 5.199 -31.703 -31.328 1 91.56 202 ASP B C 1
ATOM 5578 O O . ASP B 1 202 ? 4.629 -30.609 -31.266 1 91.56 202 ASP B O 1
ATOM 5582 N N . PHE B 1 203 ? 6.535 -31.938 -31.438 1 92 203 PHE B N 1
ATOM 5583 C CA . PHE B 1 203 ? 7.387 -30.781 -31.672 1 92 203 PHE B CA 1
ATOM 5584 C C . PHE B 1 203 ? 7.191 -30.234 -33.094 1 92 203 PHE B C 1
ATOM 5586 O O . PHE B 1 203 ? 7.062 -31 -34.031 1 92 203 PHE B O 1
ATOM 5593 N N . ASN B 1 204 ? 7.098 -28.922 -33.125 1 84.5 204 ASN B N 1
ATOM 5594 C CA . ASN B 1 204 ? 7.105 -28.281 -34.438 1 84.5 204 ASN B CA 1
ATOM 5595 C C . ASN B 1 204 ? 8.516 -27.875 -34.844 1 84.5 204 ASN B C 1
ATOM 5597 O O . ASN B 1 204 ? 8.945 -26.75 -34.594 1 84.5 204 ASN B O 1
ATOM 5601 N N . HIS B 1 205 ? 9.109 -28.719 -35.594 1 86.88 205 HIS B N 1
ATOM 5602 C CA . HIS B 1 205 ? 10.516 -28.547 -35.938 1 86.88 205 HIS B CA 1
ATOM 5603 C C . HIS B 1 205 ? 10.719 -27.312 -36.781 1 86.88 205 HIS B C 1
ATOM 5605 O O . HIS B 1 205 ? 11.758 -26.641 -36.688 1 86.88 205 HIS B O 1
ATOM 5611 N N . PHE B 1 206 ? 9.781 -27.062 -37.531 1 81.12 206 PHE B N 1
ATOM 5612 C CA . PHE B 1 206 ? 9.867 -25.891 -38.375 1 81.12 206 PHE B CA 1
ATOM 5613 C C . PHE B 1 206 ? 9.891 -24.609 -37.562 1 81.12 206 PHE B C 1
ATOM 5615 O O . PHE B 1 206 ? 10.781 -23.781 -37.75 1 81.12 206 PHE B O 1
ATOM 5622 N N . LEU B 1 207 ? 8.945 -24.516 -36.688 1 78.81 207 LEU B N 1
ATOM 5623 C CA . LEU B 1 207 ? 8.859 -23.328 -35.844 1 78.81 207 LEU B CA 1
ATOM 5624 C C . LEU B 1 207 ? 10.07 -23.219 -34.906 1 78.81 207 LEU B C 1
ATOM 5626 O O . LEU B 1 207 ? 10.57 -22.125 -34.656 1 78.81 207 LEU B O 1
ATOM 5630 N N . LEU B 1 208 ? 10.469 -24.266 -34.375 1 84.5 208 LEU B N 1
ATOM 5631 C CA . LEU B 1 208 ? 11.625 -24.297 -33.469 1 84.5 208 LEU B CA 1
ATOM 5632 C C . LEU B 1 208 ? 12.891 -23.875 -34.219 1 84.5 208 LEU B C 1
ATOM 5634 O O . LEU B 1 208 ? 13.758 -23.219 -33.656 1 84.5 208 LEU B O 1
ATOM 5638 N N . GLY B 1 209 ? 12.945 -24.219 -35.469 1 80.19 209 GLY B N 1
ATOM 5639 C CA . GLY B 1 209 ? 14.055 -23.781 -36.281 1 80.19 209 GLY B CA 1
ATOM 5640 C C . GLY B 1 209 ? 14.078 -22.281 -36.5 1 80.19 209 GLY B C 1
ATOM 5641 O O . GLY B 1 209 ? 15.141 -21.672 -36.5 1 80.19 209 GLY B O 1
ATOM 5642 N N . ILE B 1 210 ? 12.984 -21.797 -36.625 1 74.88 210 ILE B N 1
ATOM 5643 C CA . ILE B 1 210 ? 12.852 -20.375 -36.875 1 74.88 210 ILE B CA 1
ATOM 5644 C C . ILE B 1 210 ? 13.336 -19.578 -35.656 1 74.88 210 ILE B C 1
ATOM 5646 O O . ILE B 1 210 ? 13.969 -18.531 -35.812 1 74.88 210 ILE B O 1
ATOM 5650 N N . ILE B 1 211 ? 13.062 -20.125 -34.5 1 76.88 211 ILE B N 1
ATOM 5651 C CA . ILE B 1 211 ? 13.414 -19.359 -33.312 1 76.88 211 ILE B CA 1
ATOM 5652 C C . ILE B 1 211 ? 14.836 -19.719 -32.844 1 76.88 211 ILE B C 1
ATOM 5654 O O . ILE B 1 211 ? 15.32 -19.219 -31.844 1 76.88 211 ILE B O 1
ATOM 5658 N N . GLY B 1 212 ? 15.453 -20.578 -33.562 1 79.25 212 GLY B N 1
ATOM 5659 C CA . GLY B 1 212 ? 16.844 -20.922 -33.312 1 79.25 212 GLY B CA 1
ATOM 5660 C C . GLY B 1 212 ? 17 -21.906 -32.156 1 79.25 212 GLY B C 1
ATOM 5661 O O . GLY B 1 212 ? 18.047 -21.953 -31.516 1 79.25 212 GLY B O 1
ATOM 5662 N N . PHE B 1 213 ? 15.938 -22.594 -31.875 1 85.56 213 PHE B N 1
ATOM 5663 C CA . PHE B 1 213 ? 16.031 -23.609 -30.844 1 85.56 213 PHE B CA 1
ATOM 5664 C C . PHE B 1 213 ? 16.828 -24.812 -31.328 1 85.56 213 PHE B C 1
ATOM 5666 O O . PHE B 1 213 ? 16.609 -25.297 -32.438 1 85.56 213 PHE B O 1
ATOM 5673 N N . PRO B 1 214 ? 17.781 -25.25 -30.578 1 88.88 214 PRO B N 1
ATOM 5674 C CA . PRO B 1 214 ? 18.547 -26.438 -30.984 1 88.88 214 PRO B CA 1
ATOM 5675 C C . PRO B 1 214 ? 17.719 -27.719 -30.906 1 88.88 214 PRO B C 1
ATOM 5677 O O . PRO B 1 214 ? 17.672 -28.359 -29.844 1 88.88 214 PRO B O 1
ATOM 5680 N N . THR B 1 215 ? 17.234 -28.219 -31.953 1 89.94 215 THR B N 1
ATOM 5681 C CA . THR B 1 215 ? 16.297 -29.328 -32 1 89.94 215 THR B CA 1
ATOM 5682 C C . THR B 1 215 ? 16.984 -30.641 -31.641 1 89.94 215 THR B C 1
ATOM 5684 O O . THR B 1 215 ? 16.312 -31.641 -31.328 1 89.94 215 THR B O 1
ATOM 5687 N N . LYS B 1 216 ? 18.281 -30.641 -31.672 1 88.06 216 LYS B N 1
ATOM 5688 C CA . LYS B 1 216 ? 19.031 -31.828 -31.281 1 88.06 216 LYS B CA 1
ATOM 5689 C C . LYS B 1 216 ? 18.844 -32.125 -29.797 1 88.06 216 LYS B C 1
ATOM 5691 O O . LYS B 1 216 ? 19.125 -33.25 -29.359 1 88.06 216 LYS B O 1
ATOM 5696 N N . LEU B 1 217 ? 18.375 -31.219 -29.125 1 89.81 217 LEU B N 1
ATOM 5697 C CA . LEU B 1 217 ? 18.188 -31.375 -27.688 1 89.81 217 LEU B CA 1
ATOM 5698 C C . LEU B 1 217 ? 16.875 -32.062 -27.375 1 89.81 217 LEU B C 1
ATOM 5700 O O . LEU B 1 217 ? 16.641 -32.531 -26.25 1 89.81 217 LEU B O 1
ATOM 5704 N N . LEU B 1 218 ? 16.047 -32.219 -28.359 1 93.25 218 LEU B N 1
ATOM 5705 C CA . LEU B 1 218 ? 14.703 -32.75 -28.125 1 93.25 218 LEU B CA 1
ATOM 5706 C C . LEU B 1 218 ? 14.758 -34.25 -27.891 1 93.25 218 LEU B C 1
ATOM 5708 O O . LEU B 1 218 ? 15.461 -34.969 -28.609 1 93.25 218 LEU B O 1
ATOM 5712 N N . ALA B 1 219 ? 14.125 -34.688 -26.891 1 93.31 219 ALA B N 1
ATOM 5713 C CA . ALA B 1 219 ? 13.977 -36.125 -26.562 1 93.31 219 ALA B CA 1
ATOM 5714 C C . ALA B 1 219 ? 12.594 -36.625 -26.969 1 93.31 219 ALA B C 1
ATOM 5716 O O . ALA B 1 219 ? 11.703 -35.844 -27.297 1 93.31 219 ALA B O 1
ATOM 5717 N N . PRO B 1 220 ? 12.43 -37.969 -27.016 1 94.19 220 PRO B N 1
ATOM 5718 C CA . PRO B 1 220 ? 11.109 -38.5 -27.359 1 94.19 220 PRO B CA 1
ATOM 5719 C C . PRO B 1 220 ? 10.031 -38.094 -26.359 1 94.19 220 PRO B C 1
ATOM 5721 O O . PRO B 1 220 ? 10.297 -38.031 -25.156 1 94.19 220 PRO B O 1
ATOM 5724 N N . ILE B 1 221 ? 8.867 -37.844 -26.922 1 95.44 221 ILE B N 1
ATOM 5725 C CA . ILE B 1 221 ? 7.707 -37.531 -26.094 1 95.44 221 ILE B CA 1
ATOM 5726 C C . ILE B 1 221 ? 6.949 -38.812 -25.766 1 95.44 221 ILE B C 1
ATOM 5728 O O . ILE B 1 221 ? 6.73 -39.656 -26.641 1 95.44 221 ILE B O 1
ATOM 5732 N N . ARG B 1 222 ? 6.598 -38.969 -24.531 1 96 222 ARG B N 1
ATOM 5733 C CA . ARG B 1 222 ? 5.891 -40.156 -24.078 1 96 222 ARG B CA 1
ATOM 5734 C C . ARG B 1 222 ? 4.504 -39.812 -23.547 1 96 222 ARG B C 1
ATOM 5736 O O . ARG B 1 222 ? 4.266 -38.656 -23.141 1 96 222 ARG B O 1
ATOM 5743 N N . ASP B 1 223 ? 3.627 -40.844 -23.594 1 96.88 223 ASP B N 1
ATOM 5744 C CA . ASP B 1 223 ? 2.311 -40.688 -22.984 1 96.88 223 ASP B CA 1
ATOM 5745 C C . ASP B 1 223 ? 2.424 -40.5 -21.469 1 96.88 223 ASP B C 1
ATOM 5747 O O . ASP B 1 223 ? 3.414 -40.906 -20.859 1 96.88 223 ASP B O 1
ATOM 5751 N N . THR B 1 224 ? 1.405 -39.906 -20.953 1 97.25 224 THR B N 1
ATOM 5752 C CA . THR B 1 224 ? 1.348 -39.656 -19.516 1 97.25 224 THR B CA 1
ATOM 5753 C C . THR B 1 224 ? 1.469 -40.938 -18.719 1 97.25 224 THR B C 1
ATOM 5755 O O . THR B 1 224 ? 2.057 -40.969 -17.641 1 97.25 224 THR B O 1
ATOM 5758 N N . ASN B 1 225 ? 0.95 -42 -19.25 1 95.5 225 ASN B N 1
ATOM 5759 C CA . ASN B 1 225 ? 0.994 -43.281 -18.578 1 95.5 225 ASN B CA 1
ATOM 5760 C C . ASN B 1 225 ? 2.041 -44.219 -19.219 1 95.5 225 ASN B C 1
ATOM 5762 O O . ASN B 1 225 ? 2.035 -45.406 -18.984 1 95.5 225 ASN B O 1
ATOM 5766 N N . PHE B 1 226 ? 2.852 -43.719 -20.094 1 93.94 226 PHE B N 1
ATOM 5767 C CA . PHE B 1 226 ? 3.947 -44.406 -20.75 1 93.94 226 PHE B CA 1
ATOM 5768 C C . PHE B 1 226 ? 3.434 -45.625 -21.531 1 93.94 226 PHE B C 1
ATOM 5770 O O . PHE B 1 226 ? 4.102 -46.656 -21.578 1 93.94 226 PHE B O 1
ATOM 5777 N N . SER B 1 227 ? 2.322 -45.531 -22.016 1 89.25 227 SER B N 1
ATOM 5778 C CA . SER B 1 227 ? 1.745 -46.656 -22.781 1 89.25 227 SER B CA 1
ATOM 5779 C C . SER B 1 227 ? 2.525 -46.875 -24.078 1 89.25 227 SER B C 1
ATOM 5781 O O . SER B 1 227 ? 2.543 -48 -24.594 1 89.25 227 SER B O 1
ATOM 5783 N N . ASP B 1 228 ? 3.084 -45.875 -24.5 1 87.12 228 ASP B N 1
ATOM 5784 C CA . ASP B 1 228 ? 3.793 -45.938 -25.766 1 87.12 228 ASP B CA 1
ATOM 5785 C C . ASP B 1 228 ? 5.27 -46.281 -25.562 1 87.12 228 ASP B C 1
ATOM 5787 O O . ASP B 1 228 ? 6.047 -46.312 -26.516 1 87.12 228 ASP B O 1
ATOM 5791 N N . SER B 1 229 ? 5.629 -46.375 -24.359 1 88.06 229 SER B N 1
ATOM 5792 C CA . SER B 1 229 ? 7.027 -46.656 -24.062 1 88.06 229 SER B CA 1
ATOM 5793 C C . SER B 1 229 ? 7.316 -48.156 -24.172 1 88.06 229 SER B C 1
ATOM 5795 O O . SER B 1 229 ? 6.5 -49 -23.766 1 88.06 229 SER B O 1
ATOM 5797 N N . PRO B 1 230 ? 8.492 -48.438 -24.719 1 81.31 230 PRO B N 1
ATOM 5798 C CA . PRO B 1 230 ? 8.859 -49.844 -24.781 1 81.31 230 PRO B CA 1
ATOM 5799 C C . PRO B 1 230 ? 8.961 -50.5 -23.391 1 81.31 230 PRO B C 1
ATOM 5801 O O . PRO B 1 230 ? 8.578 -51.656 -23.219 1 81.31 230 PRO B O 1
ATOM 5804 N N . ALA B 1 231 ? 9.484 -49.781 -22.453 1 82.31 231 ALA B N 1
ATOM 5805 C CA . ALA B 1 231 ? 9.547 -50.188 -21.047 1 82.31 231 ALA B CA 1
ATOM 5806 C C . ALA B 1 231 ? 9.219 -49 -20.125 1 82.31 231 ALA B C 1
ATOM 5808 O O . ALA B 1 231 ? 9.609 -47.875 -20.391 1 82.31 231 ALA B O 1
ATOM 5809 N N . LYS B 1 232 ? 8.445 -49.469 -19.156 1 88.12 232 LYS B N 1
ATOM 5810 C CA . LYS B 1 232 ? 8.141 -48.406 -18.172 1 88.12 232 LYS B CA 1
ATOM 5811 C C . LYS B 1 232 ? 9.391 -47.969 -17.438 1 88.12 232 LYS B C 1
ATOM 5813 O O . LYS B 1 232 ? 10.242 -48.781 -17.078 1 88.12 232 LYS B O 1
ATOM 5818 N N . PRO B 1 233 ? 9.445 -46.656 -17.266 1 92.12 233 PRO B N 1
ATOM 5819 C CA . PRO B 1 233 ? 10.523 -46.219 -16.375 1 92.12 233 PRO B CA 1
ATOM 5820 C C . PRO B 1 233 ? 10.375 -46.75 -14.961 1 92.12 233 PRO B C 1
ATOM 5822 O O . PRO B 1 233 ? 9.258 -47.031 -14.516 1 92.12 233 PRO B O 1
ATOM 5825 N N . LYS B 1 234 ? 11.547 -46.875 -14.258 1 94.06 234 LYS B N 1
ATOM 5826 C CA . LYS B 1 234 ? 11.531 -47.438 -12.914 1 94.06 234 LYS B CA 1
ATOM 5827 C C . LYS B 1 234 ? 12.461 -46.688 -11.977 1 94.06 234 LYS B C 1
ATOM 5829 O O . LYS B 1 234 ? 13.492 -46.156 -12.406 1 94.06 234 LYS B O 1
ATOM 5834 N N . LEU B 1 235 ? 11.984 -46.625 -10.797 1 94.75 235 LEU B N 1
ATOM 5835 C CA . LEU B 1 235 ? 12.906 -46.219 -9.734 1 94.75 235 LEU B CA 1
ATOM 5836 C C . LEU B 1 235 ? 13.852 -47.375 -9.391 1 94.75 235 LEU B C 1
ATOM 5838 O O . LEU B 1 235 ? 13.406 -48.469 -9.008 1 94.75 235 LEU B O 1
ATOM 5842 N N . ASP B 1 236 ? 15.078 -47.094 -9.477 1 94 236 ASP B N 1
ATOM 5843 C CA . ASP B 1 236 ? 16.109 -48.094 -9.273 1 94 236 ASP B CA 1
ATOM 5844 C C . ASP B 1 236 ? 16.094 -48.625 -7.836 1 94 236 ASP B C 1
ATOM 5846 O O . ASP B 1 236 ? 15.898 -47.844 -6.898 1 94 236 ASP B O 1
ATOM 5850 N N . ALA B 1 237 ? 16.422 -49.844 -7.66 1 93.69 237 ALA B N 1
ATOM 5851 C CA . ALA B 1 237 ? 16.391 -50.5 -6.355 1 93.69 237 ALA B CA 1
ATOM 5852 C C . ALA B 1 237 ? 17.406 -49.906 -5.402 1 93.69 237 ALA B C 1
ATOM 5854 O O . ALA B 1 237 ? 17.266 -50 -4.184 1 93.69 237 ALA B O 1
ATOM 5855 N N . LYS B 1 238 ? 18.375 -49.281 -5.898 1 93.06 238 LYS B N 1
ATOM 5856 C CA . LYS B 1 238 ? 19.453 -48.719 -5.074 1 93.06 238 LYS B CA 1
ATOM 5857 C C . LYS B 1 238 ? 18.922 -47.594 -4.188 1 93.06 238 LYS B C 1
ATOM 5859 O O . LYS B 1 238 ? 19.516 -47.281 -3.146 1 93.06 238 LYS B O 1
ATOM 5864 N N . PHE B 1 239 ? 17.859 -47.031 -4.586 1 93.5 239 PHE B N 1
ATOM 5865 C CA . PHE B 1 239 ? 17.391 -45.844 -3.854 1 93.5 239 PHE B CA 1
ATOM 5866 C C . PHE B 1 239 ? 16.453 -46.281 -2.717 1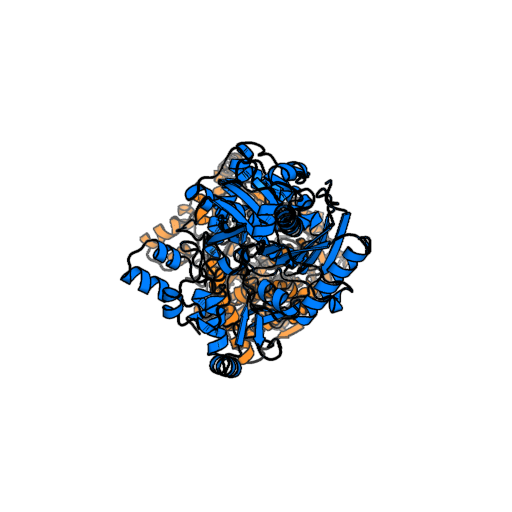 93.5 239 PHE B C 1
ATOM 5868 O O . PHE B 1 239 ? 16.469 -45.656 -1.649 1 93.5 239 PHE B O 1
ATOM 5875 N N . CYS B 1 240 ? 15.609 -47.312 -2.949 1 92.88 240 CYS B N 1
ATOM 5876 C CA . CYS B 1 240 ? 14.602 -47.625 -1.949 1 92.88 240 CYS B CA 1
ATOM 5877 C C . CYS B 1 240 ? 14.602 -49.125 -1.639 1 92.88 240 CYS B C 1
ATOM 5879 O O . CYS B 1 240 ? 13.703 -49.625 -0.956 1 92.88 240 CYS B O 1
ATOM 5881 N N . GLY B 1 241 ? 15.453 -49.938 -2.115 1 91.44 241 GLY B N 1
ATOM 5882 C CA . GLY B 1 241 ? 15.594 -51.344 -1.796 1 91.44 241 GLY B CA 1
ATOM 5883 C C . GLY B 1 241 ? 14.812 -52.25 -2.73 1 91.44 241 GLY B C 1
ATOM 5884 O O . GLY B 1 241 ? 14.891 -53.469 -2.627 1 91.44 241 GLY B O 1
ATOM 5885 N N . ARG B 1 242 ? 14.023 -51.719 -3.582 1 91.88 242 ARG B N 1
ATOM 5886 C CA . ARG B 1 242 ? 13.297 -52.438 -4.605 1 91.88 242 ARG B CA 1
ATOM 5887 C C . ARG B 1 242 ? 13.039 -51.562 -5.832 1 91.88 242 ARG B C 1
ATOM 5889 O O . ARG B 1 242 ? 13 -50.344 -5.73 1 91.88 242 ARG B O 1
ATOM 5896 N N . GLU B 1 243 ? 12.922 -52.281 -6.91 1 93.31 243 GLU B N 1
ATOM 5897 C CA . GLU B 1 243 ? 12.57 -51.562 -8.133 1 93.31 243 GLU B CA 1
ATOM 5898 C C . GLU B 1 243 ? 11.086 -51.219 -8.148 1 93.31 243 GLU B C 1
ATOM 5900 O O . GLU B 1 243 ? 10.234 -52.062 -7.832 1 93.31 243 GLU B O 1
ATOM 5905 N N . ILE B 1 244 ? 10.75 -50.031 -8.461 1 95.44 244 ILE B N 1
ATOM 5906 C CA . ILE B 1 244 ? 9.359 -49.594 -8.516 1 95.44 244 ILE B CA 1
ATOM 5907 C C . ILE B 1 244 ? 9.062 -49 -9.883 1 95.44 244 ILE B C 1
ATOM 5909 O O . ILE B 1 244 ? 9.648 -47.969 -10.258 1 95.44 244 ILE B O 1
ATOM 5913 N N . PRO B 1 245 ? 8.211 -49.531 -10.648 1 95.19 245 PRO B N 1
ATOM 5914 C CA . PRO B 1 245 ? 7.863 -48.969 -11.945 1 95.19 245 PRO B CA 1
ATOM 5915 C C . PRO B 1 245 ? 7.078 -47.656 -11.828 1 95.19 245 PRO B C 1
ATOM 5917 O O . PRO B 1 245 ? 6.297 -47.5 -10.883 1 95.19 245 PRO B O 1
ATOM 5920 N N . ILE B 1 246 ? 7.238 -46.781 -12.773 1 95.5 246 ILE B N 1
ATOM 5921 C CA . ILE B 1 246 ? 6.492 -45.531 -12.875 1 95.5 246 ILE B CA 1
ATOM 5922 C C . ILE B 1 246 ? 5.367 -45.688 -13.891 1 95.5 246 ILE B C 1
ATOM 5924 O O . ILE B 1 246 ? 5.621 -45.875 -15.086 1 95.5 246 ILE B O 1
ATOM 5928 N N . HIS B 1 247 ? 4.176 -45.531 -13.445 1 96.38 247 HIS B N 1
ATOM 5929 C CA . HIS B 1 247 ? 3.051 -45.812 -14.328 1 96.38 247 HIS B CA 1
ATOM 5930 C C . HIS B 1 247 ? 2.365 -44.5 -14.758 1 96.38 247 HIS B C 1
ATOM 5932 O O . HIS B 1 247 ? 1.475 -44.531 -15.609 1 96.38 247 HIS B O 1
ATOM 5938 N N . ALA B 1 248 ? 2.816 -43.438 -14.133 1 97.12 248 ALA B N 1
ATOM 5939 C CA . ALA B 1 248 ? 2.295 -42.125 -14.578 1 97.12 248 ALA B CA 1
ATOM 5940 C C . ALA B 1 248 ? 3.27 -41 -14.25 1 97.12 248 ALA B C 1
ATOM 5942 O O . ALA B 1 248 ? 3.904 -41 -13.195 1 97.12 248 ALA B O 1
ATOM 5943 N N . MET B 1 249 ? 3.418 -40.125 -15.102 1 96.69 249 MET B N 1
ATOM 5944 C CA . MET B 1 249 ? 4.078 -38.844 -14.938 1 96.69 249 MET B CA 1
ATOM 5945 C C . MET B 1 249 ? 3.242 -37.719 -15.562 1 96.69 249 MET B C 1
ATOM 5947 O O . MET B 1 249 ? 2.74 -37.844 -16.672 1 96.69 249 MET B O 1
ATOM 5951 N N . ILE B 1 250 ? 2.992 -36.688 -14.797 1 97.56 250 ILE B N 1
ATOM 5952 C CA . ILE B 1 250 ? 2.059 -35.656 -15.258 1 97.56 250 ILE B CA 1
ATOM 5953 C C . ILE B 1 250 ? 2.412 -34.312 -14.625 1 97.56 250 ILE B C 1
ATOM 5955 O O . ILE B 1 250 ? 2.979 -34.25 -13.531 1 97.56 250 ILE B O 1
ATOM 5959 N N . ALA B 1 251 ? 2.125 -33.281 -15.328 1 95.12 251 ALA B N 1
ATOM 5960 C CA . ALA B 1 251 ? 2.312 -31.938 -14.773 1 95.12 251 ALA B CA 1
ATOM 5961 C C . ALA B 1 251 ? 1.386 -31.703 -13.586 1 95.12 251 ALA B C 1
ATOM 5963 O O . ALA B 1 251 ? 0.253 -32.188 -13.562 1 95.12 251 ALA B O 1
ATOM 5964 N N . ASP B 1 252 ? 1.811 -30.875 -12.664 1 91.56 252 ASP B N 1
ATOM 5965 C CA . ASP B 1 252 ? 1.149 -30.75 -11.367 1 91.56 252 ASP B CA 1
ATOM 5966 C C . ASP B 1 252 ? -0.265 -30.188 -11.523 1 91.56 252 ASP B C 1
ATOM 5968 O O . ASP B 1 252 ? -1.221 -30.75 -10.984 1 91.56 252 ASP B O 1
ATOM 5972 N N . GLN B 1 253 ? -0.441 -29.156 -12.266 1 92.81 253 GLN B N 1
ATOM 5973 C CA . GLN B 1 253 ? -1.769 -28.578 -12.398 1 92.81 253 GLN B CA 1
ATOM 5974 C C . GLN B 1 253 ? -2.699 -29.5 -13.188 1 92.81 253 GLN B C 1
ATOM 5976 O O . GLN B 1 253 ? -3.902 -29.547 -12.922 1 92.81 253 GLN B O 1
ATOM 5981 N N . GLN B 1 254 ? -2.158 -30.125 -14.18 1 96.69 254 GLN B N 1
ATOM 5982 C CA . GLN B 1 254 ? -2.914 -31.125 -14.914 1 96.69 254 GLN B CA 1
ATOM 5983 C C . GLN B 1 254 ? -3.285 -32.312 -14.023 1 96.69 254 GLN B C 1
ATOM 5985 O O . GLN B 1 254 ? -4.41 -32.812 -14.086 1 96.69 254 GLN B O 1
ATOM 5990 N N . ALA B 1 255 ? -2.35 -32.688 -13.195 1 96.69 255 ALA B N 1
ATOM 5991 C CA . ALA B 1 255 ? -2.629 -33.75 -12.211 1 96.69 255 ALA B CA 1
ATOM 5992 C C . ALA B 1 255 ? -3.738 -33.312 -11.25 1 96.69 255 ALA B C 1
ATOM 5994 O O . ALA B 1 255 ? -4.629 -34.094 -10.93 1 96.69 255 ALA B O 1
ATOM 5995 N N . ALA B 1 256 ? -3.666 -32.094 -10.805 1 95.06 256 ALA B N 1
ATOM 5996 C CA . ALA B 1 256 ? -4.688 -31.547 -9.914 1 95.06 256 ALA B CA 1
ATOM 5997 C C . ALA B 1 256 ? -6.051 -31.516 -10.594 1 95.06 256 ALA B C 1
ATOM 5999 O O . ALA B 1 256 ? -7.078 -31.75 -9.945 1 95.06 256 ALA B O 1
ATOM 6000 N N . THR B 1 257 ? -6.047 -31.172 -11.828 1 96.25 257 THR B N 1
ATOM 6001 C CA . THR B 1 257 ? -7.293 -31.172 -12.594 1 96.25 257 THR B CA 1
ATOM 6002 C C . THR B 1 257 ? -7.902 -32.562 -12.625 1 96.25 257 THR B C 1
ATOM 6004 O O . THR B 1 257 ? -9.094 -32.75 -12.352 1 96.25 257 THR B O 1
ATOM 6007 N N . PHE B 1 258 ? -7.094 -33.531 -12.914 1 96 258 PHE B N 1
ATOM 6008 C CA . PHE B 1 258 ? -7.555 -34.906 -12.938 1 96 258 PHE B CA 1
ATOM 6009 C C . PHE B 1 258 ? -8.008 -35.375 -11.555 1 96 258 PHE B C 1
ATOM 6011 O O . PHE B 1 258 ? -9.055 -36 -11.406 1 96 258 PHE B O 1
ATOM 6018 N N . GLY B 1 259 ? -7.223 -35.031 -10.555 1 94.56 259 GLY B N 1
ATOM 6019 C CA . GLY B 1 259 ? -7.496 -35.406 -9.18 1 94.56 259 GLY B CA 1
ATOM 6020 C C . GLY B 1 259 ? -8.703 -34.719 -8.586 1 94.56 259 GLY B C 1
ATOM 6021 O O . GLY B 1 259 ? -9.188 -35.094 -7.523 1 94.56 259 GLY B O 1
ATOM 6022 N N . SER B 1 260 ? -9.188 -33.719 -9.242 1 93.88 260 SER B N 1
ATOM 6023 C CA . SER B 1 260 ? -10.367 -33 -8.781 1 93.88 260 SER B CA 1
ATOM 6024 C C . SER B 1 260 ? -11.641 -33.531 -9.422 1 93.88 260 SER B C 1
ATOM 6026 O O . SER B 1 260 ? -12.734 -33.062 -9.125 1 93.88 260 SER B O 1
ATOM 6028 N N . GLY B 1 261 ? -11.484 -34.438 -10.289 1 92.31 261 GLY B N 1
ATOM 6029 C CA . GLY B 1 261 ? -12.641 -35.031 -10.953 1 92.31 261 GLY B CA 1
ATOM 6030 C C . GLY B 1 261 ? -13.094 -34.219 -12.164 1 92.31 261 GLY B C 1
ATOM 6031 O O . GLY B 1 261 ? -14.25 -34.344 -12.578 1 92.31 261 GLY B O 1
ATOM 6032 N N . VAL B 1 262 ? -12.32 -33.406 -12.641 1 94.31 262 VAL B N 1
ATOM 6033 C CA . VAL B 1 262 ? -12.602 -32.594 -13.812 1 94.31 262 VAL B CA 1
ATOM 6034 C C . VAL B 1 262 ? -12.07 -33.281 -15.07 1 94.31 262 VAL B C 1
ATOM 6036 O O . VAL B 1 262 ? -10.898 -33.094 -15.43 1 94.31 262 VAL B O 1
ATOM 6039 N N . TRP B 1 263 ? -12.984 -34.031 -15.797 1 94.19 263 TRP B N 1
ATOM 6040 C CA . TRP B 1 263 ? -12.523 -34.938 -16.844 1 94.19 263 TRP B CA 1
ATOM 6041 C C . TRP B 1 263 ? -13.195 -34.625 -18.172 1 94.19 263 TRP B C 1
ATOM 6043 O O . TRP B 1 263 ? -12.664 -34.969 -19.234 1 94.19 263 TRP B O 1
ATOM 6053 N N . LYS B 1 264 ? -14.305 -33.938 -18.109 1 93.38 264 LYS B N 1
ATOM 6054 C CA . LYS B 1 264 ? -15.117 -33.781 -19.297 1 93.38 264 LYS B CA 1
ATOM 6055 C C . LYS B 1 264 ? -14.984 -32.375 -19.875 1 93.38 264 LYS B C 1
ATOM 6057 O O . LYS B 1 264 ? -14.844 -31.391 -19.109 1 93.38 264 LYS B O 1
ATOM 6062 N N . PRO B 1 265 ? -15.086 -32.344 -21.203 1 95.5 265 PRO B N 1
ATOM 6063 C CA . PRO B 1 265 ? -15.07 -30.984 -21.781 1 95.5 265 PRO B CA 1
ATOM 6064 C C . PRO B 1 265 ? -16.109 -30.062 -21.156 1 95.5 265 PRO B C 1
ATOM 6066 O O . PRO B 1 265 ? -17.25 -30.469 -20.953 1 95.5 265 PRO B O 1
ATOM 6069 N N . GLY B 1 266 ? -15.641 -28.891 -20.828 1 95.69 266 GLY B N 1
ATOM 6070 C CA . GLY B 1 266 ? -16.547 -27.922 -20.219 1 95.69 266 GLY B CA 1
ATOM 6071 C C . GLY B 1 266 ? -16.391 -27.844 -18.703 1 95.69 266 GLY B C 1
ATOM 6072 O O . GLY B 1 266 ? -16.797 -26.859 -18.078 1 95.69 266 GLY B O 1
ATOM 6073 N N . ASP B 1 267 ? -15.805 -28.875 -18.078 1 95 267 ASP B N 1
ATOM 6074 C CA . ASP B 1 267 ? -15.523 -28.844 -16.656 1 95 267 ASP B CA 1
ATOM 6075 C C . ASP B 1 267 ? -14.438 -27.812 -16.328 1 95 267 ASP B C 1
ATOM 6077 O O . ASP B 1 267 ? -13.555 -27.562 -17.156 1 95 267 ASP B O 1
ATOM 6081 N N . VAL B 1 268 ? -14.555 -27.234 -15.117 1 97 268 VAL B N 1
ATOM 6082 C CA . VAL B 1 268 ? -13.609 -26.188 -14.734 1 97 268 VAL B CA 1
ATOM 6083 C C . VAL B 1 268 ? -12.984 -26.516 -13.383 1 97 268 VAL B C 1
ATOM 6085 O O . VAL B 1 268 ? -13.688 -26.938 -12.461 1 97 268 VAL B O 1
ATOM 6088 N N . LYS B 1 269 ? -11.695 -26.375 -13.32 1 96.69 269 LYS B N 1
ATOM 6089 C CA . LYS B 1 269 ? -10.953 -26.453 -12.055 1 96.69 269 LYS B CA 1
ATOM 6090 C C . LYS B 1 269 ? -10.219 -25.141 -11.773 1 96.69 269 LYS B C 1
ATOM 6092 O O . LYS B 1 269 ? -9.633 -24.547 -12.68 1 96.69 269 LYS B O 1
ATOM 6097 N N . VAL B 1 270 ? -10.289 -24.672 -10.523 1 97.38 270 VAL B N 1
ATOM 6098 C CA . VAL B 1 270 ? -9.492 -23.547 -10.039 1 97.38 270 VAL B CA 1
ATOM 6099 C C . VAL B 1 270 ? -8.516 -24.031 -8.969 1 97.38 270 VAL B C 1
ATOM 6101 O O . VAL B 1 270 ? -8.93 -24.641 -7.98 1 97.38 270 VAL B O 1
ATOM 6104 N N . SER B 1 271 ? -7.312 -23.844 -9.211 1 95.25 271 SER B N 1
ATOM 6105 C CA . SER B 1 271 ? -6.293 -24.172 -8.227 1 95.25 271 SER B CA 1
ATOM 6106 C C . SER B 1 271 ? -5.672 -22.906 -7.633 1 95.25 271 SER B C 1
ATOM 6108 O O . SER B 1 271 ? -5.188 -22.047 -8.367 1 95.25 271 SER B O 1
ATOM 6110 N N . LEU B 1 272 ? -5.746 -22.828 -6.328 1 94.5 272 LEU B N 1
ATOM 6111 C CA . LEU B 1 272 ? -5.137 -21.703 -5.613 1 94.5 272 LEU B CA 1
ATOM 6112 C C . LEU B 1 272 ? -3.969 -22.188 -4.758 1 94.5 272 LEU B C 1
ATOM 6114 O O . LEU B 1 272 ? -4.148 -22.5 -3.58 1 94.5 272 LEU B O 1
ATOM 6118 N N . GLY B 1 273 ? -2.811 -22.172 -5.289 1 88.44 273 GLY B N 1
ATOM 6119 C CA . GLY B 1 273 ? -1.569 -22.5 -4.602 1 88.44 273 GLY B CA 1
ATOM 6120 C C . GLY B 1 273 ? -0.575 -21.359 -4.598 1 88.44 273 GLY B C 1
ATOM 6121 O O . GLY B 1 273 ? -0.906 -20.234 -4.188 1 88.44 273 GLY B O 1
ATOM 6122 N N . THR B 1 274 ? 0.593 -21.703 -5.195 1 77.56 274 THR B N 1
ATOM 6123 C CA . THR B 1 274 ? 1.531 -20.609 -5.391 1 77.56 274 THR B CA 1
ATOM 6124 C C . THR B 1 274 ? 0.944 -19.547 -6.324 1 77.56 274 THR B C 1
ATOM 6126 O O . THR B 1 274 ? 1.003 -18.359 -6.039 1 77.56 274 THR B O 1
ATOM 6129 N N . GLY B 1 275 ? 0.408 -20.078 -7.375 1 86.69 275 GLY B N 1
ATOM 6130 C CA . GLY B 1 275 ? -0.334 -19.219 -8.289 1 86.69 275 GLY B CA 1
ATOM 6131 C C . GLY B 1 275 ? -1.794 -19.609 -8.422 1 86.69 275 GLY B C 1
ATOM 6132 O O . GLY B 1 275 ? -2.266 -20.516 -7.719 1 86.69 275 GLY B O 1
ATOM 6133 N N . THR B 1 276 ? -2.477 -18.828 -9.148 1 93.56 276 THR B N 1
ATOM 6134 C CA . THR B 1 276 ? -3.854 -19.109 -9.531 1 93.56 276 THR B CA 1
ATOM 6135 C C . THR B 1 276 ? -3.914 -19.734 -10.93 1 93.56 276 THR B C 1
ATOM 6137 O O . THR B 1 276 ? -3.318 -19.203 -11.867 1 93.56 276 THR B O 1
ATOM 6140 N N . PHE B 1 277 ? -4.609 -20.891 -11.008 1 94.06 277 PHE B N 1
ATOM 6141 C CA . PHE B 1 277 ? -4.777 -21.547 -12.297 1 94.06 277 PHE B CA 1
ATOM 6142 C C . PHE B 1 277 ? -6.242 -21.891 -12.547 1 94.06 277 PHE B C 1
ATOM 6144 O O . PHE B 1 277 ? -6.871 -22.578 -11.734 1 94.06 277 PHE B O 1
ATOM 6151 N N . VAL B 1 278 ? -6.719 -21.375 -13.594 1 96.81 278 VAL B N 1
ATOM 6152 C CA . VAL B 1 278 ? -8.047 -21.734 -14.07 1 96.81 278 VAL B CA 1
ATOM 6153 C C . VAL B 1 278 ? -7.93 -22.656 -15.289 1 96.81 278 VAL B C 1
ATOM 6155 O O . VAL B 1 278 ? -7.453 -22.219 -16.344 1 96.81 278 VAL B O 1
ATOM 6158 N N . ASP B 1 279 ? -8.383 -23.859 -15.102 1 96.81 279 ASP B N 1
ATOM 6159 C CA . ASP B 1 279 ? -8.273 -24.859 -16.156 1 96.81 279 ASP B CA 1
ATOM 6160 C C . ASP B 1 279 ? -9.648 -25.297 -16.641 1 96.81 279 ASP B C 1
ATOM 6162 O O . ASP B 1 279 ? -10.516 -25.641 -15.836 1 96.81 279 ASP B O 1
ATOM 6166 N N . VAL B 1 280 ? -9.805 -25.312 -17.953 1 97.19 280 VAL B N 1
ATOM 6167 C CA . VAL B 1 280 ? -11.016 -25.812 -18.594 1 97.19 280 VAL B CA 1
ATOM 6168 C C . VAL B 1 280 ? -10.672 -27 -19.5 1 97.19 280 VAL B C 1
ATOM 6170 O O . VAL B 1 280 ? -9.812 -26.891 -20.375 1 97.19 280 VAL B O 1
ATOM 6173 N N . VAL B 1 281 ? -11.391 -28.109 -19.25 1 97.12 281 VAL B N 1
ATOM 6174 C CA . VAL B 1 281 ? -11.164 -29.25 -20.125 1 97.12 281 VAL B CA 1
ATOM 6175 C C . VAL B 1 281 ? -11.805 -29 -21.484 1 97.12 281 VAL B C 1
ATOM 6177 O O . VAL B 1 281 ? -12.961 -28.578 -21.562 1 97.12 281 VAL B O 1
ATOM 6180 N N . THR B 1 282 ? -11.031 -29.25 -22.516 1 95.88 282 THR B N 1
ATOM 6181 C CA . THR B 1 282 ? -11.508 -29.047 -23.875 1 95.88 282 THR B CA 1
ATOM 6182 C C . THR B 1 282 ? -11.297 -30.312 -24.703 1 95.88 282 THR B C 1
ATOM 6184 O O . THR B 1 282 ? -10.445 -31.141 -24.375 1 95.88 282 THR B O 1
ATOM 6187 N N . GLU B 1 283 ? -12.055 -30.469 -25.688 1 91.19 283 GLU B N 1
ATOM 6188 C CA . GLU B 1 283 ? -11.922 -31.625 -26.578 1 91.19 283 GLU B CA 1
ATOM 6189 C C . GLU B 1 283 ? -10.703 -31.484 -27.484 1 91.19 283 GLU B C 1
ATOM 6191 O O . GLU B 1 283 ? -10.023 -32.469 -27.781 1 91.19 283 GLU B O 1
ATOM 6196 N N . GLU B 1 284 ? -10.492 -30.297 -27.953 1 91.88 284 GLU B N 1
ATOM 6197 C CA . GLU B 1 284 ? -9.359 -29.953 -28.812 1 91.88 284 GLU B CA 1
ATOM 6198 C C . GLU B 1 284 ? -8.57 -28.781 -28.234 1 91.88 284 GLU B C 1
ATOM 6200 O O . GLU B 1 284 ? -9.023 -28.125 -27.297 1 91.88 284 GLU B O 1
ATOM 6205 N N . ALA B 1 285 ? -7.406 -28.672 -28.812 1 91.25 285 ALA B N 1
ATOM 6206 C CA . ALA B 1 285 ? -6.598 -27.531 -28.391 1 91.25 285 ALA B CA 1
ATOM 6207 C C . ALA B 1 285 ? -7.328 -26.219 -28.656 1 91.25 285 ALA B C 1
ATOM 6209 O O . ALA B 1 285 ? -7.965 -26.047 -29.688 1 91.25 285 ALA B O 1
ATOM 6210 N N . HIS B 1 286 ? -7.297 -25.344 -27.688 1 89.38 286 HIS B N 1
ATOM 6211 C CA . HIS B 1 286 ? -8 -24.078 -27.781 1 89.38 286 HIS B CA 1
ATOM 6212 C C . HIS B 1 286 ? -7.043 -22.938 -28.109 1 89.38 286 HIS B C 1
ATOM 6214 O O . HIS B 1 286 ? -6.02 -22.781 -27.438 1 89.38 286 HIS B O 1
ATOM 6220 N N . ALA B 1 287 ? -7.359 -22.172 -29.109 1 81.62 287 ALA B N 1
ATOM 6221 C CA . ALA B 1 287 ? -6.598 -20.969 -29.453 1 81.62 287 ALA B CA 1
ATOM 6222 C C . ALA B 1 287 ? -7.207 -19.719 -28.797 1 81.62 287 ALA B C 1
ATOM 6224 O O . ALA B 1 287 ? -8.32 -19.328 -29.125 1 81.62 287 ALA B O 1
ATOM 6225 N N . SER B 1 288 ? -6.5 -19.156 -27.875 1 84 288 SER B N 1
ATOM 6226 C CA . SER B 1 288 ? -7.016 -18 -27.156 1 84 288 SER B CA 1
ATOM 6227 C C . SER B 1 288 ? -6.461 -16.703 -27.734 1 84 288 SER B C 1
ATOM 6229 O O . SER B 1 288 ? -5.285 -16.625 -28.078 1 84 288 SER B O 1
ATOM 6231 N N . VAL B 1 289 ? -7.23 -15.609 -27.719 1 75.94 289 VAL B N 1
ATOM 6232 C CA . VAL B 1 289 ? -6.809 -14.289 -28.172 1 75.94 289 VAL B CA 1
ATOM 6233 C C . VAL B 1 289 ? -6.375 -13.453 -26.969 1 75.94 289 VAL B C 1
ATOM 6235 O O . VAL B 1 289 ? -5.68 -12.445 -27.125 1 75.94 289 VAL B O 1
ATOM 6238 N N . THR B 1 290 ? -6.719 -13.906 -25.828 1 79.44 290 THR B N 1
ATOM 6239 C CA . THR B 1 290 ? -6.5 -13.07 -24.656 1 79.44 290 THR B CA 1
ATOM 6240 C C . THR B 1 290 ? -5.367 -13.625 -23.797 1 79.44 290 THR B C 1
ATOM 6242 O O . THR B 1 290 ? -4.828 -12.922 -22.938 1 79.44 290 THR B O 1
ATOM 6245 N N . GLY B 1 291 ? -5.105 -14.945 -23.953 1 80.25 291 GLY B N 1
ATOM 6246 C CA . GLY B 1 291 ? -3.92 -15.375 -23.234 1 80.25 291 GLY B CA 1
ATOM 6247 C C . GLY B 1 291 ? -4.094 -16.703 -22.531 1 80.25 291 GLY B C 1
ATOM 6248 O O . GLY B 1 291 ? -3.283 -17.078 -21.688 1 80.25 291 GLY B O 1
ATOM 6249 N N . PHE B 1 292 ? -5.176 -17.484 -22.844 1 88 292 PHE B N 1
ATOM 6250 C CA . PHE B 1 292 ? -5.262 -18.844 -22.344 1 88 292 PHE B CA 1
ATOM 6251 C C . PHE B 1 292 ? -4.301 -19.75 -23.109 1 88 292 PHE B C 1
ATOM 6253 O O . PHE B 1 292 ? -4.164 -19.641 -24.328 1 88 292 PHE B O 1
ATOM 6260 N N . TYR B 1 293 ? -3.709 -20.656 -22.375 1 85.5 293 TYR B N 1
ATOM 6261 C CA . TYR B 1 293 ? -2.748 -21.562 -22.984 1 85.5 293 TYR B CA 1
ATOM 6262 C C . TYR B 1 293 ? -3.404 -22.906 -23.312 1 85.5 293 TYR B C 1
ATOM 6264 O O . TYR B 1 293 ? -4.121 -23.469 -22.484 1 85.5 293 TYR B O 1
ATOM 6272 N N . PRO B 1 294 ? -3.16 -23.297 -24.531 1 91.44 294 PRO B N 1
ATOM 6273 C CA . PRO B 1 294 ? -3.568 -24.672 -24.844 1 91.44 294 PRO B CA 1
ATOM 6274 C C . PRO B 1 294 ? -2.602 -25.703 -24.297 1 91.44 294 PRO B C 1
ATOM 6276 O O . PRO B 1 294 ? -1.408 -25.672 -24.609 1 91.44 294 PRO B O 1
ATOM 6279 N N . LEU B 1 295 ? -3.092 -26.578 -23.531 1 93.19 295 LEU B N 1
ATOM 6280 C CA . LEU B 1 295 ? -2.266 -27.609 -22.906 1 93.19 295 LEU B CA 1
ATOM 6281 C C . LEU B 1 295 ? -2.82 -29 -23.188 1 93.19 295 LEU B C 1
ATOM 6283 O O . LEU B 1 295 ? -4.004 -29.141 -23.5 1 93.19 295 LEU B O 1
ATOM 6287 N N . VAL B 1 296 ? -1.894 -29.875 -23.203 1 96.12 296 VAL B N 1
ATOM 6288 C CA . VAL B 1 296 ? -2.342 -31.266 -23.062 1 96.12 296 VAL B CA 1
ATOM 6289 C C . VAL B 1 296 ? -2.551 -31.609 -21.594 1 96.12 296 VAL B C 1
ATOM 6291 O O . VAL B 1 296 ? -1.619 -31.5 -20.781 1 96.12 296 VAL B O 1
ATOM 6294 N N . GLY B 1 297 ? -3.789 -31.891 -21.281 1 96.69 297 GLY B N 1
ATOM 6295 C CA . GLY B 1 297 ? -4.035 -32.312 -19.922 1 96.69 297 GLY B CA 1
ATOM 6296 C C . GLY B 1 297 ? -3.336 -33.625 -19.578 1 96.69 297 GLY B C 1
ATOM 6297 O O . GLY B 1 297 ? -2.502 -33.656 -18.672 1 96.69 297 GLY B O 1
ATOM 6298 N N . TRP B 1 298 ? -3.682 -34.656 -20.266 1 97.06 298 TRP B N 1
ATOM 6299 C CA . TRP B 1 298 ? -3.055 -35.969 -20.219 1 97.06 298 TRP B CA 1
ATOM 6300 C C . TRP B 1 298 ? -3.23 -36.719 -21.531 1 97.06 298 TRP B C 1
ATOM 6302 O O . TRP B 1 298 ? -4.141 -36.406 -22.312 1 97.06 298 TRP B O 1
ATOM 6312 N N . ARG B 1 299 ? -2.275 -37.469 -21.797 1 96.12 299 ARG B N 1
ATOM 6313 C CA . ARG B 1 299 ? -2.332 -38.375 -22.938 1 96.12 299 ARG B CA 1
ATOM 6314 C C . ARG B 1 299 ? -2.281 -39.844 -22.484 1 96.12 299 ARG B C 1
ATOM 6316 O O . ARG B 1 299 ? -1.282 -40.281 -21.906 1 96.12 299 ARG B O 1
ATOM 6323 N N . LEU B 1 300 ? -3.381 -40.531 -22.688 1 94.19 300 LEU B N 1
ATOM 6324 C CA . LEU B 1 300 ? -3.5 -41.938 -22.297 1 94.19 300 LEU B CA 1
ATOM 6325 C C . LEU B 1 300 ? -3.721 -42.812 -23.516 1 94.19 300 LEU B C 1
ATOM 6327 O O . LEU B 1 300 ? -4.707 -42.656 -24.234 1 94.19 300 LEU B O 1
ATOM 6331 N N . ASN B 1 301 ? -2.76 -43.688 -23.734 1 93.19 301 ASN B N 1
ATOM 6332 C CA . ASN B 1 301 ? -2.844 -44.625 -24.844 1 93.19 301 ASN B CA 1
ATOM 6333 C C . ASN B 1 301 ? -3.014 -43.906 -26.188 1 93.19 301 ASN B C 1
ATOM 6335 O O . ASN B 1 301 ? -3.9 -44.25 -26.969 1 93.19 301 ASN B O 1
ATOM 6339 N N . GLY B 1 302 ? -2.305 -42.906 -26.266 1 92.62 302 GLY B N 1
ATOM 6340 C CA . GLY B 1 302 ? -2.258 -42.156 -27.531 1 92.62 302 GLY B CA 1
ATOM 6341 C C . GLY B 1 302 ? -3.367 -41.156 -27.672 1 92.62 302 GLY B C 1
ATOM 6342 O O . GLY B 1 302 ? -3.4 -40.375 -28.641 1 92.62 302 GLY B O 1
ATOM 6343 N N . LYS B 1 303 ? -4.258 -41.125 -26.75 1 93.06 303 LYS B N 1
ATOM 6344 C CA . LYS B 1 303 ? -5.367 -40.156 -26.812 1 93.06 303 LYS B CA 1
ATOM 6345 C C . LYS B 1 303 ? -5.141 -39 -25.875 1 93.06 303 LYS B C 1
ATOM 6347 O O . LYS B 1 303 ? -5.02 -39.188 -24.656 1 93.06 303 LYS B O 1
ATOM 6352 N N . SER B 1 304 ? -5.223 -37.844 -26.484 1 95.31 304 SER B N 1
ATOM 6353 C CA . SER B 1 304 ? -4.957 -36.625 -25.688 1 95.31 304 SER B CA 1
ATOM 6354 C C . SER B 1 304 ? -6.258 -35.969 -25.234 1 95.31 304 SER B C 1
ATOM 6356 O O . SER B 1 304 ? -7.23 -35.906 -25.984 1 95.31 304 SER B O 1
ATOM 6358 N N . THR B 1 305 ? -6.316 -35.625 -24.016 1 95.75 305 THR B N 1
ATOM 6359 C CA . THR B 1 305 ? -7.266 -34.656 -23.484 1 95.75 305 THR B CA 1
ATOM 6360 C C . THR B 1 305 ? -6.609 -33.281 -23.297 1 95.75 305 THR B C 1
ATOM 6362 O O . THR B 1 305 ? -5.465 -33.188 -22.859 1 95.75 305 THR B O 1
ATOM 6365 N N . PHE B 1 306 ? -7.371 -32.25 -23.703 1 96.56 306 PHE B N 1
ATOM 6366 C CA . PHE B 1 306 ? -6.754 -30.938 -23.688 1 96.56 306 PHE B CA 1
ATOM 6367 C C . PHE B 1 306 ? -7.328 -30.078 -22.578 1 96.56 306 PHE B C 1
ATOM 6369 O O . PHE B 1 306 ? -8.406 -30.359 -22.062 1 96.56 306 PHE B O 1
ATOM 6376 N N . LEU B 1 307 ? -6.527 -29.094 -22.219 1 96.38 307 LEU B N 1
ATOM 6377 C CA . LEU B 1 307 ? -6.926 -28.062 -21.266 1 96.38 307 LEU B CA 1
ATOM 6378 C C . LEU B 1 307 ? -6.645 -26.672 -21.828 1 96.38 307 LEU B C 1
ATOM 6380 O O . LEU B 1 307 ? -5.641 -26.469 -22.516 1 96.38 307 LEU B O 1
ATOM 6384 N N . ALA B 1 308 ? -7.539 -25.812 -21.578 1 95.56 308 ALA B N 1
ATOM 6385 C CA . ALA B 1 308 ? -7.246 -24.375 -21.672 1 95.56 308 ALA B CA 1
ATOM 6386 C C . ALA B 1 308 ? -6.977 -23.781 -20.297 1 95.56 308 ALA B C 1
ATOM 6388 O O . ALA B 1 308 ? -7.793 -23.922 -19.391 1 95.56 308 ALA B O 1
ATOM 6389 N N . GLU B 1 309 ? -5.82 -23.125 -20.172 1 94.81 309 GLU B N 1
ATOM 6390 C CA . GLU B 1 309 ? -5.438 -22.656 -18.844 1 94.81 309 GLU B CA 1
ATOM 6391 C C . GLU B 1 309 ? -5.164 -21.156 -18.844 1 94.81 309 GLU B C 1
ATOM 6393 O O . GLU B 1 309 ? -4.461 -20.656 -19.719 1 94.81 309 GLU B O 1
ATOM 6398 N N . GLY B 1 310 ? -5.809 -20.438 -17.969 1 94 310 GLY B N 1
ATOM 6399 C CA . GLY B 1 310 ? -5.406 -19.109 -17.547 1 94 310 GLY B CA 1
ATOM 6400 C C . GLY B 1 310 ? -4.785 -19.078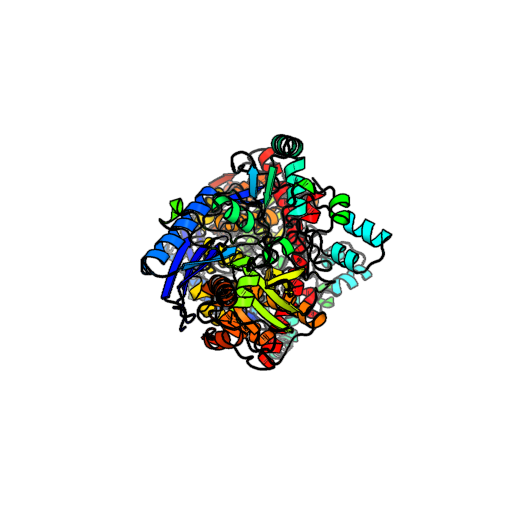 -16.172 1 94 310 GLY B C 1
ATOM 6401 O O . GLY B 1 310 ? -5.238 -19.781 -15.266 1 94 310 GLY B O 1
ATOM 6402 N N . ASN B 1 311 ? -3.717 -18.266 -16.031 1 90.69 311 ASN B N 1
ATOM 6403 C CA . ASN B 1 311 ? -3.051 -18.312 -14.734 1 90.69 311 ASN B CA 1
ATOM 6404 C C . ASN B 1 311 ? -2.648 -16.922 -14.25 1 90.69 311 ASN B C 1
ATOM 6406 O O . ASN B 1 311 ? -2.678 -15.961 -15.023 1 90.69 311 ASN B O 1
ATOM 6410 N N . ALA B 1 312 ? -2.453 -16.797 -12.977 1 90.19 312 ALA B N 1
ATOM 6411 C CA . ALA B 1 312 ? -1.846 -15.672 -12.266 1 90.19 312 ALA B CA 1
ATOM 6412 C C . ALA B 1 312 ? -0.8 -16.156 -11.266 1 90.19 312 ALA B C 1
ATOM 6414 O O . ALA B 1 312 ? -1.021 -17.141 -10.555 1 90.19 312 ALA B O 1
ATOM 6415 N N . TYR B 1 313 ? 0.275 -15.453 -11.18 1 80.88 313 TYR B N 1
ATOM 6416 C CA . TYR B 1 313 ? 1.423 -16 -10.469 1 80.88 313 TYR B CA 1
ATOM 6417 C C . TYR B 1 313 ? 1.369 -15.648 -8.992 1 80.88 313 TYR B C 1
ATOM 6419 O O . TYR B 1 313 ? 1.987 -16.312 -8.156 1 80.88 313 TYR B O 1
ATOM 6427 N N . ASP B 1 314 ? 0.69 -14.594 -8.656 1 84.88 314 ASP B N 1
ATOM 6428 C CA . ASP B 1 314 ? 0.839 -14.055 -7.305 1 84.88 314 ASP B CA 1
ATOM 6429 C C . ASP B 1 314 ? -0.346 -14.445 -6.426 1 84.88 314 ASP B C 1
ATOM 6431 O O . ASP B 1 314 ? -1.385 -13.781 -6.441 1 84.88 314 ASP B O 1
ATOM 6435 N N . THR B 1 315 ? -0.402 -15.641 -5.797 1 91.62 315 THR B N 1
ATOM 6436 C CA . THR B 1 315 ? -1.484 -16.016 -4.895 1 91.62 315 THR B CA 1
ATOM 6437 C C . THR B 1 315 ? -0.95 -16.281 -3.488 1 91.62 315 THR B C 1
ATOM 6439 O O . THR B 1 315 ? -0.982 -15.398 -2.631 1 91.62 315 THR B O 1
ATOM 6442 N N . SER B 1 316 ? -0.249 -17.391 -3.359 1 86.5 316 SER B N 1
ATOM 6443 C CA . SER B 1 316 ? 0.303 -17.625 -2.029 1 86.5 316 SER B CA 1
ATOM 6444 C C . SER B 1 316 ? 1.452 -16.672 -1.729 1 86.5 316 SER B C 1
ATOM 6446 O O . SER B 1 316 ? 1.71 -16.344 -0.568 1 86.5 316 SER B O 1
ATOM 6448 N N . THR B 1 317 ? 2.109 -16.234 -2.785 1 83.62 317 THR B N 1
ATOM 6449 C CA . THR B 1 317 ? 3.229 -15.312 -2.623 1 83.62 317 THR B CA 1
ATOM 6450 C C . THR B 1 317 ? 2.779 -14.039 -1.919 1 83.62 317 THR B C 1
ATOM 6452 O O . THR B 1 317 ? 3.486 -13.523 -1.051 1 83.62 317 THR B O 1
ATOM 6455 N N . ILE B 1 318 ? 1.678 -13.578 -2.244 1 90.25 318 ILE B N 1
ATOM 6456 C CA . ILE B 1 318 ? 1.156 -12.344 -1.657 1 90.25 318 ILE B CA 1
ATOM 6457 C C . ILE B 1 318 ? 0.826 -12.578 -0.184 1 90.25 318 ILE B C 1
ATOM 6459 O O . ILE B 1 318 ? 1.036 -11.695 0.651 1 90.25 318 ILE B O 1
ATOM 6463 N N . LEU B 1 319 ? 0.267 -13.773 0.132 1 93.81 319 LEU B N 1
ATOM 6464 C CA . LEU B 1 319 ? -0.078 -14.094 1.513 1 93.81 319 LEU B CA 1
ATOM 6465 C C . LEU B 1 319 ? 1.178 -14.297 2.352 1 93.81 319 LEU B C 1
ATOM 6467 O O . LEU B 1 319 ? 1.242 -13.859 3.502 1 93.81 319 LEU B O 1
ATOM 6471 N N . ASN B 1 320 ? 2.115 -14.977 1.722 1 88 320 ASN B N 1
ATOM 6472 C CA . ASN B 1 320 ? 3.391 -15.156 2.408 1 88 320 ASN B CA 1
ATOM 6473 C C . ASN B 1 320 ? 4.062 -13.82 2.705 1 88 320 ASN B C 1
ATOM 6475 O O . ASN B 1 320 ? 4.598 -13.625 3.797 1 88 320 ASN B O 1
ATOM 6479 N N . TRP B 1 321 ? 4.062 -12.953 1.778 1 89.62 321 TRP B N 1
ATOM 6480 C CA . TRP B 1 321 ? 4.629 -11.617 1.968 1 89.62 321 TRP B CA 1
ATOM 6481 C C . TRP B 1 321 ? 3.9 -10.875 3.082 1 89.62 321 TRP B C 1
ATOM 6483 O O . TRP B 1 321 ? 4.535 -10.32 3.982 1 89.62 321 TRP B O 1
ATOM 6493 N N . ALA B 1 322 ? 2.588 -10.859 3.012 1 95.56 322 ALA B N 1
ATOM 6494 C CA . ALA B 1 322 ? 1.783 -10.164 4.012 1 95.56 322 ALA B CA 1
ATOM 6495 C C . ALA B 1 322 ? 2.078 -10.68 5.414 1 95.56 322 ALA B C 1
ATOM 6497 O O . ALA B 1 322 ? 2.119 -9.906 6.371 1 95.56 322 ALA B O 1
ATOM 6498 N N . GLN B 1 323 ? 2.262 -11.984 5.492 1 94.19 323 GLN B N 1
ATOM 6499 C CA . GLN B 1 323 ? 2.629 -12.57 6.773 1 94.19 323 GLN B CA 1
ATOM 6500 C C . GLN B 1 323 ? 4.012 -12.102 7.219 1 94.19 323 GLN B C 1
ATOM 6502 O O . GLN B 1 323 ? 4.215 -11.781 8.391 1 94.19 323 GLN B O 1
ATOM 6507 N N . SER B 1 324 ? 4.914 -12.055 6.289 1 89.94 324 SER B N 1
ATOM 6508 C CA . SER B 1 324 ? 6.297 -11.695 6.586 1 89.94 324 SER B CA 1
ATOM 6509 C C . SER B 1 324 ? 6.398 -10.266 7.094 1 89.94 324 SER B C 1
ATOM 6511 O O . SER B 1 324 ? 7.301 -9.938 7.871 1 89.94 324 SER B O 1
ATOM 6513 N N . VAL B 1 325 ? 5.523 -9.398 6.684 1 92.69 325 VAL B N 1
ATOM 6514 C CA . VAL B 1 325 ? 5.602 -8 7.094 1 92.69 325 VAL B CA 1
ATOM 6515 C C . VAL B 1 325 ? 4.719 -7.773 8.32 1 92.69 325 VAL B C 1
ATOM 6517 O O . VAL B 1 325 ? 4.59 -6.641 8.797 1 92.69 325 VAL B O 1
ATOM 6520 N N . GLY B 1 326 ? 4.012 -8.781 8.766 1 92.75 326 GLY B N 1
ATOM 6521 C CA . GLY B 1 326 ? 3.361 -8.727 10.062 1 92.75 326 GLY B CA 1
ATOM 6522 C C . GLY B 1 326 ? 1.877 -8.422 9.977 1 92.75 326 GLY B C 1
ATOM 6523 O O . GLY B 1 326 ? 1.266 -8.008 10.961 1 92.75 326 GLY B O 1
ATOM 6524 N N . PHE B 1 327 ? 1.229 -8.57 8.852 1 95 327 PHE B N 1
ATOM 6525 C CA . PHE B 1 327 ? -0.199 -8.297 8.734 1 95 327 PHE B CA 1
ATOM 6526 C C . PHE B 1 327 ? -1.011 -9.305 9.539 1 95 327 PHE B C 1
ATOM 6528 O O . PHE B 1 327 ? -2.084 -8.977 10.055 1 95 327 PHE B O 1
ATOM 6535 N N . PHE B 1 328 ? -0.532 -10.516 9.648 1 95.62 328 PHE B N 1
ATOM 6536 C CA . PHE B 1 328 ? -1.15 -11.57 10.445 1 95.62 328 PHE B CA 1
ATOM 6537 C C . PHE B 1 328 ? -0.114 -12.602 10.883 1 95.62 328 PHE B C 1
ATOM 6539 O O . PHE B 1 328 ? 0.974 -12.672 10.305 1 95.62 328 PHE B O 1
ATOM 6546 N N . ASP B 1 329 ? -0.468 -13.406 11.867 1 94.75 329 ASP B N 1
ATOM 6547 C CA . ASP B 1 329 ? 0.448 -14.406 12.398 1 94.75 329 ASP B CA 1
ATOM 6548 C C . ASP B 1 329 ? 0.256 -15.75 11.703 1 94.75 329 ASP B C 1
ATOM 6550 O O . ASP B 1 329 ? 1.228 -16.453 11.422 1 94.75 329 ASP B O 1
ATOM 6554 N N . ASN B 1 330 ? -1.006 -16.062 11.453 1 95.69 330 ASN B N 1
ATOM 6555 C CA . ASN B 1 330 ? -1.378 -17.328 10.82 1 95.69 330 ASN B CA 1
ATOM 6556 C C . ASN B 1 330 ? -2.342 -17.109 9.656 1 95.69 330 ASN B C 1
ATOM 6558 O O . ASN B 1 330 ? -3.387 -16.484 9.82 1 95.69 330 ASN B O 1
ATOM 6562 N N . VAL B 1 331 ? -1.957 -17.656 8.508 1 94.75 331 VAL B N 1
ATOM 6563 C CA . VAL B 1 331 ? -2.734 -17.469 7.285 1 94.75 331 VAL B CA 1
ATOM 6564 C C . VAL B 1 331 ? -4.164 -17.969 7.496 1 94.75 331 VAL B C 1
ATOM 6566 O O . VAL B 1 331 ? -5.102 -17.438 6.891 1 94.75 331 VAL B O 1
ATOM 6569 N N . LYS B 1 332 ? -4.406 -18.875 8.422 1 94.69 332 LYS B N 1
ATOM 6570 C CA . LYS B 1 332 ? -5.711 -19.469 8.68 1 94.69 332 LYS B CA 1
ATOM 6571 C C . LYS B 1 332 ? -6.668 -18.453 9.297 1 94.69 332 LYS B C 1
ATOM 6573 O O . LYS B 1 332 ? -7.887 -18.609 9.219 1 94.69 332 LYS B O 1
ATOM 6578 N N . GLU B 1 333 ? -6.109 -17.422 9.883 1 97.44 333 GLU B N 1
ATOM 6579 C CA . GLU B 1 333 ? -6.953 -16.422 10.547 1 97.44 333 GLU B CA 1
ATOM 6580 C C . GLU B 1 333 ? -7.453 -15.375 9.555 1 97.44 333 GLU B C 1
ATOM 6582 O O . GLU B 1 333 ? -8.352 -14.594 9.883 1 97.44 333 GLU B O 1
ATOM 6587 N N . THR B 1 334 ? -6.906 -15.352 8.375 1 97.94 334 THR B N 1
ATOM 6588 C CA . THR B 1 334 ? -7.184 -14.273 7.43 1 97.94 334 THR B CA 1
ATOM 6589 C C . THR B 1 334 ? -8.648 -14.297 6.996 1 97.94 334 THR B C 1
ATOM 6591 O O . THR B 1 334 ? -9.242 -13.25 6.742 1 97.94 334 THR B O 1
ATOM 6594 N N . SER B 1 335 ? -9.234 -15.5 6.906 1 98.12 335 SER B N 1
ATOM 6595 C CA . SER B 1 335 ? -10.641 -15.609 6.551 1 98.12 335 SER B CA 1
ATOM 6596 C C . SER B 1 335 ? -11.523 -14.867 7.555 1 98.12 335 SER B C 1
ATOM 6598 O O . SER B 1 335 ? -12.367 -14.055 7.168 1 98.12 335 SER B O 1
ATOM 6600 N N . SER B 1 336 ? -11.32 -15.148 8.805 1 98.06 336 SER B N 1
ATOM 6601 C CA . SER B 1 336 ? -12.117 -14.523 9.852 1 98.06 336 SER B CA 1
ATOM 6602 C C . SER B 1 336 ? -11.844 -13.023 9.922 1 98.06 336 SER B C 1
ATOM 6604 O O . SER B 1 336 ? -12.766 -12.234 10.172 1 98.06 336 SER B O 1
ATOM 6606 N N . ILE B 1 337 ? -10.641 -12.578 9.75 1 98 337 ILE B N 1
ATOM 6607 C CA . ILE B 1 337 ? -10.273 -11.164 9.781 1 98 337 ILE B CA 1
ATOM 6608 C C . ILE B 1 337 ? -10.992 -10.414 8.664 1 98 337 ILE B C 1
ATOM 6610 O O . ILE B 1 337 ? -11.586 -9.359 8.898 1 98 337 ILE B O 1
ATOM 6614 N N . ALA B 1 338 ? -10.977 -10.969 7.449 1 98 338 ALA B N 1
ATOM 6615 C CA . ALA B 1 338 ? -11.633 -10.344 6.305 1 98 338 ALA B CA 1
ATOM 6616 C C . ALA B 1 338 ? -13.133 -10.211 6.539 1 98 338 ALA B C 1
ATOM 6618 O O . ALA B 1 338 ? -13.75 -9.219 6.125 1 98 338 ALA B O 1
ATOM 6619 N N . GLN B 1 339 ? -13.688 -11.172 7.188 1 97.38 339 GLN B N 1
ATOM 6620 C CA . GLN B 1 339 ? -15.125 -11.188 7.434 1 97.38 339 GLN B CA 1
ATOM 6621 C C . GLN B 1 339 ? -15.508 -10.227 8.555 1 97.38 339 GLN B C 1
ATOM 6623 O O . GLN B 1 339 ? -16.688 -9.883 8.711 1 97.38 339 GLN B O 1
ATOM 6628 N N . SER B 1 340 ? -14.555 -9.805 9.367 1 97.25 340 SER B N 1
ATOM 6629 C CA . SER B 1 340 ? -14.812 -8.938 10.508 1 97.25 340 SER B CA 1
ATOM 6630 C C . SER B 1 340 ? -15.156 -7.52 10.07 1 97.25 340 SER B C 1
ATOM 6632 O O . SER B 1 340 ? -15.664 -6.723 10.859 1 97.25 340 SER B O 1
ATOM 6634 N N . VAL B 1 341 ? -14.891 -7.137 8.828 1 96.75 341 VAL B N 1
ATOM 6635 C CA . VAL B 1 341 ? -15.234 -5.832 8.273 1 96.75 341 VAL B CA 1
ATOM 6636 C C . VAL B 1 341 ? -16.203 -6.004 7.098 1 96.75 341 VAL B C 1
ATOM 6638 O O . VAL B 1 341 ? -16.172 -7.023 6.41 1 96.75 341 VAL B O 1
ATOM 6641 N N . ALA B 1 342 ? -17 -5.047 6.766 1 93.81 342 ALA B N 1
ATOM 6642 C CA . ALA B 1 342 ? -18.031 -5.145 5.738 1 93.81 342 ALA B CA 1
ATOM 6643 C C . ALA B 1 342 ? -17.438 -5.055 4.34 1 93.81 342 ALA B C 1
ATOM 6645 O O . ALA B 1 342 ? -17.969 -5.633 3.389 1 93.81 342 ALA B O 1
ATOM 6646 N N . ASN B 1 343 ? -16.422 -4.312 4.207 1 95.38 343 ASN B N 1
ATOM 6647 C CA . ASN B 1 343 ? -15.711 -4.098 2.957 1 95.38 343 ASN B CA 1
ATOM 6648 C C . ASN B 1 343 ? -14.266 -3.668 3.205 1 95.38 343 ASN B C 1
ATOM 6650 O O . ASN B 1 343 ? -13.812 -3.643 4.348 1 95.38 343 ASN B O 1
ATOM 6654 N N . SER B 1 344 ? -13.586 -3.367 2.184 1 96.19 344 SER B N 1
ATOM 6655 C CA . SER B 1 344 ? -12.18 -2.973 2.309 1 96.19 344 SER B CA 1
ATOM 6656 C C . SER B 1 344 ? -12.047 -1.464 2.482 1 96.19 344 SER B C 1
ATOM 6658 O O . SER B 1 344 ? -10.945 -0.921 2.398 1 96.19 344 SER B O 1
ATOM 6660 N N . ASN B 1 345 ? -13.07 -0.713 2.678 1 92 345 ASN B N 1
ATOM 6661 C CA . ASN B 1 345 ? -13.086 0.724 2.928 1 92 345 ASN B CA 1
ATOM 6662 C C . ASN B 1 345 ? -12.359 1.492 1.829 1 92 345 ASN B C 1
ATOM 6664 O O . ASN B 1 345 ? -11.617 2.43 2.113 1 92 345 ASN B O 1
ATOM 6668 N N . GLY B 1 346 ? -12.492 1.055 0.625 1 92.56 346 GLY B N 1
ATOM 6669 C CA . GLY B 1 346 ? -11.93 1.754 -0.517 1 92.56 346 GLY B CA 1
ATOM 6670 C C . GLY B 1 346 ? -10.477 1.4 -0.771 1 92.56 346 GLY B C 1
ATOM 6671 O O . GLY B 1 346 ? -9.859 1.916 -1.707 1 92.56 346 GLY B O 1
ATOM 6672 N N . THR B 1 347 ? -9.961 0.501 0.009 1 96.69 347 THR B N 1
ATOM 6673 C CA . THR B 1 347 ? -8.578 0.064 -0.148 1 96.69 347 THR B CA 1
ATOM 6674 C C . THR B 1 347 ? -8.484 -1.081 -1.152 1 96.69 347 THR B C 1
ATOM 6676 O O . THR B 1 347 ? -9.25 -2.041 -1.081 1 96.69 347 THR B O 1
ATOM 6679 N N . PHE B 1 348 ? -7.57 -0.973 -2.121 1 98.25 348 PHE B N 1
ATOM 6680 C CA . PHE B 1 348 ? -7.352 -2.006 -3.127 1 98.25 348 PHE B CA 1
ATOM 6681 C C . PHE B 1 348 ? -5.914 -2.502 -3.094 1 98.25 348 PHE B C 1
ATOM 6683 O O . PHE B 1 348 ? -4.984 -1.714 -2.904 1 98.25 348 PHE B O 1
ATOM 6690 N N . PHE B 1 349 ? -5.781 -3.768 -3.176 1 98.5 349 PHE B N 1
ATOM 6691 C CA . PHE B 1 349 ? -4.457 -4.359 -3.348 1 98.5 349 PHE B CA 1
ATOM 6692 C C . PHE B 1 349 ? -4.262 -4.836 -4.781 1 98.5 349 PHE B C 1
ATOM 6694 O O . PHE B 1 349 ? -5.156 -5.457 -5.363 1 98.5 349 PHE B O 1
ATOM 6701 N N . ILE B 1 350 ? -3.186 -4.488 -5.398 1 98.06 350 ILE B N 1
ATOM 6702 C CA . ILE B 1 350 ? -2.832 -4.93 -6.742 1 98.06 350 ILE B CA 1
ATOM 6703 C C . ILE B 1 350 ? -1.772 -6.027 -6.664 1 98.06 350 ILE B C 1
ATOM 6705 O O . ILE B 1 350 ? -0.623 -5.762 -6.301 1 98.06 350 ILE B O 1
ATOM 6709 N N . PRO B 1 351 ? -2.154 -7.258 -6.973 1 96.12 351 PRO B N 1
ATOM 6710 C CA . PRO B 1 351 ? -1.244 -8.398 -6.844 1 96.12 351 PRO B CA 1
ATOM 6711 C C . PRO B 1 351 ? -0.313 -8.547 -8.047 1 96.12 351 PRO B C 1
ATOM 6713 O O . PRO B 1 351 ? -0.52 -9.43 -8.883 1 96.12 351 PRO B O 1
ATOM 6716 N N . ALA B 1 352 ? 0.791 -7.824 -8.102 1 93.69 352 ALA B N 1
ATOM 6717 C CA . ALA B 1 352 ? 1.626 -7.797 -9.305 1 93.69 352 ALA B CA 1
ATOM 6718 C C . ALA B 1 352 ? 3.105 -7.895 -8.945 1 93.69 352 ALA B C 1
ATOM 6720 O O . ALA B 1 352 ? 3.93 -7.145 -9.469 1 93.69 352 ALA B O 1
ATOM 6721 N N . PHE B 1 353 ? 3.412 -8.781 -7.969 1 85.38 353 PHE B N 1
ATOM 6722 C CA . PHE B 1 353 ? 4.824 -9 -7.68 1 85.38 353 PHE B CA 1
ATOM 6723 C C . PHE B 1 353 ? 5.574 -9.414 -8.938 1 85.38 353 PHE B C 1
ATOM 6725 O O . PHE B 1 353 ? 6.723 -9.008 -9.141 1 85.38 353 PHE B O 1
ATOM 6732 N N . CYS B 1 354 ? 4.895 -10.203 -9.734 1 78.25 354 CYS B N 1
ATOM 6733 C CA . CYS B 1 354 ? 5.492 -10.703 -10.969 1 78.25 354 CYS B CA 1
ATOM 6734 C C . CYS B 1 354 ? 4.707 -10.227 -12.188 1 78.25 354 CYS B C 1
ATOM 6736 O O . CYS B 1 354 ? 4.535 -10.977 -13.148 1 78.25 354 CYS B O 1
ATOM 6738 N N . GLY B 1 355 ? 4.23 -9.031 -12.055 1 86.75 355 GLY B N 1
ATOM 6739 C CA . GLY B 1 355 ? 3.389 -8.523 -13.125 1 86.75 355 GLY B CA 1
ATOM 6740 C C . GLY B 1 355 ? 1.978 -9.078 -13.086 1 86.75 355 GLY B C 1
ATOM 6741 O O . GLY B 1 355 ? 1.595 -9.75 -12.125 1 86.75 355 GLY B O 1
ATOM 6742 N N . LEU B 1 356 ? 1.248 -8.711 -14.086 1 91.69 356 LEU B N 1
ATOM 6743 C CA . LEU B 1 356 ? -0.129 -9.172 -14.203 1 91.69 356 LEU B CA 1
ATOM 6744 C C . LEU B 1 356 ? -0.309 -10.016 -15.469 1 91.69 356 LEU B C 1
ATOM 6746 O O . LEU B 1 356 ? -0.068 -9.539 -16.578 1 91.69 356 LEU B O 1
ATOM 6750 N N . GLN B 1 357 ? -0.725 -11.211 -15.273 1 89.5 357 GLN B N 1
ATOM 6751 C CA . GLN B 1 357 ? -0.915 -12.141 -16.375 1 89.5 357 GLN B CA 1
ATOM 6752 C C . GLN B 1 357 ? -2.279 -11.945 -17.031 1 89.5 357 GLN B C 1
ATOM 6754 O O . GLN B 1 357 ? -2.773 -10.82 -17.125 1 89.5 357 GLN B O 1
ATOM 6759 N N . VAL B 1 358 ? -2.787 -13.023 -17.656 1 89.31 358 VAL B N 1
ATOM 6760 C CA . VAL B 1 358 ? -4.051 -12.953 -18.391 1 89.31 358 VAL B CA 1
ATOM 6761 C C . VAL B 1 358 ? -5.148 -12.438 -17.469 1 89.31 358 VAL B C 1
ATOM 6763 O O . VAL B 1 358 ? -5.195 -12.797 -16.281 1 89.31 358 VAL B O 1
ATOM 6766 N N . PRO B 1 359 ? -5.91 -11.57 -17.969 1 92.94 359 PRO B N 1
ATOM 6767 C CA . PRO B 1 359 ? -6.059 -11.023 -19.328 1 92.94 359 PRO B CA 1
ATOM 6768 C C . PRO B 1 359 ? -5.312 -9.703 -19.516 1 92.94 359 PRO B C 1
ATOM 6770 O O . PRO B 1 359 ? -5.34 -9.125 -20.594 1 92.94 359 PRO B O 1
ATOM 6773 N N . ILE B 1 360 ? -4.676 -9.227 -18.469 1 90.94 360 ILE B N 1
ATOM 6774 C CA . ILE B 1 360 ? -4.035 -7.922 -18.516 1 90.94 360 ILE B CA 1
ATOM 6775 C C . ILE B 1 360 ? -2.715 -8.023 -19.281 1 90.94 360 ILE B C 1
ATOM 6777 O O . ILE B 1 360 ? -2.396 -7.156 -20.094 1 90.94 360 ILE B O 1
ATOM 6781 N N . ASN B 1 361 ? -2.016 -9.078 -19.062 1 88.19 361 ASN B N 1
ATOM 6782 C CA . ASN B 1 361 ? -0.757 -9.383 -19.734 1 88.19 361 ASN B CA 1
ATOM 6783 C C . ASN B 1 361 ? 0.215 -8.211 -19.656 1 88.19 361 ASN B C 1
ATOM 6785 O O . ASN B 1 361 ? 0.719 -7.746 -20.688 1 88.19 361 ASN B O 1
ATOM 6789 N N . ASP B 1 362 ? 0.553 -7.754 -18.5 1 90.06 362 ASP B N 1
ATOM 6790 C CA . ASP B 1 362 ? 1.496 -6.668 -18.25 1 90.06 362 ASP B CA 1
ATOM 6791 C C . ASP B 1 362 ? 2.594 -7.109 -17.281 1 90.06 362 ASP B C 1
ATOM 6793 O O . ASP B 1 362 ? 2.408 -7.066 -16.062 1 90.06 362 ASP B O 1
ATOM 6797 N N . GLU B 1 363 ? 3.695 -7.34 -17.797 1 82.19 363 GLU B N 1
ATOM 6798 C CA . GLU B 1 363 ? 4.82 -7.805 -17 1 82.19 363 GLU B CA 1
ATOM 6799 C C . GLU B 1 363 ? 5.469 -6.652 -16.234 1 82.19 363 GLU B C 1
ATOM 6801 O O . GLU B 1 363 ? 6.25 -6.875 -15.312 1 82.19 363 GLU B O 1
ATOM 6806 N N . ASN B 1 364 ? 5.094 -5.445 -16.594 1 87.12 364 ASN B N 1
ATOM 6807 C CA . ASN B 1 364 ? 5.703 -4.266 -15.992 1 87.12 364 ASN B CA 1
ATOM 6808 C C . ASN B 1 364 ? 4.789 -3.627 -14.953 1 87.12 364 ASN B C 1
ATOM 6810 O O . ASN B 1 364 ? 5.039 -2.506 -14.508 1 87.12 364 ASN B O 1
ATOM 6814 N N . ALA B 1 365 ? 3.725 -4.309 -14.648 1 92.38 365 ALA B N 1
ATOM 6815 C CA . ALA B 1 365 ? 2.844 -3.795 -13.602 1 92.38 365 ALA B CA 1
ATOM 6816 C C . ALA B 1 365 ? 3.516 -3.865 -12.234 1 92.38 365 ALA B C 1
ATOM 6818 O O . ALA B 1 365 ? 4.379 -4.715 -12.008 1 92.38 365 ALA B O 1
ATOM 6819 N N . CYS B 1 366 ? 3.205 -2.961 -11.375 1 92.19 366 CYS B N 1
ATOM 6820 C CA . CYS B 1 366 ? 3.789 -2.965 -10.039 1 92.19 366 CYS B CA 1
ATOM 6821 C C . CYS B 1 366 ? 2.76 -3.387 -9 1 92.19 366 CYS B C 1
ATOM 6823 O O . CYS B 1 366 ? 1.555 -3.275 -9.227 1 92.19 366 CYS B O 1
ATOM 6825 N N . CYS B 1 367 ? 3.248 -3.934 -7.914 1 94.62 367 CYS B N 1
ATOM 6826 C CA . CYS B 1 367 ? 2.428 -4.359 -6.785 1 94.62 367 CYS B CA 1
ATOM 6827 C C . CYS B 1 367 ? 2.268 -3.234 -5.77 1 94.62 367 CYS B C 1
ATOM 6829 O O . CYS B 1 367 ? 3.172 -2.414 -5.598 1 94.62 367 CYS B O 1
ATOM 6831 N N . GLY B 1 368 ? 1.052 -3.158 -5.164 1 96.88 368 GLY B N 1
ATOM 6832 C CA . GLY B 1 368 ? 0.89 -2.123 -4.156 1 96.88 368 GLY B CA 1
ATOM 6833 C C . GLY B 1 368 ? -0.514 -2.061 -3.584 1 96.88 368 GLY B C 1
ATOM 6834 O O . GLY B 1 368 ? -1.374 -2.865 -3.947 1 96.88 368 GLY B O 1
ATOM 6835 N N . PHE B 1 369 ? -0.72 -1.181 -2.533 1 97.94 369 PHE B N 1
ATOM 6836 C CA . PHE B 1 369 ? -2.006 -0.78 -1.976 1 97.94 369 PHE B CA 1
ATOM 6837 C C . PHE B 1 369 ? -2.396 0.611 -2.461 1 97.94 369 PHE B C 1
ATOM 6839 O O . PHE B 1 369 ? -1.586 1.538 -2.422 1 97.94 369 PHE B O 1
ATOM 6846 N N . ILE B 1 370 ? -3.576 0.791 -2.879 1 96.75 370 ILE B N 1
ATOM 6847 C CA . ILE B 1 370 ? -4.086 2.086 -3.318 1 96.75 370 ILE B CA 1
ATOM 6848 C C . ILE B 1 370 ? -5.418 2.375 -2.633 1 96.75 370 ILE B C 1
ATOM 6850 O O . ILE B 1 370 ? -6.242 1.475 -2.459 1 96.75 370 ILE B O 1
ATOM 6854 N N . GLY B 1 371 ? -5.523 3.594 -2.168 1 94.56 371 GLY B N 1
ATOM 6855 C CA . GLY B 1 371 ? -6.832 4.027 -1.71 1 94.56 371 GLY B CA 1
ATOM 6856 C C . GLY B 1 371 ? -6.965 4.027 -0.199 1 94.56 371 GLY B C 1
ATOM 6857 O O . GLY B 1 371 ? -8.07 3.91 0.332 1 94.56 371 GLY B O 1
ATOM 6858 N N . PHE B 1 372 ? -5.871 4.156 0.532 1 92.25 372 PHE B N 1
ATOM 6859 C CA . PHE B 1 372 ? -5.934 4.23 1.987 1 92.25 372 PHE B CA 1
ATOM 6860 C C . PHE B 1 372 ? -6.719 5.457 2.434 1 92.25 372 PHE B C 1
ATOM 6862 O O . PHE B 1 372 ? -6.645 6.512 1.802 1 92.25 372 PHE B O 1
ATOM 6869 N N . LYS B 1 373 ? -7.414 5.297 3.467 1 85.06 373 LYS B N 1
ATOM 6870 C CA . LYS B 1 373 ? -8.039 6.363 4.238 1 85.06 373 LYS B CA 1
ATOM 6871 C C . LYS B 1 373 ? -7.496 6.406 5.664 1 85.06 373 LYS B C 1
ATOM 6873 O O . LYS B 1 373 ? -6.852 5.457 6.113 1 85.06 373 LYS B O 1
ATOM 6878 N N . PRO B 1 374 ? -7.645 7.492 6.34 1 81.94 374 PRO B N 1
ATOM 6879 C CA . PRO B 1 374 ? -7.125 7.574 7.707 1 81.94 374 PRO B CA 1
ATOM 6880 C C . PRO B 1 374 ? -7.699 6.496 8.625 1 81.94 374 PRO B C 1
ATOM 6882 O O . PRO B 1 374 ? -7.051 6.094 9.594 1 81.94 374 PRO B O 1
ATOM 6885 N N . ASP B 1 375 ? -8.906 5.988 8.273 1 84.5 375 ASP B N 1
ATOM 6886 C CA . ASP B 1 375 ? -9.555 4.988 9.117 1 84.5 375 ASP B CA 1
ATOM 6887 C C . ASP B 1 375 ? -9.375 3.584 8.539 1 84.5 375 ASP B C 1
ATOM 6889 O O . ASP B 1 375 ? -10.016 2.635 8.992 1 84.5 375 ASP B O 1
ATOM 6893 N N . THR B 1 376 ? -8.57 3.467 7.504 1 91.94 376 THR B N 1
ATOM 6894 C CA . THR B 1 376 ? -8.234 2.137 7.012 1 91.94 376 THR B CA 1
ATOM 6895 C C . THR B 1 376 ? -7.531 1.322 8.094 1 91.94 376 THR B C 1
ATOM 6897 O O . THR B 1 376 ? -6.559 1.786 8.695 1 91.94 376 THR B O 1
ATOM 6900 N N . THR B 1 377 ? -8 0.161 8.383 1 94.12 377 THR B N 1
ATOM 6901 C CA . THR B 1 377 ? -7.434 -0.703 9.414 1 94.12 377 THR B CA 1
ATOM 6902 C C . THR B 1 377 ? -6.684 -1.873 8.781 1 94.12 377 THR B C 1
ATOM 6904 O O . THR B 1 377 ? -6.738 -2.072 7.566 1 94.12 377 THR B O 1
ATOM 6907 N N . ARG B 1 378 ? -6.012 -2.586 9.648 1 96.25 378 ARG B N 1
ATOM 6908 C CA . ARG B 1 378 ? -5.316 -3.795 9.219 1 96.25 378 ARG B CA 1
ATOM 6909 C C . ARG B 1 378 ? -6.297 -4.801 8.625 1 96.25 378 ARG B C 1
ATOM 6911 O O . ARG B 1 378 ? -5.98 -5.48 7.641 1 96.25 378 ARG B O 1
ATOM 6918 N N . SER B 1 379 ? -7.484 -4.922 9.195 1 97.69 379 SER B N 1
ATOM 6919 C CA . SER B 1 379 ? -8.516 -5.828 8.703 1 97.69 379 SER B CA 1
ATOM 6920 C C . SER B 1 379 ? -8.945 -5.453 7.289 1 97.69 379 SER B C 1
ATOM 6922 O O . SER B 1 379 ? -9.172 -6.328 6.449 1 97.69 379 SER B O 1
ATOM 6924 N N . HIS B 1 380 ? -9.055 -4.129 7.02 1 97.31 380 HIS B N 1
ATOM 6925 C CA . HIS B 1 380 ? -9.383 -3.658 5.676 1 97.31 380 HIS B CA 1
ATOM 6926 C C . HIS B 1 380 ? -8.312 -4.07 4.672 1 97.31 380 HIS B C 1
ATOM 6928 O O . HIS B 1 380 ? -8.633 -4.473 3.551 1 97.31 380 HIS B O 1
ATOM 6934 N N . MET B 1 381 ? -7.09 -3.965 5.109 1 98 381 MET B N 1
ATOM 6935 C CA . MET B 1 381 ? -5.961 -4.293 4.242 1 98 381 MET B CA 1
ATOM 6936 C C . MET B 1 381 ? -5.938 -5.781 3.924 1 98 381 MET B C 1
ATOM 6938 O O . MET B 1 381 ? -5.734 -6.172 2.771 1 98 381 MET B O 1
ATOM 6942 N N . ILE B 1 382 ? -6.152 -6.605 4.926 1 98.25 382 ILE B N 1
ATOM 6943 C CA . ILE B 1 382 ? -6.164 -8.055 4.738 1 98.25 382 ILE B CA 1
ATOM 6944 C C . ILE B 1 382 ? -7.32 -8.445 3.82 1 98.25 382 ILE B C 1
ATOM 6946 O O . ILE B 1 382 ? -7.156 -9.266 2.92 1 98.25 382 ILE B O 1
ATOM 6950 N N . ARG B 1 383 ? -8.461 -7.871 3.988 1 98.38 383 ARG B N 1
ATOM 6951 C CA . ARG B 1 383 ? -9.602 -8.148 3.115 1 98.38 383 ARG B CA 1
ATOM 6952 C C . ARG B 1 383 ? -9.281 -7.777 1.672 1 98.38 383 ARG B C 1
ATOM 6954 O O . ARG B 1 383 ? -9.617 -8.523 0.746 1 98.38 383 ARG B O 1
ATOM 6961 N N . ALA B 1 384 ? -8.68 -6.582 1.545 1 98.56 384 ALA B N 1
ATOM 6962 C CA . ALA B 1 384 ? -8.312 -6.137 0.202 1 98.56 384 ALA B CA 1
ATOM 6963 C C . ALA B 1 384 ? -7.375 -7.137 -0.47 1 98.56 384 ALA B C 1
ATOM 6965 O O . ALA B 1 384 ? -7.488 -7.391 -1.672 1 98.56 384 ALA B O 1
ATOM 6966 N N . LEU B 1 385 ? -6.438 -7.691 0.278 1 98.12 385 LEU B N 1
ATOM 6967 C CA . LEU B 1 385 ? -5.516 -8.703 -0.222 1 98.12 385 LEU B CA 1
ATOM 6968 C C . LEU B 1 385 ? -6.273 -9.93 -0.719 1 98.12 385 LEU B C 1
ATOM 6970 O O . LEU B 1 385 ? -6.031 -10.406 -1.832 1 98.12 385 LEU B O 1
ATOM 6974 N N . LEU B 1 386 ? -7.152 -10.43 0.082 1 98.5 386 LEU B N 1
ATOM 6975 C CA . LEU B 1 386 ? -7.91 -11.625 -0.267 1 98.5 386 LEU B CA 1
ATOM 6976 C C . LEU B 1 386 ? -8.836 -11.359 -1.451 1 98.5 386 LEU B C 1
ATOM 6978 O O . LEU B 1 386 ? -8.961 -12.203 -2.344 1 98.5 386 LEU B O 1
ATOM 6982 N N . GLU B 1 387 ? -9.445 -10.188 -1.474 1 98.56 387 GLU B N 1
ATOM 6983 C CA . GLU B 1 387 ? -10.32 -9.82 -2.582 1 98.56 387 GLU B CA 1
ATOM 6984 C C . GLU B 1 387 ? -9.547 -9.758 -3.898 1 98.56 387 GLU B C 1
ATOM 6986 O O . GLU B 1 387 ? -10.094 -10.086 -4.957 1 98.56 387 GLU B O 1
ATOM 6991 N N . SER B 1 388 ? -8.312 -9.297 -3.803 1 98.31 388 SER B N 1
ATOM 6992 C CA . SER B 1 388 ? -7.516 -9.195 -5.023 1 98.31 388 SER B CA 1
ATOM 6993 C C . SER B 1 388 ? -7.32 -10.57 -5.664 1 98.31 388 SER B C 1
ATOM 6995 O O . SER B 1 388 ? -7.277 -10.68 -6.891 1 98.31 388 SER B O 1
ATOM 6997 N N . ILE B 1 389 ? -7.188 -11.609 -4.879 1 97.81 389 ILE B N 1
ATOM 6998 C CA . ILE B 1 389 ? -7.074 -12.977 -5.387 1 97.81 389 ILE B CA 1
ATOM 6999 C C . ILE B 1 389 ? -8.375 -13.383 -6.074 1 97.81 389 ILE B C 1
ATOM 7001 O O . ILE B 1 389 ? -8.359 -13.93 -7.176 1 97.81 389 ILE B O 1
ATOM 7005 N N . VAL B 1 390 ? -9.5 -13.094 -5.453 1 98.5 390 VAL B N 1
ATOM 7006 C CA . VAL B 1 390 ? -10.82 -13.383 -5.992 1 98.5 390 VAL B CA 1
ATOM 7007 C C . VAL B 1 390 ? -11 -12.672 -7.332 1 98.5 390 VAL B C 1
ATOM 7009 O O . VAL B 1 390 ? -11.484 -13.266 -8.297 1 98.5 390 VAL B O 1
ATOM 7012 N N . PHE B 1 391 ? -10.609 -11.422 -7.391 1 98.5 391 PHE B N 1
ATOM 7013 C CA . PHE B 1 391 ? -10.797 -10.602 -8.586 1 98.5 391 PHE B CA 1
ATOM 7014 C C . PHE B 1 391 ? -9.93 -11.109 -9.734 1 98.5 391 PHE B C 1
ATOM 7016 O O . PHE B 1 391 ? -10.336 -11.055 -10.898 1 98.5 391 PHE B O 1
ATOM 7023 N N . ARG B 1 392 ? -8.742 -11.578 -9.422 1 97.56 392 ARG B N 1
ATOM 7024 C CA . ARG B 1 392 ? -7.906 -12.195 -10.453 1 97.56 392 ARG B CA 1
ATOM 7025 C C . ARG B 1 392 ? -8.562 -13.445 -11.016 1 97.56 392 ARG B C 1
ATOM 7027 O O . ARG B 1 392 ? -8.555 -13.672 -12.227 1 97.56 392 ARG B O 1
ATOM 7034 N N . VAL B 1 393 ? -9.102 -14.273 -10.125 1 98.06 393 VAL B N 1
ATOM 7035 C CA . VAL B 1 393 ? -9.82 -15.461 -10.57 1 98.06 393 VAL B CA 1
ATOM 7036 C C . VAL B 1 393 ? -10.969 -15.055 -11.484 1 98.06 393 VAL B C 1
ATOM 7038 O O . VAL B 1 393 ? -11.172 -15.656 -12.539 1 98.06 393 VAL B O 1
ATOM 7041 N N . PHE B 1 394 ? -11.68 -14.078 -11.094 1 98.12 394 PHE B N 1
ATOM 7042 C CA . PHE B 1 394 ? -12.82 -13.602 -11.867 1 98.12 394 PHE B CA 1
ATOM 7043 C C . PHE B 1 394 ? -12.383 -13.109 -13.242 1 98.12 394 PHE B C 1
ATOM 7045 O O . PHE B 1 394 ? -13.023 -13.414 -14.25 1 98.12 394 PHE B O 1
ATOM 7052 N N . GLN B 1 395 ? -11.328 -12.352 -13.289 1 96.94 395 GLN B N 1
ATOM 7053 C CA . GLN B 1 395 ? -10.797 -11.867 -14.555 1 96.94 395 GLN B CA 1
ATOM 7054 C C . GLN B 1 395 ? -10.492 -13.031 -15.5 1 96.94 395 GLN B C 1
ATOM 7056 O O . GLN B 1 395 ? -10.867 -13 -16.672 1 96.94 395 GLN B O 1
ATOM 7061 N N . ILE B 1 396 ? -9.859 -14.008 -15.008 1 96.38 396 ILE B N 1
ATOM 7062 C CA . ILE B 1 396 ? -9.438 -15.148 -15.812 1 96.38 396 ILE B CA 1
ATOM 7063 C C . ILE B 1 396 ? -10.664 -15.969 -16.234 1 96.38 396 ILE B C 1
ATOM 7065 O O . ILE B 1 396 ? -10.789 -16.359 -17.391 1 96.38 396 ILE B O 1
ATOM 7069 N N . PHE B 1 397 ? -11.531 -16.188 -15.305 1 96.56 397 PHE B N 1
ATOM 7070 C CA . PHE B 1 397 ? -12.734 -16.969 -15.586 1 96.56 397 PHE B CA 1
ATOM 7071 C C . PHE B 1 397 ? -13.578 -16.281 -16.656 1 96.56 397 PHE B C 1
ATOM 7073 O O . PHE B 1 397 ? -14.188 -16.953 -17.5 1 96.56 397 PHE B O 1
ATOM 7080 N N . ASN B 1 398 ? -13.656 -15.008 -16.609 1 94.94 398 ASN B N 1
ATOM 7081 C CA . ASN B 1 398 ? -14.422 -14.273 -17.609 1 94.94 398 ASN B CA 1
ATOM 7082 C C . ASN B 1 398 ? -13.867 -14.516 -19.016 1 94.94 398 ASN B C 1
ATOM 7084 O O . ASN B 1 398 ? -14.633 -14.594 -19.984 1 94.94 398 ASN B O 1
ATOM 7088 N N . VAL B 1 399 ? -12.586 -14.602 -19.109 1 93.62 399 VAL B N 1
ATOM 7089 C CA . VAL B 1 399 ? -11.977 -14.93 -20.391 1 93.62 399 VAL B CA 1
ATOM 7090 C C . VAL B 1 399 ? -12.414 -16.328 -20.844 1 93.62 399 VAL B C 1
ATOM 7092 O O . VAL B 1 399 ? -12.789 -16.531 -22 1 93.62 399 VAL B O 1
ATOM 7095 N N . ALA B 1 400 ? -12.375 -17.266 -19.938 1 94.56 400 ALA B N 1
ATOM 7096 C CA . ALA B 1 400 ? -12.797 -18.625 -20.234 1 94.56 400 ALA B CA 1
ATOM 7097 C C . ALA B 1 400 ? -14.25 -18.672 -20.703 1 94.56 400 ALA B C 1
ATOM 7099 O O . ALA B 1 400 ? -14.57 -19.312 -21.703 1 94.56 400 ALA B O 1
ATOM 7100 N N . GLN B 1 401 ? -15.047 -17.969 -20 1 93.56 401 GLN B N 1
ATOM 7101 C CA . GLN B 1 401 ? -16.469 -17.938 -20.328 1 93.56 401 GLN B CA 1
ATOM 7102 C C . GLN B 1 401 ? -16.703 -17.344 -21.703 1 93.56 401 GLN B C 1
ATOM 7104 O O . GLN B 1 401 ? -17.625 -17.766 -22.422 1 93.56 401 GLN B O 1
ATOM 7109 N N . ASN B 1 402 ? -15.977 -16.438 -22.094 1 93.25 402 ASN B N 1
ATOM 7110 C CA . ASN B 1 402 ? -16.141 -15.758 -23.359 1 93.25 402 ASN B CA 1
ATOM 7111 C C . ASN B 1 402 ? -15.602 -16.578 -24.516 1 93.25 402 ASN B C 1
ATOM 7113 O O . ASN B 1 402 ? -16.109 -16.5 -25.641 1 93.25 402 ASN B O 1
ATOM 7117 N N . GLU B 1 403 ? -14.57 -17.375 -24.266 1 92.88 403 GLU B N 1
ATOM 7118 C CA . GLU B 1 403 ? -13.859 -18.016 -25.359 1 92.88 403 GLU B CA 1
ATOM 7119 C C . GLU B 1 403 ? -14.219 -19.5 -25.453 1 92.88 403 GLU B C 1
ATOM 7121 O O . GLU B 1 403 ? -14.039 -20.125 -26.5 1 92.88 403 GLU B O 1
ATOM 7126 N N . LEU B 1 404 ? -14.703 -20.062 -24.297 1 93.94 404 LEU B N 1
ATOM 7127 C CA . LEU B 1 404 ? -14.891 -21.516 -24.234 1 93.94 404 LEU B CA 1
ATOM 7128 C C . LEU B 1 404 ? -16.328 -21.859 -23.859 1 93.94 404 LEU B C 1
ATOM 7130 O O . LEU B 1 404 ? -17.062 -21 -23.344 1 93.94 404 LEU B O 1
ATOM 7134 N N . THR B 1 405 ? -16.688 -23.031 -24.234 1 92.25 405 THR B N 1
ATOM 7135 C CA . THR B 1 405 ? -17.953 -23.578 -23.75 1 92.25 405 THR B CA 1
ATOM 7136 C C . THR B 1 405 ? -17.766 -24.203 -22.359 1 92.25 405 THR B C 1
ATOM 7138 O O . THR B 1 405 ? -17.062 -25.203 -22.219 1 92.25 405 THR B O 1
ATOM 7141 N N . ILE B 1 406 ? -18.328 -23.594 -21.422 1 93.94 406 ILE B N 1
ATOM 7142 C CA . ILE B 1 406 ? -18.234 -24.062 -20.031 1 93.94 406 ILE B CA 1
ATOM 7143 C C . ILE B 1 406 ? -19.547 -24.703 -19.625 1 93.94 406 ILE B C 1
ATOM 7145 O O . ILE B 1 406 ? -20.625 -24.219 -20 1 93.94 406 ILE B O 1
ATOM 7149 N N . ASP B 1 407 ? -19.5 -25.797 -18.922 1 90.81 407 ASP B N 1
ATOM 7150 C CA . ASP B 1 407 ? -20.703 -26.422 -18.375 1 90.81 407 ASP B CA 1
ATOM 7151 C C . ASP B 1 407 ? -21.172 -25.703 -17.109 1 90.81 407 ASP B C 1
ATOM 7153 O O . ASP B 1 407 ? -20.609 -25.906 -16.031 1 90.81 407 ASP B O 1
ATOM 7157 N N . ASN B 1 408 ? -22.25 -25.016 -17.203 1 88.12 408 ASN B N 1
ATOM 7158 C CA . ASN B 1 408 ? -22.719 -24.172 -16.109 1 88.12 408 ASN B CA 1
ATOM 7159 C C . ASN B 1 408 ? -23.516 -25 -15.094 1 88.12 408 ASN B C 1
ATOM 7161 O O . ASN B 1 408 ? -23.844 -24.5 -14.008 1 88.12 408 ASN B O 1
ATOM 7165 N N . ASP B 1 409 ? -23.688 -26.25 -15.414 1 87.81 409 ASP B N 1
ATOM 7166 C CA . ASP B 1 409 ? -24.469 -27.094 -14.523 1 87.81 409 ASP B CA 1
ATOM 7167 C C . ASP B 1 409 ? -23.578 -27.797 -13.508 1 87.81 409 ASP B C 1
ATOM 7169 O O . ASP B 1 409 ? -24.062 -28.328 -12.5 1 87.81 409 ASP B O 1
ATOM 7173 N N . THR B 1 410 ? -22.359 -27.812 -13.781 1 89.81 410 THR B N 1
ATOM 7174 C CA . THR B 1 410 ? -21.438 -28.453 -12.867 1 89.81 410 THR B CA 1
ATOM 7175 C C . THR B 1 410 ? -20.719 -27.422 -12.008 1 89.81 410 THR B C 1
ATOM 7177 O O . THR B 1 410 ? -20.391 -26.328 -12.469 1 89.81 410 THR B O 1
ATOM 7180 N N . ALA B 1 411 ? -20.469 -27.812 -10.75 1 93.75 411 ALA B N 1
ATOM 7181 C CA . ALA B 1 411 ? -19.75 -26.938 -9.836 1 93.75 411 ALA B CA 1
ATOM 7182 C C . ALA B 1 411 ? -18.297 -26.766 -10.258 1 93.75 411 ALA B C 1
ATOM 7184 O O . ALA B 1 411 ? -17.688 -27.703 -10.781 1 93.75 411 ALA B O 1
ATOM 7185 N N . ILE B 1 412 ? -17.812 -25.609 -10.055 1 96.88 412 ILE B N 1
ATOM 7186 C CA . ILE B 1 412 ? -16.391 -25.375 -10.227 1 96.88 412 ILE B CA 1
ATOM 7187 C C . ILE B 1 412 ? -15.617 -26.078 -9.109 1 96.88 412 ILE B C 1
ATOM 7189 O O . ILE B 1 412 ? -15.906 -25.875 -7.926 1 96.88 412 ILE B O 1
ATOM 7193 N N . ARG B 1 413 ? -14.742 -26.953 -9.508 1 96.56 413 ARG B N 1
ATOM 7194 C CA . ARG B 1 413 ? -13.906 -27.625 -8.508 1 96.56 413 ARG B CA 1
ATOM 7195 C C . ARG B 1 413 ? -12.727 -26.734 -8.109 1 96.56 413 ARG B C 1
ATOM 7197 O O . ARG B 1 413 ? -12.055 -26.172 -8.969 1 96.56 413 ARG B O 1
ATOM 7204 N N . ILE B 1 414 ? -12.5 -26.578 -6.816 1 97.19 414 ILE B N 1
ATOM 7205 C CA . ILE B 1 414 ? -11.414 -25.719 -6.363 1 97.19 414 ILE B CA 1
ATOM 7206 C C . ILE B 1 414 ? -10.492 -26.484 -5.426 1 97.19 414 ILE B C 1
ATOM 7208 O O . ILE B 1 414 ? -10.953 -27.297 -4.621 1 97.19 414 ILE B O 1
ATOM 7212 N N . CYS B 1 415 ? -9.18 -26.281 -5.574 1 94.56 415 CYS B N 1
ATOM 7213 C CA . CYS B 1 415 ? -8.18 -26.969 -4.754 1 94.56 415 CYS B CA 1
ATOM 7214 C C . CYS B 1 415 ? -6.965 -26.078 -4.527 1 94.56 415 CYS B C 1
ATOM 7216 O O . CYS B 1 415 ? -6.961 -24.906 -4.918 1 94.56 415 CYS B O 1
ATOM 7218 N N . GLY B 1 416 ? -5.953 -26.594 -3.779 1 91.5 416 GLY B N 1
ATOM 7219 C CA . GLY B 1 416 ? -4.773 -25.828 -3.416 1 91.5 416 GLY B CA 1
ATOM 7220 C C . GLY B 1 416 ? -4.797 -25.344 -1.983 1 91.5 416 GLY B C 1
ATOM 7221 O O . GLY B 1 416 ? -5.863 -25.266 -1.368 1 91.5 416 GLY B O 1
ATOM 7222 N N . GLY B 1 417 ? -3.721 -24.953 -1.549 1 89.31 417 GLY B N 1
ATOM 7223 C CA . GLY B 1 417 ? -3.59 -24.547 -0.162 1 89.31 417 GLY B CA 1
ATOM 7224 C C . GLY B 1 417 ? -4.398 -23.297 0.166 1 89.31 417 GLY B C 1
ATOM 7225 O O . GLY B 1 417 ? -5.027 -23.219 1.224 1 89.31 417 GLY B O 1
ATOM 7226 N N . VAL B 1 418 ? -4.449 -22.328 -0.688 1 93.94 418 VAL B N 1
ATOM 7227 C CA . VAL B 1 418 ? -5.113 -21.047 -0.45 1 93.94 418 VAL B CA 1
ATOM 7228 C C . VAL B 1 418 ? -6.625 -21.234 -0.507 1 93.94 418 VAL B C 1
ATOM 7230 O O . VAL B 1 418 ? -7.379 -20.422 0.049 1 93.94 418 VAL B O 1
ATOM 7233 N N . SER B 1 419 ? -7.066 -22.312 -1.145 1 95.75 419 SER B N 1
ATOM 7234 C CA . SER B 1 419 ? -8.492 -22.594 -1.243 1 95.75 419 SER B CA 1
ATOM 7235 C C . SER B 1 419 ? -9.078 -22.953 0.116 1 95.75 419 SER B C 1
ATOM 7237 O O . SER B 1 419 ? -10.297 -23 0.28 1 95.75 419 SER B O 1
ATOM 7239 N N . GLN B 1 420 ? -8.234 -23.203 1.077 1 95.12 420 GLN B N 1
ATOM 7240 C CA . GLN B 1 420 ? -8.711 -23.5 2.426 1 95.12 420 GLN B CA 1
ATOM 7241 C C . GLN B 1 420 ? -9.367 -22.266 3.053 1 95.12 420 GLN B C 1
ATOM 7243 O O . GLN B 1 420 ? -10.047 -22.375 4.078 1 95.12 420 GLN B O 1
ATOM 7248 N N . ASN B 1 421 ? -9.164 -21.141 2.516 1 97.25 421 ASN B N 1
ATOM 7249 C CA . ASN B 1 421 ? -9.758 -19.891 2.988 1 97.25 421 ASN B CA 1
ATOM 7250 C C . ASN B 1 421 ? -11.227 -19.766 2.576 1 97.25 421 ASN B C 1
ATOM 7252 O O . ASN B 1 421 ? -11.523 -19.547 1.404 1 97.25 421 ASN B O 1
ATOM 7256 N N . ASP B 1 422 ? -12.109 -19.844 3.506 1 97.94 422 ASP B N 1
ATOM 7257 C CA . ASP B 1 422 ? -13.539 -19.844 3.227 1 97.94 422 ASP B CA 1
ATOM 7258 C C . ASP B 1 422 ? -13.984 -18.516 2.613 1 97.94 422 ASP B C 1
ATOM 7260 O O . ASP B 1 422 ? -14.891 -18.484 1.783 1 97.94 422 ASP B O 1
ATOM 7264 N N . PHE B 1 423 ? -13.43 -17.469 3.086 1 98.38 423 PHE B N 1
ATOM 7265 C CA . PHE B 1 423 ? -13.797 -16.172 2.543 1 98.38 423 PHE B CA 1
ATOM 7266 C C . PHE B 1 423 ? -13.555 -16.125 1.04 1 98.38 423 PHE B C 1
ATOM 7268 O O . PHE B 1 423 ? -14.414 -15.68 0.279 1 98.38 423 PHE B O 1
ATOM 7275 N N . ILE B 1 424 ? -12.375 -16.547 0.602 1 98.44 424 ILE B N 1
ATOM 7276 C CA . ILE B 1 424 ? -11.992 -16.531 -0.806 1 98.44 424 ILE B CA 1
ATOM 7277 C C . ILE B 1 424 ? -12.953 -17.391 -1.615 1 98.44 424 ILE B C 1
ATOM 7279 O O . ILE B 1 424 ? -13.484 -16.953 -2.637 1 98.44 424 ILE B O 1
ATOM 7283 N N . CYS B 1 425 ? -13.195 -18.625 -1.181 1 98.5 425 CYS B N 1
ATOM 7284 C CA . CYS B 1 425 ? -14.047 -19.562 -1.903 1 98.5 425 CYS B CA 1
ATOM 7285 C C . CYS B 1 425 ? -15.469 -19.016 -2.035 1 98.5 425 CYS B C 1
ATOM 7287 O O . CYS B 1 425 ? -16.062 -19.062 -3.113 1 98.5 425 CYS B O 1
ATOM 7289 N N . GLN B 1 426 ? -15.977 -18.516 -0.939 1 98.56 426 GLN B N 1
ATOM 7290 C CA . GLN B 1 426 ? -17.328 -17.938 -0.968 1 98.56 426 GLN B CA 1
ATOM 7291 C C . GLN B 1 426 ? -17.391 -16.75 -1.919 1 98.56 426 GLN B C 1
ATOM 7293 O O . GLN B 1 426 ? -18.359 -16.625 -2.689 1 98.56 426 GLN B O 1
ATOM 7298 N N . ALA B 1 427 ? -16.438 -15.867 -1.798 1 98.62 427 ALA B N 1
ATOM 7299 C CA . ALA B 1 427 ? -16.422 -14.68 -2.65 1 98.62 427 ALA B CA 1
ATOM 7300 C C . ALA B 1 427 ? -16.359 -15.07 -4.125 1 98.62 427 ALA B C 1
ATOM 7302 O O . ALA B 1 427 ? -16.953 -14.406 -4.977 1 98.62 427 ALA B O 1
ATOM 7303 N N . ILE B 1 428 ? -15.555 -16.109 -4.457 1 98.56 428 ILE B N 1
ATOM 7304 C CA . ILE B 1 428 ? -15.477 -16.609 -5.828 1 98.56 428 ILE B CA 1
ATOM 7305 C C . ILE B 1 428 ? -16.844 -17.094 -6.277 1 98.56 428 ILE B C 1
ATOM 7307 O O . ILE B 1 428 ? -17.312 -16.766 -7.371 1 98.56 428 ILE B O 1
ATOM 7311 N N . ALA B 1 429 ? -17.516 -17.875 -5.465 1 98.44 429 ALA B N 1
ATOM 7312 C CA . ALA B 1 429 ? -18.859 -18.359 -5.789 1 98.44 429 ALA B CA 1
ATOM 7313 C C . ALA B 1 429 ? -19.812 -17.203 -6.031 1 98.44 429 ALA B C 1
ATOM 7315 O O . ALA B 1 429 ? -20.609 -17.234 -6.973 1 98.44 429 ALA B O 1
ATOM 7316 N N . ASP B 1 430 ? -19.719 -16.219 -5.18 1 98.44 430 ASP B N 1
ATOM 7317 C CA . ASP B 1 430 ? -20.625 -15.078 -5.238 1 98.44 430 ASP B CA 1
ATOM 7318 C C . ASP B 1 430 ? -20.406 -14.281 -6.52 1 98.44 430 ASP B C 1
ATOM 7320 O O . ASP B 1 430 ? -21.375 -13.914 -7.195 1 98.44 430 ASP B O 1
ATOM 7324 N N . ILE B 1 431 ? -19.188 -13.977 -6.809 1 98.06 431 ILE B N 1
ATOM 7325 C CA . ILE B 1 431 ? -18.938 -13.086 -7.938 1 98.06 431 ILE B CA 1
ATOM 7326 C C . ILE B 1 431 ? -19.188 -13.828 -9.25 1 98.06 431 ILE B C 1
ATOM 7328 O O . ILE B 1 431 ? -19.641 -13.227 -10.227 1 98.06 431 ILE B O 1
ATOM 7332 N N . LEU B 1 432 ? -18.906 -15.133 -9.312 1 97.12 432 LEU B N 1
ATOM 7333 C CA . LEU B 1 432 ? -19.109 -15.93 -10.516 1 97.12 432 LEU B CA 1
ATOM 7334 C C . LEU B 1 432 ? -20.562 -16.375 -10.633 1 97.12 432 LEU B C 1
ATOM 7336 O O . LEU B 1 432 ? -21 -16.812 -11.703 1 97.12 432 LEU B O 1
ATOM 7340 N N . GLU B 1 433 ? -21.281 -16.297 -9.586 1 96.25 433 GLU B N 1
ATOM 7341 C CA . GLU B 1 433 ? -22.641 -16.828 -9.5 1 96.25 433 GLU B CA 1
ATOM 7342 C C . GLU B 1 433 ? -22.688 -18.297 -9.891 1 96.25 433 GLU B C 1
ATOM 7344 O O . GLU B 1 433 ? -23.547 -18.719 -10.68 1 96.25 433 GLU B O 1
ATOM 7349 N N . ARG B 1 434 ? -21.766 -19.094 -9.375 1 96.38 434 ARG B N 1
ATOM 7350 C CA . ARG B 1 434 ? -21.625 -20.531 -9.578 1 96.38 434 ARG B CA 1
ATOM 7351 C C . ARG B 1 434 ? -21.266 -21.234 -8.281 1 96.38 434 ARG B C 1
ATOM 7353 O O . ARG B 1 434 ? -20.625 -20.656 -7.406 1 96.38 434 ARG B O 1
ATOM 7360 N N . ASP B 1 435 ? -21.703 -22.469 -8.211 1 97.5 435 ASP B N 1
ATOM 7361 C CA . ASP B 1 435 ? -21.25 -23.281 -7.082 1 97.5 435 ASP B CA 1
ATOM 7362 C C . ASP B 1 435 ? -19.766 -23.578 -7.176 1 97.5 435 ASP B C 1
ATOM 7364 O O . ASP B 1 435 ? -19.234 -23.844 -8.266 1 97.5 435 ASP B O 1
ATOM 7368 N N . VAL B 1 436 ? -19.094 -23.438 -6.039 1 97.88 436 VAL B N 1
ATOM 7369 C CA . VAL B 1 436 ? -17.672 -23.781 -5.918 1 97.88 436 VAL B CA 1
ATOM 7370 C C . VAL B 1 436 ? -17.516 -24.922 -4.914 1 97.88 436 VAL B C 1
ATOM 7372 O O . VAL B 1 436 ? -17.906 -24.797 -3.756 1 97.88 436 VAL B O 1
ATOM 7375 N N . ALA B 1 437 ? -16.984 -26.031 -5.395 1 97 437 ALA B N 1
ATOM 7376 C CA . ALA B 1 437 ? -16.828 -27.219 -4.566 1 97 437 ALA B CA 1
ATOM 7377 C C . ALA B 1 437 ? -15.359 -27.453 -4.215 1 97 437 ALA B C 1
ATOM 7379 O O . ALA B 1 437 ? -14.539 -27.719 -5.094 1 97 437 ALA B O 1
ATOM 7380 N N . ARG B 1 438 ? -15.062 -27.297 -2.959 1 96.38 438 ARG B N 1
ATOM 7381 C CA . ARG B 1 438 ? -13.695 -27.516 -2.49 1 96.38 438 ARG B CA 1
ATOM 7382 C C . ARG B 1 438 ? -13.43 -28.984 -2.213 1 96.38 438 ARG B C 1
ATOM 7384 O O . ARG B 1 438 ? -14.211 -29.641 -1.518 1 96.38 438 ARG B O 1
ATOM 7391 N N . SER B 1 439 ? -12.375 -29.406 -2.727 1 90.44 439 SER B N 1
ATOM 7392 C CA . SER B 1 439 ? -11.961 -30.781 -2.5 1 90.44 439 SER B CA 1
ATOM 7393 C C . SER B 1 439 ? -11.641 -31.031 -1.031 1 90.44 439 SER B C 1
ATOM 7395 O O . SER B 1 439 ? -11.219 -30.125 -0.319 1 90.44 439 SER B O 1
ATOM 7397 N N . ASP B 1 440 ? -11.852 -32.188 -0.44 1 86.25 440 ASP B N 1
ATOM 7398 C CA . ASP B 1 440 ? -11.609 -32.562 0.949 1 86.25 440 ASP B CA 1
ATOM 7399 C C . ASP B 1 440 ? -10.133 -32.438 1.303 1 86.25 440 ASP B C 1
ATOM 7401 O O . ASP B 1 440 ? -9.789 -31.953 2.387 1 86.25 440 ASP B O 1
ATOM 7405 N N . GLU B 1 441 ? -9.234 -32.906 0.617 1 85.25 441 GLU B N 1
ATOM 7406 C CA . GLU B 1 441 ? -7.797 -32.719 0.786 1 85.25 441 GLU B CA 1
ATOM 7407 C C . GLU B 1 441 ? -7.195 -31.953 -0.388 1 85.25 441 GLU B C 1
ATOM 7409 O O . GLU B 1 441 ? -6.445 -32.5 -1.188 1 85.25 441 GLU B O 1
ATOM 7414 N N . PRO B 1 442 ? -7.438 -30.688 -0.264 1 80.69 442 PRO B N 1
ATOM 7415 C CA . PRO B 1 442 ? -7.098 -29.906 -1.452 1 80.69 442 PRO B CA 1
ATOM 7416 C C . PRO B 1 442 ? -5.594 -29.844 -1.7 1 80.69 442 PRO B C 1
ATOM 7418 O O . PRO B 1 442 ? -5.16 -29.594 -2.83 1 80.69 442 PRO B O 1
ATOM 7421 N N . ARG B 1 443 ? -4.773 -30.219 -0.729 1 80.44 443 ARG B N 1
ATOM 7422 C CA . ARG B 1 443 ? -3.322 -30.188 -0.868 1 80.44 443 ARG B CA 1
ATOM 7423 C C . ARG B 1 443 ? -2.805 -31.469 -1.523 1 80.44 443 ARG B C 1
ATOM 7425 O O . ARG B 1 443 ? -1.661 -31.516 -1.979 1 80.44 443 ARG B O 1
ATOM 7432 N N . LEU B 1 444 ? -3.67 -32.406 -1.669 1 87.94 444 LEU B N 1
ATOM 7433 C CA . LEU B 1 444 ? -3.254 -33.719 -2.154 1 87.94 444 LEU B CA 1
ATOM 7434 C C . LEU B 1 444 ? -3.785 -33.969 -3.562 1 87.94 444 LEU B C 1
ATOM 7436 O O . LEU B 1 444 ? -3.562 -35.031 -4.133 1 87.94 444 LEU B O 1
ATOM 7440 N N . THR B 1 445 ? -4.355 -33 -4.098 1 91.88 445 THR B N 1
ATOM 7441 C CA . THR B 1 445 ? -5.105 -33.188 -5.332 1 91.88 445 THR B CA 1
ATOM 7442 C C . THR B 1 445 ? -4.168 -33.594 -6.469 1 91.88 445 THR B C 1
ATOM 7444 O O . THR B 1 445 ? -4.504 -34.438 -7.289 1 91.88 445 THR B O 1
ATOM 7447 N N . ALA B 1 446 ? -3.039 -33 -6.516 1 92.75 446 ALA B N 1
ATOM 7448 C CA . ALA B 1 446 ? -2.096 -33.312 -7.586 1 92.75 446 ALA B CA 1
ATOM 7449 C C . ALA B 1 446 ? -1.56 -34.75 -7.43 1 92.75 446 ALA B C 1
ATOM 7451 O O . ALA B 1 446 ? -1.534 -35.5 -8.391 1 92.75 446 ALA B O 1
ATOM 7452 N N . ALA B 1 447 ? -1.154 -35.125 -6.227 1 94.75 447 ALA B N 1
ATOM 7453 C CA . ALA B 1 447 ? -0.68 -36.469 -5.965 1 94.75 447 ALA B CA 1
ATOM 7454 C C . ALA B 1 447 ? -1.769 -37.5 -6.262 1 94.75 447 ALA B C 1
ATOM 7456 O O . ALA B 1 447 ? -1.494 -38.562 -6.836 1 94.75 447 ALA B O 1
ATOM 7457 N N . LYS B 1 448 ? -2.916 -37.125 -5.875 1 94.56 448 LYS B N 1
ATOM 7458 C CA . LYS B 1 448 ? -4.062 -38 -6.117 1 94.56 448 LYS B CA 1
ATOM 7459 C C . LYS B 1 448 ? -4.312 -38.188 -7.613 1 94.56 448 LYS B C 1
ATOM 7461 O O . LYS B 1 448 ? -4.551 -39.312 -8.078 1 94.56 448 LYS B O 1
ATOM 7466 N N . GLY B 1 449 ? -4.297 -37.094 -8.336 1 95.75 449 GLY B N 1
ATOM 7467 C CA . GLY B 1 449 ? -4.484 -37.156 -9.773 1 95.75 449 GLY B CA 1
ATOM 7468 C C . GLY B 1 449 ? -3.49 -38.062 -10.461 1 95.75 449 GLY B C 1
ATOM 7469 O O . GLY B 1 449 ? -3.873 -38.906 -11.289 1 95.75 449 GLY B O 1
ATOM 7470 N N . ALA B 1 450 ? -2.246 -37.938 -10.125 1 97.06 450 ALA B N 1
ATOM 7471 C CA . ALA B 1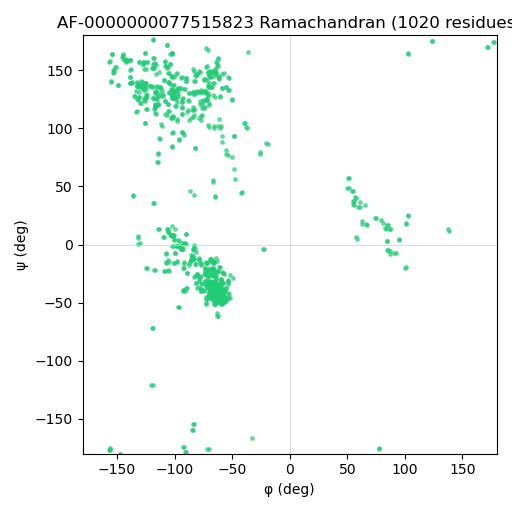 450 ? -1.209 -38.781 -10.695 1 97.06 450 ALA B CA 1
ATOM 7472 C C . ALA B 1 450 ? -1.462 -40.25 -10.352 1 97.06 450 ALA B C 1
ATOM 7474 O O . ALA B 1 450 ? -1.387 -41.125 -11.227 1 97.06 450 ALA B O 1
ATOM 7475 N N . ALA B 1 451 ? -1.768 -40.531 -9.117 1 96.75 451 ALA B N 1
ATOM 7476 C CA . ALA B 1 451 ? -2.006 -41.875 -8.648 1 96.75 451 ALA B CA 1
ATOM 7477 C C . ALA B 1 451 ? -3.195 -42.5 -9.375 1 96.75 451 ALA B C 1
ATOM 7479 O O . ALA B 1 451 ? -3.16 -43.688 -9.734 1 96.75 451 ALA B O 1
ATOM 7480 N N . PHE B 1 452 ? -4.176 -41.781 -9.547 1 95.81 452 PHE B N 1
ATOM 7481 C CA . PHE B 1 452 ? -5.383 -42.281 -10.188 1 95.81 452 PHE B CA 1
ATOM 7482 C C . PHE B 1 452 ? -5.113 -42.625 -11.648 1 95.81 452 PHE B C 1
ATOM 7484 O O . PHE B 1 452 ? -5.605 -43.625 -12.156 1 95.81 452 PHE B O 1
ATOM 7491 N N . ILE B 1 453 ? -4.383 -41.781 -12.312 1 96.31 453 ILE B N 1
ATOM 7492 C CA . ILE B 1 453 ? -4.012 -42.094 -13.688 1 96.31 453 ILE B CA 1
ATOM 7493 C C . ILE B 1 453 ? -3.215 -43.406 -13.727 1 96.31 453 ILE B C 1
ATOM 7495 O O . ILE B 1 453 ? -3.443 -44.25 -14.594 1 96.31 453 ILE B O 1
ATOM 7499 N N . ALA B 1 454 ? -2.264 -43.562 -12.773 1 96.56 454 ALA B N 1
ATOM 7500 C CA . ALA B 1 454 ? -1.481 -44.812 -12.688 1 96.56 454 ALA B CA 1
ATOM 7501 C C . ALA B 1 454 ? -2.385 -46 -12.469 1 96.56 454 ALA B C 1
ATOM 7503 O O . ALA B 1 454 ? -2.193 -47.062 -13.094 1 96.56 454 ALA B O 1
ATOM 7504 N N . GLY B 1 455 ? -3.336 -45.875 -11.586 1 95.31 455 GLY B N 1
ATOM 7505 C CA . GLY B 1 455 ? -4.266 -46.969 -11.32 1 95.31 455 GLY B CA 1
ATOM 7506 C C . GLY B 1 455 ? -5.086 -47.344 -12.539 1 95.31 455 GLY B C 1
ATOM 7507 O O . GLY B 1 455 ? -5.344 -48.531 -12.758 1 95.31 455 GLY B O 1
ATOM 7508 N N . ILE B 1 456 ? -5.488 -46.375 -13.258 1 93.56 456 ILE B N 1
ATOM 7509 C CA . ILE B 1 456 ? -6.215 -46.625 -14.492 1 93.56 456 ILE B CA 1
ATOM 7510 C C . ILE B 1 456 ? -5.312 -47.375 -15.477 1 93.56 456 ILE B C 1
ATOM 7512 O O . ILE B 1 456 ? -5.738 -48.312 -16.125 1 93.56 456 ILE B O 1
ATOM 7516 N N . SER B 1 457 ? -4.129 -46.906 -15.586 1 92.25 457 SER B N 1
ATOM 7517 C CA . SER B 1 457 ? -3.156 -47.531 -16.484 1 92.25 457 SER B CA 1
ATOM 7518 C C . SER B 1 457 ? -2.9 -48.969 -16.109 1 92.25 457 SER B C 1
ATOM 7520 O O . SER B 1 457 ? -2.615 -49.812 -16.969 1 92.25 457 SER B O 1
ATOM 7522 N N . LEU B 1 458 ? -2.957 -49.281 -14.828 1 93.56 458 LEU B N 1
ATOM 7523 C CA . LEU B 1 458 ? -2.713 -50.625 -14.305 1 93.56 458 LEU B CA 1
ATOM 7524 C C . LEU B 1 458 ? -3.969 -51.469 -14.398 1 93.56 458 LEU B C 1
ATOM 7526 O O . LEU B 1 458 ? -3.91 -52.688 -14.203 1 93.56 458 LEU B O 1
ATOM 7530 N N . GLY B 1 459 ? -5.059 -50.812 -14.672 1 92.12 459 GLY B N 1
ATOM 7531 C CA . GLY B 1 459 ? -6.324 -51.531 -14.766 1 92.12 459 GLY B CA 1
ATOM 7532 C C . GLY B 1 459 ? -6.984 -51.75 -13.414 1 92.12 459 GLY B C 1
ATOM 7533 O O . GLY B 1 459 ? -7.859 -52.625 -13.281 1 92.12 459 GLY B O 1
ATOM 7534 N N . TYR B 1 460 ? -6.512 -51.062 -12.43 1 92.38 460 TYR B N 1
ATOM 7535 C CA . TYR B 1 460 ? -7.117 -51.188 -11.109 1 92.38 460 TYR B CA 1
ATOM 7536 C C . TYR B 1 460 ? -8.539 -50.656 -11.102 1 92.38 460 TYR B C 1
ATOM 7538 O O . TYR B 1 460 ? -9.422 -51.219 -10.438 1 92.38 460 TYR B O 1
ATOM 7546 N N . TRP B 1 461 ? -8.734 -49.531 -11.781 1 87.62 461 TRP B N 1
ATOM 7547 C CA . TRP B 1 461 ? -10.008 -48.812 -11.789 1 87.62 461 TRP B CA 1
ATOM 7548 C C . TRP B 1 461 ? -10.281 -48.188 -13.164 1 87.62 461 TRP B C 1
ATOM 7550 O O . TRP B 1 461 ? -9.359 -48.031 -13.969 1 87.62 461 TRP B O 1
ATOM 7560 N N . LYS B 1 462 ? -11.531 -47.969 -13.289 1 88.25 462 LYS B N 1
ATOM 7561 C CA . LYS B 1 462 ? -11.977 -47.125 -14.398 1 88.25 462 LYS B CA 1
ATOM 7562 C C . LYS B 1 462 ? -12.32 -45.719 -13.922 1 88.25 462 LYS B C 1
ATOM 7564 O O . LYS B 1 462 ? -12.414 -45.469 -12.719 1 88.25 462 LYS B O 1
ATOM 7569 N N . LEU B 1 463 ? -12.383 -44.906 -14.906 1 87.5 463 LEU B N 1
ATOM 7570 C CA . LEU B 1 463 ? -12.672 -43.531 -14.578 1 87.5 463 LEU B CA 1
ATOM 7571 C C . LEU B 1 463 ? -13.945 -43.406 -13.742 1 87.5 463 LEU B C 1
ATOM 7573 O O . LEU B 1 463 ? -13.992 -42.625 -12.789 1 87.5 463 LEU B O 1
ATOM 7577 N N . GLU B 1 464 ? -14.945 -44.094 -14.023 1 85.06 464 GLU B N 1
ATOM 7578 C CA . GLU B 1 464 ? -16.25 -44.062 -13.359 1 85.06 464 GLU B CA 1
ATOM 7579 C C . GLU B 1 464 ? -16.125 -44.531 -11.906 1 85.06 464 GLU B C 1
ATOM 7581 O O . GLU B 1 464 ? -16.938 -44.125 -11.055 1 85.06 464 GLU B O 1
ATOM 7586 N N . ASP B 1 465 ? -15.125 -45.281 -11.609 1 87.19 465 ASP B N 1
ATOM 7587 C CA . ASP B 1 465 ? -14.938 -45.812 -10.266 1 87.19 465 ASP B CA 1
ATOM 7588 C C . ASP B 1 465 ? -14.359 -44.75 -9.336 1 87.19 465 ASP B C 1
ATOM 7590 O O . ASP B 1 465 ? -14.391 -44.906 -8.109 1 87.19 465 ASP B O 1
ATOM 7594 N N . LEU B 1 466 ? -13.891 -43.75 -9.953 1 87.88 466 LEU B N 1
ATOM 7595 C CA . LEU B 1 466 ? -13.102 -42.812 -9.164 1 87.88 466 LEU B CA 1
ATOM 7596 C C . LEU B 1 466 ? -13.984 -41.688 -8.633 1 87.88 466 LEU B C 1
ATOM 7598 O O . LEU B 1 466 ? -13.609 -41 -7.676 1 87.88 466 LEU B O 1
ATOM 7602 N N . SER B 1 467 ? -15.109 -41.438 -9.188 1 83.38 467 SER B N 1
ATOM 7603 C CA . SER B 1 467 ? -15.977 -40.312 -8.797 1 83.38 467 SER B CA 1
ATOM 7604 C C . SER B 1 467 ? -16.266 -40.344 -7.297 1 83.38 467 SER B C 1
ATOM 7606 O O . SER B 1 467 ? -16.156 -39.312 -6.625 1 83.38 467 SER B O 1
ATOM 7608 N N . PRO B 1 468 ? -16.594 -41.562 -6.762 1 76.56 468 PRO B N 1
ATOM 7609 C CA . PRO B 1 468 ? -16.859 -41.625 -5.32 1 76.56 468 PRO B CA 1
ATOM 7610 C C . PRO B 1 468 ? -15.609 -41.344 -4.48 1 76.56 468 PRO B C 1
ATOM 7612 O O . PRO B 1 468 ? -15.719 -41.094 -3.279 1 76.56 468 PRO B O 1
ATOM 7615 N N . LYS B 1 469 ? -14.469 -41.375 -5.074 1 78.81 469 LYS B N 1
ATOM 7616 C CA . LYS B 1 469 ? -13.203 -41.25 -4.363 1 78.81 469 LYS B CA 1
ATOM 7617 C C . LYS B 1 469 ? -12.75 -39.781 -4.344 1 78.81 469 LYS B C 1
ATOM 7619 O O . LYS B 1 469 ? -11.672 -39.469 -3.826 1 78.81 469 LYS B O 1
ATOM 7624 N N . LEU B 1 470 ? -13.539 -39 -4.902 1 85.12 470 LEU B N 1
ATOM 7625 C CA . LEU B 1 470 ? -13.242 -37.562 -4.941 1 85.12 470 LEU B CA 1
ATOM 7626 C C . LEU B 1 470 ? -14.273 -36.781 -4.145 1 85.12 470 LEU B C 1
ATOM 7628 O O . LEU B 1 470 ? -15.023 -35.969 -4.711 1 85.12 470 LEU B O 1
ATOM 7632 N N . PRO B 1 471 ? -14.156 -36.969 -2.854 1 83.69 471 PRO B N 1
ATOM 7633 C CA . PRO B 1 471 ? -15.156 -36.312 -2.016 1 83.69 471 PRO B CA 1
ATOM 7634 C C . PRO B 1 471 ? -14.992 -34.781 -1.986 1 83.69 471 PRO B C 1
ATOM 7636 O O . PRO B 1 471 ? -13.867 -34.281 -2.049 1 83.69 471 PRO B O 1
ATOM 7639 N N . ILE B 1 472 ? -16.109 -34.156 -1.91 1 90.62 472 ILE B N 1
ATOM 7640 C CA . ILE B 1 472 ? -16.203 -32.719 -1.754 1 90.62 472 ILE B CA 1
ATOM 7641 C C . ILE B 1 472 ? -16.312 -32.344 -0.271 1 90.62 472 ILE B C 1
ATOM 7643 O O . ILE B 1 472 ? -17.141 -32.906 0.446 1 90.62 472 ILE B O 1
ATOM 7647 N N . GLU B 1 473 ? -15.398 -31.531 0.214 1 93.75 473 GLU B N 1
ATOM 7648 C CA . GLU B 1 473 ? -15.445 -31.109 1.611 1 93.75 473 GLU B CA 1
ATOM 7649 C C . GLU B 1 473 ? -16.578 -30.109 1.853 1 93.75 473 GLU B C 1
ATOM 7651 O O . GLU B 1 473 ? -17.328 -30.25 2.814 1 93.75 473 GLU B O 1
ATOM 7656 N N . LYS B 1 474 ? -16.641 -29.109 1.042 1 96.06 474 LYS B N 1
ATOM 7657 C CA . LYS B 1 474 ? -17.609 -28.031 1.217 1 96.06 474 LYS B CA 1
ATOM 7658 C C . LYS B 1 474 ? -18.016 -27.438 -0.127 1 96.06 474 LYS B C 1
ATOM 7660 O O . LYS B 1 474 ? -17.188 -27.297 -1.022 1 96.06 474 LYS B O 1
ATOM 7665 N N . ILE B 1 475 ? -19.297 -27.188 -0.272 1 97.25 475 ILE B N 1
ATOM 7666 C CA . ILE B 1 475 ? -19.812 -26.484 -1.444 1 97.25 475 ILE B CA 1
ATOM 7667 C C . ILE B 1 475 ? -20.188 -25.062 -1.059 1 97.25 475 ILE B C 1
ATOM 7669 O O . ILE B 1 475 ? -20.953 -24.844 -0.108 1 97.25 475 ILE B O 1
ATOM 7673 N N . PHE B 1 476 ? -19.609 -24.094 -1.664 1 98.31 476 PHE B N 1
ATOM 7674 C CA . PHE B 1 476 ? -19.953 -22.688 -1.501 1 98.31 476 PHE B CA 1
ATOM 7675 C C . PHE B 1 476 ? -20.953 -22.25 -2.564 1 98.31 476 PHE B C 1
ATOM 7677 O O . PHE B 1 476 ? -20.656 -22.297 -3.76 1 98.31 476 PHE B O 1
ATOM 7684 N N . GLU B 1 477 ? -22.062 -21.859 -2.135 1 98.06 477 GLU B N 1
ATOM 7685 C CA . GLU B 1 477 ? -23.125 -21.438 -3.047 1 98.06 477 GLU B CA 1
ATOM 7686 C C . GLU B 1 477 ? -23.234 -19.906 -3.096 1 98.06 477 GLU B C 1
ATOM 7688 O O . GLU B 1 477 ? -23.047 -19.234 -2.082 1 98.06 477 GLU B O 1
ATOM 7693 N N . PRO B 1 478 ? -23.562 -19.406 -4.309 1 97.69 478 PRO B N 1
ATOM 7694 C CA . PRO B 1 478 ? -23.797 -17.969 -4.383 1 97.69 478 PRO B CA 1
ATOM 7695 C C . PRO B 1 478 ? -24.844 -17.484 -3.371 1 97.69 478 PRO B C 1
ATOM 7697 O O . PRO B 1 478 ? -25.844 -18.172 -3.137 1 97.69 478 PRO B O 1
ATOM 7700 N N . GLN B 1 479 ? -24.688 -16.328 -2.816 1 97.12 479 GLN B N 1
ATOM 7701 C CA . GLN B 1 479 ? -25.516 -15.859 -1.723 1 97.12 479 GLN B CA 1
ATOM 7702 C C . GLN B 1 479 ? -26.562 -14.867 -2.227 1 97.12 479 GLN B C 1
ATOM 7704 O O . GLN B 1 479 ? -27.141 -14.109 -1.44 1 97.12 479 GLN B O 1
ATOM 7709 N N . GLY B 1 480 ? -26.75 -14.648 -3.492 1 94.44 480 GLY B N 1
ATOM 7710 C CA . GLY B 1 480 ? -27.844 -13.852 -4.02 1 94.44 480 GLY B CA 1
ATOM 7711 C C . GLY B 1 480 ? -27.375 -12.703 -4.895 1 94.44 480 GLY B C 1
ATOM 7712 O O . GLY B 1 480 ? -26.188 -12.391 -4.938 1 94.44 480 GLY B O 1
ATOM 7713 N N . ARG B 1 481 ? -28.344 -12.031 -5.465 1 94.62 481 ARG B N 1
ATOM 7714 C CA . ARG B 1 481 ? -28.094 -11.008 -6.477 1 94.62 481 ARG B CA 1
ATOM 7715 C C . ARG B 1 481 ? -27.469 -9.758 -5.855 1 94.62 481 ARG B C 1
ATOM 7717 O O . ARG B 1 481 ? -26.594 -9.125 -6.453 1 94.62 481 ARG B O 1
ATOM 7724 N N . GLU B 1 482 ? -27.875 -9.445 -4.703 1 95.06 482 GLU B N 1
ATOM 7725 C CA . GLU B 1 482 ? -27.359 -8.25 -4.047 1 95.06 482 GLU B CA 1
ATOM 7726 C C . GLU B 1 482 ? -25.875 -8.391 -3.725 1 95.06 482 GLU B C 1
ATOM 7728 O O . GLU B 1 482 ? -25.094 -7.457 -3.938 1 95.06 482 GLU B O 1
ATOM 7733 N N . VAL B 1 483 ? -25.516 -9.531 -3.246 1 96.19 483 VAL B N 1
ATOM 7734 C CA . VAL B 1 483 ? -24.125 -9.797 -2.916 1 96.19 483 VAL B CA 1
ATOM 7735 C C . VAL B 1 483 ? -23.281 -9.781 -4.188 1 96.19 483 VAL B C 1
ATOM 7737 O O . VAL B 1 483 ? -22.203 -9.172 -4.219 1 96.19 483 VAL B O 1
ATOM 7740 N N . HIS B 1 484 ? -23.859 -10.398 -5.207 1 97.19 484 HIS B N 1
ATOM 7741 C CA . HIS B 1 484 ? -23.172 -10.43 -6.5 1 97.19 484 HIS B CA 1
ATOM 7742 C C . HIS B 1 484 ? -22.938 -9.023 -7.031 1 97.19 484 HIS B C 1
ATOM 7744 O O . HIS B 1 484 ? -21.828 -8.695 -7.453 1 97.19 484 HIS B O 1
ATOM 7750 N N . GLU B 1 485 ? -23.906 -8.195 -6.973 1 96.44 485 GLU B N 1
ATOM 7751 C CA . GLU B 1 485 ? -23.812 -6.84 -7.496 1 96.44 485 GLU B CA 1
ATOM 7752 C C . GLU B 1 485 ? -22.812 -6.008 -6.688 1 96.44 485 GLU B C 1
ATOM 7754 O O . GLU B 1 485 ? -22.078 -5.203 -7.246 1 96.44 485 GLU B O 1
ATOM 7759 N N . ASN B 1 486 ? -22.797 -6.18 -5.41 1 95.62 486 ASN B N 1
ATOM 7760 C CA . ASN B 1 486 ? -21.891 -5.445 -4.543 1 95.62 486 ASN B CA 1
ATOM 7761 C C . ASN B 1 486 ? -20.438 -5.816 -4.82 1 95.62 486 ASN B C 1
ATOM 7763 O O . ASN B 1 486 ? -19.562 -4.945 -4.887 1 95.62 486 ASN B O 1
ATOM 7767 N N . ILE B 1 487 ? -20.203 -7.102 -4.953 1 97.38 487 ILE B N 1
ATOM 7768 C CA . ILE B 1 487 ? -18.844 -7.547 -5.215 1 97.38 487 ILE B CA 1
ATOM 7769 C C . ILE B 1 487 ? -18.406 -7.086 -6.602 1 97.38 487 ILE B C 1
ATOM 7771 O O . ILE B 1 487 ? -17.234 -6.73 -6.809 1 97.38 487 ILE B O 1
ATOM 7775 N N . LYS B 1 488 ? -19.297 -7.07 -7.562 1 97.06 488 LYS B N 1
ATOM 7776 C CA . LYS B 1 488 ? -18.984 -6.609 -8.914 1 97.06 488 LYS B CA 1
ATOM 7777 C C . LYS B 1 488 ? -18.656 -5.121 -8.922 1 97.06 488 LYS B C 1
ATOM 7779 O O . LYS B 1 488 ? -17.781 -4.68 -9.688 1 97.06 488 LYS B O 1
ATOM 7784 N N . LYS B 1 489 ? -19.375 -4.375 -8.125 1 96 489 LYS B N 1
ATOM 7785 C CA . LYS B 1 489 ? -19.062 -2.953 -7.992 1 96 489 LYS B CA 1
ATOM 7786 C C . LYS B 1 489 ? -17.656 -2.744 -7.438 1 96 489 LYS B C 1
ATOM 7788 O O . LYS B 1 489 ? -16.906 -1.893 -7.93 1 96 489 LYS B O 1
ATOM 7793 N N . THR B 1 490 ? -17.344 -3.432 -6.406 1 96.81 490 THR B N 1
ATOM 7794 C CA . THR B 1 490 ? -16.016 -3.367 -5.836 1 96.81 490 THR B CA 1
ATOM 7795 C C . THR B 1 490 ? -14.961 -3.793 -6.859 1 96.81 490 THR B C 1
ATOM 7797 O O . THR B 1 490 ? -13.883 -3.195 -6.941 1 96.81 490 THR B O 1
ATOM 7800 N N . TYR B 1 491 ? -15.32 -4.816 -7.664 1 97.94 491 TYR B N 1
ATOM 7801 C CA . TYR B 1 491 ? -14.43 -5.285 -8.719 1 97.94 491 TYR B CA 1
ATOM 7802 C C . TYR B 1 491 ? -14.172 -4.188 -9.742 1 97.94 491 TYR B C 1
ATOM 7804 O O . TYR B 1 491 ? -13.031 -3.977 -10.172 1 97.94 491 TYR B O 1
ATOM 7812 N N . SER B 1 492 ? -15.188 -3.525 -10.18 1 96.88 492 SER B N 1
ATOM 7813 C CA . SER B 1 492 ? -15.047 -2.453 -11.156 1 96.88 492 SER B CA 1
ATOM 7814 C C . SER B 1 492 ? -14.117 -1.356 -10.648 1 96.88 492 SER B C 1
ATOM 7816 O O . SER B 1 492 ? -13.297 -0.833 -11.406 1 96.88 492 SER B O 1
ATOM 7818 N N . ALA B 1 493 ? -14.242 -0.987 -9.383 1 95.56 493 ALA B N 1
ATOM 7819 C CA . ALA B 1 493 ? -13.359 -0.002 -8.773 1 95.56 493 ALA B CA 1
ATOM 7820 C C . ALA B 1 493 ? -11.922 -0.522 -8.695 1 95.56 493 ALA B C 1
ATOM 7822 O O . ALA B 1 493 ? -10.969 0.228 -8.922 1 95.56 493 ALA B O 1
ATOM 7823 N N . TRP B 1 494 ? -11.82 -1.794 -8.406 1 97.69 494 TRP B N 1
ATOM 7824 C CA . TRP B 1 494 ? -10.516 -2.434 -8.336 1 97.69 494 TRP B CA 1
ATOM 7825 C C . TRP B 1 494 ? -9.82 -2.412 -9.695 1 97.69 494 TRP B C 1
ATOM 7827 O O . TRP B 1 494 ? -8.617 -2.162 -9.781 1 97.69 494 TRP B O 1
ATOM 7837 N N . GLU B 1 495 ? -10.523 -2.627 -10.766 1 97.06 495 GLU B N 1
ATOM 7838 C CA . GLU B 1 495 ? -9.953 -2.609 -12.102 1 97.06 495 GLU B CA 1
ATOM 7839 C C . GLU B 1 495 ? -9.367 -1.24 -12.438 1 97.06 495 GLU B C 1
ATOM 7841 O O . GLU B 1 495 ? -8.328 -1.147 -13.094 1 97.06 495 GLU B O 1
ATOM 7846 N N . LYS B 1 496 ? -10.031 -0.232 -11.992 1 94.94 496 LYS B N 1
ATOM 7847 C CA . LYS B 1 496 ? -9.516 1.119 -12.188 1 94.94 496 LYS B CA 1
ATOM 7848 C C . LYS B 1 496 ? -8.203 1.326 -11.438 1 94.94 496 LYS B C 1
ATOM 7850 O O . LYS B 1 496 ? -7.289 1.986 -11.938 1 94.94 496 LYS B O 1
ATOM 7855 N N . ALA B 1 497 ? -8.195 0.855 -10.219 1 96.69 497 ALA B N 1
ATOM 7856 C CA . ALA B 1 497 ? -6.965 0.939 -9.43 1 96.69 497 ALA B CA 1
ATOM 7857 C C . ALA B 1 497 ? -5.832 0.163 -10.094 1 96.69 497 ALA B C 1
ATOM 7859 O O . ALA B 1 497 ? -4.68 0.6 -10.078 1 96.69 497 ALA B O 1
ATOM 7860 N N . VAL B 1 498 ? -6.152 -1.032 -10.672 1 97.69 498 VAL B N 1
ATOM 7861 C CA . VAL B 1 498 ? -5.168 -1.859 -11.367 1 97.69 498 VAL B CA 1
ATOM 7862 C C . VAL B 1 498 ? -4.527 -1.065 -12.5 1 97.69 498 VAL B C 1
ATOM 7864 O O . VAL B 1 498 ? -3.318 -1.148 -12.719 1 97.69 498 VAL B O 1
ATOM 7867 N N . LYS B 1 499 ? -5.273 -0.309 -13.211 1 96.19 499 LYS B N 1
ATOM 7868 C CA . LYS B 1 499 ? -4.785 0.474 -14.344 1 96.19 499 LYS B CA 1
ATOM 7869 C C . LYS B 1 499 ? -3.697 1.452 -13.906 1 96.19 499 LYS B C 1
ATOM 7871 O O . LYS B 1 499 ? -2.779 1.75 -14.672 1 96.19 499 LYS B O 1
ATOM 7876 N N . ARG B 1 500 ? -3.768 1.899 -12.672 1 95.81 500 ARG B N 1
ATOM 7877 C CA . ARG B 1 500 ? -2.787 2.846 -12.148 1 95.81 500 ARG B CA 1
ATOM 7878 C C . ARG B 1 500 ? -1.43 2.176 -11.953 1 95.81 500 ARG B C 1
ATOM 7880 O O . ARG B 1 500 ? -0.399 2.85 -11.914 1 95.81 500 ARG B O 1
ATOM 7887 N N . CYS B 1 501 ? -1.427 0.882 -11.812 1 95.88 501 CYS B N 1
ATOM 7888 C CA . CYS B 1 501 ? -0.195 0.158 -11.516 1 95.88 501 CYS B CA 1
ATOM 7889 C C . CYS B 1 501 ? 0.38 -0.472 -12.781 1 95.88 501 CYS B C 1
ATOM 7891 O O . CYS B 1 501 ? 1.484 -1.019 -12.758 1 95.88 501 CYS B O 1
ATOM 7893 N N . GLU B 1 502 ? -0.365 -0.418 -13.891 1 95.81 502 GLU B N 1
ATOM 7894 C CA . GLU B 1 502 ? 0.099 -1.009 -15.148 1 95.81 502 GLU B CA 1
ATOM 7895 C C . GLU B 1 502 ? 1.253 -0.206 -15.742 1 95.81 502 GLU B C 1
ATOM 7897 O O . GLU B 1 502 ? 1.354 1.002 -15.523 1 95.81 502 GLU B O 1
ATOM 7902 N N . ARG B 1 503 ? 2.172 -0.839 -16.422 1 92.62 503 ARG B N 1
ATOM 7903 C CA . ARG B 1 503 ? 3.283 -0.249 -17.172 1 92.62 503 ARG B CA 1
ATOM 7904 C C . ARG B 1 503 ? 4.125 0.65 -16.266 1 92.62 503 ARG B C 1
ATOM 7906 O O . ARG B 1 503 ? 4.539 1.736 -16.672 1 92.62 503 ARG B O 1
ATOM 7913 N N . PHE B 1 504 ? 4.262 0.313 -15.047 1 90.56 504 PHE B N 1
ATOM 7914 C CA . PHE B 1 504 ? 4.965 1.111 -14.047 1 90.56 504 PHE B CA 1
ATOM 7915 C C . PHE B 1 504 ? 6.469 1.074 -14.281 1 90.56 504 PHE B C 1
ATOM 7917 O O . PHE B 1 504 ? 7.133 2.111 -14.25 1 90.56 504 PHE B O 1
ATOM 7924 N N . TYR B 1 505 ? 7.016 -0.043 -14.523 1 81.62 505 TYR B N 1
ATOM 7925 C CA . TYR B 1 505 ? 8.461 -0.204 -14.641 1 81.62 505 TYR B CA 1
ATOM 7926 C C . TYR B 1 505 ? 8.93 0.055 -16.062 1 81.62 505 TYR B C 1
ATOM 7928 O O . TYR B 1 505 ? 10.133 0.083 -16.344 1 81.62 505 TYR B O 1
ATOM 7936 N N . GLU B 1 506 ? 7.977 0.035 -17.109 1 70 506 GLU B N 1
ATOM 7937 C CA . GLU B 1 506 ? 8.398 0.358 -18.469 1 70 506 GLU B CA 1
ATOM 7938 C C . GLU B 1 506 ? 9.062 1.729 -18.531 1 70 506 GLU B C 1
ATOM 7940 O O . GLU B 1 506 ? 10.039 1.918 -19.25 1 70 506 GLU B O 1
ATOM 7945 N N . GLN B 1 507 ? 8.438 2.715 -17.938 1 53.41 507 GLN B N 1
ATOM 7946 C CA . GLN B 1 507 ? 8.867 4.105 -18.047 1 53.41 507 GLN B CA 1
ATOM 7947 C C . GLN B 1 507 ? 10.172 4.34 -17.312 1 53.41 507 GLN B C 1
ATOM 7949 O O . GLN B 1 507 ? 10.922 5.27 -17.625 1 53.41 507 GLN B O 1
ATOM 7954 N N . HIS B 1 508 ? 10.5 3.645 -16.375 1 48.66 508 HIS B N 1
ATOM 7955 C CA . HIS B 1 508 ? 11.727 3.895 -15.633 1 48.66 508 HIS B CA 1
ATOM 7956 C C . HIS B 1 508 ? 12.953 3.479 -16.438 1 48.66 508 HIS B C 1
ATOM 7958 O O . HIS B 1 508 ? 14.07 3.896 -16.125 1 48.66 508 HIS B O 1
ATOM 7964 N N . LEU B 1 509 ? 12.82 2.588 -17.359 1 39.91 509 LEU B N 1
ATOM 7965 C CA . LEU B 1 509 ? 13.953 2.168 -18.188 1 39.91 509 LEU B CA 1
ATOM 7966 C C . LEU B 1 509 ? 14.312 3.242 -19.203 1 39.91 509 LEU B C 1
ATOM 7968 O O . LEU B 1 509 ? 15.398 3.209 -19.781 1 39.91 509 LEU B O 1
ATOM 7972 N N . SER B 1 510 ? 13.43 4.062 -19.578 1 33.47 510 SER B N 1
ATOM 7973 C CA . SER B 1 510 ? 13.914 4.953 -20.625 1 33.47 510 SER B CA 1
ATOM 7974 C C . SER B 1 510 ? 14.961 5.922 -20.094 1 33.47 510 SER B C 1
ATOM 7976 O O . SER B 1 510 ? 15.711 6.523 -20.859 1 33.47 510 SER B O 1
ATOM 7978 N N . ASN B 1 511 ? 14.828 6.5 -18.938 1 31.72 511 ASN B N 1
ATOM 7979 C CA . ASN B 1 511 ? 15.781 7.551 -18.594 1 31.72 511 ASN B CA 1
ATOM 7980 C C . ASN B 1 511 ? 17.078 6.973 -18.031 1 31.72 511 ASN B C 1
ATOM 7982 O O . ASN B 1 511 ? 17.828 7.664 -17.359 1 31.72 511 ASN B O 1
ATOM 7986 N N . GLN B 1 512 ? 17.234 5.699 -17.906 1 25.84 512 GLN B N 1
ATOM 7987 C CA . GLN B 1 512 ? 18.656 5.371 -17.812 1 25.84 512 GLN B CA 1
ATOM 7988 C C . GLN B 1 512 ? 19.312 5.293 -19.188 1 25.84 512 GLN B C 1
ATOM 7990 O O . GLN B 1 512 ? 18.719 4.742 -20.125 1 25.84 512 GLN B O 1
#

Nearest PDB structures (foldseek):
  3g25-assembly1_A  TM=8.905E-01  e=9.468E-44  Staphylococcus aureus subsp. aureus COL
  3flc-assembly1_X  TM=8.832E-01  e=2.135E-42  Enterococcus casseliflavus
  2dpn-assembly1_B  TM=9.066E-01  e=1.360E-40  Thermus thermophilus
  2w41-assembly1_A  TM=8.332E-01  e=1.036E-37  Plasmodium falciparum 3D7
  6k78-assembly1_D-2  TM=8.810E-01  e=6.704E-33  Thermococcus kodakarensis KOD1

Secondary structure (DSSP, 8-state):
------EEEEEEE-SSEEEEEEE-TTS-EEEEEEEE---EEEE-TTS-EEEE--HHHHHHHHHHHHHHHHTTS-TTS-EEEEEEE-SS--EEEETTT-PBP---S--------HHHHHHHHHH--HHHHHHHHS---TT-HHHHHHHHHHT-HHHHHHHHTT-EEEE-HHHHHHHHHSTT----EEHHHHTTSSSEETTTTEE-HHHHHHTT--GGGPPPEE-TT-TTSSS--EE-HHHHSS-EEEEEEEEHHHHHHHHTT--STT-EEEEESSSEEEEEEESS----SSSPEEEEEEEETTEEEEEEEEEES-SHHHHHHHHHTTS-S-GGGHHHHHHTSSS-TT-EEE--BTBB-TTT-BTT--EEEEEE-TT--HHHHHHHHHHHHHHHHHHHHHHHHHHS---TTSPEEEESGGGG-HHHHHHHHHHHTS-EEEESSGGGHHHHHHHHHHHHHHTS--HHHHGGGS-EEEEEPP--HHHHHHHHHHHHHHHHHHHHHTTTTTGGGTT-/------EEEEEEE-SSEEEEEEE-TTS-EEEEEEEE---EEEE-TTS-EEEE--HHHHHHHHHHHHHHHHTTS-TTS-EEEEEEE-SS--EEEETTT--B----S--------HHHHHHHHHH--HHHHHHHHS---TT-HHHHHHHHHHT-HHHHHHHHTT-EEEE-HHHHHHHHHSTT----EEHHHHTTSSSEETTTTEE-HHHHHHTT--GGGPPPEE-TT-TTSSS--EE-HHHHSS-EEEEEEEEHHHHHHHHTT--STT-EEEEESSSEEEEEEESS----SSSPEEEEEEEETTEEEEEEEEEES-SHHHHHHHHHTTS-S-GGGHHHHHHTSSS-TT-EEE--BTBB-TTT-BTT--EEEEEE-TT--HHHHHHHHHHHHHHHHHHHHHHHHHHS---TTSPEEEESGGGG-HHHHHHHHHHHTS-EEEESSGGGHHHHHHHHHHHHHHTS--HHHHGGGS-EEEEEPP--HHHHHHHHHHHHHHHHHHHHHTTTTTGGGTT-

Foldseek 3Di:
DPPQWFKEWFWEQEQFKIKIWIATLLLDTDDMDMDTFDWDWDQAPVRDTDTDGDLVVSVLRVLVRVLVNCVPGDPPGAYAYFYAYAALAKWKAFQVPRDTDPQDDHLPLPQPLPVLVVVCVVPVDVLSLLVNLLSVPSRANQVSVVVSCVVDPVNVVSVVVLGMEMDHPLQSSLLVQAPVSDGEAEAQRVLRRVQADQQVSGGDPVVCVVVPGDCSRHHYYAFQQRPVPPDFGWGDCVSNNDIHGYRGYHYQVLLLCLLQLNDDAQAWAWEFAQKTKIKGKHQGFFRANQHWGWGFSGGDPNHTIIITMDIGRHGVVLVVVCCVVPLDVDSQCLLVLLVVDPALQQKAWARQPQHGTPRVNFRQFDTDIPGDDPPGDSSSVSNNSLLNRLLSVVRRVVSCVVRGRHDQVDAHEYAYDNCSRPNSQQLNQAQVQGKYFYWPHRHCSSSSSRRVSSSVSVVSDDSVSCVVVGDTPDIHGHPDDVSNVVSVVVSVSNVVVSVVRGCNRVVVVVVD/DPPQWFKEWFWEQEQFKIKIWIATLLLDTDDMDMDTFDWDWDQAPVRDTDTDGDLVVSVLRVLVRVQVNCVVGDPPGAYAYFYAYAALAKWKAFQVPRDTDPQDGHLPLPQPLPPLVVVCVVPVDLLSLLVNLLSVPSRANQVSVVVSCVVDPVNVVSVVVLGMEMDHPLQSSLLVQAPVSDGEAEAQRCLRRVQADQQVSGGDPVVCVVVPGDCSRHHYYAFQQRPVPPDFGWGDCVSNNDIHGYRGYHYQVLLLCLLQLNDDAQAWEWEFAQKTKIKGKHQGFFRANQHWGWGFSGGDPNDTIIITMDIGRHGVVLVVVCCVVPLDVDSQCLLVLLVVDPALQQKAWARQPQHGHPRVNFRQFDTDIPGDDPPGDSSSVSNNSLLNRLLSVVRRVVSCVVRGRHDQVDAHEYAYDNCSRPNSQQLNCAQVQGKYFYWPHRHCSSSSSRRVSSSVSVVSDDSVSCVVVTDTPDIHGHPDDVSNVVSVVVSVSNVVVSVVRGCNRVVVVPVD

pLDDT: mean 85.07, std 17.48, range [25.84, 98.62]

InterPro domains:
  IPR000577 Carbohydrate kinase, FGGY [PIRSF000538] (7-507)
  IPR018484 Carbohydrate kinase FGGY, N-terminal [PF00370] (7-259)
  IPR018485 Carbohydrate kinase FGGY, C-terminal [PF02782] (269-457)
  IPR043129 ATPase, nucleotide binding domain [SSF53067] (7-262)
  IPR043129 ATPase, nucleotide binding domain [SSF53067] (261-500)

Radius of gyration: 36.02 Å; Cα contacts (8 Å, |Δi|>4): 2237; chains: 2; bounding box: 63×116×87 Å

Sequence (1024 aa):
MDSKKGYIIGVDVGTTIIRAALFDGNGDLVVCHDDTVEPVVKSGERGEVLVEIIPDDLFNKFICVVKNSLEHVPLSAEVSLAIATQRNSIVVWEKANNHCRQFNSSFTFKVINACGFVLHAITRKARFLAARRLRMLPSMLSHRMIDMIDNSEELQSLLQKEDLAFGGLESWLIMRMSHKNEHVFETSSISSSGTFDPWIGDFNHFLLGIIGFPTKLLAPIRDTNFSDSPAKPKLDAKFCGREIPIHAMIADQQAATFGSGVWKPGDVKVSLGTGTFVDVVTEEAHASVTGFYPLVGWRLNGKSTFLAEGNAYDTSTILNWAQSVGFFDNVKETSSIAQSVANSNGTFFIPAFCGLQVPINDENACCGFIGFKPDTTRSHMIRALLESIVFRVFQIFNVAQNELTIDNDTAIRICGGVSQNDFICQAIADILERDVARSDEPRLTAAKGAAFIAGISLGYWKLEDLSPKLPIEKIFEPQGREVHENIKKTYSAWEKAVKRCERFYEQHLSNQMDSKKGYIIGVDVGTTIIRAALFDGNGDLVVCHDDTVEPVVKSGERGEVLVEIIPDDLFNKFICVVKNSLEHVPLSAEVSLAIATQRNSIVVWEKANNHCRQFNSSFTFKVINACGFVLHAITRKARFLAARRLRMLPSMLSHRMIDMIDNSEELQSLLQKEDLAFGGLESWLIMRMSHKNEHVFETSSISSSGTFDPWIGDFNHFLLGIIGFPTKLLAPIRDTNFSDSPAKPKLDAKFCGREIPIHAMIADQQAATFGSGVWKPGDVKVSLGTGTFVDVVTEEAHASVTGFYPLVGWRLNGKSTFLAEGNAYDTSTILNWAQSVGFFDNVKETSSIAQSVANSNGTFFIPAFCGLQVPINDENACCGFIGFKPDTTRSHMIRALLESIVFRVFQIFNVAQNELTIDNDTAIRICGGVSQNDFICQAIADILERDVARSDEPRLTAAKGAAFIAGISLGYWKLEDLSPKLPIEKIFEPQGREVHENIKKTYSAWEKAVKRCERFYEQHLSNQ

Organism: NCBI:txid2777116

Solvent-accessible surface area (backbone atoms only — not comparable to full-atom values): 52286 Å² total; per-residue (Å²): 128,86,71,77,63,35,34,32,36,4,28,23,44,51,75,52,41,35,37,26,34,30,24,43,48,83,65,46,80,74,51,74,40,73,50,80,42,78,59,46,74,41,75,23,94,82,66,43,81,36,79,43,70,60,65,67,62,51,50,51,51,51,50,48,33,50,46,61,51,50,73,76,47,62,89,87,52,50,56,35,33,10,34,9,21,52,66,54,42,82,44,45,28,31,64,87,75,63,47,64,57,83,74,78,69,68,76,70,71,68,69,69,66,64,58,32,53,53,47,25,72,71,62,68,44,68,68,33,46,25,41,39,54,42,47,61,46,64,65,26,36,49,61,45,46,47,52,51,37,74,73,27,71,67,50,43,51,29,49,74,70,66,33,46,38,59,35,32,54,59,22,48,48,47,21,70,33,24,87,75,54,47,68,44,35,39,43,24,36,42,26,62,18,69,56,36,32,70,89,77,72,37,71,43,65,68,62,37,52,73,72,61,46,69,68,86,46,63,56,56,74,34,33,19,41,37,62,79,41,96,62,68,53,34,38,40,34,89,79,69,78,46,70,30,44,41,32,19,44,34,17,28,69,40,13,27,32,51,32,62,69,46,80,44,67,19,32,38,33,37,36,29,33,58,29,36,37,40,38,32,32,30,79,54,66,47,86,31,84,60,46,41,40,42,30,40,36,40,24,54,79,84,42,67,37,17,22,36,35,31,46,36,70,51,38,39,53,54,52,51,39,42,37,74,50,60,78,44,92,48,82,81,50,50,35,61,42,30,66,73,44,96,59,31,72,68,31,38,37,37,69,10,66,79,13,35,41,42,66,71,62,30,73,34,20,37,8,32,40,43,31,46,43,80,79,58,42,52,48,22,53,53,26,15,49,49,47,34,50,36,50,50,50,48,50,32,48,52,51,46,59,74,76,42,74,62,46,85,86,54,58,34,31,34,25,24,65,60,50,72,31,58,50,47,45,37,50,40,7,24,62,68,66,37,43,30,32,30,41,60,57,27,78,43,23,22,16,45,15,16,27,50,51,20,34,40,68,72,61,62,42,53,78,80,67,42,59,82,68,52,54,69,60,47,75,28,61,47,78,48,70,68,55,23,52,52,49,47,51,53,45,57,55,44,53,56,56,43,59,48,27,45,59,51,58,58,64,64,57,66,80,101,127,87,70,78,63,35,35,33,38,4,28,23,43,50,75,53,41,35,36,24,34,30,26,42,49,85,65,46,80,74,50,74,40,70,49,81,43,79,58,46,73,40,73,26,94,82,66,42,82,38,78,44,72,60,66,69,61,52,49,52,52,50,51,47,33,52,47,61,51,50,74,77,48,63,88,87,53,50,56,36,33,11,35,9,21,51,66,53,42,83,44,44,28,31,64,86,75,62,48,64,57,82,74,81,72,73,74,70,74,68,74,70,65,63,58,30,53,55,48,23,71,70,63,67,43,67,68,32,47,24,42,41,52,41,47,62,47,71,66,25,36,49,61,45,47,46,51,51,36,74,73,26,71,68,51,43,52,30,49,75,69,67,33,47,36,59,34,32,54,60,20,47,48,47,22,71,34,24,87,76,54,46,68,43,35,39,42,26,37,42,27,62,19,69,56,38,32,71,88,77,71,38,71,44,64,68,62,37,50,72,72,62,46,69,68,84,48,63,54,58,74,34,34,19,41,36,63,78,42,95,62,67,52,35,39,41,33,88,78,69,76,46,70,30,43,40,33,18,44,33,17,29,68,40,13,27,32,50,33,61,70,46,80,44,66,19,33,39,34,38,36,28,33,58,29,36,36,40,36,32,30,30,79,54,68,47,87,32,84,61,46,41,40,42,29,40,36,42,25,55,78,85,42,67,38,18,24,35,34,32,48,36,71,51,39,39,54,53,52,53,38,41,38,73,52,60,78,46,94,50,81,81,51,49,35,60,41,29,66,73,44,96,60,30,73,69,32,37,36,37,70,11,67,79,13,36,41,43,65,72,62,31,74,32,19,37,9,30,40,41,32,46,44,81,82,58,42,49,47,22,51,52,26,14,48,48,47,36,50,36,49,50,50,49,51,32,49,52,50,45,59,74,76,43,75,64,48,85,85,54,57,33,29,33,25,24,64,58,50,72,30,57,50,47,44,38,50,40,7,24,64,68,64,36,44,29,30,30,42,61,57,26,78,44,22,23,15,46,14,15,27,51,50,20,35,40,70,72,61,64,43,53,76,81,66,42,59,82,68,53,56,68,61,47,75,28,61,48,79,48,68,67,56,23,50,51,50,47,52,53,44,55,55,42,52,57,56,44,58,50,28,46,58,51,57,58,64,62,56,66,81,102